Protein AF-0000000084397329 (afdb_homodimer)

Secondary structure (DSSP, 8-state):
------------------------------------HHHHHHHHHHHHHHHHHHHHHHHHH-TTSHHHHHHHHGGGT----S--THHHHHHHHHHHHHHHHHHS-GGG---PPP--BS-HHHHHHHHHHHHHHHHHHTT---TTTTTSHHHHHHHHHT-EEEEE-TTS-SS---PPPP--S---S---TTTS-S------EEEE--GGGSGGGTT-SS----EEEEEEEE-TT-SSTT-EEE-S-EE-HHHHHHHHHHTT---GGGGEEEPPGGG---SEEEEEEEEEE--S-SS-HHHHHHHHHHHHHHHHHHHHH-GGGGGS-EEEEE-S---STT-TTHHHHTTBSSS--EETTTSPPPTTEEEEEEEEPPPSSS-TTTTT-TTS------HHHHHHHHHHHHTTT---HHHHS-HHHHHHHHTT-PPP--EEEEEE--HHHHHHHHHTT---HHHHHH--TTHHHHHHHHHHHHHHHHH-GGGHHHHTTT-EEEEETTT-GGGGTTS-TTT--TTSPEEEEEEEE-GGGS-HHHHHHHHHT-SEEEEESSGGGGGGGGSPTTT-EEEEEE-GGGTT--HHHHHHHHTT-EEEEEE--SS--HHHHHHHHHHHHHHHHHH-/------------------------------------HHHHHHHHHHHHHHHHHHHHHHHHHSTTSHHHHHHHHGGGTS---TT-THHHHHHHHHHHHHHHHHHS-GGG---PPP--BS-HHHHHHHHHHHHHHHHHHTT---TTTTTSHHHHHHHHHT-EEEEE-TTS-SS---PPPP--S---S---TTTS-S------EEEE--GGGSGGGTT-SS----EEEEEEEE-TT-SSTT-EEE-S-EE-HHHHHHHHHHTT---GGGGEEEPPGGG---SEEEEEEEEEE--S-SS-HHHHHHHHHHHHHHHHHHHHH-GGGGGS-EEEEE-S---STT-TTHHHHTTBSSS--EETTTSPPPTTEEEEEEEEPPPSSS-TTTTT-TTS------HHHHHHHHHHHHTTT---HHHHS-HHHHHHHHTT-PPP--EEEEEE--HHHHHHHHHTT---HHHHHH--TTHHHHHHHHHHHHHHHHH-GGGHHHHTTT-EEEEETTT-GGGGTTS-TTT--TTSPEEEEEEEE-GGGS-HHHHHHHHHT-SEEEEESSGGGGGGGGSPTTT-EEEEEE-GGGTT--HHHHHHHHTT-EEEEEE--SS--HHHHHHHHHHHHHHHHHH-

Foldseek 3Di:
DDPPDPPDPDPDDDDDDPPDPPPPDPDPDDDDDCPDPPVCVVVVVPVVVVVVVVLCVCCVVPVPDVVVVVVVPVVPDDDPDDPVPVVVVVVVVVVVVVVVVVPVPVLVPPPDDDFADQQLLLVLVVLLVVLVLLCVLVVAFQVVQLQEDVQLVLQLVQKFWFKDAPPDDGNADEFDAFDPVPPPDPPPPPVVPDLPLPFKTKMWGWRCVGPSRVLFDATDIWMKMFFWFADPPPPFLQAIEGENIDGDPVNVVVCVRRPPFDDNSVRYDYDDPVQSAQPAEDRFEEEEFAQDDQAQLQSVLLSLLQSSSLSSSVCSSYVVNSPTGYAYEYGNQDDDPNGQCLLLQQSYTPHGHHYCNVVGDDRNYTYSMYTYTGYSPDGPLDRNHQLDDDQRAHSSLQSSLQSSLVSLVQHAPCVPAPPVQNVCVSNLQHFQWAAEEEEADCVVVQVVCVVVVNDDPVNVQQAAPPVVVLLVLVQVVQQVCQVDCVNCVLQPPLTAHEEECQVVVSVLPSDGSRRDDPNHHHYYYYYYDHVVPDRPSVLLVNLLSHQEYEYEDGSSLSSVSNHNQQRHEYEYEYEPVCPSRCSNVSSCSNSNYHYHYDYAGSHGPSVVVVVVVVVVVSVNSNSD/DDPPPPDDPDDDDDPPPPDDPPPDDPPPPPPPPPPDPVVVVVVVVVVVVVLVVCLVVCCVVVVPDPSVVVVVVVVPPPDPDDDDPVVVVVVVVVVVVVVVVVPVPVLVPPPDDDFADQQLLLVLVVLLVVLVLLCVLVVAFQVVQLQEDVQLVLQLVQKFWFKDAPPDDGNADEFDAFDPPPPPPCPPVPVVPPLPLPFKTKMWGWRCVGPSRVLFDATDIWMKMFFWFFDPPPPFLQAIEGENIDGDPVNVVVCVRRVPFDDNSVRYDYDDPVQSAQPAEDRFEEEEFAQDDQAQLQSVLLRLLQSSSLSSSVCSSYVVNSPTGYAYEYGNQDDDPNGQCLLLQQSYTPHGHHYCNVPGDDRNYTYSMYTYTGYSPDGPLDRNHQQDDDQRAHSSLQSSLQSSLVSLVQHAPCVPAPPVQNVCVSNLQHFQWAAEEEEADCVVVQVVCVVVVNHDPVNVQQAAPPVVVLLVLVQVVQQVCQVDVVNCVLQPPLTAHEEECQVVVSVLPSDGSRRDDPNHHHYYYYYYDHVVPDRPSVLLVNLLSHQEYEYEDGSSLSSVSNHNQQRHEYEYEYEPVCPSRCSNVSSCSNSNYHYHYDYAGSHGPSVVVVVVVVVVSSVNSVSD

Sequence (1248 aa):
MTSGTYEPLPTSSTSPTYPPLPGPPYRIRHHKTQITPVLILKYAAGVCGCLVLFHYVLIGAFPNSAYTRYTTSSRNRYGVGSGYDGHTGYASAAASAQDVLDRIDPSAGQPGTYFRDSFPLRTMVAIWELAEKEVKARGLDTCNGQLGRELVDAYHSSQLGYCVPPGDSLTTFVPDPIRNGSHTSHVSAENTAEGKDMGTSIFCSPVHRAEFSKWWPYPAAPCVSKNLRTIPNAQSERTFGAAGCEITEEGIKLNNEMGRERFLGTDTVGVAQENDQCKERIERTLLIIGRQDQWNPFHVAEDLITTLVSVFIAVQTAPALIESRVQLVFVEGFGMDQNHFTPLWDRMGAWAPRRLSLDPWAEGTCLTNAIHSVGAGASLLSAMGVGTSYSCASTITWAAAHYYRHLFGLLPPSLSLPANLLESYHANERPRRPINVLWLSRAKLDDYAQKHNDWSNWRDVRHILNEPELIQKFKSELSDLCRDPTNSADFGQTGCIYEDATEIPENWSFTSPETLRENDPLPIRFMSLDPTVHALENQIHYVGHSTILVSSHGGALGLSLFLPPGDGTLIELQVENVAGNYHFEHMAKECGHNYEVLHINREVDVDQVWASLRKWIGNVAKSGMTSGTYEPLPTSSTSPTYPPLPGPPYRIRHHKTQITPVLILKYAAGVCGCLVLFHYVLIGAFPNSAYTRYTTSSRNRYGVGSGYDGHTGYASAAASAQDVLDRIDPSAGQPGTYFRDSFPLRTMVAIWELAEKEVKARGLDTCNGQLGRELVDAYHSSQLGYCVPPGDSLTTFVPDPIRNGSHTSHVSAENTAEGKDMGTSIFCSPVHRAEFSKWWPYPAAPCVSKNLRTIPNAQSERTFGAAGCEITEEGIKLNNEMGRERFLGTDTVGVAQENDQCKERIERTLLIIGRQDQWNPFHVAEDLITTLVSVFIAVQTAPALIESRVQLVFVEGFGMDQNHFTPLWDRMGAWAPRRLSLDPWAEGTCLTNAIHSVGAGASLLSAMGVGTSYSCASTITWAAAHYYRHLFGLLPPSLSLPANLLESYHANERPRRPINVLWLSRAKLDDYAQKHNDWSNWRDVRHILNEPELIQKFKSELSDLCRDPTNSADFGQTGCIYEDATEIPENWSFTSPETLRENDPLPIRFMSLDPTVHALENQIHYVGHSTILVSSHGGALGLSLFLPPGDGTLIELQVENVAGNYHFE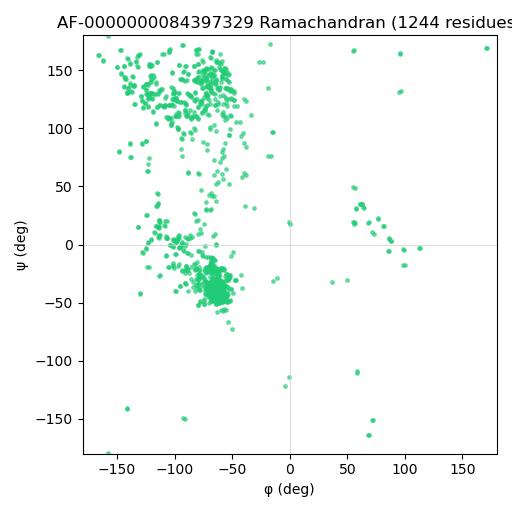HMAKECGHNYEVLHINREVDVDQVWASLRKWIGNVAKSG

Radius of gyration: 33.03 Å; Cα contacts (8 Å, |Δi|>4): 2322; chains: 2; bounding box: 106×86×83 Å

Nearest PDB structures (foldseek):
  6xi2-assembly1_B  TM=6.964E-01  e=1.893E-12  Homo sapiens
  7e9k-assembly2_E  TM=6.843E-01  e=1.229E-11  Bos taurus
  8kb7-assembly1_C  TM=6.891E-01  e=2.047E-11  Homo sapiens
  8kb7-assembly1_D  TM=6.898E-01  e=2.718E-11  Homo sapiens
  7e9l-assembly1_A  TM=6.751E-01  e=1.377E-11  Bos taurus

InterPro domains:
  IPR007657 Glycosyltransferase 61 [PTHR20961] (233-601)

Structure (mmCIF, N/CA/C/O backbone):
data_AF-0000000084397329-model_v1
#
loop_
_entity.id
_entity.type
_entity.pdbx_description
1 polymer 'Uncharacterized protein'
#
loop_
_atom_site.group_PDB
_atom_site.id
_atom_site.type_symbol
_atom_site.label_atom_id
_atom_site.label_alt_id
_atom_site.label_comp_id
_atom_site.label_asym_id
_atom_site.label_entity_id
_atom_site.label_seq_id
_atom_site.pdbx_PDB_ins_code
_atom_site.Cartn_x
_atom_site.Cartn_y
_atom_site.Cartn_z
_atom_site.occupancy
_atom_site.B_iso_or_equiv
_atom_site.auth_seq_id
_atom_site.auth_comp_id
_atom_site.auth_asym_id
_atom_site.auth_atom_id
_atom_site.pdbx_PDB_model_num
ATOM 1 N N . MET A 1 1 ? -53.938 -12.898 2.348 1 17.16 1 MET A N 1
ATOM 2 C CA . MET A 1 1 ? -53.406 -13.055 1.004 1 17.16 1 MET A CA 1
ATOM 3 C C . MET A 1 1 ? -53.406 -11.719 0.262 1 17.16 1 MET A C 1
ATOM 5 O O . MET A 1 1 ? -52.938 -11.641 -0.882 1 17.16 1 MET A O 1
ATOM 9 N N . THR A 1 2 ? -54.125 -10.648 0.725 1 19.75 2 THR A N 1
ATOM 10 C CA . THR A 1 2 ? -54.719 -9.781 -0.293 1 19.75 2 THR A CA 1
ATOM 11 C C . THR A 1 2 ? -53.625 -9.023 -1.057 1 19.75 2 THR A C 1
ATOM 13 O O . THR A 1 2 ? -52.594 -8.656 -0.483 1 19.75 2 THR A O 1
ATOM 16 N N . SER A 1 3 ? -53.75 -9.07 -2.396 1 18.2 3 SER A N 1
ATOM 17 C CA . SER A 1 3 ? -53.094 -8.828 -3.668 1 18.2 3 SER A CA 1
ATOM 18 C C . SER A 1 3 ? -52.875 -7.336 -3.908 1 18.2 3 SER A C 1
ATOM 20 O O . SER A 1 3 ? -53.812 -6.625 -4.266 1 18.2 3 SER A O 1
ATOM 22 N N . GLY A 1 4 ? -52.406 -6.59 -2.854 1 20.88 4 GLY A N 1
ATOM 23 C CA . GLY A 1 4 ? -52.5 -5.145 -3.01 1 20.88 4 GLY A CA 1
ATOM 24 C C . GLY A 1 4 ? -51.875 -4.641 -4.297 1 20.88 4 GLY A C 1
ATOM 25 O O . GLY A 1 4 ? -50.688 -4.902 -4.57 1 20.88 4 GLY A O 1
ATOM 26 N N . THR A 1 5 ? -52.719 -4.492 -5.355 1 19.38 5 THR A N 1
ATOM 27 C CA . THR A 1 5 ? -52.562 -4.324 -6.797 1 19.38 5 THR A CA 1
ATOM 28 C C . THR A 1 5 ? -51.719 -3.092 -7.109 1 19.38 5 THR A C 1
ATOM 30 O O . THR A 1 5 ? -51.906 -2.041 -6.488 1 19.38 5 THR A O 1
ATOM 33 N N . TYR A 1 6 ? -50.531 -3.297 -7.688 1 19.34 6 TYR A N 1
ATOM 34 C CA . TYR A 1 6 ? -49.375 -2.516 -8.109 1 19.34 6 TYR A CA 1
ATOM 35 C C . TYR A 1 6 ? -49.75 -1.501 -9.18 1 19.34 6 TYR A C 1
ATOM 37 O O . TYR A 1 6 ? -49.938 -1.856 -10.344 1 19.34 6 TYR A O 1
ATOM 45 N N . GLU A 1 7 ? -50.812 -0.629 -8.859 1 19.38 7 GLU A N 1
ATOM 46 C CA . GLU A 1 7 ? -51.344 0.012 -10.07 1 19.38 7 GLU A CA 1
ATOM 47 C C . GLU A 1 7 ? -50.25 0.836 -10.758 1 19.38 7 GLU A C 1
ATOM 49 O O . GLU A 1 7 ? -49.469 1.533 -10.102 1 19.38 7 GLU A O 1
ATOM 54 N N . PRO A 1 8 ? -50.031 0.601 -12.07 1 19.03 8 PRO A N 1
ATOM 55 C CA . PRO A 1 8 ? -49 0.995 -13.031 1 19.03 8 PRO A CA 1
ATOM 56 C C . PRO A 1 8 ? -48.969 2.504 -13.258 1 19.03 8 PRO A C 1
ATOM 58 O O . PRO A 1 8 ? -50 3.166 -13.258 1 19.03 8 PRO A O 1
ATOM 61 N N . LEU A 1 9 ? -48.031 3.24 -12.555 1 18.84 9 LEU A N 1
ATOM 62 C CA . LEU A 1 9 ? -47.938 4.695 -12.617 1 18.84 9 LEU A CA 1
ATOM 63 C C . LEU A 1 9 ? -48.031 5.18 -14.062 1 18.84 9 LEU A C 1
ATOM 65 O O . LEU A 1 9 ? -47.438 4.59 -14.961 1 18.84 9 LEU A O 1
ATOM 69 N N . PRO A 1 10 ? -49.062 5.988 -14.297 1 17.73 10 PRO A N 1
ATOM 70 C CA . PRO A 1 10 ? -49.531 6.434 -15.609 1 17.73 10 PRO A CA 1
ATOM 71 C C . PRO A 1 10 ? -48.438 7.09 -16.438 1 17.73 10 PRO A C 1
ATOM 73 O O . PRO A 1 10 ? -47.469 7.637 -15.883 1 17.73 10 PRO A O 1
ATOM 76 N N . THR A 1 11 ? -48.312 6.73 -17.75 1 18.47 11 THR A N 1
ATOM 77 C CA . THR A 1 11 ? -47.406 6.805 -18.891 1 18.47 11 THR A CA 1
ATOM 78 C C . THR A 1 11 ? -47.375 8.219 -19.469 1 18.47 11 THR A C 1
ATOM 80 O O . THR A 1 11 ? -46.719 8.477 -20.469 1 18.47 11 THR A O 1
ATOM 83 N N . SER A 1 12 ? -48.25 9.234 -18.828 1 17.58 12 SER A N 1
ATOM 84 C CA . SER A 1 12 ? -48.75 10.078 -19.922 1 17.58 12 SER A CA 1
ATOM 85 C C . SER A 1 12 ? -47.594 10.836 -20.594 1 17.58 12 SER A C 1
ATOM 87 O O . SER A 1 12 ? -46.625 11.234 -19.938 1 17.58 12 SER A O 1
ATOM 89 N N . SER A 1 13 ? -47.656 10.961 -21.938 1 17.73 13 SER A N 1
ATOM 90 C CA . SER A 1 13 ? -46.906 11.055 -23.188 1 17.73 13 SER A CA 1
ATOM 91 C C . SER A 1 13 ? -46.5 12.492 -23.484 1 17.73 13 SER A C 1
ATOM 93 O O . SER A 1 13 ? -45.688 12.75 -24.359 1 17.73 13 SER A O 1
ATOM 95 N N . THR A 1 14 ? -47.188 13.539 -22.844 1 18.47 14 THR A N 1
ATOM 96 C CA . THR A 1 14 ? -47.562 14.555 -23.812 1 18.47 14 THR A CA 1
ATOM 97 C C . THR A 1 14 ? -46.344 15.273 -24.344 1 18.47 14 THR A C 1
ATOM 99 O O . THR A 1 14 ? -45.375 15.531 -23.594 1 18.47 14 THR A O 1
ATOM 102 N N . SER A 1 15 ? -46.312 15.531 -25.641 1 17.44 15 SER A N 1
ATOM 103 C CA . SER A 1 15 ? -45.406 15.672 -26.766 1 17.44 15 SER A CA 1
ATOM 104 C C . SER A 1 15 ? -44.844 17.094 -26.844 1 17.44 15 SER A C 1
ATOM 106 O O . SER A 1 15 ? -43.906 17.359 -27.609 1 17.44 15 SER A O 1
ATOM 108 N N . PRO A 1 16 ? -45.375 18.109 -26.016 1 18.7 16 PRO A N 1
ATOM 109 C CA . PRO A 1 16 ? -45.594 19.25 -26.906 1 18.7 16 PRO A CA 1
ATOM 110 C C . PRO A 1 16 ? -44.312 19.859 -27.438 1 18.7 16 PRO A C 1
ATOM 112 O O . PRO A 1 16 ? -43.25 19.656 -26.844 1 18.7 16 PRO A O 1
ATOM 115 N N . THR A 1 17 ? -44.469 20.719 -28.516 1 17.59 17 THR A N 1
ATOM 116 C CA . THR A 1 17 ? -43.875 21.234 -29.75 1 17.59 17 THR A CA 1
ATOM 117 C C . THR A 1 17 ? -42.906 22.359 -29.438 1 17.59 17 THR A C 1
ATOM 119 O O . THR A 1 17 ? -43.219 23.266 -28.641 1 17.59 17 THR A O 1
ATOM 122 N N . TYR A 1 18 ? -41.625 22.203 -29.672 1 16.73 18 TYR A N 1
ATOM 123 C CA . TYR A 1 18 ? -40.312 22.766 -29.312 1 16.73 18 TYR A CA 1
ATOM 124 C C . TYR A 1 18 ? -40.125 24.141 -29.922 1 16.73 18 TYR A C 1
ATOM 126 O O . TYR A 1 18 ? -39.562 24.281 -31 1 16.73 18 TYR A O 1
ATOM 134 N N . PRO A 1 19 ? -41.281 24.984 -29.844 1 19.36 19 PRO A N 1
ATOM 135 C CA . PRO A 1 19 ? -41.031 25.859 -31 1 19.36 19 PRO A CA 1
ATOM 136 C C . PRO A 1 19 ? -39.719 26.625 -30.906 1 19.36 19 PRO A C 1
ATOM 138 O O . PRO A 1 19 ? -39.188 26.812 -29.797 1 19.36 19 PRO A O 1
ATOM 141 N N . PRO A 1 20 ? -39.156 27.094 -32.094 1 17.44 20 PRO A N 1
ATOM 142 C CA . PRO A 1 20 ? -37.812 27.438 -32.562 1 17.44 20 PRO A CA 1
ATOM 143 C C . PRO A 1 20 ? -37.312 28.766 -31.984 1 17.44 20 PRO A C 1
ATOM 145 O O . PRO A 1 20 ? -38.125 29.641 -31.672 1 17.44 20 PRO A O 1
ATOM 148 N N . LEU A 1 21 ? -36.312 28.781 -31.219 1 18.62 21 LEU A N 1
ATOM 149 C CA . LEU A 1 21 ? -35.688 29.828 -30.422 1 18.62 21 LEU A CA 1
ATOM 150 C C . LEU A 1 21 ? -35.281 31.016 -31.297 1 18.62 21 LEU A C 1
ATOM 152 O O . LEU A 1 21 ? -34.469 30.859 -32.188 1 18.62 21 LEU A O 1
ATOM 156 N N . PRO A 1 22 ? -36.312 31.781 -31.656 1 18.97 22 PRO A N 1
ATOM 157 C CA . PRO A 1 22 ? -35.875 32.656 -32.75 1 18.97 22 PRO A CA 1
ATOM 158 C C . PRO A 1 22 ? -34.656 33.469 -32.375 1 18.97 22 PRO A C 1
ATOM 160 O O . PRO A 1 22 ? -34.438 33.812 -31.219 1 18.97 22 PRO A O 1
ATOM 163 N N . GLY A 1 23 ? -33.562 33.344 -33.125 1 19.44 23 GLY A N 1
ATOM 164 C CA . GLY A 1 23 ? -32.125 33.656 -33.156 1 19.44 23 GLY A CA 1
ATOM 165 C C . GLY A 1 23 ? -31.859 35.125 -33.219 1 19.44 23 GLY A C 1
ATOM 166 O O . GLY A 1 23 ? -30.719 35.562 -33.469 1 19.44 23 GLY A O 1
ATOM 167 N N . PRO A 1 24 ? -32.344 35.906 -32.156 1 19.52 24 PRO A N 1
ATOM 168 C CA . PRO A 1 24 ? -32.438 37.25 -32.75 1 19.52 24 PRO A CA 1
ATOM 169 C C . PRO A 1 24 ? -31.094 37.781 -33.25 1 19.52 24 PRO A C 1
ATOM 171 O O . PRO A 1 24 ? -30.031 37.281 -32.875 1 19.52 24 PRO A O 1
ATOM 174 N N . PRO A 1 25 ? -31 38.906 -34.156 1 18.47 25 PRO A N 1
ATOM 175 C CA . PRO A 1 25 ? -30.156 39.438 -35.219 1 18.47 25 PRO A CA 1
ATOM 176 C C . PRO A 1 25 ? -28.922 40.156 -34.656 1 18.47 25 PRO A C 1
ATOM 178 O O . PRO A 1 25 ? -29.062 41.188 -34 1 18.47 25 PRO A O 1
ATOM 181 N N . TYR A 1 26 ? -28.047 39.5 -33.938 1 17.8 26 TYR A N 1
ATOM 182 C CA . TYR A 1 26 ? -26.969 40.219 -33.281 1 17.8 26 TYR A CA 1
ATOM 183 C C . TYR A 1 26 ? -26.156 41.031 -34.281 1 17.8 26 TYR A C 1
ATOM 185 O O . TYR A 1 26 ? -25.766 40.531 -35.312 1 17.8 26 TYR A O 1
ATOM 193 N N . ARG A 1 27 ? -26.25 42.344 -34.219 1 17.56 27 ARG A N 1
ATOM 194 C CA . ARG A 1 27 ? -25.719 43.375 -35.125 1 17.56 27 ARG A CA 1
ATOM 195 C C . ARG A 1 27 ? -24.188 43.375 -35.094 1 17.56 27 ARG A C 1
ATOM 197 O O . ARG A 1 27 ? -23.578 43.438 -34 1 17.56 27 ARG A O 1
ATOM 204 N N . ILE A 1 28 ? -23.516 42.812 -36.094 1 19.05 28 ILE A N 1
ATOM 205 C CA . ILE A 1 28 ? -22.141 42.5 -36.406 1 19.05 28 ILE A CA 1
ATOM 206 C C . ILE A 1 28 ? -21.328 43.781 -36.531 1 19.05 28 ILE A C 1
ATOM 208 O O . ILE A 1 28 ? -20.141 43.75 -36.844 1 19.05 28 ILE A O 1
ATOM 212 N N . ARG A 1 29 ? -21.328 44.719 -35.562 1 17.27 29 ARG A N 1
ATOM 213 C CA . ARG A 1 29 ? -20.672 45.938 -36.062 1 17.27 29 ARG A CA 1
ATOM 214 C C . ARG A 1 29 ? -19.234 45.625 -36.469 1 17.27 29 ARG A C 1
ATOM 216 O O . ARG A 1 29 ? -18.562 44.781 -35.875 1 17.27 29 ARG A O 1
ATOM 223 N N . HIS A 1 30 ? -18.656 46.156 -37.594 1 18.31 30 HIS A N 1
ATOM 224 C CA . HIS A 1 30 ? -17.672 46.062 -38.656 1 18.31 30 HIS A CA 1
ATOM 225 C C . HIS A 1 30 ? -16.281 46.469 -38.156 1 18.31 30 HIS A C 1
ATOM 227 O O . HIS A 1 30 ? -15.273 46.125 -38.781 1 18.31 30 HIS A O 1
ATOM 233 N N . HIS A 1 31 ? -15.992 47.219 -37.031 1 19.83 31 HIS A N 1
ATOM 234 C CA . HIS A 1 31 ? -14.938 48.156 -37.375 1 19.83 31 HIS A CA 1
ATOM 235 C C . HIS A 1 31 ? -13.602 47.438 -37.562 1 19.83 31 HIS A C 1
ATOM 237 O O . HIS A 1 31 ? -13.344 46.406 -36.906 1 19.83 31 HIS A O 1
ATOM 243 N N . LYS A 1 32 ? -12.742 47.844 -38.469 1 21.09 32 LYS A N 1
ATOM 244 C CA . LYS A 1 32 ? -11.633 47.469 -39.344 1 21.09 32 LYS A CA 1
ATOM 245 C C . LYS A 1 32 ? -10.312 47.469 -38.594 1 21.09 32 LYS A C 1
ATOM 247 O O . LYS A 1 32 ? -9.242 47.344 -39.188 1 21.09 32 LYS A O 1
ATOM 252 N N . THR A 1 33 ? -10.266 47.375 -37.219 1 22.23 33 THR A N 1
ATOM 253 C CA . THR A 1 33 ? -8.93 47.75 -36.812 1 22.23 33 THR A CA 1
ATOM 254 C C . THR A 1 33 ? -7.879 46.812 -37.375 1 22.23 33 THR A C 1
ATOM 256 O O . THR A 1 33 ? -8.078 45.594 -37.375 1 22.23 33 THR A O 1
ATOM 259 N N . GLN A 1 34 ? -6.957 47.312 -38.094 1 23.45 34 GLN A N 1
ATOM 260 C CA . GLN A 1 34 ? -5.902 46.844 -39 1 23.45 34 GLN A CA 1
ATOM 261 C C . GLN A 1 34 ? -4.93 45.938 -38.25 1 23.45 34 GLN A C 1
ATOM 263 O O . GLN A 1 34 ? -4.223 46.375 -37.344 1 23.45 34 GLN A O 1
ATOM 268 N N . ILE A 1 35 ? -5.379 44.75 -37.906 1 26.77 35 ILE A N 1
ATOM 269 C CA . ILE A 1 35 ? -4.594 43.688 -37.281 1 26.77 35 ILE A CA 1
ATOM 270 C C . ILE A 1 35 ? -3.414 43.312 -38.156 1 26.77 35 ILE A C 1
ATOM 272 O O . ILE A 1 35 ? -3.602 42.906 -39.312 1 26.77 35 ILE A O 1
ATOM 276 N N . THR A 1 36 ? -2.385 44.094 -38.031 1 27.75 36 THR A N 1
ATOM 277 C CA . THR A 1 36 ? -1.278 43.812 -38.938 1 27.75 36 THR A CA 1
ATOM 278 C C . THR A 1 36 ? -0.88 42.344 -38.875 1 27.75 36 THR A C 1
ATOM 280 O O . THR A 1 36 ? -1.076 41.688 -37.844 1 27.75 36 THR A O 1
ATOM 283 N N . PRO A 1 37 ? -0.689 41.688 -40.031 1 27.62 37 PRO A N 1
ATOM 284 C CA . PRO A 1 37 ? -0.507 40.25 -40.281 1 27.62 37 PRO A CA 1
ATOM 285 C C . PRO A 1 37 ? 0.546 39.625 -39.375 1 27.62 37 PRO A C 1
ATOM 287 O O . PRO A 1 37 ? 0.396 38.469 -38.969 1 27.62 37 PRO A O 1
ATOM 290 N N . VAL A 1 38 ? 1.616 40.375 -39.219 1 29.2 38 VAL A N 1
ATOM 291 C CA . VAL A 1 38 ? 2.832 39.719 -38.719 1 29.2 38 VAL A CA 1
ATOM 292 C C . VAL A 1 38 ? 2.654 39.312 -37.281 1 29.2 38 VAL A C 1
ATOM 294 O O . VAL A 1 38 ? 3.158 38.25 -36.844 1 29.2 38 VAL A O 1
ATOM 297 N N . LEU A 1 39 ? 1.937 40.25 -36.531 1 26.61 39 LEU A N 1
ATOM 298 C CA . LEU A 1 39 ? 1.782 40 -35.094 1 26.61 39 LEU A CA 1
ATOM 299 C C . LEU A 1 39 ? 0.873 38.812 -34.812 1 26.61 39 LEU A C 1
ATOM 301 O O . LEU A 1 39 ? 1.039 38.094 -33.812 1 26.61 39 LEU A O 1
ATOM 305 N N . ILE A 1 40 ? -0.127 38.656 -35.75 1 29.78 40 ILE A N 1
ATOM 306 C CA . ILE A 1 40 ? -1.088 37.562 -35.625 1 29.78 40 ILE A CA 1
ATOM 307 C C . ILE A 1 40 ? -0.357 36.219 -35.688 1 29.78 40 ILE A C 1
ATOM 309 O O . ILE A 1 40 ? -0.683 35.312 -34.906 1 29.78 40 ILE A O 1
ATOM 313 N N . LEU A 1 41 ? 0.632 36.188 -36.5 1 29.06 41 LEU A N 1
ATOM 314 C CA . LEU A 1 41 ? 1.266 34.875 -36.719 1 29.06 41 LEU A CA 1
ATOM 315 C C . LEU A 1 41 ? 1.949 34.375 -35.469 1 29.06 41 LEU A C 1
ATOM 317 O O . LEU A 1 41 ? 1.908 33.188 -35.156 1 29.06 41 LEU A O 1
ATOM 321 N N . LYS A 1 42 ? 2.672 35.281 -34.75 1 29.19 42 LYS A N 1
ATOM 322 C CA . LYS A 1 42 ? 3.486 34.844 -33.594 1 29.19 42 LYS A CA 1
ATOM 323 C C . LYS A 1 42 ? 2.611 34.375 -32.469 1 29.19 42 LYS A C 1
ATOM 325 O O . LYS A 1 42 ? 2.938 33.375 -31.797 1 29.19 42 LYS A O 1
ATOM 330 N N . TYR A 1 43 ? 1.547 35.125 -32.094 1 29.77 43 TYR A N 1
ATOM 331 C CA . TYR A 1 43 ? 0.741 34.781 -30.938 1 29.77 43 TYR A CA 1
ATOM 332 C C . TYR A 1 43 ? -0.142 33.562 -31.219 1 29.77 43 TYR A C 1
ATOM 334 O O . TYR A 1 43 ? -0.478 32.812 -30.312 1 29.77 43 TYR A O 1
ATOM 342 N N . ALA A 1 44 ? -0.712 33.406 -32.438 1 29.11 44 ALA A N 1
ATOM 343 C CA . ALA A 1 44 ? -1.564 32.281 -32.812 1 29.11 44 ALA A CA 1
ATOM 344 C C . ALA A 1 44 ? -0.845 30.953 -32.594 1 29.11 44 ALA A C 1
ATOM 346 O O . ALA A 1 44 ? -1.468 29.969 -32.188 1 29.11 44 ALA A O 1
ATOM 347 N N . ALA A 1 45 ? 0.463 30.922 -32.812 1 29.92 45 ALA A N 1
ATOM 348 C CA . ALA A 1 45 ? 1.194 29.656 -32.688 1 29.92 45 ALA A CA 1
ATOM 349 C C . ALA A 1 45 ? 1.271 29.203 -31.234 1 29.92 45 ALA A C 1
ATOM 351 O O . ALA A 1 45 ? 1.224 28.016 -30.953 1 29.92 45 ALA A O 1
ATOM 352 N N . GLY A 1 46 ? 1.404 30.141 -30.266 1 29.02 46 GLY A N 1
ATOM 353 C CA . GLY A 1 46 ? 1.585 29.766 -28.875 1 29.02 46 GLY A CA 1
ATOM 354 C C . GLY A 1 46 ? 0.314 29.25 -28.219 1 29.02 46 GLY A C 1
ATOM 355 O O . GLY A 1 46 ? 0.354 28.328 -27.422 1 29.02 46 GLY A O 1
ATOM 356 N N . VAL A 1 47 ? -0.866 29.938 -28.375 1 31.98 47 VAL A N 1
ATOM 357 C CA . VAL A 1 47 ? -2.141 29.547 -27.781 1 31.98 47 VAL A CA 1
ATOM 358 C C . VAL A 1 47 ? -2.559 28.172 -28.297 1 31.98 47 VAL A C 1
ATOM 360 O O . VAL A 1 47 ? -3.1 27.359 -27.547 1 31.98 47 VAL A O 1
ATOM 363 N N . CYS A 1 48 ? -2.324 27.844 -29.516 1 29.75 48 CYS A N 1
ATOM 364 C CA . CYS A 1 48 ? -2.752 26.578 -30.125 1 29.75 48 CYS A CA 1
ATOM 365 C C . CYS A 1 48 ? -2.064 25.391 -29.453 1 29.75 48 CYS A C 1
ATOM 367 O O . CYS A 1 48 ? -2.619 24.297 -29.422 1 29.75 48 CYS A O 1
ATOM 369 N N . GLY A 1 49 ? -0.85 25.625 -29 1 30.19 49 GLY A N 1
ATOM 370 C CA . GLY A 1 49 ? -0.128 24.484 -28.469 1 30.19 49 GLY A CA 1
ATOM 371 C C . GLY A 1 49 ? -0.685 23.984 -27.141 1 30.19 49 GLY A C 1
ATOM 372 O O . GLY A 1 49 ? -0.776 22.781 -26.906 1 30.19 49 GLY A O 1
ATOM 373 N N . CYS A 1 50 ? -1.067 24.906 -26.266 1 30.91 50 CYS A N 1
ATOM 374 C CA . CYS A 1 50 ? -1.556 24.484 -24.953 1 30.91 50 CYS A CA 1
ATOM 375 C C . CYS A 1 50 ? -2.961 23.891 -25.062 1 30.91 50 CYS A C 1
ATOM 377 O O . CYS A 1 50 ? -3.328 23 -24.297 1 30.91 50 CYS A O 1
ATOM 379 N N . LEU A 1 51 ? -3.918 24.422 -25.812 1 32.91 51 LEU A N 1
ATOM 380 C CA . LEU A 1 51 ? -5.258 23.891 -26.016 1 32.91 51 LEU A CA 1
ATOM 381 C C . LEU A 1 51 ? -5.191 22.484 -26.609 1 32.91 51 LEU A C 1
ATOM 383 O O . LEU A 1 51 ? -6.027 21.625 -26.297 1 32.91 51 LEU A O 1
ATOM 387 N N . VAL A 1 52 ? -4.195 22.234 -27.438 1 31.58 52 VAL A N 1
ATOM 388 C CA . VAL A 1 52 ? -4.098 20.938 -28.094 1 31.58 52 VAL A CA 1
ATOM 389 C C . VAL A 1 52 ? -3.752 19.859 -27.062 1 31.58 52 VAL A C 1
ATOM 391 O O . VAL A 1 52 ? -4.316 18.766 -27.078 1 31.58 52 VAL A O 1
ATOM 394 N N . LEU A 1 53 ? -2.99 20.234 -26.047 1 31.48 53 LEU A N 1
ATOM 395 C CA . LEU A 1 53 ? -2.605 19.156 -25.125 1 31.48 53 LEU A CA 1
ATOM 396 C C . LEU A 1 53 ? -3.787 18.734 -24.266 1 31.48 53 LEU A C 1
ATOM 398 O O . LEU A 1 53 ? -3.99 17.547 -24.031 1 31.48 53 LEU A O 1
ATOM 402 N N . PHE A 1 54 ? -4.617 19.641 -23.781 1 31.91 54 PHE A N 1
ATOM 403 C CA . PHE A 1 54 ? -5.809 19.297 -23.016 1 31.91 54 PHE A CA 1
ATOM 404 C C . PHE A 1 54 ? -6.812 18.547 -23.891 1 31.91 54 PHE A C 1
ATOM 406 O O . PHE A 1 54 ? -7.488 17.625 -23.422 1 31.91 54 PHE A O 1
ATOM 413 N N . HIS A 1 55 ? -7.07 18.922 -25.078 1 33.84 55 HIS A N 1
ATOM 414 C CA . HIS A 1 55 ? -8.016 18.312 -26 1 33.84 55 HIS A CA 1
ATOM 415 C C . HIS A 1 55 ? -7.629 16.875 -26.312 1 33.84 55 HIS A C 1
ATOM 417 O O . HIS A 1 55 ? -8.477 15.977 -26.266 1 33.84 55 HIS A O 1
ATOM 423 N N . TYR A 1 56 ? -6.387 16.625 -26.562 1 32.41 56 TYR A N 1
ATOM 424 C CA . TYR A 1 56 ? -6.035 15.273 -26.984 1 32.41 56 TYR A CA 1
ATOM 425 C C . TYR A 1 56 ? -6.035 14.312 -25.797 1 32.41 56 TYR A C 1
ATOM 427 O O . TYR A 1 56 ? -6.312 13.125 -25.953 1 32.41 56 TYR A O 1
ATOM 435 N N . VAL A 1 57 ? -5.82 14.789 -24.672 1 31.75 57 VAL A N 1
ATOM 436 C CA . VAL A 1 57 ? -5.953 13.852 -23.562 1 31.75 57 VAL A CA 1
ATOM 437 C C . VAL A 1 57 ? -7.414 13.438 -23.406 1 31.75 57 VAL A C 1
ATOM 439 O O . VAL A 1 57 ? -7.715 12.258 -23.203 1 31.75 57 VAL A O 1
ATOM 442 N N . LEU A 1 58 ? -8.312 14.398 -23.516 1 33.78 58 LEU A N 1
ATOM 443 C CA . LEU A 1 58 ? -9.719 14.023 -23.406 1 33.78 58 LEU A CA 1
ATOM 444 C C . LEU A 1 58 ? -10.148 13.188 -24.625 1 33.78 58 LEU A C 1
ATOM 446 O O . LEU A 1 58 ? -10.883 12.211 -24.469 1 33.78 58 LEU A O 1
ATOM 450 N N . ILE A 1 59 ? -9.797 13.602 -25.766 1 36.84 59 ILE A N 1
ATOM 451 C CA . ILE A 1 59 ? -10.281 12.875 -26.938 1 36.84 59 ILE A CA 1
ATOM 452 C C . ILE A 1 59 ? -9.586 11.516 -27.016 1 36.84 59 ILE A C 1
ATOM 454 O O . ILE A 1 59 ? -10.203 10.516 -27.391 1 36.84 59 ILE A O 1
ATOM 458 N N . GLY A 1 60 ? -8.312 11.461 -26.828 1 34.59 60 GLY A N 1
ATOM 459 C CA . GLY A 1 60 ? -7.617 10.188 -26.922 1 34.59 60 GLY A CA 1
ATOM 460 C C . GLY A 1 60 ? -8.07 9.18 -25.875 1 34.59 60 GLY A C 1
ATOM 461 O O . GLY A 1 60 ? -8.227 7.996 -26.188 1 34.59 60 GLY A O 1
ATOM 462 N N . ALA A 1 61 ? -8.352 9.594 -24.672 1 32.72 61 ALA A N 1
ATOM 463 C CA . ALA A 1 61 ? -8.773 8.656 -23.641 1 32.72 61 ALA A CA 1
ATOM 464 C C . ALA A 1 61 ? -10.266 8.352 -23.75 1 32.72 61 ALA A C 1
ATOM 466 O O . ALA A 1 61 ? -10.703 7.246 -23.406 1 32.72 61 ALA A O 1
ATOM 467 N N . PHE A 1 62 ? -11.273 9.344 -24.062 1 31.31 62 PHE A N 1
ATOM 468 C CA . PHE A 1 62 ? -12.703 9.141 -24.266 1 31.31 62 PHE A CA 1
ATOM 469 C C . PHE A 1 62 ? -13.133 9.641 -25.641 1 31.31 62 PHE A C 1
ATOM 471 O O . PHE A 1 62 ? -13.633 10.758 -25.766 1 31.31 62 PHE A O 1
ATOM 478 N N . PRO A 1 63 ? -12.812 8.93 -26.656 1 32.66 63 PRO A N 1
ATOM 479 C CA . PRO A 1 63 ? -13.086 9.383 -28.031 1 32.66 63 PRO A CA 1
ATOM 480 C C . PRO A 1 63 ? -14.57 9.703 -28.25 1 32.66 63 PRO A C 1
ATOM 482 O O . PRO A 1 63 ? -14.898 10.57 -29.062 1 32.66 63 PRO A O 1
ATOM 485 N N . ASN A 1 64 ? -15.461 8.828 -27.688 1 34.28 64 ASN A N 1
ATOM 486 C CA . ASN A 1 64 ? -16.891 8.945 -27.938 1 34.28 64 ASN A CA 1
ATOM 487 C C . ASN A 1 64 ? -17.562 9.914 -26.969 1 34.28 64 ASN A C 1
ATOM 489 O O . ASN A 1 64 ? -18.781 9.898 -26.797 1 34.28 64 ASN A O 1
ATOM 493 N N . SER A 1 65 ? -16.797 10.562 -26.172 1 31.48 65 SER A N 1
ATOM 494 C CA . SER A 1 65 ? -17.516 11.391 -25.219 1 31.48 65 SER A CA 1
ATOM 495 C C . SER A 1 65 ? -18.094 12.641 -25.891 1 31.48 65 SER A C 1
ATOM 497 O O . SER A 1 65 ? -17.641 13.039 -26.953 1 31.48 65 SER A O 1
ATOM 499 N N . ALA A 1 66 ? -19.266 13.094 -25.359 1 35.03 66 ALA A N 1
ATOM 500 C CA . ALA A 1 66 ? -19.969 14.273 -25.859 1 35.03 66 ALA A CA 1
ATOM 501 C C . ALA A 1 66 ? -19.016 15.445 -26.031 1 35.03 66 ALA A C 1
ATOM 503 O O . ALA A 1 66 ? -19.172 16.266 -26.953 1 35.03 66 ALA A O 1
ATOM 504 N N . TYR A 1 67 ? -18.078 15.414 -25.203 1 31.98 67 TYR A N 1
ATOM 505 C CA . TYR A 1 67 ? -17.125 16.531 -25.266 1 31.98 67 TYR A CA 1
ATOM 506 C C . TYR A 1 67 ? -16.297 16.469 -26.547 1 31.98 67 TYR A C 1
ATOM 508 O O . TYR A 1 67 ? -16.062 17.484 -27.188 1 31.98 67 TYR A O 1
ATOM 516 N N . THR A 1 68 ? -15.938 15.25 -26.984 1 32.09 68 THR A N 1
ATOM 517 C CA . THR A 1 68 ? -15.25 15.156 -28.281 1 32.09 68 THR A CA 1
ATOM 518 C C . THR A 1 68 ? -16.141 15.68 -29.406 1 32.09 68 THR A C 1
ATOM 520 O O . THR A 1 68 ? -15.664 16.359 -30.312 1 32.09 68 THR A O 1
ATOM 523 N N . ARG A 1 69 ? -17.391 15.328 -29.156 1 34.66 69 ARG A N 1
ATOM 524 C CA . ARG A 1 69 ? -18.344 15.812 -30.156 1 34.66 69 ARG A CA 1
ATOM 525 C C . ARG A 1 69 ? -18.453 17.328 -30.109 1 34.66 69 ARG A C 1
ATOM 527 O O . ARG A 1 69 ? -18.547 17.984 -31.156 1 34.66 69 ARG A O 1
ATOM 534 N N . TYR A 1 70 ? -18.609 17.875 -28.906 1 30.12 70 TYR A N 1
ATOM 535 C CA . TYR A 1 70 ? -18.844 19.312 -28.75 1 30.12 70 TYR A CA 1
ATOM 536 C C . TYR A 1 70 ? -17.625 20.109 -29.172 1 30.12 70 TYR A C 1
ATOM 538 O O . TYR A 1 70 ? -17.75 21.141 -29.844 1 30.12 70 TYR A O 1
ATOM 546 N N . THR A 1 71 ? -16.469 19.625 -28.891 1 30.47 71 THR A N 1
ATOM 547 C CA . THR A 1 71 ? -15.305 20.453 -29.172 1 30.47 71 THR A CA 1
ATOM 548 C C . THR A 1 71 ? -15.031 20.5 -30.672 1 30.47 71 THR A C 1
ATOM 550 O O . THR A 1 71 ? -14.305 21.375 -31.156 1 30.47 71 THR A O 1
ATOM 553 N N . THR A 1 72 ? -15.508 19.547 -31.422 1 29.84 72 THR A N 1
ATOM 554 C CA . THR A 1 72 ? -15.367 19.734 -32.844 1 29.84 72 THR A CA 1
ATOM 555 C C . THR A 1 72 ? -16.203 20.906 -33.344 1 29.84 72 THR A C 1
ATOM 557 O O . THR A 1 72 ? -15.812 21.641 -34.25 1 29.84 72 THR A O 1
ATOM 560 N N . SER A 1 73 ? -17.422 21.062 -32.719 1 28.45 73 SER A N 1
ATOM 561 C CA . SER A 1 73 ? -18.281 22.078 -33.312 1 28.45 73 SER A CA 1
ATOM 562 C C . SER A 1 73 ? -17.875 23.484 -32.844 1 28.45 73 SER A C 1
ATOM 564 O O . SER A 1 73 ? -18.125 24.453 -33.562 1 28.45 73 SER A O 1
ATOM 566 N N . SER A 1 74 ? -17.469 23.656 -31.562 1 25.47 74 SER A N 1
ATOM 567 C CA . SER A 1 74 ? -17.375 25.031 -31.078 1 25.47 74 SER A CA 1
ATOM 568 C C . SER A 1 74 ? -16.078 25.688 -31.547 1 25.47 74 SER A C 1
ATOM 570 O O . SER A 1 74 ? -15.688 26.734 -31.031 1 25.47 74 SER A O 1
ATOM 572 N N . ARG A 1 75 ? -15.289 25.109 -32.438 1 30.48 75 ARG A N 1
ATOM 573 C CA . ARG A 1 75 ? -14.102 25.75 -33 1 30.48 75 ARG A CA 1
ATOM 574 C C . ARG A 1 75 ? -14.445 27.125 -33.562 1 30.48 75 ARG A C 1
ATOM 576 O O . ARG A 1 75 ? -13.547 27.922 -33.875 1 30.48 75 ARG A O 1
ATOM 583 N N . ASN A 1 76 ? -15.617 27.328 -34 1 23.52 76 ASN A N 1
ATOM 584 C CA . ASN A 1 76 ? -15.727 28.5 -34.844 1 23.52 76 ASN A CA 1
ATOM 585 C C . ASN A 1 76 ? -15.789 29.781 -34.031 1 23.52 76 ASN A C 1
ATOM 587 O O . ASN A 1 76 ? -15.602 30.875 -34.594 1 23.52 76 ASN A O 1
ATOM 591 N N . ARG A 1 77 ? -16.469 29.828 -32.844 1 24.98 77 ARG A N 1
ATOM 592 C CA . ARG A 1 77 ? -17.016 31.156 -32.562 1 24.98 77 ARG A CA 1
ATOM 593 C C . ARG A 1 77 ? -16.031 32 -31.766 1 24.98 77 ARG A C 1
ATOM 595 O O . ARG A 1 77 ? -16.281 33.188 -31.484 1 24.98 77 ARG A O 1
ATOM 602 N N . TYR A 1 78 ? -15.172 31.438 -30.844 1 25.64 78 TYR A N 1
ATOM 603 C CA . TYR A 1 78 ? -14.68 32.406 -29.875 1 25.64 78 TYR A CA 1
ATOM 604 C C . TYR A 1 78 ? -13.609 33.312 -30.5 1 25.64 78 TYR A C 1
ATOM 606 O O . TYR A 1 78 ? -12.586 32.812 -30.969 1 25.64 78 TYR A O 1
ATOM 614 N N . GLY A 1 79 ? -13.984 34.344 -31.078 1 22.98 79 GLY A N 1
ATOM 615 C CA . GLY A 1 79 ? -13.266 35.531 -31.5 1 22.98 79 GLY A CA 1
ATOM 616 C C . GLY A 1 79 ? -12.383 36.125 -30.422 1 22.98 79 GLY A C 1
ATOM 617 O O . GLY A 1 79 ? -12.719 36.062 -29.234 1 22.98 79 GLY A O 1
ATOM 618 N N . VAL A 1 80 ? -11.07 36.25 -30.531 1 27.11 80 VAL A N 1
ATOM 619 C CA . VAL A 1 80 ? -9.859 36.688 -29.844 1 27.11 80 VAL A CA 1
ATOM 620 C C . VAL A 1 80 ? -10.062 38.125 -29.344 1 27.11 80 VAL A C 1
ATOM 622 O O . VAL A 1 80 ? -9.922 39.094 -30.109 1 27.11 80 VAL A O 1
ATOM 625 N N . GLY A 1 81 ? -11.117 38.562 -28.594 1 24.22 81 GLY A N 1
ATOM 626 C CA . GLY A 1 81 ? -11.062 39.969 -28.25 1 24.22 81 GLY A CA 1
ATOM 627 C C . GLY A 1 81 ? -9.875 40.312 -27.359 1 24.22 81 GLY A C 1
ATOM 628 O O . GLY A 1 81 ? -9.266 39.438 -26.766 1 24.22 81 GLY A O 1
ATOM 629 N N . SER A 1 82 ? -9.32 41.656 -27.234 1 27.41 82 SER A N 1
ATOM 630 C CA . SER A 1 82 ? -8.172 42.5 -26.922 1 27.41 82 SER A CA 1
ATOM 631 C C . SER A 1 82 ? -7.77 42.344 -25.453 1 27.41 82 SER A C 1
ATOM 633 O O . SER A 1 82 ? -6.66 42.719 -25.078 1 27.41 82 SER A O 1
ATOM 635 N N . GLY A 1 83 ? -8.664 42.281 -24.453 1 29.5 83 GLY A N 1
ATOM 636 C CA . GLY A 1 83 ? -8.328 42.656 -23.078 1 29.5 83 GLY A CA 1
ATOM 637 C C . GLY A 1 83 ? -7.516 41.594 -22.359 1 29.5 83 GLY A C 1
ATOM 638 O O . GLY A 1 83 ? -8.07 40.75 -21.641 1 29.5 83 GLY A O 1
ATOM 639 N N . TYR A 1 84 ? -6.422 41 -22.953 1 29.83 84 TYR A N 1
ATOM 640 C CA . TYR A 1 84 ? -5.746 39.75 -22.609 1 29.83 84 TYR A CA 1
ATOM 641 C C . TYR A 1 84 ? -4.805 39.969 -21.422 1 29.83 84 TYR A C 1
ATOM 643 O O . TYR A 1 84 ? -3.582 39.875 -21.578 1 29.83 84 TYR A O 1
ATOM 651 N N . ASP A 1 85 ? -4.961 40.969 -20.609 1 33.19 85 ASP A N 1
ATOM 652 C CA . ASP A 1 85 ? -4.059 41.094 -19.469 1 33.19 85 ASP A CA 1
ATOM 653 C C . ASP A 1 85 ? -4.035 39.781 -18.656 1 33.19 85 ASP A C 1
ATOM 655 O O . ASP A 1 85 ? -3.113 39.562 -17.875 1 33.19 85 ASP A O 1
ATOM 659 N N . GLY A 1 86 ? -5.027 39.062 -18.688 1 34.47 86 GLY A N 1
ATOM 660 C CA . GLY A 1 86 ? -5.168 37.812 -17.953 1 34.47 86 GLY A CA 1
ATOM 661 C C . GLY A 1 86 ? -4.195 36.75 -18.422 1 34.47 86 GLY A C 1
ATOM 662 O O . GLY A 1 86 ? -4.137 35.656 -17.844 1 34.47 86 GLY A O 1
ATOM 663 N N . HIS A 1 87 ? -3.521 36.906 -19.562 1 38.03 87 HIS A N 1
ATOM 664 C CA . HIS A 1 87 ? -2.654 35.875 -20.156 1 38.03 87 HIS A CA 1
ATOM 665 C C . HIS A 1 87 ? -1.306 35.844 -19.438 1 38.03 87 HIS A C 1
ATOM 667 O O . HIS A 1 87 ? -0.665 34.781 -19.406 1 38.03 87 HIS A O 1
ATOM 673 N N . THR A 1 88 ? -0.897 36.938 -18.891 1 43.22 88 THR A N 1
ATOM 674 C CA . THR A 1 88 ? 0.429 36.938 -18.297 1 43.22 88 THR A CA 1
ATOM 675 C C . THR A 1 88 ? 0.425 36.094 -17 1 43.22 88 THR A C 1
ATOM 677 O O . THR A 1 88 ? 1.384 35.375 -16.719 1 43.22 88 THR A O 1
ATOM 680 N N . GLY A 1 89 ? -0.583 36.281 -16.266 1 42.16 89 GLY A N 1
ATOM 681 C CA . GLY A 1 89 ? -0.681 35.531 -15.047 1 42.16 89 GLY A CA 1
ATOM 682 C C . GLY A 1 89 ? -0.732 34.031 -15.289 1 42.16 89 GLY A C 1
ATOM 683 O O . GLY A 1 89 ? -0.07 33.25 -14.594 1 42.16 89 GLY A O 1
ATOM 684 N N . TYR A 1 90 ? -1.319 33.719 -16.375 1 44.56 90 TYR A N 1
ATOM 685 C CA . TYR A 1 90 ? -1.443 32.312 -16.766 1 44.56 90 TYR A CA 1
ATOM 686 C C . TYR A 1 90 ? -0.094 31.734 -17.172 1 44.56 90 TYR A C 1
ATOM 688 O O . TYR A 1 90 ? 0.265 30.625 -16.781 1 44.56 90 TYR A O 1
ATOM 696 N N . ALA A 1 91 ? 0.491 32.438 -17.984 1 47.34 91 ALA A N 1
ATOM 697 C CA . ALA A 1 91 ? 1.768 31.969 -18.516 1 47.34 91 ALA A CA 1
ATOM 698 C C . ALA A 1 91 ? 2.777 31.766 -17.391 1 47.34 91 ALA A C 1
ATOM 700 O O . ALA A 1 91 ? 3.531 30.781 -17.391 1 47.34 91 ALA A O 1
ATOM 701 N N . SER A 1 92 ? 2.615 32.562 -16.438 1 51.44 92 SER A N 1
ATOM 702 C CA . SER A 1 92 ? 3.555 32.438 -15.32 1 51.44 92 SER A CA 1
ATOM 703 C C . SER A 1 92 ? 3.213 31.266 -14.422 1 51.44 92 SER A C 1
ATOM 705 O O . SER A 1 92 ? 4.105 30.531 -13.992 1 51.44 92 SER A O 1
ATOM 707 N N . ALA A 1 93 ? 1.961 31.078 -14.211 1 50.44 93 ALA A N 1
ATOM 708 C CA . ALA A 1 93 ? 1.536 29.938 -13.391 1 50.44 93 ALA A CA 1
ATOM 709 C C . ALA A 1 93 ? 1.836 28.625 -14.086 1 50.44 93 ALA A C 1
ATOM 711 O O . ALA A 1 93 ? 2.326 27.672 -13.461 1 50.44 93 ALA A O 1
ATOM 712 N N . ALA A 1 94 ? 1.566 28.578 -15.312 1 51.56 94 ALA A N 1
ATOM 713 C CA . ALA A 1 94 ? 1.852 27.391 -16.094 1 51.56 94 ALA A CA 1
ATOM 714 C C . ALA A 1 94 ? 3.352 27.125 -16.156 1 51.56 94 ALA A C 1
ATOM 716 O O . ALA A 1 94 ? 3.785 25.969 -16.062 1 51.56 94 ALA A O 1
ATOM 717 N N . ALA A 1 95 ? 4.09 28.172 -16.297 1 53.22 95 ALA A N 1
ATOM 718 C CA . ALA A 1 95 ? 5.543 28.016 -16.344 1 53.22 95 ALA A CA 1
ATOM 719 C C . ALA A 1 95 ? 6.086 27.547 -14.992 1 53.22 95 ALA A C 1
ATOM 721 O O . ALA A 1 95 ? 6.984 26.703 -14.945 1 53.22 95 ALA A O 1
ATOM 722 N N . SER A 1 96 ? 5.469 28.047 -13.969 1 55.22 96 SER A N 1
ATOM 723 C CA . SER A 1 96 ? 5.875 27.625 -12.633 1 55.22 96 SER A CA 1
ATOM 724 C C . SER A 1 96 ? 5.535 26.172 -12.375 1 55.22 96 SER A C 1
ATOM 726 O O . SER A 1 96 ? 6.336 25.438 -11.797 1 55.22 96 SER A O 1
ATOM 728 N N . ALA A 1 97 ? 4.43 25.844 -12.82 1 57 97 ALA A N 1
ATOM 729 C CA . ALA A 1 97 ? 4.004 24.453 -12.695 1 57 97 ALA A CA 1
ATOM 730 C C . ALA A 1 97 ? 4.914 23.531 -13.492 1 57 97 ALA A C 1
ATOM 732 O O . ALA A 1 97 ? 5.324 22.469 -13 1 57 97 ALA A O 1
ATOM 733 N N . GLN A 1 98 ? 5.18 23.969 -14.672 1 57.12 98 GLN A N 1
ATOM 734 C CA . GLN A 1 98 ? 6.043 23.156 -15.531 1 57.12 98 GLN A CA 1
ATOM 735 C C . GLN A 1 98 ? 7.445 23.031 -14.93 1 57.12 98 GLN A C 1
ATOM 737 O O . GLN A 1 98 ? 8.07 21.969 -15.023 1 57.12 98 GLN A O 1
ATOM 742 N N . ASP A 1 99 ? 7.859 24.109 -14.32 1 60.09 99 ASP A N 1
ATOM 743 C CA . ASP A 1 99 ? 9.172 24.094 -13.672 1 60.09 99 ASP A CA 1
ATOM 744 C C . ASP A 1 99 ? 9.227 23.062 -12.562 1 60.09 99 ASP A C 1
ATOM 746 O O . ASP A 1 99 ? 10.195 22.312 -12.453 1 60.09 99 ASP A O 1
ATOM 750 N N . VAL A 1 100 ? 8.188 23 -11.812 1 58.78 100 VAL A N 1
ATOM 751 C CA . VAL A 1 100 ? 8.125 22.016 -10.727 1 58.78 100 VAL A CA 1
ATOM 752 C C . VAL A 1 100 ? 8.078 20.609 -11.305 1 58.78 100 VAL A C 1
ATOM 754 O O . VAL A 1 100 ? 8.805 19.719 -10.859 1 58.78 100 VAL A O 1
ATOM 757 N N . LEU A 1 101 ? 7.305 20.484 -12.281 1 58.12 101 LEU A N 1
ATOM 758 C CA . LEU A 1 101 ? 7.125 19.172 -12.875 1 58.12 101 LEU A CA 1
ATOM 759 C C . LEU A 1 101 ? 8.422 18.672 -13.516 1 58.12 101 LEU A C 1
ATOM 761 O O . LEU A 1 101 ? 8.742 17.484 -13.445 1 58.12 101 LEU A O 1
ATOM 765 N N . ASP A 1 102 ? 9.164 19.656 -14.133 1 55.09 102 ASP A N 1
ATOM 766 C CA . ASP A 1 102 ? 10.43 19.297 -14.773 1 55.09 102 ASP A CA 1
ATOM 767 C C . ASP A 1 102 ? 11.453 18.828 -13.734 1 55.09 102 ASP A C 1
ATOM 769 O O . ASP A 1 102 ? 12.352 18.047 -14.055 1 55.09 102 ASP A O 1
ATOM 773 N N . ARG A 1 103 ? 11.188 19.312 -12.594 1 53.41 103 ARG A N 1
ATOM 774 C CA . ARG A 1 103 ? 12.156 19 -11.547 1 53.41 103 ARG A CA 1
ATOM 775 C C . ARG A 1 103 ? 11.773 17.719 -10.82 1 53.41 103 ARG A C 1
ATOM 777 O O . ARG A 1 103 ? 12.602 17.125 -10.109 1 53.41 103 ARG A O 1
ATOM 784 N N . ILE A 1 104 ? 10.5 17.453 -10.898 1 45.81 104 ILE A N 1
ATOM 785 C CA . ILE A 1 104 ? 10.086 16.156 -10.391 1 45.81 104 ILE A CA 1
ATOM 786 C C . ILE A 1 104 ? 10.609 15.055 -11.305 1 45.81 104 ILE A C 1
ATOM 788 O O . ILE A 1 104 ? 10.562 15.18 -12.523 1 45.81 104 ILE A O 1
ATOM 792 N N . ASP A 1 105 ? 11.406 14.125 -10.828 1 44.78 105 ASP A N 1
ATOM 793 C CA . ASP A 1 105 ? 12.039 13.062 -11.609 1 44.78 105 ASP A CA 1
ATOM 794 C C . ASP A 1 105 ? 11.039 12.398 -12.547 1 44.78 105 ASP A C 1
ATOM 796 O O . ASP A 1 105 ? 10.094 11.742 -12.094 1 44.78 105 ASP A O 1
ATOM 800 N N . PRO A 1 106 ? 11.219 12.773 -13.789 1 43.22 106 PRO A N 1
ATOM 801 C CA . PRO A 1 106 ? 10.328 12.156 -14.773 1 43.22 106 PRO A CA 1
ATOM 802 C C . PRO A 1 106 ? 10.359 10.625 -14.727 1 43.22 106 PRO A C 1
ATOM 804 O O . PRO A 1 106 ? 9.414 9.969 -15.164 1 43.22 106 PRO A O 1
ATOM 807 N N . SER A 1 107 ? 11.531 10.094 -14.227 1 39.94 107 SER A N 1
ATOM 808 C CA . SER A 1 107 ? 11.641 8.641 -14.219 1 39.94 107 SER A CA 1
ATOM 809 C C . SER A 1 107 ? 10.758 8.016 -13.148 1 39.94 107 SER A C 1
ATOM 811 O O . SER A 1 107 ? 10.547 6.801 -13.141 1 39.94 107 SER A O 1
ATOM 813 N N . ALA A 1 108 ? 10.453 8.984 -12.242 1 43.56 108 ALA A N 1
ATOM 814 C CA . ALA A 1 108 ? 9.68 8.414 -11.148 1 43.56 108 ALA A CA 1
ATOM 815 C C . ALA A 1 108 ? 8.305 7.957 -11.625 1 43.56 108 ALA A C 1
ATOM 817 O O . ALA A 1 108 ? 7.609 7.219 -10.922 1 43.56 108 ALA A O 1
ATOM 818 N N . GLY A 1 109 ? 8.016 7.949 -12.742 1 46.53 109 GLY A N 1
ATOM 819 C CA . GLY A 1 109 ? 6.672 7.625 -13.195 1 46.53 109 GLY A CA 1
ATOM 820 C C . GLY A 1 109 ? 5.605 8.492 -12.555 1 46.53 109 GLY A C 1
ATOM 821 O O . GLY A 1 109 ? 5.914 9.492 -11.906 1 46.53 109 GLY A O 1
ATOM 822 N N . GLN A 1 110 ? 4.422 8.508 -13.023 1 48.06 110 GLN A N 1
ATOM 823 C CA . GLN A 1 110 ? 3.295 9.18 -12.383 1 48.06 110 GLN A CA 1
ATOM 824 C C . GLN A 1 110 ? 2.781 8.383 -11.188 1 48.06 110 GLN A C 1
ATOM 826 O O . GLN A 1 110 ? 2.631 7.16 -11.273 1 48.06 110 GLN A O 1
ATOM 831 N N . PRO A 1 111 ? 3.016 9.109 -10.039 1 50.44 111 PRO A N 1
ATOM 832 C CA . PRO A 1 111 ? 2.463 8.359 -8.906 1 50.44 111 PRO A CA 1
ATOM 833 C C . PRO A 1 111 ? 1.122 7.707 -9.227 1 50.44 111 PRO A C 1
ATOM 835 O O . PRO A 1 111 ? 0.323 8.266 -9.984 1 50.44 111 PRO A O 1
ATOM 838 N N . GLY A 1 112 ? 1.123 6.379 -8.984 1 58.94 112 GLY A N 1
ATOM 839 C CA . GLY A 1 112 ? -0.11 5.641 -9.211 1 58.94 112 GLY A CA 1
ATOM 840 C C . GLY A 1 112 ? -1.309 6.246 -8.508 1 58.94 112 GLY A C 1
ATOM 841 O O . GLY A 1 112 ? -1.158 6.914 -7.48 1 58.94 112 GLY A O 1
ATOM 842 N N . THR A 1 113 ? -2.357 6.402 -9.188 1 66.12 113 THR A N 1
ATOM 843 C CA . THR A 1 113 ? -3.641 6.871 -8.672 1 66.12 113 THR A CA 1
ATOM 844 C C . THR A 1 113 ? -4.332 5.773 -7.871 1 66.12 113 THR A C 1
ATOM 846 O O . THR A 1 113 ? -3.992 4.598 -7.996 1 66.12 113 THR A O 1
ATOM 849 N N . TYR A 1 114 ? -5.062 6.289 -6.949 1 79 114 TYR A N 1
ATOM 850 C CA . TYR A 1 114 ? -5.93 5.395 -6.191 1 79 114 TYR A CA 1
ATOM 851 C C . TYR A 1 114 ? -6.727 4.488 -7.121 1 79 114 TYR A C 1
ATOM 853 O O . TYR A 1 114 ? -7.266 4.945 -8.133 1 79 114 TYR A O 1
ATOM 861 N N . PHE A 1 115 ? -6.543 3.117 -6.816 1 82.5 115 PHE A N 1
ATOM 862 C CA . PHE A 1 115 ? -7.281 2.164 -7.641 1 82.5 115 PHE A CA 1
ATOM 863 C C . PHE A 1 115 ? -7.918 1.083 -6.777 1 82.5 115 PHE A C 1
ATOM 865 O O . PHE A 1 115 ? -7.289 0.568 -5.852 1 82.5 115 PHE A O 1
ATOM 872 N N . ARG A 1 116 ? -9.203 0.771 -7.145 1 87.06 116 ARG A N 1
ATOM 873 C CA . ARG A 1 116 ? -9.93 -0.392 -6.648 1 87.06 116 ARG A CA 1
ATOM 874 C C . ARG A 1 116 ? -10.82 -0.988 -7.734 1 87.06 116 ARG A C 1
ATOM 876 O O . ARG A 1 116 ? -11.398 -0.256 -8.539 1 87.06 116 ARG A O 1
ATOM 883 N N . ASP A 1 117 ? -10.914 -2.283 -7.715 1 89.19 117 ASP A N 1
ATOM 884 C CA . ASP A 1 117 ? -11.828 -2.967 -8.617 1 89.19 117 ASP A CA 1
ATOM 885 C C . ASP A 1 117 ? -13.195 -3.174 -7.965 1 89.19 117 ASP A C 1
ATOM 887 O O . ASP A 1 117 ? -13.406 -4.164 -7.258 1 89.19 117 ASP A O 1
ATOM 891 N N . SER A 1 118 ? -14.156 -2.273 -8.211 1 90.06 118 SER A N 1
ATOM 892 C CA . SER A 1 118 ? -15.453 -2.287 -7.555 1 90.06 118 SER A CA 1
ATOM 893 C C . SER A 1 118 ? -16.281 -3.49 -7.992 1 90.06 118 SER A C 1
ATOM 895 O O . SER A 1 118 ? -17.203 -3.908 -7.285 1 90.06 118 SER A O 1
ATOM 897 N N . PHE A 1 119 ? -15.984 -4.039 -9.227 1 90.5 119 PHE A N 1
ATOM 898 C CA . PHE A 1 119 ? -16.719 -5.168 -9.797 1 90.5 119 PHE A CA 1
ATOM 899 C C . PHE A 1 119 ? -15.766 -6.312 -10.133 1 90.5 119 PHE A C 1
ATOM 901 O O . PHE A 1 119 ? -15.664 -6.73 -11.289 1 90.5 119 PHE A O 1
ATOM 908 N N . PRO A 1 120 ? -15.141 -6.852 -9.078 1 93.38 120 PRO A N 1
ATOM 909 C CA . PRO A 1 120 ? -14.102 -7.855 -9.32 1 93.38 120 PRO A CA 1
ATOM 910 C C . PRO A 1 120 ? -14.641 -9.109 -10.008 1 93.38 120 PRO A C 1
ATOM 912 O O . PRO A 1 120 ? -13.922 -9.758 -10.766 1 93.38 120 PRO A O 1
ATOM 915 N N . LEU A 1 121 ? -15.922 -9.5 -9.812 1 95.44 121 LEU A N 1
ATOM 916 C CA . LEU A 1 121 ? -16.469 -10.695 -10.445 1 95.44 121 LEU A CA 1
ATOM 917 C C . LEU A 1 121 ? -16.453 -10.555 -11.969 1 95.44 121 LEU A C 1
ATOM 919 O O . LEU A 1 121 ? -16.031 -11.469 -12.672 1 95.44 121 LEU A O 1
ATOM 923 N N . ARG A 1 122 ? -16.891 -9.414 -12.367 1 91.62 122 ARG A N 1
ATOM 924 C CA . ARG A 1 122 ? -16.906 -9.125 -13.797 1 91.62 122 ARG A CA 1
ATOM 925 C C . ARG A 1 122 ? -15.492 -9.133 -14.375 1 91.62 122 ARG A C 1
ATOM 927 O O . ARG A 1 122 ? -15.25 -9.734 -15.422 1 91.62 122 ARG A O 1
ATOM 934 N N . THR A 1 123 ? -14.562 -8.453 -13.703 1 90.19 123 THR A N 1
ATOM 935 C CA . THR A 1 123 ? -13.18 -8.352 -14.164 1 90.19 123 THR A CA 1
ATOM 936 C C . THR A 1 123 ? -12.523 -9.734 -14.195 1 90.19 123 THR A C 1
ATOM 938 O O . THR A 1 123 ? -11.836 -10.078 -15.164 1 90.19 123 THR A O 1
ATOM 941 N N . MET A 1 124 ? -12.742 -10.547 -13.195 1 93.88 124 MET A N 1
ATOM 942 C CA . MET A 1 124 ? -12.148 -11.875 -13.102 1 93.88 124 MET A CA 1
ATOM 943 C C . MET A 1 124 ? -12.641 -12.773 -14.234 1 93.88 124 MET A C 1
ATOM 945 O O . MET A 1 124 ? -11.852 -13.508 -14.836 1 93.88 124 MET A O 1
ATOM 949 N N . VAL A 1 125 ? -13.906 -12.703 -14.516 1 93.25 125 VAL A N 1
ATOM 950 C CA . VAL A 1 125 ? -14.477 -13.523 -15.578 1 93.25 125 VAL A CA 1
ATOM 951 C C . VAL A 1 125 ? -13.898 -13.102 -16.922 1 93.25 125 VAL A C 1
ATOM 953 O O . VAL A 1 125 ? -13.531 -13.953 -17.75 1 93.25 125 VAL A O 1
ATOM 956 N N . ALA A 1 126 ? -13.797 -11.766 -17.094 1 89.5 126 ALA A N 1
ATOM 957 C CA . ALA A 1 126 ? -13.219 -11.266 -18.344 1 89.5 126 ALA A CA 1
ATOM 958 C C . ALA A 1 126 ? -11.773 -11.727 -18.5 1 89.5 126 ALA A C 1
ATOM 960 O O . ALA A 1 126 ? -11.367 -12.156 -19.578 1 89.5 126 ALA A O 1
ATOM 961 N N . ILE A 1 127 ? -11.031 -11.695 -17.484 1 91.38 127 ILE A N 1
ATOM 962 C CA . ILE A 1 127 ? -9.625 -12.062 -17.516 1 91.38 127 ILE A CA 1
ATOM 963 C C . ILE A 1 127 ? -9.484 -13.578 -17.688 1 91.38 127 ILE A C 1
ATOM 965 O O . ILE A 1 127 ? -8.562 -14.055 -18.359 1 91.38 127 ILE A O 1
ATOM 969 N N . TRP A 1 128 ? -10.43 -14.312 -17.141 1 95.12 128 TRP A N 1
ATOM 970 C CA . TRP A 1 128 ? -10.422 -15.758 -17.312 1 95.12 128 TRP A CA 1
ATOM 971 C C . TRP A 1 128 ? -10.594 -16.141 -18.781 1 95.12 128 TRP A C 1
ATOM 973 O O . TRP A 1 128 ? -9.906 -17.016 -19.281 1 95.12 128 TRP A O 1
ATOM 983 N N . GLU A 1 129 ? -11.492 -15.477 -19.438 1 90.06 129 GLU A N 1
ATOM 984 C CA . GLU A 1 129 ? -11.68 -15.727 -20.859 1 90.06 129 GLU A CA 1
ATOM 985 C C . GLU A 1 129 ? -10.406 -15.438 -21.656 1 90.06 129 GLU A C 1
ATOM 987 O O . GLU A 1 129 ? -10.047 -16.188 -22.562 1 90.06 129 GLU A O 1
ATOM 992 N N . LEU A 1 130 ? -9.734 -14.367 -21.25 1 88.56 130 LEU A N 1
ATOM 993 C CA . LEU A 1 130 ? -8.453 -14.047 -21.859 1 88.56 130 LEU A CA 1
ATOM 994 C C . LEU A 1 130 ? -7.434 -15.156 -21.609 1 88.56 130 LEU A C 1
ATOM 996 O O . LEU A 1 130 ? -6.707 -15.562 -22.516 1 88.56 130 LEU A O 1
ATOM 1000 N N . ALA A 1 131 ? -7.379 -15.594 -20.406 1 92.94 131 ALA A N 1
ATOM 1001 C CA . ALA A 1 131 ? -6.441 -16.656 -20.031 1 92.94 131 ALA A CA 1
ATOM 1002 C C . ALA A 1 131 ? -6.676 -17.906 -20.859 1 92.94 131 ALA A C 1
ATOM 1004 O O . ALA A 1 131 ? -5.723 -18.547 -21.328 1 92.94 131 ALA A O 1
ATOM 1005 N N . GLU A 1 132 ? -7.941 -18.25 -21.078 1 93.44 132 GLU A N 1
ATOM 1006 C CA . GLU A 1 132 ? -8.281 -19.422 -21.891 1 93.44 132 GLU A CA 1
ATOM 1007 C C . GLU A 1 132 ? -7.773 -19.266 -23.312 1 93.44 132 GLU A C 1
ATOM 1009 O O . GLU A 1 132 ? -7.219 -20.203 -23.891 1 93.44 132 GLU A O 1
ATOM 1014 N N . LYS A 1 133 ? -7.949 -18.109 -23.828 1 87.62 133 LYS A N 1
ATOM 1015 C CA . LYS A 1 133 ? -7.477 -17.844 -25.188 1 87.62 133 LYS A CA 1
ATOM 1016 C C . LYS A 1 133 ? -5.953 -17.922 -25.266 1 87.62 133 LYS A C 1
ATOM 1018 O O . LYS A 1 133 ? -5.402 -18.484 -26.219 1 87.62 133 LYS A O 1
ATOM 1023 N N . GLU A 1 134 ? -5.305 -17.375 -24.266 1 88.06 134 GLU A N 1
ATOM 1024 C CA . GLU A 1 134 ? -3.848 -17.359 -24.266 1 88.06 134 GLU A CA 1
ATOM 1025 C C . GLU A 1 134 ? -3.275 -18.766 -24.109 1 88.06 134 GLU A C 1
ATOM 1027 O O . GLU A 1 134 ? -2.322 -19.125 -24.797 1 88.06 134 GLU A O 1
ATOM 1032 N N . VAL A 1 135 ? -3.84 -19.516 -23.266 1 92.75 135 VAL A N 1
ATOM 1033 C CA . VAL A 1 135 ? -3.389 -20.875 -23.047 1 92.75 135 VAL A CA 1
ATOM 1034 C C . VAL A 1 135 ? -3.592 -21.703 -24.312 1 92.75 135 VAL A C 1
ATOM 1036 O O . VAL A 1 135 ? -2.703 -22.453 -24.719 1 92.75 135 VAL A O 1
ATOM 1039 N N . LYS A 1 136 ? -4.723 -21.562 -24.938 1 90 136 LYS A N 1
ATOM 1040 C CA . LYS A 1 136 ? -5.023 -22.266 -26.188 1 90 136 LYS A CA 1
ATOM 1041 C C . LYS A 1 136 ? -4.062 -21.844 -27.297 1 90 136 LYS A C 1
ATOM 1043 O O . LYS A 1 136 ? -3.561 -22.688 -28.047 1 90 136 LYS A O 1
ATOM 1048 N N . ALA A 1 137 ? -3.832 -20.562 -27.359 1 83.69 137 ALA A N 1
ATOM 1049 C CA . ALA A 1 137 ? -2.965 -20.031 -28.406 1 83.69 137 ALA A CA 1
ATOM 1050 C C . ALA A 1 137 ? -1.55 -20.594 -28.297 1 83.69 137 ALA A C 1
ATOM 1052 O O . ALA A 1 137 ? -0.861 -20.781 -29.297 1 83.69 137 ALA A O 1
ATOM 1053 N N . ARG A 1 138 ? -1.162 -20.984 -27.141 1 87.25 138 ARG A N 1
ATOM 1054 C CA . ARG A 1 138 ? 0.189 -21.469 -26.906 1 87.25 138 ARG A CA 1
ATOM 1055 C C . ARG A 1 138 ? 0.232 -23 -26.969 1 87.25 138 ARG A C 1
ATOM 1057 O O . ARG A 1 138 ? 1.301 -23.594 -26.844 1 87.25 138 ARG A O 1
ATOM 1064 N N . GLY A 1 139 ? -0.876 -23.562 -27.156 1 90.19 139 GLY A N 1
ATOM 1065 C CA . GLY A 1 139 ? -0.959 -25.016 -27.281 1 90.19 139 GLY A CA 1
ATOM 1066 C C . GLY A 1 139 ? -0.52 -25.75 -26.016 1 90.19 139 GLY A C 1
ATOM 1067 O O . GLY A 1 139 ? 0.084 -26.828 -26.109 1 90.19 139 GLY A O 1
ATOM 1068 N N . LEU A 1 140 ? -0.793 -25.188 -24.906 1 94.06 140 LEU A N 1
ATOM 1069 C CA . LEU A 1 140 ? -0.367 -25.797 -23.641 1 94.06 140 LEU A CA 1
ATOM 1070 C C . LEU A 1 140 ? -1.315 -26.922 -23.234 1 94.06 140 LEU A C 1
ATOM 1072 O O . LEU A 1 140 ? -2.514 -26.859 -23.516 1 94.06 140 LEU A O 1
ATOM 1076 N N . ASP A 1 141 ? -0.792 -27.891 -22.578 1 95.19 141 ASP A N 1
ATOM 1077 C CA . ASP A 1 141 ? -1.58 -29 -22.062 1 95.19 141 ASP A CA 1
ATOM 1078 C C . ASP A 1 141 ? -2.357 -28.609 -20.812 1 95.19 141 ASP A C 1
ATOM 1080 O O . ASP A 1 141 ? -1.763 -28.266 -19.797 1 95.19 141 ASP A O 1
ATOM 1084 N N . THR A 1 142 ? -3.627 -28.719 -20.844 1 96 142 THR A N 1
ATOM 1085 C CA . THR A 1 142 ? -4.469 -28.312 -19.719 1 96 142 THR A CA 1
ATOM 1086 C C . THR A 1 142 ? -4.914 -29.531 -18.922 1 96 142 THR A C 1
ATOM 1088 O O . THR A 1 142 ? -5.738 -29.406 -18 1 96 142 THR A O 1
ATOM 1091 N N . CYS A 1 143 ? -4.395 -30.719 -19.297 1 94.81 143 CYS A N 1
ATOM 1092 C CA . CYS A 1 143 ? -4.785 -31.969 -18.656 1 94.81 143 CYS A CA 1
ATOM 1093 C C . CYS A 1 143 ? -6.297 -32.156 -18.703 1 94.81 143 CYS A C 1
ATOM 1095 O O . CYS A 1 143 ? -6.938 -32.375 -17.688 1 94.81 143 CYS A O 1
ATOM 1097 N N . ASN A 1 144 ? -6.828 -31.984 -19.906 1 94.19 144 ASN A N 1
ATOM 1098 C CA . ASN A 1 144 ? -8.25 -32.125 -20.219 1 94.19 144 ASN A CA 1
ATOM 1099 C C . ASN A 1 144 ? -9.102 -31.188 -19.375 1 94.19 144 ASN A C 1
ATOM 1101 O O . ASN A 1 144 ? -10.18 -31.562 -18.922 1 94.19 144 ASN A O 1
ATOM 1105 N N . GLY A 1 145 ? -8.547 -30.031 -19.016 1 94.19 145 GLY A N 1
ATOM 1106 C CA . GLY A 1 145 ? -9.297 -29.016 -18.328 1 94.19 145 GLY A CA 1
ATOM 1107 C C . GLY A 1 145 ? -9.414 -29.266 -16.828 1 94.19 145 GLY A C 1
ATOM 1108 O O . GLY A 1 145 ? -10.234 -28.656 -16.156 1 94.19 145 GLY A O 1
ATOM 1109 N N . GLN A 1 146 ? -8.609 -30.125 -16.266 1 94.75 146 GLN A N 1
ATOM 1110 C CA . GLN A 1 146 ? -8.688 -30.562 -14.875 1 94.75 146 GLN A CA 1
ATOM 1111 C C . GLN A 1 146 ? -8.57 -29.375 -13.922 1 94.75 146 GLN A C 1
ATOM 1113 O O . GLN A 1 146 ? -9.164 -29.375 -12.844 1 94.75 146 GLN A O 1
ATOM 1118 N N . LEU A 1 147 ? -7.793 -28.391 -14.312 1 95.62 147 LEU A N 1
ATOM 1119 C CA . LEU A 1 147 ? -7.574 -27.219 -13.477 1 95.62 147 LEU A CA 1
ATOM 1120 C C . LEU A 1 147 ? -8.117 -25.969 -14.148 1 95.62 147 LEU A C 1
ATOM 1122 O O . LEU A 1 147 ? -7.531 -24.891 -14.023 1 95.62 147 LEU A O 1
ATOM 1126 N N . GLY A 1 148 ? -9.164 -26.094 -14.875 1 96.56 148 GLY A N 1
ATOM 1127 C CA . GLY A 1 148 ? -9.727 -24.984 -15.625 1 96.56 148 GLY A CA 1
ATOM 1128 C C . GLY A 1 148 ? -11.242 -24.969 -15.625 1 96.56 148 GLY A C 1
ATOM 1129 O O . GLY A 1 148 ? -11.867 -25.172 -14.586 1 96.56 148 GLY A O 1
ATOM 1130 N N . ARG A 1 149 ? -11.789 -24.625 -16.719 1 97 149 ARG A N 1
ATOM 1131 C CA . ARG A 1 149 ? -13.227 -24.422 -16.875 1 97 149 ARG A CA 1
ATOM 1132 C C . ARG A 1 149 ? -13.992 -25.703 -16.562 1 97 149 ARG A C 1
ATOM 1134 O O . ARG A 1 149 ? -15.07 -25.656 -15.969 1 97 149 ARG A O 1
ATOM 1141 N N . GLU A 1 150 ? -13.477 -26.844 -16.969 1 97.56 150 GLU A N 1
ATOM 1142 C CA . GLU A 1 150 ? -14.164 -28.125 -16.766 1 97.56 150 GLU A CA 1
ATOM 1143 C C . GLU A 1 150 ? -14.328 -28.422 -15.281 1 97.56 150 GLU A C 1
ATOM 1145 O O . GLU A 1 150 ? -15.32 -29.031 -14.875 1 97.56 150 GLU A O 1
ATOM 1150 N N . LEU A 1 151 ? -13.375 -28.047 -14.5 1 96.88 151 LEU A N 1
ATOM 1151 C CA . LEU A 1 151 ? -13.508 -28.203 -13.062 1 96.88 151 LEU A CA 1
ATOM 1152 C C . LEU A 1 151 ? -14.664 -27.359 -12.516 1 96.88 151 LEU A C 1
ATOM 1154 O O . LEU A 1 151 ? -15.469 -27.844 -11.719 1 96.88 151 LEU A O 1
ATOM 1158 N N . VAL A 1 152 ? -14.734 -26.094 -12.914 1 97.5 152 VAL A N 1
ATOM 1159 C CA . VAL A 1 152 ? -15.797 -25.188 -12.492 1 97.5 152 VAL A CA 1
ATOM 1160 C C . VAL A 1 152 ? -17.156 -25.719 -12.961 1 97.5 152 VAL A C 1
ATOM 1162 O O . VAL A 1 152 ? -18.125 -25.688 -12.211 1 97.5 152 VAL A O 1
ATOM 1165 N N . ASP A 1 153 ? -17.172 -26.266 -14.195 1 97.75 153 ASP A N 1
ATOM 1166 C CA . ASP A 1 153 ? -18.391 -26.875 -14.719 1 97.75 153 ASP A CA 1
ATOM 1167 C C . ASP A 1 153 ? -18.812 -28.078 -13.883 1 97.75 153 ASP A C 1
ATOM 1169 O O . ASP A 1 153 ? -20 -28.297 -13.656 1 97.75 153 ASP A O 1
ATOM 1173 N N . ALA A 1 154 ? -17.828 -28.797 -13.5 1 97.94 154 ALA A N 1
ATOM 1174 C CA . ALA A 1 154 ? -18.109 -29.953 -12.648 1 97.94 154 ALA A CA 1
ATOM 1175 C C . ALA A 1 154 ? -18.734 -29.516 -11.328 1 97.94 154 ALA A C 1
ATOM 1177 O O . ALA A 1 154 ? -19.734 -30.094 -10.891 1 97.94 154 ALA A O 1
ATOM 1178 N N . TYR A 1 155 ? -18.188 -28.562 -10.664 1 96.44 155 TYR A N 1
ATOM 1179 C CA . TYR A 1 155 ? -18.781 -28 -9.461 1 96.44 155 TYR A CA 1
ATOM 1180 C C . TYR A 1 155 ? -20.219 -27.562 -9.711 1 96.44 155 TYR A C 1
ATOM 1182 O O . TYR A 1 155 ? -21.125 -27.891 -8.945 1 96.44 155 TYR A O 1
ATOM 1190 N N . HIS A 1 156 ? -20.422 -26.844 -10.766 1 96.62 156 HIS A N 1
ATOM 1191 C CA . HIS A 1 156 ? -21.719 -26.25 -11.047 1 96.62 156 HIS A CA 1
ATOM 1192 C C . HIS A 1 156 ? -22.75 -27.344 -11.344 1 96.62 156 HIS A C 1
ATOM 1194 O O . HIS A 1 156 ? -23.922 -27.203 -10.961 1 96.62 156 HIS A O 1
ATOM 1200 N N . SER A 1 157 ? -22.344 -28.375 -12.07 1 96.88 157 SER A N 1
ATOM 1201 C CA . SER A 1 157 ? -23.25 -29.453 -12.43 1 96.88 157 SER A CA 1
ATOM 1202 C C . SER A 1 157 ? -23.781 -30.156 -11.188 1 96.88 157 SER A C 1
ATOM 1204 O O . SER A 1 157 ? -24.828 -30.797 -11.234 1 96.88 157 SER A O 1
ATOM 1206 N N . SER A 1 158 ? -23.062 -30.047 -10.109 1 96.75 158 SER A N 1
ATOM 1207 C CA . SER A 1 158 ? -23.422 -30.719 -8.867 1 96.75 158 SER A CA 1
ATOM 1208 C C . SER A 1 158 ? -24.188 -29.781 -7.934 1 96.75 158 SER A C 1
ATOM 1210 O O . SER A 1 158 ? -24.406 -30.109 -6.77 1 96.75 158 SER A O 1
ATOM 1212 N N . GLN A 1 159 ? -24.531 -28.656 -8.406 1 97.31 159 GLN A N 1
ATOM 1213 C CA . GLN A 1 159 ? -25.156 -27.641 -7.578 1 97.31 159 GLN A CA 1
ATOM 1214 C C . GLN A 1 159 ? -26.453 -28.156 -6.965 1 97.31 159 GLN A C 1
ATOM 1216 O O . GLN A 1 159 ? -27.219 -28.891 -7.617 1 97.31 159 GLN A O 1
ATOM 1221 N N . LEU A 1 160 ? -26.75 -27.797 -5.766 1 97.44 160 LEU A N 1
ATOM 1222 C CA . LEU A 1 160 ? -27.984 -28.203 -5.09 1 97.44 160 LEU A CA 1
ATOM 1223 C C . LEU A 1 160 ? -28.469 -27.094 -4.164 1 97.44 160 LEU A C 1
ATOM 1225 O O . LEU A 1 160 ? -27.672 -26.328 -3.633 1 97.44 160 LEU A O 1
ATOM 1229 N N . GLY A 1 161 ? -29.766 -27.016 -4.055 1 97.62 161 GLY A N 1
ATOM 1230 C CA . GLY A 1 161 ? -30.312 -26.203 -2.986 1 97.62 161 GLY A CA 1
ATOM 1231 C C . GLY A 1 161 ? -30.125 -26.812 -1.609 1 97.62 161 GLY A C 1
ATOM 1232 O O . GLY A 1 161 ? -30.625 -27.891 -1.325 1 97.62 161 GLY A O 1
ATOM 1233 N N . TYR A 1 162 ? -29.328 -26.219 -0.788 1 97.75 162 TYR A N 1
ATOM 1234 C CA . TYR A 1 162 ? -29.031 -26.703 0.554 1 97.75 162 TYR A CA 1
ATOM 1235 C C . TYR A 1 162 ? -30.156 -26.344 1.521 1 97.75 162 TYR A C 1
ATOM 1237 O O . TYR A 1 162 ? -30.641 -27.203 2.268 1 97.75 162 TYR A O 1
ATOM 1245 N N . CYS A 1 163 ? -30.484 -25.125 1.513 1 97.06 163 CYS A N 1
ATOM 1246 C CA . CYS A 1 163 ? -31.594 -24.562 2.277 1 97.06 163 CYS A CA 1
ATOM 1247 C C . CYS A 1 163 ? -32.438 -23.609 1.423 1 97.06 163 CYS A C 1
ATOM 1249 O O . CYS A 1 163 ? -31.891 -22.625 0.897 1 97.06 163 CYS A O 1
ATOM 1251 N N . VAL A 1 164 ? -33.719 -23.875 1.249 1 95.69 164 VAL A N 1
ATOM 1252 C CA . VAL A 1 164 ? -34.531 -23.094 0.346 1 95.69 164 VAL A CA 1
ATOM 1253 C C . VAL A 1 164 ? -35.906 -22.844 0.986 1 95.69 164 VAL A C 1
ATOM 1255 O O . VAL A 1 164 ? -36.438 -23.719 1.661 1 95.69 164 VAL A O 1
ATOM 1258 N N . PRO A 1 165 ? -36.375 -21.625 0.841 1 93.44 165 PRO A N 1
ATOM 1259 C CA . PRO A 1 165 ? -37.75 -21.391 1.304 1 93.44 165 PRO A CA 1
ATOM 1260 C C . PRO A 1 165 ? -38.781 -22.297 0.614 1 93.44 165 PRO A C 1
ATOM 1262 O O . PRO A 1 165 ? -38.625 -22.625 -0.565 1 93.44 165 PRO A O 1
ATOM 1265 N N . PRO A 1 166 ? -39.844 -22.594 1.423 1 91.62 166 PRO A N 1
ATOM 1266 C CA . PRO A 1 166 ? -40.875 -23.438 0.812 1 91.62 166 PRO A CA 1
ATOM 1267 C C . PRO A 1 166 ? -41.438 -22.844 -0.465 1 91.62 166 PRO A C 1
ATOM 1269 O O . PRO A 1 166 ? -41.812 -21.672 -0.48 1 91.62 166 PRO A O 1
ATOM 1272 N N . GLY A 1 167 ? -41.438 -23.562 -1.496 1 90.31 167 GLY A N 1
ATOM 1273 C CA . GLY A 1 167 ? -42.031 -23.109 -2.754 1 90.31 167 GLY A CA 1
ATOM 1274 C C . GLY A 1 167 ? -41 -22.609 -3.742 1 90.31 167 GLY A C 1
ATOM 1275 O O . GLY A 1 167 ? -41.281 -22.5 -4.938 1 90.31 167 GLY A O 1
ATOM 1276 N N . ASP A 1 168 ? -39.844 -22.297 -3.324 1 91.31 168 ASP A N 1
ATOM 1277 C CA . ASP A 1 168 ? -38.812 -21.781 -4.211 1 91.31 168 ASP A CA 1
ATOM 1278 C C . ASP A 1 168 ? -38.125 -22.922 -4.957 1 91.31 168 ASP A C 1
ATOM 1280 O O . ASP A 1 168 ? -38.281 -24.094 -4.605 1 91.31 168 ASP A O 1
ATOM 1284 N N . SER A 1 169 ? -37.438 -22.531 -5.977 1 93.38 169 SER A N 1
ATOM 1285 C CA . SER A 1 169 ? -36.75 -23.516 -6.812 1 93.38 169 SER A CA 1
ATOM 1286 C C . SER A 1 169 ? -35.625 -24.172 -6.059 1 93.38 169 SER A C 1
ATOM 1288 O O . SER A 1 169 ? -34.875 -23.516 -5.34 1 93.38 169 SER A O 1
ATOM 1290 N N . LEU A 1 170 ? -35.469 -25.453 -6.25 1 93.94 170 LEU A N 1
ATOM 1291 C CA . LEU A 1 170 ? -34.375 -26.219 -5.641 1 93.94 170 LEU A CA 1
ATOM 1292 C C . LEU A 1 170 ? -33.188 -26.281 -6.574 1 93.94 170 LEU A C 1
ATOM 1294 O O . LEU A 1 170 ? -32.094 -26.734 -6.176 1 93.94 170 LEU A O 1
ATOM 1298 N N . THR A 1 171 ? -33.281 -25.766 -7.797 1 93.25 171 THR A N 1
ATOM 1299 C CA . THR A 1 171 ? -32.219 -25.953 -8.781 1 93.25 171 THR A CA 1
ATOM 1300 C C . THR A 1 171 ? -31.719 -24.625 -9.289 1 93.25 171 THR A C 1
ATOM 1302 O O . THR A 1 171 ? -30.641 -24.547 -9.891 1 93.25 171 THR A O 1
ATOM 1305 N N . THR A 1 172 ? -32.5 -23.641 -9.102 1 95.06 172 THR A N 1
ATOM 1306 C CA . THR A 1 172 ? -32.125 -22.344 -9.633 1 95.06 172 THR A CA 1
ATOM 1307 C C . THR A 1 172 ? -31.984 -21.312 -8.508 1 95.06 172 THR A C 1
ATOM 1309 O O . THR A 1 172 ? -32.906 -21.125 -7.73 1 95.06 172 THR A O 1
ATOM 1312 N N . PHE A 1 173 ? -30.859 -20.703 -8.453 1 96.75 173 PHE A N 1
ATOM 1313 C CA . PHE A 1 173 ? -30.609 -19.641 -7.492 1 96.75 173 PHE A CA 1
ATOM 1314 C C . PHE A 1 173 ? -30.781 -18.266 -8.156 1 96.75 173 PHE A C 1
ATOM 1316 O O . PHE A 1 173 ? -30.156 -17.984 -9.172 1 96.75 173 PHE A O 1
ATOM 1323 N N . VAL A 1 174 ? -31.547 -17.453 -7.641 1 94.38 174 VAL A N 1
ATOM 1324 C CA . VAL A 1 174 ? -31.75 -16.078 -8.117 1 94.38 174 VAL A CA 1
ATOM 1325 C C . VAL A 1 174 ? -31.344 -15.094 -7.023 1 94.38 174 VAL A C 1
ATOM 1327 O O . VAL A 1 174 ? -31.984 -15.039 -5.965 1 94.38 174 VAL A O 1
ATOM 1330 N N . PRO A 1 175 ? -30.281 -14.305 -7.27 1 95.56 175 PRO A N 1
ATOM 1331 C CA . PRO A 1 175 ? -29.891 -13.32 -6.262 1 95.56 175 PRO A CA 1
ATOM 1332 C C . PRO A 1 175 ? -30.969 -12.266 -6.02 1 95.56 175 PRO A C 1
ATOM 1334 O O . PRO A 1 175 ? -31.812 -12.031 -6.887 1 95.56 175 PRO A O 1
ATOM 1337 N N . ASP A 1 176 ? -30.891 -11.688 -4.867 1 93.25 176 ASP A N 1
ATOM 1338 C CA . ASP A 1 176 ? -31.781 -10.578 -4.559 1 93.25 176 ASP A CA 1
ATOM 1339 C C . ASP A 1 176 ? -31.25 -9.266 -5.129 1 93.25 176 ASP A C 1
ATOM 1341 O O . ASP A 1 176 ? -30.047 -9.016 -5.105 1 93.25 176 ASP A O 1
ATOM 1345 N N . PRO A 1 177 ? -32.125 -8.445 -5.641 1 90.19 177 PRO A N 1
ATOM 1346 C CA . PRO A 1 177 ? -31.688 -7.16 -6.18 1 90.19 177 PRO A CA 1
ATOM 1347 C C . PRO A 1 177 ? -31.047 -6.27 -5.121 1 90.19 177 PRO A C 1
ATOM 1349 O O . PRO A 1 177 ? -31.516 -6.219 -3.982 1 90.19 177 PRO A O 1
ATOM 1352 N N . ILE A 1 178 ? -29.906 -5.734 -5.52 1 89.06 178 ILE A N 1
ATOM 1353 C CA . ILE A 1 178 ? -29.203 -4.781 -4.668 1 89.06 178 ILE A CA 1
ATOM 1354 C C . ILE A 1 178 ? -29.75 -3.377 -4.895 1 89.06 178 ILE A C 1
ATOM 1356 O O . ILE A 1 178 ? -29.891 -2.932 -6.035 1 89.06 178 ILE A O 1
ATOM 1360 N N . ARG A 1 179 ? -30.125 -2.686 -3.969 1 74.69 179 ARG A N 1
ATOM 1361 C CA . ARG A 1 179 ? -30.672 -1.338 -4.043 1 74.69 179 ARG A CA 1
ATOM 1362 C C . ARG A 1 179 ? -29.578 -0.288 -3.861 1 74.69 179 ARG A C 1
ATOM 1364 O O . ARG A 1 179 ? -29.047 -0.117 -2.762 1 74.69 179 ARG A O 1
ATOM 1371 N N . ASN A 1 180 ? -28.641 0.016 -4.977 1 59.75 180 ASN A N 1
ATOM 1372 C CA . ASN A 1 180 ? -27.578 1.013 -4.965 1 59.75 180 ASN A CA 1
ATOM 1373 C C . ASN A 1 180 ? -28.141 2.428 -4.84 1 59.75 180 ASN A C 1
ATOM 1375 O O . ASN A 1 180 ? -29.109 2.777 -5.512 1 59.75 180 ASN A O 1
ATOM 1379 N N . GLY A 1 181 ? -27.562 3.492 -3.973 1 51.59 181 GLY A N 1
ATOM 1380 C CA . GLY A 1 181 ? -27.906 4.906 -3.953 1 51.59 181 GLY A CA 1
ATOM 1381 C C . GLY A 1 181 ? -29.375 5.168 -4.172 1 51.59 181 GLY A C 1
ATOM 1382 O O . GLY A 1 181 ? -29.781 6.301 -4.438 1 51.59 181 GLY A O 1
ATOM 1383 N N . SER A 1 182 ? -30.047 4.324 -4.973 1 37.19 182 SER A N 1
ATOM 1384 C CA . SER A 1 182 ? -31.391 4.68 -5.434 1 37.19 182 SER A CA 1
ATOM 1385 C C . SER A 1 182 ? -32.188 5.348 -4.324 1 37.19 182 SER A C 1
ATOM 1387 O O . SER A 1 182 ? -32.656 4.68 -3.402 1 37.19 182 SER A O 1
ATOM 1389 N N . HIS A 1 183 ? -31.641 6.473 -3.918 1 34.06 183 HIS A N 1
ATOM 1390 C CA . HIS A 1 183 ? -32.781 7.344 -3.619 1 34.06 183 HIS A CA 1
ATOM 1391 C C . HIS A 1 183 ? -33.75 7.379 -4.781 1 34.06 183 HIS A C 1
ATOM 1393 O O . HIS A 1 183 ? -34.469 8.367 -4.965 1 34.06 183 HIS A O 1
ATOM 1399 N N . THR A 1 184 ? -33.688 6.953 -5.969 1 28.47 184 THR A N 1
ATOM 1400 C CA . THR A 1 184 ? -34.906 7.121 -6.73 1 28.47 184 THR A CA 1
ATOM 1401 C C . THR A 1 184 ? -36.125 7.227 -5.797 1 28.47 184 THR A C 1
ATOM 1403 O O . THR A 1 184 ? -36.031 6.828 -4.633 1 28.47 184 THR A O 1
ATOM 1406 N N . SER A 1 185 ? -37.281 7.965 -6.516 1 26 185 SER A N 1
ATOM 1407 C CA . SER A 1 185 ? -38.625 8.188 -5.969 1 26 185 SER A CA 1
ATOM 1408 C C . SER A 1 185 ? -39 7.117 -4.949 1 26 185 SER A C 1
ATOM 1410 O O . SER A 1 185 ? -38.406 6.035 -4.941 1 26 185 SER A O 1
ATOM 1412 N N . HIS A 1 186 ? -39.938 7.586 -4.133 1 25.81 186 HIS A N 1
ATOM 1413 C CA . HIS A 1 186 ? -40.844 6.867 -3.23 1 25.81 186 HIS A CA 1
ATOM 1414 C C . HIS A 1 186 ? -41.188 5.496 -3.791 1 25.81 186 HIS A C 1
ATOM 1416 O O . HIS A 1 186 ? -42.094 5.375 -4.605 1 25.81 186 HIS A O 1
ATOM 1422 N N . VAL A 1 187 ? -40.469 4.875 -4.445 1 28.95 187 VAL A N 1
ATOM 1423 C CA . VAL A 1 187 ? -41.25 3.658 -4.328 1 28.95 187 VAL A CA 1
ATOM 1424 C C . VAL A 1 187 ? -41.781 3.51 -2.895 1 28.95 187 VAL A C 1
ATOM 1426 O O . VAL A 1 187 ? -40.969 3.531 -1.945 1 28.95 187 VAL A O 1
ATOM 1429 N N . SER A 1 188 ? -42.906 4.09 -2.656 1 29.31 188 SER A N 1
ATOM 1430 C CA . SER A 1 188 ? -43.688 3.916 -1.432 1 29.31 188 SER A CA 1
ATOM 1431 C C . SER A 1 188 ? -43.219 2.697 -0.648 1 29.31 188 SER A C 1
ATOM 1433 O O . SER A 1 188 ? -43.094 1.604 -1.206 1 29.31 188 SER A O 1
ATOM 1435 N N . ALA A 1 189 ? -42.438 2.84 0.259 1 31.81 189 ALA A N 1
ATOM 1436 C CA . ALA A 1 189 ? -42.438 1.853 1.335 1 31.81 189 ALA A CA 1
ATOM 1437 C C . ALA A 1 189 ? -43.688 0.986 1.293 1 31.81 189 ALA A C 1
ATOM 1439 O O . ALA A 1 189 ? -43.844 0.058 2.092 1 31.81 189 ALA A O 1
ATOM 1440 N N . GLU A 1 190 ? -44.75 1.641 0.812 1 31.34 190 GLU A N 1
ATOM 1441 C CA . GLU A 1 190 ? -46.031 0.944 0.872 1 31.34 190 GLU A CA 1
ATOM 1442 C C . GLU A 1 190 ? -45.938 -0.408 0.168 1 31.34 190 GLU A C 1
ATOM 1444 O O . GLU A 1 190 ? -46.656 -1.343 0.531 1 31.34 190 GLU A O 1
ATOM 1449 N N . ASN A 1 191 ? -45.531 -0.365 -1.138 1 30.03 191 ASN A N 1
ATOM 1450 C CA . ASN A 1 191 ? -45.75 -1.66 -1.768 1 30.03 191 ASN A CA 1
ATOM 1451 C C . ASN A 1 191 ? -44.656 -2.646 -1.45 1 30.03 191 ASN A C 1
ATOM 1453 O O . ASN A 1 191 ? -44.562 -3.723 -2.047 1 30.03 191 ASN A O 1
ATOM 1457 N N . THR A 1 192 ? -43.406 -2.146 -1.217 1 33.03 192 THR A N 1
ATOM 1458 C CA . THR A 1 192 ? -42.781 -3.324 -0.621 1 33.03 192 THR A CA 1
ATOM 1459 C C . THR A 1 192 ? -43.406 -3.639 0.734 1 33.03 192 THR A C 1
ATOM 1461 O O . THR A 1 192 ? -43.094 -3.018 1.742 1 33.03 192 THR A O 1
ATOM 1464 N N . ALA A 1 193 ? -44.75 -3.555 0.94 1 30.83 193 ALA A N 1
ATOM 1465 C CA . ALA A 1 193 ? -45.562 -3.988 2.078 1 30.83 193 ALA A CA 1
ATOM 1466 C C . ALA A 1 193 ? -44.719 -4.715 3.111 1 30.83 193 ALA A C 1
ATOM 1468 O O . ALA A 1 193 ? -44.688 -4.355 4.289 1 30.83 193 ALA A O 1
ATOM 1469 N N . GLU A 1 194 ? -45.188 -6.031 3.359 1 34.38 194 GLU A N 1
ATOM 1470 C CA . GLU A 1 194 ? -44.938 -7.055 4.375 1 34.38 194 GLU A CA 1
ATOM 1471 C C . GLU A 1 194 ? -43.469 -7.41 4.465 1 34.38 194 GLU A C 1
ATOM 1473 O O . GLU A 1 194 ? -42.812 -7.617 3.443 1 34.38 194 GLU A O 1
ATOM 1478 N N . GLY A 1 195 ? -42.625 -6.742 5.23 1 40.44 195 GLY A N 1
ATOM 1479 C CA . GLY A 1 195 ? -41.562 -7.496 5.871 1 40.44 195 GLY A CA 1
ATOM 1480 C C . GLY A 1 195 ? -41.594 -8.977 5.539 1 40.44 195 GLY A C 1
ATOM 1481 O O . GLY A 1 195 ? -41.781 -9.812 6.426 1 40.44 195 GLY A O 1
ATOM 1482 N N . LYS A 1 196 ? -42.281 -9.234 4.527 1 43.03 196 LYS A N 1
ATOM 1483 C CA . LYS A 1 196 ? -42.25 -10.68 4.305 1 43.03 196 LYS A CA 1
ATOM 1484 C C . LYS A 1 196 ? -40.844 -11.234 4.52 1 43.03 196 LYS A C 1
ATOM 1486 O O . LYS A 1 196 ? -39.844 -10.688 4.016 1 43.03 196 LYS A O 1
ATOM 1491 N N . ASP A 1 197 ? -40.531 -11.68 5.621 1 56 197 ASP A N 1
ATOM 1492 C CA . ASP A 1 197 ? -39.406 -12.461 6.117 1 56 197 ASP A CA 1
ATOM 1493 C C . ASP A 1 197 ? -38.688 -13.148 4.969 1 56 197 ASP A C 1
ATOM 1495 O O . ASP A 1 197 ? -39.188 -14.078 4.352 1 56 197 ASP A O 1
ATOM 1499 N N . MET A 1 198 ? -37.812 -12.297 4.141 1 77.75 198 MET A N 1
ATOM 1500 C CA . MET A 1 198 ? -37.125 -12.938 3.029 1 77.75 198 MET A CA 1
ATOM 1501 C C . MET A 1 198 ? -36.375 -14.18 3.504 1 77.75 198 MET A C 1
ATOM 1503 O O . MET A 1 198 ? -35.562 -14.102 4.418 1 77.75 198 MET A O 1
ATOM 1507 N N . GLY A 1 199 ? -36.906 -15.188 3.053 1 89.56 199 GLY A N 1
ATOM 1508 C CA . GLY A 1 199 ? -36.312 -16.469 3.416 1 89.56 199 GLY A CA 1
ATOM 1509 C C . GLY A 1 199 ? -34.906 -16.641 2.885 1 89.56 199 GLY A C 1
ATOM 1510 O O . GLY A 1 199 ? -34.562 -16.078 1.843 1 89.56 199 GLY A O 1
ATOM 1511 N N . THR A 1 200 ? -34.125 -17.25 3.68 1 95.31 200 THR A N 1
ATOM 1512 C CA . THR A 1 200 ? -32.781 -17.578 3.301 1 95.31 200 THR A CA 1
ATOM 1513 C C . THR A 1 200 ? -32.75 -18.656 2.221 1 95.31 200 THR A C 1
ATOM 1515 O O . THR A 1 200 ? -33.531 -19.609 2.275 1 95.31 200 THR A O 1
ATOM 1518 N N . SER A 1 201 ? -31.938 -18.422 1.225 1 96.81 201 SER A N 1
ATOM 1519 C CA . SER A 1 201 ? -31.609 -19.469 0.258 1 96.81 201 SER A CA 1
ATOM 1520 C C . SER A 1 201 ? -30.109 -19.734 0.205 1 96.81 201 SER A C 1
ATOM 1522 O O . SER A 1 201 ? -29.312 -18.797 0.145 1 96.81 201 SER A O 1
ATOM 1524 N N . ILE A 1 202 ? -29.75 -20.969 0.289 1 98 202 ILE A N 1
ATOM 1525 C CA . ILE A 1 202 ? -28.359 -21.391 0.199 1 98 202 ILE A CA 1
ATOM 1526 C C . ILE A 1 202 ? -28.219 -22.453 -0.891 1 98 202 ILE A C 1
ATOM 1528 O O . ILE A 1 202 ? -28.922 -23.453 -0.884 1 98 202 ILE A O 1
ATOM 1532 N N . PHE A 1 203 ? -27.422 -22.203 -1.834 1 98.44 203 PHE A N 1
ATOM 1533 C CA . PHE A 1 203 ? -27.047 -23.188 -2.85 1 98.44 203 PHE A CA 1
ATOM 1534 C C . PHE A 1 203 ? -25.562 -23.547 -2.746 1 98.44 203 PHE A C 1
ATOM 1536 O O . PHE A 1 203 ? -24.719 -22.656 -2.652 1 98.44 203 PHE A O 1
ATOM 1543 N N . CYS A 1 204 ? -25.25 -24.797 -2.719 1 97.81 204 CYS A N 1
ATOM 1544 C CA . CYS A 1 204 ? -23.875 -25.281 -2.615 1 97.81 204 CYS A CA 1
ATOM 1545 C C . CYS A 1 204 ? -23.5 -26.141 -3.816 1 97.81 204 CYS A C 1
ATOM 1547 O O . CYS A 1 204 ? -24.375 -26.688 -4.484 1 97.81 204 CYS A O 1
ATOM 1549 N N . SER A 1 205 ? -22.219 -26.188 -4.113 1 97.25 205 SER A N 1
ATOM 1550 C CA . SER A 1 205 ? -21.688 -26.953 -5.227 1 97.25 205 SER A CA 1
ATOM 1551 C C . SER A 1 205 ? -20.594 -27.922 -4.762 1 97.25 205 SER A C 1
ATOM 1553 O O . SER A 1 205 ? -19.406 -27.594 -4.832 1 97.25 205 SER A O 1
ATOM 1555 N N . PRO A 1 206 ? -21.016 -29.125 -4.375 1 96.31 206 PRO A N 1
ATOM 1556 C CA . PRO A 1 206 ? -20.016 -30.078 -3.887 1 96.31 206 PRO A CA 1
ATOM 1557 C C . PRO A 1 206 ? -19.141 -30.641 -5.004 1 96.31 206 PRO A C 1
ATOM 1559 O O . PRO A 1 206 ? -19.641 -30.969 -6.078 1 96.31 206 PRO A O 1
ATOM 1562 N N . VAL A 1 207 ? -17.922 -30.844 -4.742 1 94.12 207 VAL A N 1
ATOM 1563 C CA . VAL A 1 207 ? -16.938 -31.172 -5.762 1 94.12 207 VAL A CA 1
ATOM 1564 C C . VAL A 1 207 ? -17.031 -32.656 -6.113 1 94.12 207 VAL A C 1
ATOM 1566 O O . VAL A 1 207 ? -16.797 -33.031 -7.262 1 94.12 207 VAL A O 1
ATOM 1569 N N . HIS A 1 208 ? -17.484 -33.531 -5.238 1 95.06 208 HIS A N 1
ATOM 1570 C CA . HIS A 1 208 ? -17.328 -34.969 -5.406 1 95.06 208 HIS A CA 1
ATOM 1571 C C . HIS A 1 208 ? -18.562 -35.594 -6.078 1 95.06 208 HIS A C 1
ATOM 1573 O O . HIS A 1 208 ? -18.578 -36.781 -6.379 1 95.06 208 HIS A O 1
ATOM 1579 N N . ARG A 1 209 ? -19.516 -34.812 -6.375 1 96.5 209 ARG A N 1
ATOM 158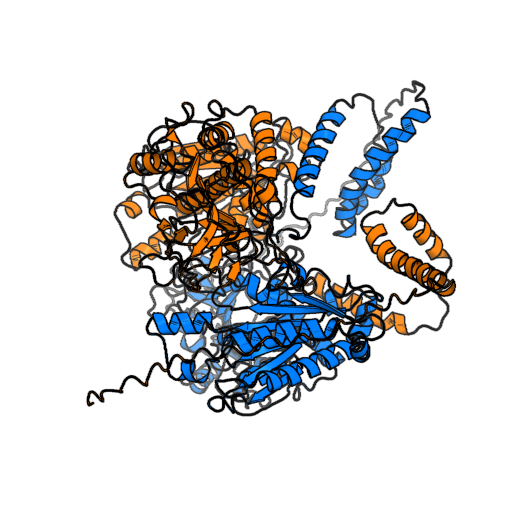0 C CA . ARG A 1 209 ? -20.734 -35.375 -6.934 1 96.5 209 ARG A CA 1
ATOM 1581 C C . ARG A 1 209 ? -20.672 -35.438 -8.453 1 96.5 209 ARG A C 1
ATOM 1583 O O . ARG A 1 209 ? -21.484 -36.125 -9.086 1 96.5 209 ARG A O 1
ATOM 1590 N N . ALA A 1 210 ? -19.828 -34.719 -8.984 1 96.5 210 ALA A N 1
ATOM 1591 C CA . ALA A 1 210 ? -19.547 -34.875 -10.406 1 96.5 210 ALA A CA 1
ATOM 1592 C C . ALA A 1 210 ? -18.453 -35.906 -10.648 1 96.5 210 ALA A C 1
ATOM 1594 O O . ALA A 1 210 ? -17.438 -35.906 -9.938 1 96.5 210 ALA A O 1
ATOM 1595 N N . GLU A 1 211 ? -18.594 -36.688 -11.68 1 96.5 211 GLU A N 1
ATOM 1596 C CA . GLU A 1 211 ? -17.594 -37.719 -12.016 1 96.5 211 GLU A CA 1
ATOM 1597 C C . GLU A 1 211 ? -16.266 -37.062 -12.391 1 96.5 211 GLU A C 1
ATOM 1599 O O . GLU A 1 211 ? -15.203 -37.562 -12.016 1 96.5 211 GLU A O 1
ATOM 1604 N N . PHE A 1 212 ? -16.281 -36.031 -13.047 1 96.88 212 PHE A N 1
ATOM 1605 C CA . PHE A 1 212 ? -15.094 -35.344 -13.562 1 96.88 212 PHE A CA 1
ATOM 1606 C C . PHE A 1 212 ? -14.195 -34.906 -12.422 1 96.88 212 PHE A C 1
ATOM 1608 O O . PHE A 1 212 ? -12.969 -34.875 -12.555 1 96.88 212 PHE A O 1
ATOM 1615 N N . SER A 1 213 ? -14.797 -34.5 -11.273 1 95.44 213 SER A N 1
ATOM 1616 C CA . SER A 1 213 ? -14.016 -33.844 -10.227 1 95.44 213 SER A CA 1
ATOM 1617 C C . SER A 1 213 ? -13.859 -34.75 -9.016 1 95.44 213 SER A C 1
ATOM 1619 O O . SER A 1 213 ? -13.43 -34.312 -7.945 1 95.44 213 SER A O 1
ATOM 1621 N N . LYS A 1 214 ? -14.094 -36 -9.117 1 94.5 214 LYS A N 1
ATOM 1622 C CA . LYS A 1 214 ? -14.031 -36.938 -8.016 1 94.5 214 LYS A CA 1
ATOM 1623 C C . LYS A 1 214 ? -12.602 -37.094 -7.496 1 94.5 214 LYS A C 1
ATOM 1625 O O . LYS A 1 214 ? -12.383 -37.531 -6.371 1 94.5 214 LYS A O 1
ATOM 1630 N N . TRP A 1 215 ? -11.688 -36.719 -8.328 1 92.12 215 TRP A N 1
ATOM 1631 C CA . TRP A 1 215 ? -10.273 -36.844 -7.969 1 92.12 215 TRP A CA 1
ATOM 1632 C C . TRP A 1 215 ? -9.898 -35.844 -6.895 1 92.12 215 TRP A C 1
ATOM 1634 O O . TRP A 1 215 ? -8.852 -35.938 -6.258 1 92.12 215 TRP A O 1
ATOM 1644 N N . TRP A 1 216 ? -10.688 -34.812 -6.727 1 93.19 216 TRP A N 1
ATOM 1645 C CA . TRP A 1 216 ? -10.359 -33.812 -5.723 1 93.19 216 TRP A CA 1
ATOM 1646 C C . TRP A 1 216 ? -10.117 -34.438 -4.363 1 93.19 216 TRP A C 1
ATOM 1648 O O . TRP A 1 216 ? -10.875 -35.312 -3.947 1 93.19 216 TRP A O 1
ATOM 1658 N N . PRO A 1 217 ? -9.133 -33.969 -3.607 1 89.19 217 PRO A N 1
ATOM 1659 C CA . PRO A 1 217 ? -8.641 -34.781 -2.482 1 89.19 217 PRO A CA 1
ATOM 1660 C C . PRO A 1 217 ? -9.555 -34.719 -1.261 1 89.19 217 PRO A C 1
ATOM 1662 O O . PRO A 1 217 ? -9.539 -35.625 -0.425 1 89.19 217 PRO A O 1
ATOM 1665 N N . TYR A 1 218 ? -10.273 -33.594 -1.078 1 88.56 218 TYR A N 1
ATOM 1666 C CA . TYR A 1 218 ? -11.148 -33.406 0.072 1 88.56 218 TYR A CA 1
ATOM 1667 C C . TYR A 1 218 ? -12.523 -32.906 -0.364 1 88.56 218 TYR A C 1
ATOM 1669 O O . TYR A 1 218 ? -12.664 -32.281 -1.412 1 88.56 218 TYR A O 1
ATOM 1677 N N . PRO A 1 219 ? -13.469 -33.281 0.512 1 92.38 219 PRO A N 1
ATOM 1678 C CA . PRO A 1 219 ? -14.773 -32.688 0.2 1 92.38 219 PRO A CA 1
ATOM 1679 C C . PRO A 1 219 ? -14.75 -31.172 0.271 1 92.38 219 PRO A C 1
ATOM 1681 O O . PRO A 1 219 ? -14.109 -30.594 1.155 1 92.38 219 PRO A O 1
ATOM 1684 N N . ALA A 1 220 ? -15.297 -30.578 -0.648 1 93.75 220 ALA A N 1
ATOM 1685 C CA . ALA A 1 220 ? -15.438 -29.125 -0.708 1 93.75 220 ALA A CA 1
ATOM 1686 C C . ALA A 1 220 ? -16.781 -28.719 -1.311 1 93.75 220 ALA A C 1
ATOM 1688 O O . ALA A 1 220 ? -17.297 -29.406 -2.199 1 93.75 220 ALA A O 1
ATOM 1689 N N . ALA A 1 221 ? -17.328 -27.672 -0.768 1 95.5 221 ALA A N 1
ATOM 1690 C CA . ALA A 1 221 ? -18.625 -27.234 -1.255 1 95.5 221 ALA A CA 1
ATOM 1691 C C . ALA A 1 221 ? -18.766 -25.703 -1.146 1 95.5 221 ALA A C 1
ATOM 1693 O O . ALA A 1 221 ? -19.391 -25.203 -0.216 1 95.5 221 ALA A O 1
ATOM 1694 N N . PRO A 1 222 ? -18.172 -24.906 -2.109 1 95.75 222 PRO A N 1
ATOM 1695 C CA . PRO A 1 222 ? -18.5 -23.484 -2.139 1 95.75 222 PRO A CA 1
ATOM 1696 C C . PRO A 1 222 ? -20 -23.219 -2.277 1 95.75 222 PRO A C 1
ATOM 1698 O O . PRO A 1 222 ? -20.719 -24 -2.908 1 95.75 222 PRO A O 1
ATOM 1701 N N . CYS A 1 223 ? -20.453 -22.141 -1.679 1 97.62 223 CYS A N 1
ATOM 1702 C CA . CYS A 1 223 ? -21.891 -21.859 -1.659 1 97.62 223 CYS A CA 1
ATOM 1703 C C . CYS A 1 223 ? -22.172 -20.406 -2.02 1 97.62 223 CYS A C 1
ATOM 1705 O O . CYS A 1 223 ? -21.266 -19.562 -1.957 1 97.62 223 CYS A O 1
ATOM 1707 N N . VAL A 1 224 ? -23.328 -20.141 -2.473 1 98.12 224 VAL A N 1
ATOM 1708 C CA . VAL A 1 224 ? -23.922 -18.812 -2.623 1 98.12 224 VAL A CA 1
ATOM 1709 C C . VAL A 1 224 ? -25.188 -18.719 -1.78 1 98.12 224 VAL A C 1
ATOM 1711 O O . VAL A 1 224 ? -25.906 -19.703 -1.602 1 98.12 224 VAL A O 1
ATOM 1714 N N . SER A 1 225 ? -25.391 -17.594 -1.208 1 97.88 225 SER A N 1
ATOM 1715 C CA . SER A 1 225 ? -26.562 -17.438 -0.35 1 97.88 225 SER A CA 1
ATOM 1716 C C . SER A 1 225 ? -27.203 -16.062 -0.529 1 97.88 225 SER A C 1
ATOM 1718 O O . SER A 1 225 ? -26.578 -15.156 -1.094 1 97.88 225 SER A O 1
ATOM 1720 N N . LYS A 1 226 ? -28.406 -15.953 -0.165 1 96.06 226 LYS A N 1
ATOM 1721 C CA . LYS A 1 226 ? -29.078 -14.664 -0.034 1 96.06 226 LYS A CA 1
ATOM 1722 C C . LYS A 1 226 ? -29.906 -14.609 1.25 1 96.06 226 LYS A C 1
ATOM 1724 O O . LYS A 1 226 ? -30.375 -15.641 1.74 1 96.06 226 LYS A O 1
ATOM 1729 N N . ASN A 1 227 ? -29.922 -13.414 1.837 1 93.94 227 ASN A N 1
ATOM 1730 C CA . ASN A 1 227 ? -30.734 -13.086 3.012 1 93.94 227 ASN A CA 1
ATOM 1731 C C . ASN A 1 227 ? -30.297 -13.906 4.227 1 93.94 227 ASN A C 1
ATOM 1733 O O . ASN A 1 227 ? -31.141 -14.336 5.02 1 93.94 227 ASN A O 1
ATOM 1737 N N . LEU A 1 228 ? -29.031 -14.219 4.285 1 94.12 228 LEU A N 1
ATOM 1738 C CA . LEU A 1 228 ? -28.469 -14.852 5.473 1 94.12 228 LEU A CA 1
ATOM 1739 C C . LEU A 1 228 ? -28.391 -13.859 6.625 1 94.12 228 LEU A C 1
ATOM 1741 O O . LEU A 1 228 ? -28.047 -12.688 6.418 1 94.12 228 LEU A O 1
ATOM 1745 N N . ARG A 1 229 ? -28.688 -14.328 7.836 1 91.81 229 ARG A N 1
ATOM 1746 C CA . ARG A 1 229 ? -28.578 -13.484 9.023 1 91.81 229 ARG A CA 1
ATOM 1747 C C . ARG A 1 229 ? -27.234 -13.672 9.711 1 91.81 229 ARG A C 1
ATOM 1749 O O . ARG A 1 229 ? -26.703 -14.781 9.75 1 91.81 229 ARG A O 1
ATOM 1756 N N . THR A 1 230 ? -26.734 -12.602 10.195 1 90.44 230 THR A N 1
ATOM 1757 C CA . THR A 1 230 ? -25.531 -12.703 11 1 90.44 230 THR A CA 1
ATOM 1758 C C . THR A 1 230 ? -25.859 -12.93 12.469 1 90.44 230 THR A C 1
ATOM 1760 O O . THR A 1 230 ? -26.938 -12.547 12.93 1 90.44 230 THR A O 1
ATOM 1763 N N . ILE A 1 231 ? -25.078 -13.633 13.172 1 86.88 231 ILE A N 1
ATOM 1764 C CA . ILE A 1 231 ? -25.203 -13.867 14.609 1 86.88 231 ILE A CA 1
ATOM 1765 C C . ILE A 1 231 ? -24 -13.281 15.344 1 86.88 231 ILE A C 1
ATOM 1767 O O . ILE A 1 231 ? -22.922 -13.883 15.352 1 86.88 231 ILE A O 1
ATOM 1771 N N . PRO A 1 232 ? -24.281 -12.148 15.977 1 80 232 PRO A N 1
ATOM 1772 C CA . PRO A 1 232 ? -23.156 -11.531 16.672 1 80 232 PRO A CA 1
ATOM 1773 C C . PRO A 1 232 ? -22.703 -12.336 17.891 1 80 232 PRO A C 1
ATOM 1775 O O . PRO A 1 232 ? -23.484 -13.094 18.469 1 80 232 PRO A O 1
ATOM 1778 N N . ASN A 1 233 ? -21.516 -12.094 18.359 1 67.31 233 ASN A N 1
ATOM 1779 C CA . ASN A 1 233 ? -20.938 -12.641 19.578 1 67.31 233 ASN A CA 1
ATOM 1780 C C . ASN A 1 233 ? -20.969 -14.164 19.578 1 67.31 233 ASN A C 1
ATOM 1782 O O . ASN A 1 233 ? -21.078 -14.781 20.641 1 67.31 233 ASN A O 1
ATOM 1786 N N . ALA A 1 234 ? -21.141 -14.648 18.391 1 62.88 234 ALA A N 1
ATOM 1787 C CA . ALA A 1 234 ? -21.047 -16.109 18.344 1 62.88 234 ALA A CA 1
ATOM 1788 C C . ALA A 1 234 ? -19.609 -16.562 18.625 1 62.88 234 ALA A C 1
ATOM 1790 O O . ALA A 1 234 ? -18.688 -15.75 18.672 1 62.88 234 ALA A O 1
ATOM 1791 N N . GLN A 1 235 ? -19.531 -17.703 19.125 1 59.75 235 GLN A N 1
ATOM 1792 C CA . GLN A 1 235 ? -18.234 -18.297 19.406 1 59.75 235 GLN A CA 1
ATOM 1793 C C . GLN A 1 235 ? -17.297 -18.141 18.203 1 59.75 235 GLN A C 1
ATOM 1795 O O . GLN A 1 235 ? -16.094 -17.984 18.375 1 59.75 235 GLN A O 1
ATOM 1800 N N . SER A 1 236 ? -18.031 -18.141 17.062 1 68.81 236 SER A N 1
ATOM 1801 C CA . SER A 1 236 ? -17.25 -18 15.836 1 68.81 236 SER A CA 1
ATOM 1802 C C . SER A 1 236 ? -17.797 -16.859 14.969 1 68.81 236 SER A C 1
ATOM 1804 O O . SER A 1 236 ? -19.016 -16.688 14.875 1 68.81 236 SER A O 1
ATOM 1806 N N . GLU A 1 237 ? -16.953 -16.094 14.461 1 76 237 GLU A N 1
ATOM 1807 C CA . GLU A 1 237 ? -17.312 -15.008 13.562 1 76 237 GLU A CA 1
ATOM 1808 C C . GLU A 1 237 ? -17.938 -15.539 12.273 1 76 237 GLU A C 1
ATOM 1810 O O . GLU A 1 237 ? -18.531 -14.781 11.508 1 76 237 GLU A O 1
ATOM 1815 N N . ARG A 1 238 ? -18.031 -16.906 12.195 1 78.38 238 ARG A N 1
ATOM 1816 C CA . ARG A 1 238 ? -18.469 -17.531 10.961 1 78.38 238 ARG A CA 1
ATOM 1817 C C . ARG A 1 238 ? -19.875 -18.094 11.102 1 78.38 238 ARG A C 1
ATOM 1819 O O . ARG A 1 238 ? -20.391 -18.75 10.195 1 78.38 238 ARG A O 1
ATOM 1826 N N . THR A 1 239 ? -20.453 -17.828 12.141 1 87.81 239 THR A N 1
ATOM 1827 C CA . THR A 1 239 ? -21.781 -18.422 12.32 1 87.81 239 THR A CA 1
ATOM 1828 C C . THR A 1 239 ? -22.859 -17.531 11.703 1 87.81 239 THR A C 1
ATOM 1830 O O . THR A 1 239 ? -22.906 -16.328 11.984 1 87.81 239 THR A O 1
ATOM 1833 N N . PHE A 1 240 ? -23.672 -18.172 10.883 1 91.94 240 PHE A N 1
ATOM 1834 C CA . PHE A 1 240 ? -24.75 -17.453 10.211 1 91.94 240 PHE A CA 1
ATOM 1835 C C . PHE A 1 240 ? -26.109 -18.078 10.555 1 91.94 240 PHE A C 1
ATOM 1837 O O . PHE A 1 240 ? -26.172 -19.234 10.969 1 91.94 240 PHE A O 1
ATOM 1844 N N . GLY A 1 241 ? -27.125 -17.281 10.453 1 91.56 241 GLY A N 1
ATOM 1845 C CA . GLY A 1 241 ? -28.469 -17.75 10.68 1 91.56 241 GLY A CA 1
ATOM 1846 C C . GLY A 1 241 ? -29.281 -17.875 9.406 1 91.56 241 GLY A C 1
ATOM 1847 O O . GLY A 1 241 ? -29.297 -16.953 8.578 1 91.56 241 GLY A O 1
ATOM 1848 N N . ALA A 1 242 ? -29.875 -19.047 9.195 1 93.62 242 ALA A N 1
ATOM 1849 C CA . ALA A 1 242 ? -30.797 -19.266 8.094 1 93.62 242 ALA A CA 1
ATOM 1850 C C . ALA A 1 242 ? -32.25 -19.078 8.547 1 93.62 242 ALA A C 1
ATOM 1852 O O . ALA A 1 242 ? -32.688 -19.734 9.492 1 93.62 242 ALA A O 1
ATOM 1853 N N . ALA A 1 243 ? -32.938 -18.203 7.914 1 92.56 243 ALA A N 1
ATOM 1854 C CA . ALA A 1 243 ? -34.312 -17.891 8.289 1 92.56 243 ALA A CA 1
ATOM 1855 C C . ALA A 1 243 ? -35.281 -18.266 7.176 1 92.56 243 ALA A C 1
ATOM 1857 O O . ALA A 1 243 ? -35 -18.062 5.992 1 92.56 243 ALA A O 1
ATOM 1858 N N . GLY A 1 244 ? -36.438 -18.828 7.59 1 90.62 244 GLY A N 1
ATOM 1859 C CA . GLY A 1 244 ? -37.531 -19.062 6.664 1 90.62 244 GLY A CA 1
ATOM 1860 C C . GLY A 1 244 ? -37.219 -20.125 5.625 1 90.62 244 GLY A C 1
ATOM 1861 O O . GLY A 1 244 ? -37.75 -20.094 4.516 1 90.62 244 GLY A O 1
ATOM 1862 N N . CYS A 1 245 ? -36.281 -20.922 5.855 1 92.69 245 CYS A N 1
ATOM 1863 C CA . CYS A 1 245 ? -35.969 -22 4.926 1 92.69 245 CYS A CA 1
ATOM 1864 C C . CYS A 1 245 ? -35.812 -23.328 5.664 1 92.69 245 CYS A C 1
ATOM 1866 O O . CYS A 1 245 ? -35.75 -23.359 6.895 1 92.69 245 CYS A O 1
ATOM 1868 N N . GLU A 1 246 ? -35.875 -24.375 4.938 1 91.31 246 GLU A N 1
ATOM 1869 C CA . GLU A 1 246 ? -35.625 -25.719 5.453 1 91.31 246 GLU A CA 1
ATOM 1870 C C . GLU A 1 246 ? -34.5 -26.391 4.711 1 91.31 246 GLU A C 1
ATOM 1872 O O . GLU A 1 246 ? -34.344 -26.25 3.492 1 91.31 246 GLU A O 1
ATOM 1877 N N . ILE A 1 247 ? -33.688 -27.094 5.48 1 95.56 247 ILE A N 1
ATOM 1878 C CA . ILE A 1 247 ? -32.625 -27.875 4.844 1 95.56 247 ILE A CA 1
ATOM 1879 C C . ILE A 1 247 ? -33.25 -28.984 3.992 1 95.56 247 ILE A C 1
ATOM 1881 O O . ILE A 1 247 ? -34.094 -29.734 4.469 1 95.56 247 ILE A O 1
ATOM 1885 N N . THR A 1 248 ? -32.844 -29.078 2.832 1 96.69 248 THR A N 1
ATOM 1886 C CA . THR A 1 248 ? -33.406 -30.047 1.901 1 96.69 248 THR A CA 1
ATOM 1887 C C . THR A 1 248 ? -32.812 -31.438 2.166 1 96.69 248 THR A C 1
ATOM 1889 O O . THR A 1 248 ? -31.875 -31.594 2.939 1 96.69 248 THR A O 1
ATOM 1892 N N . GLU A 1 249 ? -33.438 -32.406 1.538 1 96.19 249 GLU A N 1
ATOM 1893 C CA . GLU A 1 249 ? -32.906 -33.75 1.644 1 96.19 249 GLU A CA 1
ATOM 1894 C C . GLU A 1 249 ? -31.469 -33.844 1.129 1 96.19 249 GLU A C 1
ATOM 1896 O O . GLU A 1 249 ? -30.609 -34.469 1.746 1 96.19 249 GLU A O 1
ATOM 1901 N N . GLU A 1 250 ? -31.234 -33.188 0.004 1 96.56 250 GLU A N 1
ATOM 1902 C CA . GLU A 1 250 ? -29.875 -33.156 -0.555 1 96.56 250 GLU A CA 1
ATOM 1903 C C . GLU A 1 250 ? -28.922 -32.406 0.362 1 96.56 250 GLU A C 1
ATOM 1905 O O . GLU A 1 250 ? -27.734 -32.719 0.437 1 96.56 250 GLU A O 1
ATOM 1910 N N . GLY A 1 251 ? -29.453 -31.391 1.021 1 96.88 251 GLY A N 1
ATOM 1911 C CA . GLY A 1 251 ? -28.641 -30.656 1.994 1 96.88 251 GLY A CA 1
ATOM 1912 C C . GLY A 1 251 ? -28.203 -31.531 3.16 1 96.88 251 GLY A C 1
ATOM 1913 O O . GLY A 1 251 ? -27.047 -31.453 3.588 1 96.88 251 GLY A O 1
ATOM 1914 N N . ILE A 1 252 ? -29.094 -32.312 3.605 1 96.56 252 ILE A N 1
ATOM 1915 C CA . ILE A 1 252 ? -28.781 -33.25 4.703 1 96.56 252 ILE A CA 1
ATOM 1916 C C . ILE A 1 252 ? -27.719 -34.25 4.262 1 96.56 252 ILE A C 1
ATOM 1918 O O . ILE A 1 252 ? -26.781 -34.531 5.004 1 96.56 252 ILE A O 1
ATOM 1922 N N . LYS A 1 253 ? -27.891 -34.75 3.088 1 97.25 253 LYS A N 1
ATOM 1923 C CA . LYS A 1 253 ? -26.906 -35.656 2.543 1 97.25 253 LYS A CA 1
ATOM 1924 C C . LYS A 1 253 ? -25.531 -35 2.432 1 97.25 253 LYS A C 1
ATOM 1926 O O . LYS A 1 253 ? -24.516 -35.625 2.695 1 97.25 253 LYS A O 1
ATOM 1931 N N . LEU A 1 254 ? -25.578 -33.75 1.979 1 97.06 254 LEU A N 1
ATOM 1932 C CA . LEU A 1 254 ? -24.312 -33.031 1.839 1 97.06 254 LEU A CA 1
ATOM 1933 C C . LEU A 1 254 ? -23.625 -32.875 3.189 1 97.06 254 LEU A C 1
ATOM 1935 O O . LEU A 1 254 ? -22.406 -32.969 3.281 1 97.06 254 LEU A O 1
ATOM 1939 N N . ASN A 1 255 ? -24.375 -32.625 4.219 1 96.25 255 ASN A N 1
ATOM 1940 C CA . ASN A 1 255 ? -23.797 -32.531 5.555 1 96.25 255 ASN A CA 1
ATOM 1941 C C . ASN A 1 255 ? -23 -33.781 5.906 1 96.25 255 ASN A C 1
ATOM 1943 O O . ASN A 1 255 ? -21.906 -33.719 6.469 1 96.25 255 ASN A O 1
ATOM 1947 N N . ASN A 1 256 ? -23.562 -34.812 5.566 1 95.62 256 ASN A N 1
ATOM 1948 C CA . ASN A 1 256 ? -22.891 -36.094 5.828 1 95.62 256 ASN A CA 1
ATOM 1949 C C . ASN A 1 256 ? -21.656 -36.281 4.957 1 95.62 256 ASN A C 1
ATOM 1951 O O . ASN A 1 256 ? -20.625 -36.75 5.422 1 95.62 256 ASN A O 1
ATOM 1955 N N . GLU A 1 257 ? -21.812 -35.906 3.734 1 94.94 257 GLU A N 1
ATOM 1956 C CA . GLU A 1 257 ? -20.703 -36 2.779 1 94.94 257 GLU A CA 1
ATOM 1957 C C . GLU A 1 257 ? -19.516 -35.156 3.219 1 94.94 257 GLU A C 1
ATOM 1959 O O . GLU A 1 257 ? -18.359 -35.594 3.062 1 94.94 257 GLU A O 1
ATOM 1964 N N . MET A 1 258 ? -19.781 -34.031 3.771 1 94.12 258 MET A N 1
ATOM 1965 C CA . MET A 1 258 ? -18.734 -33.094 4.148 1 94.12 258 MET A CA 1
ATOM 1966 C C . MET A 1 258 ? -18 -33.562 5.398 1 94.12 258 MET A C 1
ATOM 1968 O O . MET A 1 258 ? -16.828 -33.219 5.594 1 94.12 258 MET A O 1
ATOM 1972 N N . GLY A 1 259 ? -18.656 -34.281 6.227 1 90.44 259 GLY A N 1
ATOM 1973 C CA . GLY A 1 259 ? -18.016 -34.781 7.434 1 90.44 259 GLY A CA 1
ATOM 1974 C C . GLY A 1 259 ? -17.469 -33.688 8.32 1 90.44 259 GLY A C 1
ATOM 1975 O O . GLY A 1 259 ? -18.234 -32.812 8.797 1 90.44 259 GLY A O 1
ATOM 1976 N N . ARG A 1 260 ? -16.109 -33.594 8.367 1 87.25 260 ARG A N 1
ATOM 1977 C CA . ARG A 1 260 ? -15.477 -32.625 9.258 1 87.25 260 ARG A CA 1
ATOM 1978 C C . ARG A 1 260 ? -15.047 -31.375 8.5 1 87.25 260 ARG A C 1
ATOM 1980 O O . ARG A 1 260 ? -14.609 -30.391 9.102 1 87.25 260 ARG A O 1
ATOM 1987 N N . GLU A 1 261 ? -15.172 -31.484 7.191 1 89.88 261 GLU A N 1
ATOM 1988 C CA . GLU A 1 261 ? -14.789 -30.328 6.395 1 89.88 261 GLU A CA 1
ATOM 1989 C C . GLU A 1 261 ? -15.797 -29.188 6.555 1 89.88 261 GLU A C 1
ATOM 1991 O O . GLU A 1 261 ? -17 -29.422 6.551 1 89.88 261 GLU A O 1
ATOM 1996 N N . ARG A 1 262 ? -15.258 -28.094 6.715 1 88.38 262 ARG A N 1
ATOM 1997 C CA . ARG A 1 262 ? -16.094 -26.922 6.965 1 88.38 262 ARG A CA 1
ATOM 1998 C C . ARG A 1 262 ? -16.641 -26.359 5.656 1 88.38 262 ARG A C 1
ATOM 2000 O O . ARG A 1 262 ? -15.93 -26.312 4.648 1 88.38 262 ARG A O 1
ATOM 2007 N N . PHE A 1 263 ? -17.844 -25.906 5.637 1 92.44 263 PHE A N 1
ATOM 2008 C CA . PHE A 1 263 ? -18.5 -25.156 4.574 1 92.44 263 PHE A CA 1
ATOM 2009 C C . PHE A 1 263 ? -19.672 -24.359 5.129 1 92.44 263 PHE A C 1
ATOM 2011 O O . PHE A 1 263 ? -19.875 -24.312 6.344 1 92.44 263 PHE A O 1
ATOM 2018 N N . LEU A 1 264 ? -20.375 -23.656 4.359 1 94.5 264 LEU A N 1
ATOM 2019 C CA . LEU A 1 264 ? -21.422 -22.781 4.867 1 94.5 264 LEU A CA 1
ATOM 2020 C C . LEU A 1 264 ? -22.453 -23.562 5.664 1 94.5 264 LEU A C 1
ATOM 2022 O O . LEU A 1 264 ? -22.984 -23.062 6.664 1 94.5 264 LEU A O 1
ATOM 2026 N N . GLY A 1 265 ? -22.734 -24.766 5.254 1 93 265 GLY A N 1
ATOM 2027 C CA . GLY A 1 265 ? -23.703 -25.594 5.965 1 93 265 GLY A CA 1
ATOM 2028 C C . GLY A 1 265 ? -23.344 -25.812 7.422 1 93 265 GLY A C 1
ATOM 2029 O O . GLY A 1 265 ? -24.203 -25.75 8.297 1 93 265 GLY A O 1
ATOM 2030 N N . THR A 1 266 ? -22.109 -26.047 7.68 1 90.06 266 THR A N 1
ATOM 2031 C CA . THR A 1 266 ? -21.656 -26.266 9.047 1 90.06 266 THR A CA 1
ATOM 2032 C C . THR A 1 266 ? -21.703 -24.969 9.852 1 90.06 266 THR A C 1
ATOM 2034 O O . THR A 1 266 ? -21.734 -25 11.078 1 90.06 266 THR A O 1
ATOM 2037 N N . ASP A 1 267 ? -21.672 -23.875 9.141 1 89.88 267 ASP A N 1
ATOM 2038 C CA . ASP A 1 267 ? -21.609 -22.562 9.797 1 89.88 267 ASP A CA 1
ATOM 2039 C C . ASP A 1 267 ? -23 -21.953 9.914 1 89.88 267 ASP A C 1
ATOM 2041 O O . ASP A 1 267 ? -23.141 -20.781 10.297 1 89.88 267 ASP A O 1
ATOM 2045 N N . THR A 1 268 ? -23.984 -22.656 9.555 1 92.31 268 THR A N 1
ATOM 2046 C CA . THR A 1 268 ? -25.328 -22.109 9.523 1 92.31 268 THR A CA 1
ATOM 2047 C C . THR A 1 268 ? -26.219 -22.766 10.578 1 92.31 268 THR A C 1
ATOM 2049 O O . THR A 1 268 ? -26.219 -24 10.711 1 92.31 268 THR A O 1
ATOM 2052 N N . VAL A 1 269 ? -26.906 -21.969 11.297 1 90.31 269 VAL A N 1
ATOM 2053 C CA . VAL A 1 269 ? -27.875 -22.453 12.273 1 90.31 269 VAL A CA 1
ATOM 2054 C C . VAL A 1 269 ? -29.266 -21.891 11.945 1 90.31 269 VAL A C 1
ATOM 2056 O O . VAL A 1 269 ? -29.375 -20.859 11.289 1 90.31 269 VAL A O 1
ATOM 2059 N N . GLY A 1 270 ? -30.25 -22.625 12.367 1 87.44 270 GLY A N 1
ATOM 2060 C CA . GLY A 1 270 ? -31.609 -22.141 12.195 1 87.44 270 GLY A CA 1
ATOM 2061 C C . GLY A 1 270 ? -31.938 -20.969 13.117 1 87.44 270 GLY A C 1
ATOM 2062 O O . GLY A 1 270 ? -31.484 -20.938 14.266 1 87.44 270 GLY A O 1
ATOM 2063 N N . VAL A 1 271 ? -32.594 -20.016 12.539 1 83.88 271 VAL A N 1
ATOM 2064 C CA . VAL A 1 271 ? -33.031 -18.875 13.336 1 83.88 271 VAL A CA 1
ATOM 2065 C C . VAL A 1 271 ? -34.5 -19 13.68 1 83.88 271 VAL A C 1
ATOM 2067 O O . VAL A 1 271 ? -35.312 -19.391 12.836 1 83.88 271 VAL A O 1
ATOM 2070 N N . ALA A 1 272 ? -34.781 -18.719 14.992 1 78.25 272 ALA A N 1
ATOM 2071 C CA . ALA A 1 272 ? -36.188 -18.734 15.445 1 78.25 272 ALA A CA 1
ATOM 2072 C C . ALA A 1 272 ? -36.969 -17.625 14.766 1 78.25 272 ALA A C 1
ATOM 2074 O O . ALA A 1 272 ? -36.438 -16.609 14.352 1 78.25 272 ALA A O 1
ATOM 2075 N N . GLN A 1 273 ? -38.25 -17.891 14.586 1 76.19 273 GLN A N 1
ATOM 2076 C CA . GLN A 1 273 ? -39.125 -16.969 13.891 1 76.19 273 GLN A CA 1
ATOM 2077 C C . GLN A 1 273 ? -39.094 -15.578 14.516 1 76.19 273 GLN A C 1
ATOM 2079 O O . GLN A 1 273 ? -39.188 -14.562 13.82 1 76.19 273 GLN A O 1
ATOM 2084 N N . GLU A 1 274 ? -38.875 -15.438 15.805 1 72.44 274 GLU A N 1
ATOM 2085 C CA . GLU A 1 274 ? -38.844 -14.164 16.516 1 72.44 274 GLU A CA 1
ATOM 2086 C C . GLU A 1 274 ? -37.625 -13.344 16.172 1 72.44 274 GLU A C 1
ATOM 2088 O O . GLU A 1 274 ? -37.625 -12.117 16.312 1 72.44 274 GLU A O 1
ATOM 2093 N N . ASN A 1 275 ? -36.625 -14.008 15.688 1 72.88 275 ASN A N 1
ATOM 2094 C CA . ASN A 1 275 ? -35.344 -13.336 15.43 1 72.88 275 ASN A CA 1
ATOM 2095 C C . ASN A 1 275 ? -35.031 -13.281 13.938 1 72.88 275 ASN A C 1
ATOM 2097 O O . ASN A 1 275 ? -33.906 -13.039 13.539 1 72.88 275 ASN A O 1
ATOM 2101 N N . ASP A 1 276 ? -36.062 -13.523 13.156 1 78.75 276 ASP A N 1
ATOM 2102 C CA . ASP A 1 276 ? -35.812 -13.672 11.727 1 78.75 276 ASP A CA 1
ATOM 2103 C C . ASP A 1 276 ? -35.875 -12.32 11.016 1 78.75 276 ASP A C 1
ATOM 2105 O O . ASP A 1 276 ? -35.625 -12.234 9.812 1 78.75 276 ASP A O 1
ATOM 2109 N N . GLN A 1 277 ? -36.031 -11.305 11.781 1 80.69 277 GLN A N 1
ATOM 2110 C CA . GLN A 1 277 ? -36.156 -9.992 11.156 1 80.69 277 GLN A CA 1
ATOM 2111 C C . GLN A 1 277 ? -34.812 -9.398 10.805 1 80.69 277 GLN A C 1
ATOM 2113 O O . GLN A 1 277 ? -33.844 -9.516 11.578 1 80.69 277 GLN A O 1
ATOM 2118 N N . CYS A 1 278 ? -34.719 -8.938 9.516 1 84.75 278 CYS A N 1
ATOM 2119 C CA . CYS A 1 278 ? -33.531 -8.203 9.086 1 84.75 278 CYS A CA 1
ATOM 2120 C C . CYS A 1 278 ? -33.625 -6.742 9.516 1 84.75 278 CYS A C 1
ATOM 2122 O O . CYS A 1 278 ? -34.406 -5.969 8.961 1 84.75 278 CYS A O 1
ATOM 2124 N N . LYS A 1 279 ? -32.781 -6.402 10.453 1 82.19 279 LYS A N 1
ATOM 2125 C CA . LYS A 1 279 ? -32.75 -5.016 10.898 1 82.19 279 LYS A CA 1
ATOM 2126 C C . LYS A 1 279 ? -31.969 -4.141 9.922 1 82.19 279 LYS A C 1
ATOM 2128 O O . LYS A 1 279 ? -32.25 -2.953 9.773 1 82.19 279 LYS A O 1
ATOM 2133 N N . GLU A 1 280 ? -30.969 -4.688 9.336 1 86.75 280 GLU A N 1
ATOM 2134 C CA . GLU A 1 280 ? -30.141 -4.008 8.336 1 86.75 280 GLU A CA 1
ATOM 2135 C C . GLU A 1 280 ? -29.75 -4.957 7.211 1 86.75 280 GLU A C 1
ATOM 2137 O O . GLU A 1 280 ? -29.359 -6.098 7.461 1 86.75 280 GLU A O 1
ATOM 2142 N N . ARG A 1 281 ? -29.984 -4.469 5.949 1 90.06 281 ARG A N 1
ATOM 2143 C CA . ARG A 1 281 ? -29.547 -5.215 4.777 1 90.06 281 ARG A CA 1
ATOM 2144 C C . ARG A 1 281 ? -28.25 -4.637 4.215 1 90.06 281 ARG A C 1
ATOM 2146 O O . ARG A 1 281 ? -28.125 -3.418 4.082 1 90.06 281 ARG A O 1
ATOM 2153 N N . ILE A 1 282 ? -27.344 -5.473 4 1 93.19 282 ILE A N 1
ATOM 2154 C CA . ILE A 1 282 ? -26.109 -5.027 3.346 1 93.19 282 ILE A CA 1
ATOM 2155 C C . ILE A 1 282 ? -26.312 -5.02 1.831 1 93.19 282 ILE A C 1
ATOM 2157 O O . ILE A 1 282 ? -26.391 -6.078 1.202 1 93.19 282 ILE A O 1
ATOM 2161 N N . GLU A 1 283 ? -26.359 -3.852 1.208 1 91.88 283 GLU A N 1
ATOM 2162 C CA . GLU A 1 283 ? -26.75 -3.686 -0.19 1 91.88 283 GLU A CA 1
ATOM 2163 C C . GLU A 1 283 ? -25.547 -3.818 -1.116 1 91.88 283 GLU A C 1
ATOM 2165 O O . GLU A 1 283 ? -25.234 -2.895 -1.867 1 91.88 283 GLU A O 1
ATOM 2170 N N . ARG A 1 284 ? -24.938 -4.91 -1.137 1 94.19 284 ARG A N 1
ATOM 2171 C CA . ARG A 1 284 ? -23.828 -5.297 -1.989 1 94.19 284 ARG A CA 1
ATOM 2172 C C . ARG A 1 284 ? -23.594 -6.805 -1.94 1 94.19 284 ARG A C 1
ATOM 2174 O O . ARG A 1 284 ? -24.172 -7.496 -1.093 1 94.19 284 ARG A O 1
ATOM 2181 N N . THR A 1 285 ? -22.891 -7.348 -2.846 1 96.81 285 THR A N 1
ATOM 2182 C CA . THR A 1 285 ? -22.5 -8.75 -2.797 1 96.81 285 THR A CA 1
ATOM 2183 C C . THR A 1 285 ? -21.266 -8.93 -1.897 1 96.81 285 THR A C 1
ATOM 2185 O O . THR A 1 285 ? -20.281 -8.219 -2.043 1 96.81 285 THR A O 1
ATOM 2188 N N . LEU A 1 286 ? -21.453 -9.812 -0.952 1 97.81 286 LEU A N 1
ATOM 2189 C CA . LEU A 1 286 ? -20.344 -10.094 -0.059 1 97.81 286 LEU A CA 1
ATOM 2190 C C . LEU A 1 286 ? -19.578 -11.336 -0.518 1 97.81 286 LEU A C 1
ATOM 2192 O O . LEU A 1 286 ? -20.188 -12.32 -0.938 1 97.81 286 LEU A O 1
ATOM 2196 N N . LEU A 1 287 ? -18.297 -11.242 -0.614 1 97.94 287 LEU A N 1
ATOM 2197 C CA . LEU A 1 287 ? -17.406 -12.383 -0.832 1 97.94 287 LEU A CA 1
ATOM 2198 C C . LEU A 1 287 ? -16.703 -12.781 0.462 1 97.94 287 LEU A C 1
ATOM 2200 O O . LEU A 1 287 ? -15.766 -12.109 0.894 1 97.94 287 LEU A O 1
ATOM 2204 N N . ILE A 1 288 ? -17.172 -13.82 1.055 1 96.56 288 ILE A N 1
ATOM 2205 C CA . ILE A 1 288 ? -16.719 -14.242 2.375 1 96.56 288 ILE A CA 1
ATOM 2206 C C . ILE A 1 288 ? -15.562 -15.227 2.23 1 96.56 288 ILE A C 1
ATOM 2208 O O . ILE A 1 288 ? -15.719 -16.297 1.63 1 96.56 288 ILE A O 1
ATOM 2212 N N . ILE A 1 289 ? -14.453 -14.93 2.793 1 95 289 ILE A N 1
ATOM 2213 C CA . ILE A 1 289 ? -13.219 -15.695 2.617 1 95 289 ILE A CA 1
ATOM 2214 C C . ILE A 1 289 ? -12.617 -16.031 3.98 1 95 289 ILE A C 1
ATOM 2216 O O . ILE A 1 289 ? -12.492 -15.148 4.84 1 95 289 ILE A O 1
ATOM 2220 N N . GLY A 1 290 ? -12.336 -17.266 4.207 1 93.31 290 GLY A N 1
ATOM 2221 C CA . GLY A 1 290 ? -11.477 -17.688 5.301 1 93.31 290 GLY A CA 1
ATOM 2222 C C . GLY A 1 290 ? -10.039 -17.922 4.871 1 93.31 290 GLY A C 1
ATOM 2223 O O . GLY A 1 290 ? -9.703 -19.016 4.395 1 93.31 290 GLY A O 1
ATOM 2224 N N . ARG A 1 291 ? -9.164 -16.953 5.109 1 92.38 291 ARG A N 1
ATOM 2225 C CA . ARG A 1 291 ? -7.781 -17.047 4.637 1 92.38 291 ARG A CA 1
ATOM 2226 C C . ARG A 1 291 ? -6.973 -18.016 5.48 1 92.38 291 ARG A C 1
ATOM 2228 O O . ARG A 1 291 ? -7.176 -18.125 6.691 1 92.38 291 ARG A O 1
ATOM 2235 N N . GLN A 1 292 ? -6.031 -18.594 4.805 1 91.19 292 GLN A N 1
ATOM 2236 C CA . GLN A 1 292 ? -5.168 -19.562 5.477 1 91.19 292 GLN A CA 1
ATOM 2237 C C . GLN A 1 292 ? -3.941 -18.891 6.074 1 91.19 292 GLN A C 1
ATOM 2239 O O . GLN A 1 292 ? -3.381 -19.359 7.066 1 91.19 292 GLN A O 1
ATOM 2244 N N . ASP A 1 293 ? -3.504 -17.875 5.383 1 91.81 293 ASP A N 1
ATOM 2245 C CA . ASP A 1 293 ? -2.244 -17.25 5.789 1 91.81 293 ASP A CA 1
ATOM 2246 C C . ASP A 1 293 ? -2.229 -15.766 5.453 1 91.81 293 ASP A C 1
ATOM 2248 O O . ASP A 1 293 ? -2.984 -15.305 4.594 1 91.81 293 ASP A O 1
ATOM 2252 N N . GLN A 1 294 ? -1.467 -15.062 6.227 1 89.31 294 GLN A N 1
ATOM 2253 C CA . GLN A 1 294 ? -1.349 -13.625 5.992 1 89.31 294 GLN A CA 1
ATOM 2254 C C . GLN A 1 294 ? 0.108 -13.219 5.785 1 89.31 294 GLN A C 1
ATOM 2256 O O . GLN A 1 294 ? 0.405 -12.047 5.551 1 89.31 294 GLN A O 1
ATOM 2261 N N . TRP A 1 295 ? 1.036 -14.195 5.805 1 88.12 295 TRP A N 1
ATOM 2262 C CA . TRP A 1 295 ? 2.449 -13.836 5.789 1 88.12 295 TRP A CA 1
ATOM 2263 C C . TRP A 1 295 ? 3.199 -14.617 4.719 1 88.12 295 TRP A C 1
ATOM 2265 O O . TRP A 1 295 ? 4.012 -14.055 3.98 1 88.12 295 TRP A O 1
ATOM 2275 N N . ASN A 1 296 ? 2.93 -15.922 4.562 1 92.81 296 ASN A N 1
ATOM 2276 C CA . ASN A 1 296 ? 3.629 -16.781 3.619 1 92.81 296 ASN A CA 1
ATOM 2277 C C . ASN A 1 296 ? 3.1 -16.609 2.199 1 92.81 296 ASN A C 1
ATOM 2279 O O . ASN A 1 296 ? 1.946 -16.953 1.918 1 92.81 296 ASN A O 1
ATOM 2283 N N . PRO A 1 297 ? 3.941 -16.172 1.253 1 95.56 297 PRO A N 1
ATOM 2284 C CA . PRO A 1 297 ? 3.455 -15.859 -0.093 1 95.56 297 PRO A CA 1
ATOM 2285 C C . PRO A 1 297 ? 2.846 -17.078 -0.795 1 95.56 297 PRO A C 1
ATOM 2287 O O . PRO A 1 297 ? 1.922 -16.922 -1.6 1 95.56 297 PRO A O 1
ATOM 2290 N N . PHE A 1 298 ? 3.305 -18.266 -0.516 1 95 298 PHE A N 1
ATOM 2291 C CA . PHE A 1 298 ? 2.752 -19.438 -1.17 1 95 298 PHE A CA 1
ATOM 2292 C C . PHE A 1 298 ? 1.318 -19.688 -0.716 1 95 298 PHE A C 1
ATOM 2294 O O . PHE A 1 298 ? 0.422 -19.859 -1.544 1 95 298 PHE A O 1
ATOM 2301 N N . HIS A 1 299 ? 1.108 -19.672 0.563 1 94.94 299 HIS A N 1
ATOM 2302 C CA . HIS A 1 299 ? -0.227 -19.922 1.096 1 94.94 299 HIS A CA 1
ATOM 2303 C C . HIS A 1 299 ? -1.18 -18.781 0.742 1 94.94 299 HIS A C 1
ATOM 2305 O O . HIS A 1 299 ? -2.373 -19.016 0.531 1 94.94 299 HIS A O 1
ATOM 2311 N N . VAL A 1 300 ? -0.672 -17.594 0.682 1 95.69 300 VAL A N 1
ATOM 2312 C CA . VAL A 1 300 ? -1.496 -16.484 0.222 1 95.69 300 VAL A CA 1
ATOM 2313 C C . VAL A 1 300 ? -1.884 -16.688 -1.239 1 95.69 300 VAL A C 1
ATOM 2315 O O . VAL A 1 300 ? -3.025 -16.438 -1.63 1 95.69 300 VAL A O 1
ATOM 2318 N N . ALA A 1 301 ? -0.923 -17.172 -2.049 1 96.5 301 ALA A N 1
ATOM 2319 C CA . ALA A 1 301 ? -1.248 -17.484 -3.439 1 96.5 301 ALA A CA 1
ATOM 2320 C C . ALA A 1 301 ? -2.365 -18.516 -3.525 1 96.5 301 ALA A C 1
ATOM 2322 O O . ALA A 1 301 ? -3.256 -18.406 -4.371 1 96.5 301 ALA A O 1
ATOM 2323 N N . GLU A 1 302 ? -2.287 -19.453 -2.643 1 95.62 302 GLU A N 1
ATOM 2324 C CA . GLU A 1 302 ? -3.355 -20.453 -2.6 1 95.62 302 GLU A CA 1
ATOM 2325 C C . GLU A 1 302 ? -4.703 -19.797 -2.291 1 95.62 302 GLU A C 1
ATOM 2327 O O . GLU A 1 302 ? -5.707 -20.109 -2.932 1 95.62 302 GLU A O 1
ATOM 2332 N N . ASP A 1 303 ? -4.742 -18.891 -1.33 1 95.88 303 ASP A N 1
ATOM 2333 C CA . ASP A 1 303 ? -5.957 -18.156 -0.994 1 95.88 303 ASP A CA 1
ATOM 2334 C C . ASP A 1 303 ? -6.469 -17.359 -2.191 1 95.88 303 ASP A C 1
ATOM 2336 O O . ASP A 1 303 ? -7.668 -17.328 -2.465 1 95.88 303 ASP A O 1
ATOM 2340 N N . LEU A 1 304 ? -5.547 -16.75 -2.859 1 96.94 304 LEU A N 1
ATOM 2341 C CA . LEU A 1 304 ? -5.887 -15.898 -3.99 1 96.94 304 LEU A CA 1
ATOM 2342 C C . LEU A 1 304 ? -6.48 -16.719 -5.133 1 96.94 304 LEU A C 1
ATOM 2344 O O . LEU A 1 304 ? -7.512 -16.359 -5.695 1 96.94 304 LEU A O 1
ATOM 2348 N N . ILE A 1 305 ? -5.891 -17.828 -5.457 1 97.12 305 ILE A N 1
ATOM 2349 C CA . ILE A 1 305 ? -6.355 -18.688 -6.539 1 97.12 305 ILE A CA 1
ATOM 2350 C C . ILE A 1 305 ? -7.703 -19.297 -6.168 1 97.12 305 ILE A C 1
ATOM 2352 O O . ILE A 1 305 ? -8.633 -19.312 -6.98 1 97.12 305 ILE A O 1
ATOM 2356 N N . THR A 1 306 ? -7.816 -19.719 -4.949 1 96.31 306 THR A N 1
ATOM 2357 C CA . THR A 1 306 ? -9.055 -20.312 -4.473 1 96.31 306 THR A CA 1
ATOM 2358 C C . THR A 1 306 ? -10.195 -19.297 -4.516 1 96.31 306 THR A C 1
ATOM 2360 O O . THR A 1 306 ? -11.344 -19.656 -4.805 1 96.31 306 THR A O 1
ATOM 2363 N N . THR A 1 307 ? -9.891 -18.094 -4.242 1 96.88 307 THR A N 1
ATOM 2364 C CA . THR A 1 307 ? -10.883 -17.016 -4.344 1 96.88 307 THR A CA 1
ATOM 2365 C C . THR A 1 307 ? -11.469 -16.969 -5.75 1 96.88 307 THR A C 1
ATOM 2367 O O . THR A 1 307 ? -12.695 -16.891 -5.914 1 96.88 307 THR A O 1
ATOM 2370 N N . LEU A 1 308 ? -10.672 -17.062 -6.77 1 97 308 LEU A N 1
ATOM 2371 C CA . LEU A 1 308 ? -11.18 -17.031 -8.141 1 97 308 LEU A CA 1
ATOM 2372 C C . LEU A 1 308 ? -12.016 -18.281 -8.43 1 97 308 LEU A C 1
ATOM 2374 O O . LEU A 1 308 ? -13.062 -18.188 -9.086 1 97 308 LEU A O 1
ATOM 2378 N N . VAL A 1 309 ? -11.578 -19.391 -7.949 1 96.62 309 VAL A N 1
ATOM 2379 C CA . VAL A 1 309 ? -12.359 -20.609 -8.148 1 96.62 309 VAL A CA 1
ATOM 2380 C C . VAL A 1 309 ? -13.766 -20.422 -7.59 1 96.62 309 VAL A C 1
ATOM 2382 O O . VAL A 1 309 ? -14.75 -20.703 -8.281 1 96.62 309 VAL A O 1
ATOM 2385 N N . SER A 1 310 ? -13.812 -19.906 -6.395 1 96.44 310 SER A N 1
ATOM 2386 C CA . SER A 1 310 ? -15.102 -19.688 -5.742 1 96.44 310 SER A CA 1
ATOM 2387 C C . SER A 1 310 ? -15.953 -18.688 -6.52 1 96.44 310 SER A C 1
ATOM 2389 O O . SER A 1 310 ? -17.156 -18.859 -6.656 1 96.44 310 SER A O 1
ATOM 2391 N N . VAL A 1 311 ? -15.312 -17.688 -6.98 1 97.56 311 VAL A N 1
ATOM 2392 C CA . VAL A 1 311 ? -16.016 -16.656 -7.734 1 97.56 311 VAL A CA 1
ATOM 2393 C C . VAL A 1 311 ? -16.562 -17.25 -9.031 1 97.56 311 VAL A C 1
ATOM 2395 O O . VAL A 1 311 ? -17.719 -17 -9.391 1 97.56 311 VAL A O 1
ATOM 2398 N N . PHE A 1 312 ? -15.781 -18.031 -9.758 1 98 312 PHE A N 1
ATOM 2399 C CA . PHE A 1 312 ? -16.203 -18.594 -11.031 1 98 312 PHE A CA 1
ATOM 2400 C C . PHE A 1 312 ? -17.375 -19.547 -10.836 1 98 312 PHE A C 1
ATOM 2402 O O . PHE A 1 312 ? -18.312 -19.562 -11.641 1 98 312 PHE A O 1
ATOM 2409 N N . ILE A 1 313 ? -17.328 -20.297 -9.773 1 97.69 313 ILE A N 1
ATOM 2410 C CA . ILE A 1 313 ? -18.438 -21.203 -9.469 1 97.69 313 ILE A CA 1
ATOM 2411 C C . ILE A 1 313 ? -19.688 -20.391 -9.141 1 97.69 313 ILE A C 1
ATOM 2413 O O . ILE A 1 313 ? -20.781 -20.688 -9.648 1 97.69 313 ILE A O 1
ATOM 2417 N N . ALA A 1 314 ? -19.531 -19.375 -8.344 1 98 314 ALA A N 1
ATOM 2418 C CA . ALA A 1 314 ? -20.656 -18.531 -7.922 1 98 314 ALA A CA 1
ATOM 2419 C C . ALA A 1 314 ? -21.312 -17.844 -9.117 1 98 314 ALA A C 1
ATOM 2421 O O . ALA A 1 314 ? -22.531 -17.75 -9.188 1 98 314 ALA A O 1
ATOM 2422 N N . VAL A 1 315 ? -20.469 -17.344 -10 1 97.19 315 VAL A N 1
ATOM 2423 C CA . VAL A 1 315 ? -20.984 -16.609 -11.148 1 97.19 315 VAL A CA 1
ATOM 2424 C C . VAL A 1 315 ? -21.75 -17.547 -12.078 1 97.19 315 VAL A C 1
ATOM 2426 O O . VAL A 1 315 ? -22.703 -17.141 -12.742 1 97.19 315 VAL A O 1
ATOM 2429 N N . GLN A 1 316 ? -21.359 -18.781 -12.133 1 97.25 316 GLN A N 1
ATOM 2430 C CA . GLN A 1 316 ? -22.125 -19.766 -12.898 1 97.25 316 GLN A CA 1
ATOM 2431 C C . GLN A 1 316 ? -23.469 -20.047 -12.234 1 97.25 316 GLN A C 1
ATOM 2433 O O . GLN A 1 316 ? -24.484 -20.203 -12.922 1 97.25 316 GLN A O 1
ATOM 2438 N N . THR A 1 317 ? -23.438 -20.125 -10.961 1 97.44 317 THR A N 1
ATOM 2439 C CA . THR A 1 317 ? -24.672 -20.344 -10.203 1 97.44 317 THR A CA 1
ATOM 2440 C C . THR A 1 317 ? -25.609 -19.156 -10.336 1 97.44 317 THR A C 1
ATOM 2442 O O . THR A 1 317 ? -26.812 -19.312 -10.477 1 97.44 317 THR A O 1
ATOM 2445 N N . ALA A 1 318 ? -25.062 -18 -10.266 1 97.38 318 ALA A N 1
ATOM 2446 C CA . ALA A 1 318 ? -25.828 -16.75 -10.336 1 97.38 318 ALA A CA 1
ATOM 2447 C C . ALA A 1 318 ? -25.094 -15.711 -11.195 1 97.38 318 ALA A C 1
ATOM 2449 O O . ALA A 1 318 ? -24.469 -14.789 -10.672 1 97.38 318 ALA A O 1
ATOM 2450 N N . PRO A 1 319 ? -25.312 -15.734 -12.492 1 95.75 319 PRO A N 1
ATOM 2451 C CA . PRO A 1 319 ? -24.578 -14.859 -13.406 1 95.75 319 PRO A CA 1
ATOM 2452 C C . PRO A 1 319 ? -24.859 -13.375 -13.164 1 95.75 319 PRO A C 1
ATOM 2454 O O . PRO A 1 319 ? -24.016 -12.531 -13.438 1 95.75 319 PRO A O 1
ATOM 2457 N N . ALA A 1 320 ? -25.953 -13.047 -12.57 1 94.06 320 ALA A N 1
ATOM 2458 C CA . ALA A 1 320 ? -26.344 -11.656 -12.344 1 94.06 320 ALA A CA 1
ATOM 2459 C C . ALA A 1 320 ? -25.406 -10.984 -11.336 1 94.06 320 ALA A C 1
ATOM 2461 O O . ALA A 1 320 ? -25.359 -9.75 -11.258 1 94.06 320 ALA A O 1
ATOM 2462 N N . LEU A 1 321 ? -24.672 -11.766 -10.633 1 95.75 321 LEU A N 1
ATOM 2463 C CA . LEU A 1 321 ? -23.797 -11.227 -9.586 1 95.75 321 LEU A CA 1
ATOM 2464 C C . LEU A 1 321 ? -22.688 -10.391 -10.188 1 95.75 321 LEU A C 1
ATOM 2466 O O . LEU A 1 321 ? -22.078 -9.57 -9.492 1 95.75 321 LEU A O 1
ATOM 2470 N N . ILE A 1 322 ? -22.297 -10.555 -11.477 1 91.25 322 ILE A N 1
ATOM 2471 C CA . ILE A 1 322 ? -21.156 -9.875 -12.078 1 91.25 322 ILE A CA 1
ATOM 2472 C C . ILE A 1 322 ? -21.453 -8.375 -12.172 1 91.25 322 ILE A C 1
ATOM 2474 O O . ILE A 1 322 ? -20.531 -7.57 -12.352 1 91.25 322 ILE A O 1
ATOM 2478 N N . GLU A 1 323 ? -22.734 -7.98 -12.062 1 86.75 323 GLU A N 1
ATOM 2479 C CA . GLU A 1 323 ? -23.125 -6.582 -12.195 1 86.75 323 GLU A CA 1
ATOM 2480 C C . GLU A 1 323 ? -23.188 -5.895 -10.828 1 86.75 323 GLU A C 1
ATOM 2482 O O . GLU A 1 323 ? -23.516 -4.707 -10.742 1 86.75 323 GLU A O 1
ATOM 2487 N N . SER A 1 324 ? -22.875 -6.59 -9.844 1 89.94 324 SER A N 1
ATOM 2488 C CA . SER A 1 324 ? -22.984 -6.02 -8.5 1 89.94 324 SER A CA 1
ATOM 2489 C C . SER A 1 324 ? -21.625 -5.598 -7.969 1 89.94 324 SER A C 1
ATOM 2491 O O . SER A 1 324 ? -20.594 -6.215 -8.289 1 89.94 324 SER A O 1
ATOM 2493 N N . ARG A 1 325 ? -21.641 -4.492 -7.133 1 91.69 325 ARG A N 1
ATOM 2494 C CA . ARG A 1 325 ? -20.453 -4.137 -6.352 1 91.69 325 ARG A CA 1
ATOM 2495 C C . ARG A 1 325 ? -20.172 -5.18 -5.273 1 91.69 325 ARG A C 1
ATOM 2497 O O . ARG A 1 325 ? -21.109 -5.812 -4.762 1 91.69 325 ARG A O 1
ATOM 2504 N N . VAL A 1 326 ? -18.906 -5.359 -5.008 1 95.06 326 VAL A N 1
ATOM 2505 C CA . VAL A 1 326 ? -18.531 -6.43 -4.094 1 95.06 326 VAL A CA 1
ATOM 2506 C C . VAL A 1 326 ? -17.781 -5.852 -2.9 1 95.06 326 VAL A C 1
ATOM 2508 O O . VAL A 1 326 ? -17.078 -4.84 -3.029 1 95.06 326 VAL A O 1
ATOM 2511 N N . GLN A 1 327 ? -17.953 -6.418 -1.747 1 97.19 327 GLN A N 1
ATOM 2512 C CA . GLN A 1 327 ? -17.094 -6.227 -0.585 1 97.19 327 GLN A CA 1
ATOM 2513 C C . GLN A 1 327 ? -16.578 -7.562 -0.062 1 97.19 327 GLN A C 1
ATOM 2515 O O . GLN A 1 327 ? -17.344 -8.516 0.097 1 97.19 327 GLN A O 1
ATOM 2520 N N . LEU A 1 328 ? -15.281 -7.68 0.135 1 97.94 328 LEU A N 1
ATOM 2521 C CA . LEU A 1 328 ? -14.703 -8.867 0.763 1 97.94 328 LEU A CA 1
ATOM 2522 C C . LEU A 1 328 ? -14.984 -8.875 2.262 1 97.94 328 LEU A C 1
ATOM 2524 O O . LEU A 1 328 ? -15.039 -7.816 2.895 1 97.94 328 LEU A O 1
ATOM 2528 N N . VAL A 1 329 ? -15.203 -10.016 2.832 1 96.69 329 VAL A N 1
ATOM 2529 C CA . VAL A 1 329 ? -15.328 -10.227 4.27 1 96.69 329 VAL A CA 1
ATOM 2530 C C . VAL A 1 329 ? -14.398 -11.352 4.715 1 96.69 329 VAL A C 1
ATOM 2532 O O . VAL A 1 329 ? -14.445 -12.461 4.176 1 96.69 329 VAL A O 1
ATOM 2535 N N . PHE A 1 330 ? -13.547 -11.062 5.656 1 94.88 330 PHE A N 1
ATOM 2536 C CA . PHE A 1 330 ? -12.633 -12.055 6.188 1 94.88 330 PHE A CA 1
ATOM 2537 C C . PHE A 1 330 ? -13.133 -12.602 7.523 1 94.88 330 PHE A C 1
ATOM 2539 O O . PHE A 1 330 ? -13.453 -11.828 8.43 1 94.88 330 PHE A O 1
ATOM 2546 N N . VAL A 1 331 ? -13.125 -13.953 7.656 1 91.94 331 VAL A N 1
ATOM 2547 C CA . VAL A 1 331 ? -13.812 -14.555 8.789 1 91.94 331 VAL A CA 1
ATOM 2548 C C . VAL A 1 331 ? -12.828 -15.359 9.633 1 91.94 331 VAL A C 1
ATOM 2550 O O . VAL A 1 331 ? -13.219 -16.047 10.57 1 91.94 331 VAL A O 1
ATOM 2553 N N . GLU A 1 332 ? -11.539 -15.32 9.281 1 88.81 332 GLU A N 1
ATOM 2554 C CA . GLU A 1 332 ? -10.578 -16.188 9.953 1 88.81 332 GLU A CA 1
ATOM 2555 C C . GLU A 1 332 ? -10 -15.531 11.203 1 88.81 332 GLU A C 1
ATOM 2557 O O . GLU A 1 332 ? -9.375 -16.188 12.031 1 88.81 332 GLU A O 1
ATOM 2562 N N . GLY A 1 333 ? -10.078 -14.188 11.25 1 89.5 333 GLY A N 1
ATOM 2563 C CA . GLY A 1 333 ? -9.648 -13.523 12.469 1 89.5 333 GLY A CA 1
ATOM 2564 C C . GLY A 1 333 ? -8.398 -12.688 12.281 1 89.5 333 GLY A C 1
ATOM 2565 O O . GLY A 1 333 ? -7.969 -11.984 13.195 1 89.5 333 GLY A O 1
ATOM 2566 N N . PHE A 1 334 ? -7.773 -12.672 11.07 1 90.19 334 PHE A N 1
ATOM 2567 C CA . PHE A 1 334 ? -6.605 -11.836 10.836 1 90.19 334 PHE A CA 1
ATOM 2568 C C . PHE A 1 334 ? -6.992 -10.359 10.82 1 90.19 334 PHE A C 1
ATOM 2570 O O . PHE A 1 334 ? -8.016 -9.984 10.242 1 90.19 334 PHE A O 1
ATOM 2577 N N . GLY A 1 335 ? -6.215 -9.508 11.477 1 87.62 335 GLY A N 1
ATOM 2578 C CA . GLY A 1 335 ? -6.387 -8.07 11.445 1 87.62 335 GLY A CA 1
ATOM 2579 C C . GLY A 1 335 ? -5.562 -7.391 10.367 1 87.62 335 GLY A C 1
ATOM 2580 O O . GLY A 1 335 ? -5.414 -7.926 9.266 1 87.62 335 GLY A O 1
ATOM 2581 N N . MET A 1 336 ? -5.184 -6.156 10.672 1 85.62 336 MET A N 1
ATOM 2582 C CA . MET A 1 336 ? -4.367 -5.402 9.727 1 85.62 336 MET A CA 1
ATOM 2583 C C . MET A 1 336 ? -2.883 -5.566 10.031 1 85.62 336 MET A C 1
ATOM 2585 O O . MET A 1 336 ? -2.047 -5.488 9.133 1 85.62 336 MET A O 1
ATOM 2589 N N . ASP A 1 337 ? -2.629 -5.887 11.195 1 82.75 337 ASP A N 1
ATOM 2590 C CA . ASP A 1 337 ? -1.238 -5.988 11.633 1 82.75 337 ASP A CA 1
ATOM 2591 C C . ASP A 1 337 ? -0.601 -7.285 11.133 1 82.75 337 ASP A C 1
ATOM 2593 O O . ASP A 1 337 ? -1.26 -8.32 11.078 1 82.75 337 ASP A O 1
ATOM 2597 N N . GLN A 1 338 ? 0.594 -7.246 10.703 1 77.62 338 GLN A N 1
ATOM 2598 C CA . GLN A 1 338 ? 1.388 -8.391 10.281 1 77.62 338 GLN A CA 1
ATOM 2599 C C . GLN A 1 338 ? 0.877 -8.953 8.953 1 77.62 338 GLN A C 1
ATOM 2601 O O . GLN A 1 338 ? 1.15 -10.109 8.617 1 77.62 338 GLN A O 1
ATOM 2606 N N . ASN A 1 339 ? 0.031 -8.203 8.375 1 78.44 339 ASN A N 1
ATOM 2607 C CA . ASN A 1 339 ? -0.496 -8.641 7.086 1 78.44 339 ASN A CA 1
ATOM 2608 C C . ASN A 1 339 ? 0.202 -7.941 5.926 1 78.44 339 ASN A C 1
ATOM 2610 O O . ASN A 1 339 ? -0.123 -6.801 5.598 1 78.44 339 ASN A O 1
ATOM 2614 N N . HIS A 1 340 ? 0.958 -8.711 5.23 1 86.69 340 HIS A N 1
ATOM 2615 C CA . HIS A 1 340 ? 1.798 -8.125 4.191 1 86.69 340 HIS A CA 1
ATOM 2616 C C . HIS A 1 340 ? 1.051 -8.039 2.865 1 86.69 340 HIS A C 1
ATOM 2618 O O . HIS A 1 340 ? 1.522 -7.391 1.926 1 86.69 340 HIS A O 1
ATOM 2624 N N . PHE A 1 341 ? -0.135 -8.617 2.83 1 92.69 341 PHE A N 1
ATOM 2625 C CA . PHE A 1 341 ? -0.853 -8.625 1.561 1 92.69 341 PHE A CA 1
ATOM 2626 C C . PHE A 1 341 ? -2.115 -7.773 1.646 1 92.69 341 PHE A C 1
ATOM 2628 O O . PHE A 1 341 ? -2.969 -7.824 0.759 1 92.69 341 PHE A O 1
ATOM 2635 N N . THR A 1 342 ? -2.229 -6.934 2.688 1 91.5 342 THR A N 1
ATOM 2636 C CA . THR A 1 342 ? -3.359 -6.031 2.877 1 91.5 342 THR A CA 1
ATOM 2637 C C . THR A 1 342 ? -3.52 -5.105 1.673 1 91.5 342 THR A C 1
ATOM 2639 O O . THR A 1 342 ? -4.629 -4.922 1.169 1 91.5 342 THR A O 1
ATOM 2642 N N . PRO A 1 343 ? -2.428 -4.594 1.141 1 89 343 PRO A N 1
ATOM 2643 C CA . PRO A 1 343 ? -2.602 -3.695 -0.004 1 89 343 PRO A CA 1
ATOM 2644 C C . PRO A 1 343 ? -3.23 -4.391 -1.209 1 89 343 PRO A C 1
ATOM 2646 O O . PRO A 1 343 ? -3.908 -3.748 -2.014 1 89 343 PRO A O 1
ATOM 2649 N N . LEU A 1 344 ? -2.996 -5.629 -1.313 1 92.94 344 LEU A N 1
ATOM 2650 C CA . LEU A 1 344 ? -3.562 -6.387 -2.426 1 92.94 344 LEU A CA 1
ATOM 2651 C C . LEU A 1 344 ? -5.055 -6.629 -2.211 1 92.94 344 LEU A C 1
ATOM 2653 O O . LEU A 1 344 ? -5.875 -6.27 -3.061 1 92.94 344 LEU A O 1
ATOM 2657 N N . TRP A 1 345 ? -5.414 -7.137 -1.078 1 94.88 345 TRP A N 1
ATOM 2658 C CA . TRP A 1 345 ? -6.805 -7.449 -0.759 1 94.88 345 TRP A CA 1
ATOM 2659 C C . TRP A 1 345 ? -7.668 -6.191 -0.777 1 94.88 345 TRP A C 1
ATOM 2661 O O . TRP A 1 345 ? -8.836 -6.238 -1.174 1 94.88 345 TRP A O 1
ATOM 2671 N N . ASP A 1 346 ? -7.102 -5.062 -0.418 1 91.81 346 ASP A N 1
ATOM 2672 C CA . ASP A 1 346 ? -7.848 -3.816 -0.271 1 91.81 346 ASP A CA 1
ATOM 2673 C C . ASP A 1 346 ? -8.109 -3.17 -1.629 1 91.81 346 ASP A C 1
ATOM 2675 O O . ASP A 1 346 ? -8.891 -2.219 -1.729 1 91.81 346 ASP A O 1
ATOM 2679 N N . ARG A 1 347 ? -7.566 -3.715 -2.658 1 91.06 347 ARG A N 1
ATOM 2680 C CA . ARG A 1 347 ? -7.816 -3.201 -4 1 91.06 347 ARG A CA 1
ATOM 2681 C C . ARG A 1 347 ? -8.938 -3.975 -4.684 1 91.06 347 ARG A C 1
ATOM 2683 O O . ARG A 1 347 ? -9.383 -3.604 -5.77 1 91.06 347 ARG A O 1
ATOM 2690 N N . MET A 1 348 ? -9.43 -4.984 -3.957 1 92.94 348 MET A N 1
ATOM 2691 C CA . MET A 1 348 ? -10.539 -5.789 -4.469 1 92.94 348 MET A CA 1
ATOM 2692 C C . MET A 1 348 ? -11.859 -5.375 -3.822 1 92.94 348 MET A C 1
ATOM 2694 O O . MET A 1 348 ? -11.961 -5.324 -2.596 1 92.94 348 MET A O 1
ATOM 2698 N N . GLY A 1 349 ? -12.875 -5.035 -4.719 1 93.19 349 GLY A N 1
ATOM 2699 C CA . GLY A 1 349 ? -14.172 -4.625 -4.211 1 93.19 349 GLY A CA 1
ATOM 2700 C C . GLY A 1 349 ? -14.328 -3.121 -4.102 1 93.19 349 GLY A C 1
ATOM 2701 O O . GLY A 1 349 ? -13.336 -2.389 -4.121 1 93.19 349 GLY A O 1
ATOM 2702 N N . ALA A 1 350 ? -15.531 -2.727 -3.963 1 91.31 350 ALA A N 1
ATOM 2703 C CA . ALA A 1 350 ? -15.828 -1.298 -3.9 1 91.31 350 ALA A CA 1
ATOM 2704 C C . ALA A 1 350 ? -15.508 -0.729 -2.521 1 91.31 350 ALA A C 1
ATOM 2706 O O . ALA A 1 350 ? -15.188 0.455 -2.391 1 91.31 350 ALA A O 1
ATOM 2707 N N . TRP A 1 351 ? -15.555 -1.58 -1.48 1 94.44 351 TRP A N 1
ATOM 2708 C CA . TRP A 1 351 ? -15.266 -1.182 -0.107 1 94.44 351 TRP A CA 1
ATOM 2709 C C . TRP A 1 351 ? -14.023 -1.897 0.416 1 94.44 351 TRP A C 1
ATOM 2711 O O . TRP A 1 351 ? -13.633 -2.943 -0.111 1 94.44 351 TRP A O 1
ATOM 2721 N N . ALA A 1 352 ? -13.406 -1.304 1.412 1 94 352 ALA A N 1
ATOM 2722 C CA . ALA A 1 352 ? -12.383 -2.057 2.127 1 94 352 ALA A CA 1
ATOM 2723 C C . ALA A 1 352 ? -12.938 -3.377 2.652 1 94 352 ALA A C 1
ATOM 2725 O O . ALA A 1 352 ? -14.094 -3.447 3.076 1 94 352 ALA A O 1
ATOM 2726 N N . PRO A 1 353 ? -12.07 -4.41 2.584 1 96.5 353 PRO A N 1
ATOM 2727 C CA . PRO A 1 353 ? -12.547 -5.668 3.162 1 96.5 353 PRO A CA 1
ATOM 2728 C C . PRO A 1 353 ? -12.984 -5.523 4.617 1 96.5 353 PRO A C 1
ATOM 2730 O O . PRO A 1 353 ? -12.336 -4.809 5.391 1 96.5 353 PRO A O 1
ATOM 2733 N N . ARG A 1 354 ? -14.102 -6.098 4.906 1 95.81 354 ARG A N 1
ATOM 2734 C CA . ARG A 1 354 ? -14.539 -6.141 6.297 1 95.81 354 ARG A CA 1
ATOM 2735 C C . ARG A 1 354 ? -13.812 -7.25 7.059 1 95.81 354 ARG A C 1
ATOM 2737 O O . ARG A 1 354 ? -14.039 -8.438 6.805 1 95.81 354 ARG A O 1
ATOM 2744 N N . ARG A 1 355 ? -12.953 -6.918 7.898 1 94.56 355 ARG A N 1
ATOM 2745 C CA . ARG A 1 355 ? -12.305 -7.855 8.812 1 94.56 355 ARG A CA 1
ATOM 2746 C C . ARG A 1 355 ? -13.094 -7.992 10.109 1 94.56 355 ARG A C 1
ATOM 2748 O O . ARG A 1 355 ? -13.117 -7.07 10.93 1 94.56 355 ARG A O 1
ATOM 2755 N N . LEU A 1 356 ? -13.688 -9.109 10.32 1 92.44 356 LEU A N 1
ATOM 2756 C CA . LEU A 1 356 ? -14.656 -9.258 11.406 1 92.44 356 LEU A CA 1
ATOM 2757 C C . LEU A 1 356 ? -13.961 -9.164 12.766 1 92.44 356 LEU A C 1
ATOM 2759 O O . LEU A 1 356 ? -14.602 -8.844 13.766 1 92.44 356 LEU A O 1
ATOM 2763 N N . SER A 1 357 ? -12.648 -9.367 12.828 1 88.38 357 SER A N 1
ATOM 2764 C CA . SER A 1 357 ? -11.891 -9.172 14.055 1 88.38 357 SER A CA 1
ATOM 2765 C C . SER A 1 357 ? -11.867 -7.699 14.461 1 88.38 357 SER A C 1
ATOM 2767 O O . SER A 1 357 ? -11.688 -7.375 15.633 1 88.38 357 SER A O 1
ATOM 2769 N N . LEU A 1 358 ? -12.094 -6.816 13.508 1 90 358 LEU A N 1
ATOM 2770 C CA . LEU A 1 358 ? -12.023 -5.379 13.742 1 90 358 LEU A CA 1
ATOM 2771 C C . LEU A 1 358 ? -13.406 -4.738 13.594 1 90 358 LEU A C 1
ATOM 2773 O O . LEU A 1 358 ? -13.672 -3.689 14.18 1 90 358 LEU A O 1
ATOM 2777 N N . ASP A 1 359 ? -14.227 -5.332 12.828 1 91.06 359 ASP A N 1
ATOM 2778 C CA . ASP A 1 359 ? -15.562 -4.836 12.516 1 91.06 359 ASP A CA 1
ATOM 2779 C C . ASP A 1 359 ? -16.578 -5.969 12.523 1 91.06 359 ASP A C 1
ATOM 2781 O O . ASP A 1 359 ? -17.078 -6.371 11.469 1 91.06 359 ASP A O 1
ATOM 2785 N N . PRO A 1 360 ? -16.938 -6.41 13.68 1 90.25 360 PRO A N 1
ATOM 2786 C CA . PRO A 1 360 ? -17.875 -7.527 13.781 1 90.25 360 PRO A CA 1
ATOM 2787 C C . PRO A 1 360 ? -19.281 -7.176 13.289 1 90.25 360 PRO A C 1
ATOM 2789 O O . PRO A 1 360 ? -19.609 -5.996 13.148 1 90.25 360 PRO A O 1
ATOM 2792 N N . TRP A 1 361 ? -20.062 -8.219 13.109 1 89.44 361 TRP A N 1
ATOM 2793 C CA . TRP A 1 361 ? -21.438 -8.031 12.68 1 89.44 361 TRP A CA 1
ATOM 2794 C C . TRP A 1 361 ? -22.281 -7.414 13.797 1 89.44 361 TRP A C 1
ATOM 2796 O O . TRP A 1 361 ? -22 -7.629 14.984 1 89.44 361 TRP A O 1
ATOM 2806 N N . ALA A 1 362 ? -23.234 -6.617 13.367 1 82.94 362 ALA A N 1
ATOM 2807 C CA . ALA A 1 362 ? -24.266 -6.18 14.289 1 82.94 362 ALA A CA 1
ATOM 2808 C C . ALA A 1 362 ? -25.453 -7.145 14.289 1 82.94 362 ALA A C 1
ATOM 2810 O O . ALA A 1 362 ? -25.688 -7.84 13.297 1 82.94 362 ALA A O 1
ATOM 2811 N N . GLU A 1 363 ? -26.125 -7.18 15.352 1 79.19 363 GLU A N 1
ATOM 2812 C CA . GLU A 1 363 ? -27.312 -8.039 15.43 1 79.19 363 GLU A CA 1
ATOM 2813 C C . GLU A 1 363 ? -28.359 -7.621 14.406 1 79.19 363 GLU A C 1
ATOM 2815 O O . GLU A 1 363 ? -28.625 -6.434 14.234 1 79.19 363 GLU A O 1
ATOM 2820 N N . GLY A 1 364 ? -28.875 -8.625 13.758 1 79.88 364 GLY A N 1
ATOM 2821 C CA . GLY A 1 364 ? -29.969 -8.367 12.828 1 79.88 364 GLY A CA 1
ATOM 2822 C C . GLY A 1 364 ? -29.484 -8.016 11.438 1 79.88 364 GLY A C 1
ATOM 2823 O O . GLY A 1 364 ? -30.281 -7.73 10.547 1 79.88 364 GLY A O 1
ATOM 2824 N N . THR A 1 365 ? -28.188 -8.047 11.219 1 89.81 365 THR A N 1
ATOM 2825 C CA . THR A 1 365 ? -27.656 -7.777 9.891 1 89.81 365 THR A CA 1
ATOM 2826 C C . THR A 1 365 ? -27.938 -8.945 8.953 1 89.81 365 THR A C 1
ATOM 2828 O O . THR A 1 365 ? -27.75 -10.109 9.32 1 89.81 365 THR A O 1
ATOM 2831 N N . CYS A 1 366 ? -28.469 -8.633 7.793 1 92.5 366 CYS A N 1
ATOM 2832 C CA . CYS A 1 366 ? -28.766 -9.641 6.773 1 92.5 366 CYS A CA 1
ATOM 2833 C C . CYS A 1 366 ? -27.844 -9.469 5.566 1 92.5 366 CYS A C 1
ATOM 2835 O O . CYS A 1 366 ? -27.672 -8.359 5.066 1 92.5 366 CYS A O 1
ATOM 2837 N N . LEU A 1 367 ? -27.312 -10.539 5.117 1 95.12 367 LEU A N 1
ATOM 2838 C CA . LEU A 1 367 ? -26.516 -10.547 3.896 1 95.12 367 LEU A CA 1
ATOM 2839 C C . LEU A 1 367 ? -27.406 -10.703 2.666 1 95.12 367 LEU A C 1
ATOM 2841 O O . LEU A 1 367 ? -27.953 -11.781 2.424 1 95.12 367 LEU A O 1
ATOM 2845 N N . THR A 1 368 ? -27.547 -9.641 1.878 1 95.06 368 THR A N 1
ATOM 2846 C CA . THR A 1 368 ? -28.406 -9.672 0.707 1 95.06 368 THR A CA 1
ATOM 2847 C C . THR A 1 368 ? -27.984 -10.773 -0.26 1 95.06 368 THR A C 1
ATOM 2849 O O . THR A 1 368 ? -28.781 -11.633 -0.627 1 95.06 368 THR A O 1
ATOM 2852 N N . ASN A 1 369 ? -26.797 -10.75 -0.7 1 97.38 369 ASN A N 1
ATOM 2853 C CA . ASN A 1 369 ? -26.141 -11.789 -1.488 1 97.38 369 ASN A CA 1
ATOM 2854 C C . ASN A 1 369 ? -24.734 -12.062 -0.99 1 97.38 369 ASN A C 1
ATOM 2856 O O . ASN A 1 369 ? -24.016 -11.133 -0.611 1 97.38 369 ASN A O 1
ATOM 2860 N N . ALA A 1 370 ? -24.391 -13.328 -0.916 1 98 370 ALA A N 1
ATOM 2861 C CA . ALA A 1 370 ? -23.047 -13.648 -0.442 1 98 370 ALA A CA 1
ATOM 2862 C C . ALA A 1 370 ? -22.484 -14.859 -1.178 1 98 370 ALA A C 1
ATOM 2864 O O . ALA A 1 370 ? -23.203 -15.805 -1.476 1 98 370 ALA A O 1
ATOM 2865 N N . ILE A 1 371 ? -21.266 -14.75 -1.563 1 98.19 371 ILE A N 1
ATOM 2866 C CA . ILE A 1 371 ? -20.453 -15.859 -2.051 1 98.19 371 ILE A CA 1
ATOM 2867 C C . ILE A 1 371 ? -19.578 -16.391 -0.922 1 98.19 371 ILE A C 1
ATOM 2869 O O . ILE A 1 371 ? -18.844 -15.633 -0.278 1 98.19 371 ILE A O 1
ATOM 2873 N N . HIS A 1 372 ? -19.688 -17.625 -0.649 1 96.44 372 HIS A N 1
ATOM 2874 C CA . HIS A 1 372 ? -18.922 -18.234 0.433 1 96.44 372 HIS A CA 1
ATOM 2875 C C . HIS A 1 372 ? -17.797 -19.125 -0.111 1 96.44 372 HIS A C 1
ATOM 2877 O O . HIS A 1 372 ? -18.047 -20.203 -0.625 1 96.44 372 HIS A O 1
ATOM 2883 N N . SER A 1 373 ? -16.562 -18.625 0.078 1 91.56 373 SER A N 1
ATOM 2884 C CA . SER A 1 373 ? -15.398 -19.344 -0.41 1 91.56 373 SER A CA 1
ATOM 2885 C C . SER A 1 373 ? -15.078 -20.547 0.483 1 91.56 373 SER A C 1
ATOM 2887 O O . SER A 1 373 ? -15.578 -20.641 1.605 1 91.56 373 SER A O 1
ATOM 2889 N N . VAL A 1 374 ? -14.398 -21.469 -0.086 1 83.5 374 VAL A N 1
ATOM 2890 C CA . VAL A 1 374 ? -13.953 -22.625 0.691 1 83.5 374 VAL A CA 1
ATOM 2891 C C . VAL A 1 374 ? -12.555 -22.375 1.244 1 83.5 374 VAL A C 1
ATOM 2893 O O . VAL A 1 374 ? -11.82 -21.516 0.736 1 83.5 374 VAL A O 1
ATOM 2896 N N . GLY A 1 375 ? -12.32 -22.797 2.426 1 69.25 375 GLY A N 1
ATOM 2897 C CA . GLY A 1 375 ? -10.977 -22.641 2.973 1 69.25 375 GLY A CA 1
ATOM 2898 C C . GLY A 1 375 ? -9.898 -23.203 2.074 1 69.25 375 GLY A C 1
ATOM 2899 O O . GLY A 1 375 ? -10.172 -24.062 1.233 1 69.25 375 GLY A O 1
ATOM 2900 N N . ALA A 1 376 ? -8.742 -22.609 2.059 1 58.25 376 ALA A N 1
ATOM 2901 C CA . ALA A 1 376 ? -7.621 -23 1.213 1 58.25 376 ALA A CA 1
ATOM 2902 C C . ALA A 1 376 ? -7.055 -24.359 1.646 1 58.25 376 ALA A C 1
ATOM 2904 O O . ALA A 1 376 ? -5.844 -24.578 1.578 1 58.25 376 ALA A O 1
ATOM 2905 N N . GLY A 1 377 ? -7.863 -25.297 2.207 1 61.88 377 GLY A N 1
ATOM 2906 C CA . GLY A 1 377 ? -7.215 -26.578 2.439 1 61.88 377 GLY A CA 1
ATOM 2907 C C . GLY A 1 377 ? -6.551 -27.141 1.198 1 61.88 377 GLY A C 1
ATOM 2908 O O . GLY A 1 377 ? -5.328 -27.078 1.062 1 61.88 377 GLY A O 1
ATOM 2909 N N . ALA A 1 378 ? -7.371 -27.5 0.215 1 75.88 378 ALA A N 1
ATOM 2910 C CA . ALA A 1 378 ? -6.816 -27.891 -1.076 1 75.88 378 ALA A CA 1
ATOM 2911 C C . ALA A 1 378 ? -6.98 -26.781 -2.111 1 75.88 378 ALA A C 1
ATOM 2913 O O . ALA A 1 378 ? -8.055 -26.188 -2.221 1 75.88 378 ALA A O 1
ATOM 2914 N N . SER A 1 379 ? -5.871 -26.328 -2.609 1 88.38 379 SER A N 1
ATOM 2915 C CA . SER A 1 379 ? -5.844 -25.359 -3.703 1 88.38 379 SER A CA 1
ATOM 2916 C C . SER A 1 379 ? -5.445 -26.031 -5.02 1 88.38 379 SER A C 1
ATOM 2918 O O . SER A 1 379 ? -5.094 -27.203 -5.039 1 88.38 379 SER A O 1
ATOM 2920 N N . LEU A 1 380 ? -5.645 -25.312 -6.07 1 92.06 380 LEU A N 1
ATOM 2921 C CA . LEU A 1 380 ? -5.234 -25.828 -7.371 1 92.06 380 LEU A CA 1
ATOM 2922 C C . LEU A 1 380 ? -3.746 -26.172 -7.375 1 92.06 380 LEU A C 1
ATOM 2924 O O . LEU A 1 380 ? -3.297 -27 -8.164 1 92.06 380 LEU A O 1
ATOM 2928 N N . LEU A 1 381 ? -3.045 -25.547 -6.438 1 91.19 381 LEU A N 1
ATOM 2929 C CA . LEU A 1 381 ? -1.602 -25.75 -6.398 1 91.19 381 LEU A CA 1
ATOM 2930 C C . LEU A 1 381 ? -1.257 -27.047 -5.656 1 91.19 381 LEU A C 1
ATOM 2932 O O . LEU A 1 381 ? -0.161 -27.578 -5.82 1 91.19 381 LEU A O 1
ATOM 2936 N N . SER A 1 382 ? -2.244 -27.578 -4.879 1 88.38 382 SER A N 1
ATOM 2937 C CA . SER A 1 382 ? -1.912 -28.719 -4.027 1 88.38 382 SER A CA 1
ATOM 2938 C C . SER A 1 382 ? -2.889 -29.859 -4.242 1 88.38 382 SER A C 1
ATOM 2940 O O . SER A 1 382 ? -2.658 -30.984 -3.76 1 88.38 382 SER A O 1
ATOM 2942 N N . ALA A 1 383 ? -3.895 -29.656 -4.984 1 87.31 383 ALA A N 1
ATOM 2943 C CA . ALA A 1 383 ? -4.996 -30.609 -5.078 1 87.31 383 ALA A CA 1
ATOM 2944 C C . ALA A 1 383 ? -4.551 -31.891 -5.77 1 87.31 383 ALA A C 1
ATOM 2946 O O . ALA A 1 383 ? -5.023 -32.969 -5.43 1 87.31 383 ALA A O 1
ATOM 2947 N N . MET A 1 384 ? -3.693 -31.781 -6.727 1 81.62 384 MET A N 1
ATOM 2948 C CA . MET A 1 384 ? -3.264 -32.969 -7.484 1 81.62 384 MET A CA 1
ATOM 2949 C C . MET A 1 384 ? -2.107 -33.656 -6.789 1 81.62 384 MET A C 1
ATOM 2951 O O . MET A 1 384 ? -1.548 -34.625 -7.32 1 81.62 384 MET A O 1
ATOM 2955 N N . GLY A 1 385 ? -1.786 -33.219 -5.59 1 80.06 385 GLY A N 1
ATOM 2956 C CA . GLY A 1 385 ? -0.687 -33.812 -4.84 1 80.06 385 GLY A CA 1
ATOM 2957 C C . GLY A 1 385 ? 0.623 -33.062 -5.02 1 80.06 385 GLY A C 1
ATOM 2958 O O . GLY A 1 385 ? 1.033 -32.781 -6.145 1 80.06 385 GLY A O 1
ATOM 2959 N N . VAL A 1 386 ? 1.246 -32.781 -3.98 1 76.94 386 VAL A N 1
ATOM 2960 C CA . VAL A 1 386 ? 2.475 -32 -4.035 1 76.94 386 VAL A CA 1
ATOM 2961 C C . VAL A 1 386 ? 3.678 -32.938 -4.18 1 76.94 386 VAL A C 1
ATOM 2963 O O . VAL A 1 386 ? 4.809 -32.469 -4.34 1 76.94 386 VAL A O 1
ATOM 2966 N N . GLY A 1 387 ? 3.4 -34.25 -4.234 1 82.12 387 GLY A N 1
ATOM 2967 C CA . GLY A 1 387 ? 4.477 -35.219 -4.34 1 82.12 387 GLY A CA 1
ATOM 2968 C C . GLY A 1 387 ? 4.625 -35.812 -5.734 1 82.12 387 GLY A C 1
ATOM 2969 O O . GLY A 1 387 ? 5.5 -36.625 -5.98 1 82.12 387 GLY A O 1
ATOM 2970 N N . THR A 1 388 ? 3.781 -35.375 -6.57 1 86.25 388 THR A N 1
ATOM 2971 C CA . THR A 1 388 ? 3.842 -35.844 -7.945 1 86.25 388 THR A CA 1
ATOM 2972 C C . THR A 1 388 ? 3.955 -34.688 -8.93 1 86.25 388 THR A C 1
ATOM 2974 O O . THR A 1 388 ? 3.234 -33.688 -8.805 1 86.25 388 THR A O 1
ATOM 2977 N N . SER A 1 389 ? 4.859 -34.906 -9.797 1 90.62 389 SER A N 1
ATOM 2978 C CA . SER A 1 389 ? 5.082 -33.875 -10.812 1 90.62 389 SER A CA 1
ATOM 2979 C C . SER A 1 389 ? 3.994 -33.938 -11.883 1 90.62 389 SER A C 1
ATOM 2981 O O . SER A 1 389 ? 3.482 -35 -12.219 1 90.62 389 SER A O 1
ATOM 2983 N N . TYR A 1 390 ? 3.572 -32.719 -12.352 1 89.69 390 TYR A N 1
ATOM 2984 C CA . TYR A 1 390 ? 2.73 -32.625 -13.539 1 89.69 390 TYR A CA 1
ATOM 2985 C C . TYR A 1 390 ? 3.037 -31.359 -14.312 1 89.69 390 TYR A C 1
ATOM 2987 O O . TYR A 1 390 ? 3.77 -30.484 -13.836 1 89.69 390 TYR A O 1
ATOM 2995 N N . SER A 1 391 ? 2.535 -31.266 -15.555 1 91 391 SER A N 1
ATOM 2996 C CA . SER A 1 391 ? 2.838 -30.125 -16.422 1 91 391 SER A CA 1
ATOM 2997 C C . SER A 1 391 ? 1.562 -29.438 -16.906 1 91 391 SER A C 1
ATOM 2999 O O . SER A 1 391 ? 1.555 -28.812 -17.969 1 91 391 SER A O 1
ATOM 3001 N N . CYS A 1 392 ? 0.506 -29.562 -16.172 1 94.62 392 CYS A N 1
ATOM 3002 C CA . CYS A 1 392 ? -0.784 -29.031 -16.609 1 94.62 392 CYS A CA 1
ATOM 3003 C C . CYS A 1 392 ? -0.807 -27.516 -16.516 1 94.62 392 CYS A C 1
ATOM 3005 O O . CYS A 1 392 ? -0.418 -26.938 -15.5 1 94.62 392 CYS A O 1
ATOM 3007 N N . ALA A 1 393 ? -1.2 -26.875 -17.609 1 97.06 393 ALA A N 1
ATOM 3008 C CA . ALA A 1 393 ? -1.55 -25.469 -17.516 1 97.06 393 ALA A CA 1
ATOM 3009 C C . ALA A 1 393 ? -2.936 -25.281 -16.906 1 97.06 393 ALA A C 1
ATOM 3011 O O . ALA A 1 393 ? -3.846 -26.062 -17.172 1 97.06 393 ALA A O 1
ATOM 3012 N N . SER A 1 394 ? -3.08 -24.312 -16.094 1 98.25 394 SER A N 1
ATOM 3013 C CA . SER A 1 394 ? -4.363 -24 -15.484 1 98.25 394 SER A CA 1
ATOM 3014 C C . SER A 1 394 ? -4.875 -22.641 -15.938 1 98.25 394 SER A C 1
ATOM 3016 O O . SER A 1 394 ? -4.277 -21.609 -15.617 1 98.25 394 SER A O 1
ATOM 3018 N N . THR A 1 395 ? -6.047 -22.578 -16.609 1 97.75 395 THR A N 1
ATOM 3019 C CA . THR A 1 395 ? -6.602 -21.297 -17.047 1 97.75 395 THR A CA 1
ATOM 3020 C C . THR A 1 395 ? -7.031 -20.453 -15.852 1 97.75 395 THR A C 1
ATOM 3022 O O . THR A 1 395 ? -7.086 -19.234 -15.938 1 97.75 395 THR A O 1
ATOM 3025 N N . ILE A 1 396 ? -7.297 -21.094 -14.703 1 98.25 396 ILE A N 1
ATOM 3026 C CA . ILE A 1 396 ? -7.715 -20.359 -13.516 1 98.25 396 ILE A CA 1
ATOM 3027 C C . ILE A 1 396 ? -6.5 -19.703 -12.852 1 98.25 396 ILE A C 1
ATOM 3029 O O . ILE A 1 396 ? -6.527 -18.516 -12.516 1 98.25 396 ILE A O 1
ATOM 3033 N N . THR A 1 397 ? -5.422 -20.5 -12.648 1 98.19 397 THR A N 1
ATOM 3034 C CA . THR A 1 397 ? -4.207 -19.938 -12.07 1 98.19 397 THR A CA 1
ATOM 3035 C C . THR A 1 397 ? -3.629 -18.844 -12.969 1 98.19 397 THR A C 1
ATOM 3037 O O . THR A 1 397 ? -3.146 -17.828 -12.477 1 98.19 397 THR A O 1
ATOM 3040 N N . TRP A 1 398 ? -3.732 -19.094 -14.305 1 97.69 398 TRP A N 1
ATOM 3041 C CA . TRP A 1 398 ? -3.346 -18.109 -15.305 1 97.69 398 TRP A CA 1
ATOM 3042 C C . TRP A 1 398 ? -4.145 -16.812 -15.133 1 97.69 398 TRP A C 1
ATOM 3044 O O . TRP A 1 398 ? -3.572 -15.727 -15.109 1 97.69 398 TRP A O 1
ATOM 3054 N N . ALA A 1 399 ? -5.414 -16.906 -14.977 1 96.56 399 ALA A N 1
ATOM 3055 C CA . ALA A 1 399 ? -6.301 -15.766 -14.766 1 96.56 399 ALA A CA 1
ATOM 3056 C C . ALA A 1 399 ? -6 -15.062 -13.445 1 96.56 399 ALA A C 1
ATOM 3058 O O . ALA A 1 399 ? -6.023 -13.836 -13.367 1 96.56 399 ALA A O 1
ATOM 3059 N N . ALA A 1 400 ? -5.742 -15.875 -12.438 1 98.12 400 ALA A N 1
ATOM 3060 C CA . ALA A 1 400 ? -5.387 -15.297 -11.141 1 98.12 400 ALA A CA 1
ATOM 3061 C C . ALA A 1 400 ? -4.145 -14.422 -11.25 1 98.12 400 ALA A C 1
ATOM 3063 O O . ALA A 1 400 ? -4.121 -13.297 -10.742 1 98.12 400 ALA A O 1
ATOM 3064 N N . ALA A 1 401 ? -3.152 -14.93 -11.891 1 97.88 401 ALA A N 1
ATOM 3065 C CA . ALA A 1 401 ? -1.936 -14.148 -12.086 1 97.88 401 ALA A CA 1
ATOM 3066 C C . ALA A 1 401 ? -2.242 -12.82 -12.773 1 97.88 401 ALA A C 1
ATOM 3068 O O . ALA A 1 401 ? -1.871 -11.758 -12.266 1 97.88 401 ALA A O 1
ATOM 3069 N N . HIS A 1 402 ? -3.018 -12.875 -13.867 1 93.75 402 HIS A N 1
ATOM 3070 C CA . HIS A 1 402 ? -3.375 -11.672 -14.609 1 93.75 402 HIS A CA 1
ATOM 3071 C C . HIS A 1 402 ? -4.152 -10.695 -13.727 1 93.75 402 HIS A C 1
ATOM 3073 O O . HIS A 1 402 ? -3.871 -9.492 -13.727 1 93.75 402 HIS A O 1
ATOM 3079 N N . TYR A 1 403 ? -5.125 -11.188 -13.062 1 93.88 403 TYR A N 1
ATOM 3080 C CA . TYR A 1 403 ? -6.008 -10.32 -12.289 1 93.88 403 TYR A CA 1
ATOM 3081 C C . TYR A 1 403 ? -5.234 -9.578 -11.203 1 93.88 403 TYR A C 1
ATOM 3083 O O . TYR A 1 403 ? -5.352 -8.359 -11.078 1 93.88 403 TYR A O 1
ATOM 3091 N N . TYR A 1 404 ? -4.445 -10.344 -10.422 1 95.56 404 TYR A N 1
ATOM 3092 C CA . TYR A 1 404 ? -3.771 -9.719 -9.289 1 95.56 404 TYR A CA 1
ATOM 3093 C C . TYR A 1 404 ? -2.633 -8.82 -9.758 1 95.56 404 TYR A C 1
ATOM 3095 O O . TYR A 1 404 ? -2.338 -7.805 -9.125 1 95.56 404 TYR A O 1
ATOM 3103 N N . ARG A 1 405 ? -1.965 -9.148 -10.867 1 93.69 405 ARG A N 1
ATOM 3104 C CA . ARG A 1 405 ? -1.021 -8.234 -11.5 1 93.69 405 ARG A CA 1
ATOM 3105 C C . ARG A 1 405 ? -1.707 -6.938 -11.914 1 93.69 405 ARG A C 1
ATOM 3107 O O . ARG A 1 405 ? -1.188 -5.848 -11.656 1 93.69 405 ARG A O 1
ATOM 3114 N N . HIS A 1 406 ? -2.898 -7.051 -12.461 1 88.56 406 HIS A N 1
ATOM 3115 C CA . HIS A 1 406 ? -3.648 -5.906 -12.961 1 88.56 406 HIS A CA 1
ATOM 3116 C C . HIS A 1 406 ? -3.977 -4.93 -11.836 1 88.56 406 HIS A C 1
ATOM 3118 O O . HIS A 1 406 ? -3.992 -3.713 -12.055 1 88.56 406 HIS A O 1
ATOM 3124 N N . LEU A 1 407 ? -4.168 -5.402 -10.633 1 89.5 407 LEU A N 1
ATOM 3125 C CA . LEU A 1 407 ? -4.48 -4.559 -9.492 1 89.5 407 LEU A CA 1
ATOM 3126 C C . LEU A 1 407 ? -3.326 -3.605 -9.188 1 89.5 407 LEU A C 1
ATOM 3128 O O . LEU A 1 407 ? -3.508 -2.605 -8.492 1 89.5 407 LEU A O 1
ATOM 3132 N N . PHE A 1 408 ? -2.113 -3.932 -9.656 1 88.25 408 PHE A N 1
ATOM 3133 C CA . PHE A 1 408 ? -0.933 -3.113 -9.406 1 88.25 408 PHE A CA 1
ATOM 3134 C C . PHE A 1 408 ? -0.415 -2.494 -10.695 1 88.25 408 PHE A C 1
ATOM 3136 O O . PHE A 1 408 ? 0.761 -2.137 -10.789 1 88.25 408 PHE A O 1
ATOM 3143 N N . GLY A 1 409 ? -1.268 -2.445 -11.695 1 82.44 409 GLY A N 1
ATOM 3144 C CA . GLY A 1 409 ? -0.96 -1.739 -12.93 1 82.44 409 GLY A CA 1
ATOM 3145 C C . GLY A 1 409 ? -0.203 -2.59 -13.93 1 82.44 409 GLY A C 1
ATOM 3146 O O . GLY A 1 409 ? 0.24 -2.09 -14.969 1 82.44 409 GLY A O 1
ATOM 3147 N N . LEU A 1 410 ? 0.016 -3.855 -13.711 1 87.62 410 LEU A N 1
ATOM 3148 C CA . LEU A 1 410 ? 0.678 -4.777 -14.625 1 87.62 410 LEU A CA 1
ATOM 3149 C C . LEU A 1 410 ? -0.343 -5.516 -15.484 1 87.62 410 LEU A C 1
ATOM 3151 O O . LEU A 1 410 ? -0.821 -6.586 -15.109 1 87.62 410 LEU A O 1
ATOM 3155 N N . LEU A 1 411 ? -0.64 -4.988 -16.594 1 82.25 411 LEU A N 1
ATOM 3156 C CA . LEU A 1 411 ? -1.64 -5.559 -17.484 1 82.25 411 LEU A CA 1
ATOM 3157 C C . LEU A 1 411 ? -1.109 -6.82 -18.156 1 82.25 411 LEU A C 1
ATOM 3159 O O . LEU A 1 411 ? 0.102 -6.973 -18.328 1 82.25 411 LEU A O 1
ATOM 3163 N N . PRO A 1 412 ? -2.037 -7.68 -18.484 1 83.12 412 PRO A N 1
ATOM 3164 C CA . PRO A 1 412 ? -1.587 -8.805 -19.312 1 83.12 412 PRO A CA 1
ATOM 3165 C C . PRO A 1 412 ? -0.807 -8.359 -20.547 1 83.12 412 PRO A C 1
ATOM 3167 O O . PRO A 1 412 ? -1.196 -7.402 -21.203 1 83.12 412 PRO A O 1
ATOM 3170 N N . PRO A 1 413 ? 0.277 -8.977 -20.766 1 76 413 PRO A N 1
ATOM 3171 C CA . PRO A 1 413 ? 1.106 -8.57 -21.906 1 76 413 PRO A CA 1
ATOM 3172 C C . PRO A 1 413 ? 0.328 -8.539 -23.219 1 76 413 PRO A C 1
ATOM 3174 O O . PRO A 1 413 ? 0.605 -7.703 -24.094 1 76 413 PRO A O 1
ATOM 3177 N N . SER A 1 414 ? -0.642 -9.352 -23.391 1 74.56 414 SER A N 1
ATOM 3178 C CA . SER A 1 414 ? -1.434 -9.398 -24.625 1 74.56 414 SER A CA 1
ATOM 3179 C C . SER A 1 414 ? -2.297 -8.148 -24.766 1 74.56 414 SER A C 1
ATOM 3181 O O . SER A 1 414 ? -2.82 -7.875 -25.844 1 74.56 414 SER A O 1
ATOM 3183 N N . LEU A 1 415 ? -2.465 -7.441 -23.656 1 72 415 LEU A N 1
ATOM 3184 C CA . LEU A 1 415 ? -3.295 -6.242 -23.688 1 72 415 LEU A CA 1
ATOM 3185 C C . LEU A 1 415 ? -2.432 -4.984 -23.75 1 72 415 LEU A C 1
ATOM 3187 O O . LEU A 1 415 ? -2.93 -3.9 -24.062 1 72 415 LEU A O 1
ATOM 3191 N N . SER A 1 416 ? -1.24 -5.133 -23.422 1 65.88 416 SER A N 1
ATOM 3192 C CA . SER A 1 416 ? -0.413 -3.939 -23.25 1 65.88 416 SER A CA 1
ATOM 3193 C C . SER A 1 416 ? 0.538 -3.764 -24.438 1 65.88 416 SER A C 1
ATOM 3195 O O . SER A 1 416 ? 1.024 -2.66 -24.688 1 65.88 416 SER A O 1
ATOM 3197 N N . LEU A 1 417 ? 0.784 -4.816 -25.188 1 64.25 417 LEU A N 1
ATOM 3198 C CA . LEU A 1 417 ? 1.73 -4.754 -26.297 1 64.25 417 LEU A CA 1
ATOM 3199 C C . LEU A 1 417 ? 1.086 -4.121 -27.516 1 64.25 417 LEU A C 1
ATOM 3201 O O . LEU A 1 417 ? -0.112 -4.297 -27.75 1 64.25 417 LEU A O 1
ATOM 3205 N N . PRO A 1 418 ? 1.896 -3.328 -28.125 1 55.44 418 PRO A N 1
ATOM 3206 C CA . PRO A 1 418 ? 1.395 -2.764 -29.375 1 55.44 418 PRO A CA 1
ATOM 3207 C C . PRO A 1 418 ? 0.992 -3.838 -30.391 1 55.44 418 PRO A C 1
ATOM 3209 O O . PRO A 1 418 ? 1.474 -4.973 -30.312 1 55.44 418 PRO A O 1
ATOM 3212 N N . ALA A 1 419 ? 0.056 -3.477 -31.219 1 52.47 419 ALA A N 1
ATOM 3213 C CA . ALA A 1 419 ? -0.583 -4.383 -32.156 1 52.47 419 ALA A CA 1
ATOM 3214 C C . ALA A 1 419 ? 0.458 -5.156 -32.969 1 52.47 419 ALA A C 1
ATOM 3216 O O . ALA A 1 419 ? 0.287 -6.348 -33.219 1 52.47 419 ALA A O 1
ATOM 3217 N N . ASN A 1 420 ? 1.505 -4.457 -33.312 1 52.94 420 ASN A N 1
ATOM 3218 C CA . ASN A 1 420 ? 2.516 -5.086 -34.156 1 52.94 420 ASN A CA 1
ATOM 3219 C C . ASN A 1 420 ? 3.252 -6.199 -33.406 1 52.94 420 ASN A C 1
ATOM 3221 O O . ASN A 1 420 ? 3.828 -7.09 -34.031 1 52.94 420 ASN A O 1
ATOM 3225 N N . LEU A 1 421 ? 3.141 -6.125 -32.156 1 55.38 421 LEU A N 1
ATOM 3226 C CA . LEU A 1 421 ? 3.85 -7.121 -31.375 1 55.38 421 LEU A CA 1
ATOM 3227 C C . LEU A 1 421 ? 2.9 -8.219 -30.891 1 55.38 421 LEU A C 1
ATOM 3229 O O . LEU A 1 421 ? 3.338 -9.305 -30.516 1 55.38 421 LEU A O 1
ATOM 3233 N N . LEU A 1 422 ? 1.672 -7.902 -30.922 1 56.56 422 LEU A N 1
ATOM 3234 C CA . LEU A 1 422 ? 0.677 -8.844 -30.422 1 56.56 422 LEU A CA 1
ATOM 3235 C C . LEU A 1 422 ? 0.636 -10.102 -31.281 1 56.56 422 LEU A C 1
ATOM 3237 O O . LEU A 1 422 ? 0.469 -11.211 -30.75 1 56.56 422 LEU A O 1
ATOM 3241 N N . GLU A 1 423 ? 0.77 -9.883 -32.562 1 53.19 423 GLU A N 1
ATOM 3242 C CA . GLU A 1 423 ? 0.755 -11.039 -33.438 1 53.19 423 GLU A CA 1
ATOM 3243 C C . GLU A 1 423 ? 1.904 -11.992 -33.125 1 53.19 423 GLU A C 1
ATOM 3245 O O . GLU A 1 423 ? 1.706 -13.203 -33.062 1 53.19 423 GLU A O 1
ATOM 3250 N N . SER A 1 424 ? 3.023 -11.344 -33 1 55.19 424 SER A N 1
ATOM 3251 C CA . SER A 1 424 ? 4.191 -12.164 -32.688 1 55.19 424 SER A CA 1
ATOM 3252 C C . SER A 1 424 ? 4.047 -12.828 -31.328 1 55.19 424 SER A C 1
ATOM 3254 O O . SER A 1 424 ? 4.418 -13.992 -31.156 1 55.19 424 SER A O 1
ATOM 3256 N N . TYR A 1 425 ? 3.438 -12.086 -30.516 1 57.44 425 TYR A N 1
ATOM 3257 C CA . TYR A 1 425 ? 3.27 -12.594 -29.156 1 57.44 425 TYR A CA 1
ATOM 3258 C C . TYR A 1 425 ? 2.369 -13.82 -29.156 1 57.44 425 TYR A C 1
ATOM 3260 O O . TYR A 1 425 ? 2.662 -14.812 -28.469 1 57.44 425 TYR A O 1
ATOM 3268 N N . HIS A 1 426 ? 1.396 -13.773 -30 1 53.72 426 HIS A N 1
ATOM 3269 C CA . HIS A 1 426 ? 0.437 -14.867 -30.031 1 53.72 426 HIS A CA 1
ATOM 3270 C C . HIS A 1 426 ? 0.985 -16.062 -30.812 1 53.72 426 HIS A C 1
ATOM 3272 O O . HIS A 1 426 ? 0.568 -17.203 -30.594 1 53.72 426 HIS A O 1
ATOM 3278 N N . ALA A 1 427 ? 1.828 -15.68 -31.797 1 52.88 427 ALA A N 1
ATOM 3279 C CA . ALA A 1 427 ? 2.408 -16.766 -32.594 1 52.88 427 ALA A CA 1
ATOM 3280 C C . ALA A 1 427 ? 3.607 -17.375 -31.891 1 52.88 427 ALA A C 1
ATOM 3282 O O . ALA A 1 427 ? 4.453 -18.016 -32.531 1 52.88 427 ALA A O 1
ATOM 3283 N N . ASN A 1 428 ? 3.578 -17.266 -30.688 1 56.94 428 ASN A N 1
ATOM 3284 C CA . ASN A 1 428 ? 4.641 -17.797 -29.828 1 56.94 428 ASN A CA 1
ATOM 3285 C C . ASN A 1 428 ? 6 -17.234 -30.219 1 56.94 428 ASN A C 1
ATOM 3287 O O . ASN A 1 428 ? 7.027 -17.891 -30.047 1 56.94 428 ASN A O 1
ATOM 3291 N N . GLU A 1 429 ? 5.875 -16.094 -30.969 1 62.28 429 GLU A N 1
ATOM 3292 C CA . GLU A 1 429 ? 7.109 -15.344 -31.188 1 62.28 429 GLU A CA 1
ATOM 3293 C C . GLU A 1 429 ? 7.234 -14.188 -30.203 1 62.28 429 GLU A C 1
ATOM 3295 O O . GLU A 1 429 ? 6.359 -13.32 -30.141 1 62.28 429 GLU A O 1
ATOM 3300 N N . ARG A 1 430 ? 8.023 -14.398 -29.219 1 71.38 430 ARG A N 1
ATOM 3301 C CA . ARG A 1 430 ? 8.18 -13.359 -28.203 1 71.38 430 ARG A CA 1
ATOM 3302 C C . ARG A 1 430 ? 8.984 -12.18 -28.734 1 71.38 430 ARG A C 1
ATOM 3304 O O . ARG A 1 430 ? 10 -12.367 -29.406 1 71.38 430 ARG A O 1
ATOM 3311 N N . PRO A 1 431 ? 8.383 -11.086 -28.516 1 74.44 431 PRO A N 1
ATOM 3312 C CA . PRO A 1 431 ? 9.164 -9.914 -28.922 1 74.44 431 PRO A CA 1
ATOM 3313 C C . PRO A 1 431 ? 10.484 -9.797 -28.156 1 74.44 431 PRO A C 1
ATOM 3315 O O . PRO A 1 431 ? 10.625 -10.367 -27.062 1 74.44 431 PRO A O 1
ATOM 3318 N N . ARG A 1 432 ? 11.359 -9.148 -28.906 1 82 432 ARG A N 1
ATOM 3319 C CA . ARG A 1 432 ? 12.609 -8.789 -28.234 1 82 432 ARG A CA 1
ATOM 3320 C C . ARG A 1 432 ? 12.344 -7.98 -26.969 1 82 432 ARG A C 1
ATOM 3322 O O . ARG A 1 432 ? 11.539 -7.047 -26.984 1 82 432 ARG A O 1
ATOM 3329 N N . ARG A 1 433 ? 12.859 -8.422 -25.844 1 87.44 433 ARG A N 1
ATOM 3330 C CA . ARG A 1 433 ? 12.594 -7.773 -24.562 1 87.44 433 ARG A CA 1
ATOM 3331 C C . ARG A 1 433 ? 13.828 -7.824 -23.672 1 87.44 433 ARG A C 1
ATOM 3333 O O . ARG A 1 433 ? 14.664 -8.719 -23.797 1 87.44 433 ARG A O 1
ATOM 3340 N N . PRO A 1 434 ? 13.914 -6.859 -22.766 1 92.56 434 PRO A N 1
ATOM 3341 C CA . PRO A 1 434 ? 14.977 -6.949 -21.766 1 92.56 434 PRO A CA 1
ATOM 3342 C C . PRO A 1 434 ? 14.922 -8.242 -20.953 1 92.56 434 PRO A C 1
ATOM 3344 O O . PRO A 1 434 ? 13.844 -8.812 -20.781 1 92.56 434 PRO A O 1
ATOM 3347 N N . ILE A 1 435 ? 16.047 -8.695 -20.562 1 95.94 435 ILE A N 1
ATOM 3348 C CA . ILE A 1 435 ? 16.125 -9.883 -19.719 1 95.94 435 ILE A CA 1
ATOM 3349 C C . ILE A 1 435 ? 16.406 -9.469 -18.281 1 95.94 435 ILE A C 1
ATOM 3351 O O . ILE A 1 435 ? 17.516 -9.039 -17.953 1 95.94 435 ILE A O 1
ATOM 3355 N N . ASN A 1 436 ? 15.406 -9.523 -17.422 1 97.69 436 ASN A N 1
ATOM 3356 C CA . ASN A 1 436 ? 15.5 -9.195 -16 1 97.69 436 ASN A CA 1
ATOM 3357 C C . ASN A 1 436 ? 15.703 -10.438 -15.148 1 97.69 436 ASN A C 1
ATOM 3359 O O . ASN A 1 436 ? 14.797 -11.273 -15.031 1 97.69 436 ASN A O 1
ATOM 3363 N N . VAL A 1 437 ? 16.875 -10.594 -14.555 1 98.62 437 VAL A N 1
ATOM 3364 C CA . VAL A 1 437 ? 17.203 -11.703 -13.664 1 98.62 437 VAL A CA 1
ATOM 3365 C C . VAL A 1 437 ? 17 -11.266 -12.211 1 98.62 437 VAL A C 1
ATOM 3367 O O . VAL A 1 437 ? 17.672 -10.359 -11.734 1 98.62 437 VAL A O 1
ATOM 3370 N N . LEU A 1 438 ? 16.062 -11.836 -11.562 1 98.69 438 LEU A N 1
ATOM 3371 C CA . LEU A 1 438 ? 15.781 -11.523 -10.164 1 98.69 438 LEU A CA 1
ATOM 3372 C C . LEU A 1 438 ? 16.203 -12.664 -9.25 1 98.69 438 LEU A C 1
ATOM 3374 O O . LEU A 1 438 ? 15.766 -13.805 -9.438 1 98.69 438 LEU A O 1
ATOM 3378 N N . TRP A 1 439 ? 17.078 -12.422 -8.344 1 98.62 439 TRP A N 1
ATOM 3379 C CA . TRP A 1 439 ? 17.391 -13.32 -7.242 1 98.62 439 TRP A CA 1
ATOM 3380 C C . TRP A 1 439 ? 16.531 -13.008 -6.023 1 98.62 439 TRP A C 1
ATOM 3382 O O . TRP A 1 439 ? 16.594 -11.898 -5.484 1 98.62 439 TRP A O 1
ATOM 3392 N N . LEU A 1 440 ? 15.68 -13.93 -5.617 1 97.88 440 LEU A N 1
ATOM 3393 C CA . LEU A 1 440 ? 14.898 -13.781 -4.398 1 97.88 440 LEU A CA 1
ATOM 3394 C C . LEU A 1 440 ? 15.641 -14.352 -3.197 1 97.88 440 LEU A C 1
ATOM 3396 O O . LEU A 1 440 ? 15.781 -15.57 -3.068 1 97.88 440 LEU A O 1
ATOM 3400 N N . SER A 1 441 ? 16.062 -13.477 -2.342 1 97 441 SER A N 1
ATOM 3401 C CA . SER A 1 441 ? 16.891 -13.836 -1.201 1 97 441 SER A CA 1
ATOM 3402 C C . SER A 1 441 ? 16.047 -14.133 0.033 1 97 441 SER A C 1
ATOM 3404 O O . SER A 1 441 ? 14.961 -13.578 0.193 1 97 441 SER A O 1
ATOM 3406 N N . ARG A 1 442 ? 16.516 -15.016 0.878 1 94.81 442 ARG A N 1
ATOM 3407 C CA . ARG A 1 442 ? 15.93 -15.234 2.193 1 94.81 442 ARG A CA 1
ATOM 3408 C C . ARG A 1 442 ? 16.922 -14.914 3.305 1 94.81 442 ARG A C 1
ATOM 3410 O O . ARG A 1 442 ? 16.688 -15.25 4.469 1 94.81 442 ARG A O 1
ATOM 3417 N N . ALA A 1 443 ? 18.031 -14.297 2.969 1 94 443 ALA A N 1
ATOM 3418 C CA . ALA A 1 443 ? 19.141 -14.094 3.893 1 94 443 ALA A CA 1
ATOM 3419 C C . ALA A 1 443 ? 18.719 -13.242 5.086 1 94 443 ALA A C 1
ATOM 3421 O O . ALA A 1 443 ? 19.016 -13.578 6.234 1 94 443 ALA A O 1
ATOM 3422 N N . LYS A 1 444 ? 18.047 -12.18 4.816 1 92.94 444 LYS A N 1
ATOM 3423 C CA . LYS A 1 444 ? 17.672 -11.281 5.898 1 92.94 444 LYS A CA 1
ATOM 3424 C C . LYS A 1 444 ? 16.594 -11.898 6.781 1 92.94 444 LYS A C 1
ATOM 3426 O O . LYS A 1 444 ? 16.562 -11.664 7.992 1 92.94 444 LYS A O 1
ATOM 3431 N N . LEU A 1 445 ? 15.688 -12.625 6.195 1 92.12 445 LEU A N 1
ATOM 3432 C CA . LEU A 1 445 ? 14.703 -13.375 6.973 1 92.12 445 LEU A CA 1
ATOM 3433 C C . LEU A 1 445 ? 15.391 -14.375 7.898 1 92.12 445 LEU A C 1
ATOM 3435 O O . LEU A 1 445 ? 15.016 -14.5 9.07 1 92.12 445 LEU A O 1
ATOM 3439 N N . ASP A 1 446 ? 16.328 -15.078 7.34 1 94 446 ASP A N 1
ATOM 3440 C CA . ASP A 1 446 ? 17.047 -16.078 8.117 1 94 446 ASP A CA 1
ATOM 3441 C C . ASP A 1 446 ? 17.828 -15.43 9.25 1 94 446 ASP A C 1
ATOM 3443 O O . ASP A 1 446 ? 17.844 -15.938 10.375 1 94 446 ASP A O 1
ATOM 3447 N N . ASP A 1 447 ? 18.453 -14.32 8.969 1 91.31 447 ASP A N 1
ATOM 3448 C CA . ASP A 1 447 ? 19.172 -13.586 10.008 1 91.31 447 ASP A CA 1
ATOM 3449 C C . ASP A 1 447 ? 18.234 -13.156 11.125 1 91.31 447 ASP A C 1
ATOM 3451 O O . ASP A 1 447 ? 18.547 -13.305 12.312 1 91.31 447 ASP A O 1
ATOM 3455 N N . TYR A 1 448 ? 17.125 -12.625 10.727 1 89.81 448 TYR A N 1
ATOM 3456 C CA . TYR A 1 448 ? 16.125 -12.203 11.703 1 89.81 448 TYR A CA 1
ATOM 3457 C C . TYR A 1 448 ? 15.648 -13.375 12.547 1 89.81 448 TYR A C 1
ATOM 3459 O O . TYR A 1 448 ? 15.539 -13.266 13.773 1 89.81 448 TYR A O 1
ATOM 3467 N N . ALA A 1 449 ? 15.359 -14.477 11.898 1 92.25 449 ALA A N 1
ATOM 3468 C CA . ALA A 1 449 ? 14.875 -15.664 12.594 1 92.25 449 ALA A CA 1
ATOM 3469 C C . ALA A 1 449 ? 15.914 -16.172 13.602 1 92.25 449 ALA A C 1
ATOM 3471 O O . ALA A 1 449 ? 15.562 -16.578 14.711 1 92.25 449 ALA A O 1
ATOM 3472 N N . GLN A 1 450 ? 17.141 -16.156 13.227 1 91.12 450 GLN A N 1
ATOM 3473 C CA . GLN A 1 450 ? 18.219 -16.609 14.102 1 91.12 450 GLN A CA 1
ATOM 3474 C C . GLN A 1 450 ? 18.344 -15.719 15.328 1 91.12 450 GLN A C 1
ATOM 3476 O O . GLN A 1 450 ? 18.531 -16.203 16.438 1 91.12 450 GLN A O 1
ATOM 3481 N N . LYS A 1 451 ? 18.156 -14.445 15.156 1 87 451 LYS A N 1
ATOM 3482 C CA . LYS A 1 451 ? 18.328 -13.469 16.234 1 87 451 LYS A CA 1
ATOM 3483 C C . LYS A 1 451 ? 17.125 -13.445 17.156 1 87 451 LYS A C 1
ATOM 3485 O O . LYS A 1 451 ? 17.203 -12.977 18.297 1 87 451 LYS A O 1
ATOM 3490 N N . HIS A 1 452 ? 16 -13.891 16.703 1 86.88 452 HIS A N 1
ATOM 3491 C CA . HIS A 1 452 ? 14.781 -13.781 17.5 1 86.88 452 HIS A CA 1
ATOM 3492 C C . HIS A 1 452 ? 14.273 -15.148 17.922 1 86.88 452 HIS A C 1
ATOM 3494 O O . HIS A 1 452 ? 13.078 -15.32 18.188 1 86.88 452 HIS A O 1
ATOM 3500 N N . ASN A 1 453 ? 15.023 -16.094 17.938 1 89.44 453 ASN A N 1
ATOM 3501 C CA . ASN A 1 453 ? 14.773 -17.453 18.422 1 89.44 453 ASN A CA 1
ATOM 3502 C C . ASN A 1 453 ? 13.641 -18.125 17.641 1 89.44 453 ASN A C 1
ATOM 3504 O O . ASN A 1 453 ? 12.789 -18.781 18.234 1 89.44 453 ASN A O 1
ATOM 3508 N N . ASP A 1 454 ? 13.516 -17.859 16.406 1 90.19 454 ASP A N 1
ATOM 3509 C CA . ASP A 1 454 ? 12.562 -18.469 15.492 1 90.19 454 ASP A CA 1
ATOM 3510 C C . ASP A 1 454 ? 13.289 -19.297 14.422 1 90.19 454 ASP A C 1
ATOM 3512 O O . ASP A 1 454 ? 12.898 -19.281 13.25 1 90.19 454 ASP A O 1
ATOM 3516 N N . TRP A 1 455 ? 14.406 -19.938 14.844 1 92.12 455 TRP A N 1
ATOM 3517 C CA . TRP A 1 455 ? 15.227 -20.719 13.922 1 92.12 455 TRP A CA 1
ATOM 3518 C C . TRP A 1 455 ? 14.906 -22.203 14.023 1 92.12 455 TRP A C 1
ATOM 3520 O O . TRP A 1 455 ? 15.102 -22.812 15.078 1 92.12 455 TRP A O 1
ATOM 3530 N N . SER A 1 456 ? 14.289 -22.781 13.016 1 91.25 456 SER A N 1
ATOM 3531 C CA . SER A 1 456 ? 13.906 -24.188 12.984 1 91.25 456 SER A CA 1
ATOM 3532 C C . SER A 1 456 ? 14.836 -25 12.078 1 91.25 456 SER A C 1
ATOM 3534 O O . SER A 1 456 ? 15.625 -24.422 11.328 1 91.25 456 SER A O 1
ATOM 3536 N N . ASN A 1 457 ? 14.719 -26.312 12.242 1 89.88 457 ASN A N 1
ATOM 3537 C CA . ASN A 1 457 ? 15.469 -27.203 11.352 1 89.88 457 ASN A CA 1
ATOM 3538 C C . ASN A 1 457 ? 15.07 -26.984 9.891 1 89.88 457 ASN A C 1
ATOM 3540 O O . ASN A 1 457 ? 15.922 -27.047 9 1 89.88 457 ASN A O 1
ATOM 3544 N N . TRP A 1 458 ? 13.836 -26.75 9.703 1 88.31 458 TRP A N 1
ATOM 3545 C CA . TRP A 1 458 ? 13.32 -26.531 8.359 1 88.31 458 TRP A CA 1
ATOM 3546 C C . TRP A 1 458 ? 13.938 -25.281 7.73 1 88.31 458 TRP A C 1
ATOM 3548 O O . TRP A 1 458 ? 14.273 -25.281 6.543 1 88.31 458 TRP A O 1
ATOM 3558 N N . ARG A 1 459 ? 14.141 -24.234 8.484 1 90.88 459 ARG A N 1
ATOM 3559 C CA . ARG A 1 459 ? 14.797 -23.031 8 1 90.88 459 ARG A CA 1
ATOM 3560 C C . ARG A 1 459 ? 16.281 -23.281 7.754 1 90.88 459 ARG A C 1
ATOM 3562 O O . ARG A 1 459 ? 16.828 -22.812 6.754 1 90.88 459 ARG A O 1
ATOM 3569 N N . ASP A 1 460 ? 16.859 -24.016 8.641 1 91.88 460 ASP A N 1
ATOM 3570 C CA . ASP A 1 460 ? 18.297 -24.234 8.602 1 91.88 460 ASP A CA 1
ATOM 3571 C C . ASP A 1 460 ? 18.703 -24.984 7.332 1 91.88 460 ASP A C 1
ATOM 3573 O O . ASP A 1 460 ? 19.656 -24.578 6.656 1 91.88 460 ASP A O 1
ATOM 3577 N N . VAL A 1 461 ? 18 -26 6.941 1 90.94 461 VAL A N 1
ATOM 3578 C CA . VAL A 1 461 ? 18.391 -26.844 5.824 1 90.94 461 VAL A CA 1
ATOM 3579 C C . VAL A 1 461 ? 18.25 -26.078 4.512 1 90.94 461 VAL A C 1
ATOM 3581 O O . VAL A 1 461 ? 18.891 -26.422 3.514 1 90.94 461 VAL A O 1
ATOM 3584 N N . ARG A 1 462 ? 17.469 -25.016 4.5 1 91.69 462 ARG A N 1
ATOM 3585 C CA . ARG A 1 462 ? 17.219 -24.281 3.262 1 91.69 462 ARG A CA 1
ATOM 3586 C C . ARG A 1 462 ? 18.047 -23.016 3.199 1 91.69 462 ARG A C 1
ATOM 3588 O O . ARG A 1 462 ? 18 -22.281 2.203 1 91.69 462 ARG A O 1
ATOM 3595 N N . HIS A 1 463 ? 18.828 -22.734 4.223 1 93.62 463 HIS A N 1
ATOM 3596 C CA . HIS A 1 463 ? 19.672 -21.547 4.266 1 93.62 463 HIS A CA 1
ATOM 3597 C C . HIS A 1 463 ? 20.922 -21.719 3.398 1 93.62 463 HIS A C 1
ATOM 3599 O O . HIS A 1 463 ? 21.672 -22.688 3.568 1 93.62 463 HIS A O 1
ATOM 3605 N N . ILE A 1 464 ? 21.109 -20.812 2.471 1 95.25 464 ILE A N 1
ATOM 3606 C CA . ILE A 1 464 ? 22.312 -20.828 1.646 1 95.25 464 ILE A CA 1
ATOM 3607 C C . ILE A 1 464 ? 23.453 -20.141 2.389 1 95.25 464 ILE A C 1
ATOM 3609 O O . ILE A 1 464 ? 23.359 -18.953 2.705 1 95.25 464 ILE A O 1
ATOM 3613 N N . LEU A 1 465 ? 24.578 -20.797 2.584 1 95.75 465 LEU A N 1
ATOM 3614 C CA . LEU A 1 465 ? 25.656 -20.344 3.436 1 95.75 465 LEU A CA 1
ATOM 3615 C C . LEU A 1 465 ? 26.531 -19.312 2.703 1 95.75 465 LEU A C 1
ATOM 3617 O O . LEU A 1 465 ? 27.125 -18.438 3.33 1 95.75 465 LEU A O 1
ATOM 3621 N N . ASN A 1 466 ? 26.703 -19.484 1.409 1 97.25 466 ASN A N 1
ATOM 3622 C CA . ASN A 1 466 ? 27.594 -18.609 0.655 1 97.25 466 ASN A CA 1
ATOM 3623 C C . ASN A 1 466 ? 26.812 -17.766 -0.363 1 97.25 466 ASN A C 1
ATOM 3625 O O . ASN A 1 466 ? 27.234 -17.641 -1.515 1 97.25 466 ASN A O 1
ATOM 3629 N N . GLU A 1 467 ? 25.609 -17.172 0.046 1 96.56 467 GLU A N 1
ATOM 3630 C CA . GLU A 1 467 ? 24.766 -16.359 -0.835 1 96.56 467 GLU A CA 1
ATOM 3631 C C . GLU A 1 467 ? 25.531 -15.164 -1.395 1 96.56 467 GLU A C 1
ATOM 3633 O O . GLU A 1 467 ? 25.422 -14.844 -2.578 1 96.56 467 GLU A O 1
ATOM 3638 N N . PRO A 1 468 ? 26.359 -14.453 -0.581 1 94.94 468 PRO A N 1
ATOM 3639 C CA . PRO A 1 468 ? 27.109 -13.328 -1.146 1 94.94 468 PRO A CA 1
ATOM 3640 C C . PRO A 1 468 ? 28 -13.734 -2.326 1 94.94 468 PRO A C 1
ATOM 3642 O O . PRO A 1 468 ? 28.125 -12.984 -3.295 1 94.94 468 PRO A O 1
ATOM 3645 N N . GLU A 1 469 ? 28.578 -14.93 -2.256 1 97.38 469 GLU A N 1
ATOM 3646 C CA . GLU A 1 469 ? 29.391 -15.438 -3.357 1 97.38 469 GLU A CA 1
ATOM 3647 C C . GLU A 1 469 ? 28.531 -15.68 -4.602 1 97.38 469 GLU A C 1
ATOM 3649 O O . GLU A 1 469 ? 28.969 -15.398 -5.719 1 97.38 469 GLU A O 1
ATOM 3654 N N . LEU A 1 470 ? 27.391 -16.234 -4.398 1 97.94 470 LEU A N 1
ATOM 3655 C CA . LEU A 1 470 ? 26.484 -16.516 -5.5 1 97.94 470 LEU A CA 1
ATOM 3656 C C . LEU A 1 470 ? 26.062 -15.211 -6.188 1 97.94 470 LEU A C 1
ATOM 3658 O O . LEU A 1 470 ? 26.094 -15.117 -7.418 1 97.94 470 LEU A O 1
ATOM 3662 N N . ILE A 1 471 ? 25.719 -14.195 -5.387 1 97.38 471 ILE A N 1
ATOM 3663 C CA . ILE A 1 471 ? 25.281 -12.898 -5.918 1 97.38 471 ILE A CA 1
ATOM 3664 C C . ILE A 1 471 ? 26.438 -12.25 -6.684 1 97.38 471 ILE A C 1
ATOM 3666 O O . ILE A 1 471 ? 26.234 -11.734 -7.785 1 97.38 471 ILE A O 1
ATOM 3670 N N . GLN A 1 472 ? 27.594 -12.289 -6.105 1 96.38 472 GLN A N 1
ATOM 3671 C CA . GLN A 1 472 ? 28.766 -11.734 -6.777 1 96.38 472 GLN A CA 1
ATOM 3672 C C . GLN A 1 472 ? 29.031 -12.453 -8.094 1 96.38 472 GLN A C 1
ATOM 3674 O O . GLN A 1 472 ? 29.422 -11.82 -9.086 1 96.38 472 GLN A O 1
ATOM 3679 N N . LYS A 1 473 ? 28.859 -13.797 -8.07 1 97.69 473 LYS A N 1
ATOM 3680 C CA . LYS A 1 473 ? 29.031 -14.586 -9.289 1 97.69 473 LYS A CA 1
ATOM 3681 C C . LYS A 1 473 ? 28.062 -14.125 -10.375 1 97.69 473 LYS A C 1
ATOM 3683 O O . LYS A 1 473 ? 28.453 -13.938 -11.531 1 97.69 473 LYS A O 1
ATOM 3688 N N . PHE A 1 474 ? 26.766 -13.922 -10.039 1 97.88 474 PHE A N 1
ATOM 3689 C CA . PHE A 1 474 ? 25.781 -13.43 -11 1 97.88 474 PHE A CA 1
ATOM 3690 C C . PHE A 1 474 ? 26.203 -12.078 -11.57 1 97.88 474 PHE A C 1
ATOM 3692 O O . PHE A 1 474 ? 26.234 -11.898 -12.789 1 97.88 474 PHE A O 1
ATOM 3699 N N . LYS A 1 475 ? 26.578 -11.156 -10.711 1 96 475 LYS A N 1
ATOM 3700 C CA . LYS A 1 475 ? 26.906 -9.797 -11.125 1 96 475 LYS A CA 1
ATOM 3701 C C . LYS A 1 475 ? 28.109 -9.773 -12.047 1 96 475 LYS A C 1
ATOM 3703 O O . LYS A 1 475 ? 28.078 -9.156 -13.117 1 96 475 LYS A O 1
ATOM 3708 N N . SER A 1 476 ? 29.188 -10.492 -11.688 1 95.5 476 SER A N 1
ATOM 3709 C CA . SER A 1 476 ? 30.422 -10.477 -12.469 1 95.5 476 SER A CA 1
ATOM 3710 C C . SER A 1 476 ? 30.234 -11.172 -13.812 1 95.5 476 SER A C 1
ATOM 3712 O O . SER A 1 476 ? 30.688 -10.664 -14.844 1 95.5 476 SER A O 1
ATOM 3714 N N . GLU A 1 477 ? 29.562 -12.352 -13.789 1 95.69 477 GLU A N 1
ATOM 3715 C CA . GLU A 1 477 ? 29.391 -13.125 -15.016 1 95.69 477 GLU A CA 1
ATOM 3716 C C . GLU A 1 477 ? 28.438 -12.422 -15.984 1 95.69 477 GLU A C 1
ATOM 3718 O O . GLU A 1 477 ? 28.625 -12.484 -17.203 1 95.69 477 GLU A O 1
ATOM 3723 N N . LEU A 1 478 ? 27.422 -11.766 -15.484 1 95.31 478 LEU A N 1
ATOM 3724 C CA . LEU A 1 478 ? 26.5 -11.023 -16.344 1 95.31 478 LEU A CA 1
ATOM 3725 C C . LEU A 1 478 ? 27.203 -9.828 -16.984 1 95.31 478 LEU A C 1
ATOM 3727 O O . LEU A 1 478 ? 26.984 -9.523 -18.156 1 95.31 478 LEU A O 1
ATOM 3731 N N . SER A 1 479 ? 27.984 -9.133 -16.172 1 93 479 SER A N 1
ATOM 3732 C CA . SER A 1 479 ? 28.766 -8.031 -16.703 1 93 479 SER A CA 1
ATOM 3733 C C . SER A 1 479 ? 29.719 -8.5 -17.797 1 93 479 SER A C 1
ATOM 3735 O O . SER A 1 479 ? 29.828 -7.867 -18.859 1 93 479 SER A O 1
ATOM 3737 N N . ASP A 1 480 ? 30.359 -9.633 -17.578 1 91.75 480 ASP A N 1
ATOM 3738 C CA . ASP A 1 480 ? 31.312 -10.188 -18.531 1 91.75 480 ASP A CA 1
ATOM 3739 C C . ASP A 1 480 ? 30.609 -10.664 -19.797 1 91.75 480 ASP A C 1
ATOM 3741 O O . ASP A 1 480 ? 31.156 -10.57 -20.891 1 91.75 480 ASP A O 1
ATOM 3745 N N . LEU A 1 481 ? 29.453 -11.234 -19.594 1 90.75 481 LEU A N 1
ATOM 3746 C CA . LEU A 1 481 ? 28.656 -11.734 -20.719 1 90.75 481 LEU A CA 1
ATOM 3747 C C . LEU A 1 481 ? 28.422 -10.633 -21.75 1 90.75 481 LEU A C 1
ATOM 3749 O O . LEU A 1 481 ? 28.438 -10.891 -22.953 1 90.75 481 LEU A O 1
ATOM 3753 N N . CYS A 1 482 ? 28.234 -9.383 -21.375 1 89.75 482 CYS A N 1
ATOM 3754 C CA . CYS A 1 482 ? 27.891 -8.297 -22.281 1 89.75 482 CYS A CA 1
ATOM 3755 C C . CYS A 1 482 ? 29.125 -7.512 -22.688 1 89.75 482 CYS A C 1
ATOM 3757 O O . CYS A 1 482 ? 29.078 -6.688 -23.594 1 89.75 482 CYS A O 1
ATOM 3759 N N . ARG A 1 483 ? 30.203 -7.582 -22.016 1 82.94 483 ARG A N 1
ATOM 3760 C CA . ARG A 1 483 ? 31.438 -6.891 -22.391 1 82.94 483 ARG A CA 1
ATOM 3761 C C . ARG A 1 483 ? 32.094 -7.559 -23.594 1 82.94 483 ARG A C 1
ATOM 3763 O O . ARG A 1 483 ? 32.719 -6.887 -24.422 1 82.94 483 ARG A O 1
ATOM 3770 N N . ASP A 1 484 ? 32 -8.891 -23.656 1 67.81 484 ASP A N 1
ATOM 3771 C CA . ASP A 1 484 ? 32.75 -9.664 -24.641 1 67.81 484 ASP A CA 1
ATOM 3772 C C . ASP A 1 484 ? 31.969 -9.742 -25.953 1 67.81 484 ASP A C 1
ATOM 3774 O O . ASP A 1 484 ? 30.859 -10.273 -26 1 67.81 484 ASP A O 1
ATOM 3778 N N . PRO A 1 485 ? 32.406 -9.023 -27.062 1 58 485 PRO A N 1
ATOM 3779 C CA . PRO A 1 485 ? 31.75 -9.039 -28.375 1 58 485 PRO A CA 1
ATOM 3780 C C . PRO A 1 485 ? 31.516 -10.453 -28.906 1 58 485 PRO A C 1
ATOM 3782 O O . PRO A 1 485 ? 30.688 -10.656 -29.797 1 58 485 PRO A O 1
ATOM 3785 N N . THR A 1 486 ? 32.344 -11.43 -28.516 1 55.12 486 THR A N 1
ATOM 3786 C CA . THR A 1 486 ? 32.219 -12.797 -29.016 1 55.12 486 THR A CA 1
ATOM 3787 C C . THR A 1 486 ? 30.906 -13.414 -28.562 1 55.12 486 THR A C 1
ATOM 3789 O O . THR A 1 486 ? 30.406 -14.352 -29.188 1 55.12 486 THR A O 1
ATOM 3792 N N . ASN A 1 487 ? 30.438 -12.945 -27.391 1 56.34 487 ASN A N 1
ATOM 3793 C CA . ASN A 1 487 ? 29.219 -13.516 -26.812 1 56.34 487 ASN A CA 1
ATOM 3794 C C . ASN A 1 487 ? 27.969 -12.984 -27.5 1 56.34 487 ASN A C 1
ATOM 3796 O O . ASN A 1 487 ? 26.859 -13.133 -26.984 1 56.34 487 ASN A O 1
ATOM 3800 N N . SER A 1 488 ? 28.344 -12.422 -28.531 1 58.81 488 SER A N 1
ATOM 3801 C CA . SER A 1 488 ? 27.344 -11.734 -29.344 1 58.81 488 SER A CA 1
ATOM 3802 C C . SER A 1 488 ? 26.422 -12.727 -30.047 1 58.81 488 SER A C 1
ATOM 3804 O O . SER A 1 488 ? 25.375 -12.344 -30.578 1 58.81 488 SER A O 1
ATOM 3806 N N . ALA A 1 489 ? 26.859 -14.039 -29.969 1 68 489 ALA A N 1
ATOM 3807 C CA . ALA A 1 489 ? 26.031 -14.922 -30.797 1 68 489 ALA A CA 1
ATOM 3808 C C . ALA A 1 489 ? 24.641 -15.07 -30.219 1 68 489 ALA A C 1
ATOM 3810 O O . ALA A 1 489 ? 23.656 -15.141 -30.969 1 68 489 ALA A O 1
ATOM 3811 N N . ASP A 1 490 ? 24.609 -15.047 -28.875 1 77.94 490 ASP A N 1
ATOM 3812 C CA . ASP A 1 490 ? 23.312 -15.242 -28.234 1 77.94 490 ASP A CA 1
ATOM 3813 C C . ASP A 1 490 ? 22.438 -13.992 -28.375 1 77.94 490 ASP A C 1
ATOM 3815 O O . ASP A 1 490 ? 21.203 -14.086 -28.344 1 77.94 490 ASP A O 1
ATOM 3819 N N . PHE A 1 491 ? 23.094 -12.891 -28.578 1 83.94 491 PHE A N 1
ATOM 3820 C CA . PHE A 1 491 ? 22.344 -11.648 -28.516 1 83.94 491 PHE A CA 1
ATOM 3821 C C . PHE A 1 491 ? 22.297 -10.984 -29.891 1 83.94 491 PHE A C 1
ATOM 3823 O O . PHE A 1 491 ? 21.828 -9.852 -30.016 1 83.94 491 PHE A O 1
ATOM 3830 N N . GLY A 1 492 ? 22.766 -11.711 -30.875 1 78.31 492 GLY A N 1
ATOM 3831 C CA . GLY A 1 492 ? 22.734 -11.195 -32.25 1 78.31 492 GLY A CA 1
ATOM 3832 C C . GLY A 1 492 ? 23.719 -10.086 -32.5 1 78.31 492 GLY A C 1
ATOM 3833 O O . GLY A 1 492 ? 24.75 -9.992 -31.812 1 78.31 492 GLY A O 1
ATOM 3834 N N . GLN A 1 493 ? 23.359 -9.211 -33.438 1 76.25 493 GLN A N 1
ATOM 3835 C CA . GLN A 1 493 ? 24.281 -8.18 -33.875 1 76.25 493 GLN A CA 1
ATOM 3836 C C . GLN A 1 493 ? 24.281 -6.984 -32.938 1 76.25 493 GLN A C 1
ATOM 3838 O O . GLN A 1 493 ? 25.266 -6.238 -32.875 1 76.25 493 GLN A O 1
ATOM 3843 N N . THR A 1 494 ? 23.203 -6.859 -32.188 1 83.56 494 THR A N 1
ATOM 3844 C CA . THR A 1 494 ? 23.062 -5.668 -31.344 1 83.56 494 THR A CA 1
ATOM 3845 C C . THR A 1 494 ? 23.859 -5.824 -30.047 1 83.56 494 THR A C 1
ATOM 3847 O O . THR A 1 494 ? 24.188 -4.836 -29.391 1 83.56 494 THR A O 1
ATOM 3850 N N . GLY A 1 495 ? 24.156 -7.105 -29.719 1 88.44 495 GLY A N 1
ATOM 3851 C CA . GLY A 1 495 ? 24.812 -7.352 -28.453 1 88.44 495 GLY A CA 1
ATOM 3852 C C . GLY A 1 495 ? 23.922 -7.066 -27.25 1 88.44 495 GLY A C 1
ATOM 3853 O O . GLY A 1 495 ? 22.703 -7.094 -27.359 1 88.44 495 GLY A O 1
ATOM 3854 N N . CYS A 1 496 ? 24.656 -6.949 -26 1 91.94 496 CYS A N 1
ATOM 3855 C CA . CYS A 1 496 ? 23.891 -6.703 -24.797 1 91.94 496 CYS A CA 1
ATOM 3856 C C . CYS A 1 496 ? 24.594 -5.688 -23.906 1 91.94 496 CYS A C 1
ATOM 3858 O O . CYS A 1 496 ? 25.766 -5.379 -24.109 1 91.94 496 CYS A O 1
ATOM 3860 N N . ILE A 1 497 ? 23.812 -5.031 -23.078 1 91.69 497 ILE A N 1
ATOM 3861 C CA . ILE A 1 497 ? 24.312 -4.137 -22.047 1 91.69 497 ILE A CA 1
ATOM 3862 C C . ILE A 1 497 ? 23.859 -4.629 -20.672 1 91.69 497 ILE A C 1
ATOM 3864 O O . ILE A 1 497 ? 22.703 -5.051 -20.516 1 91.69 497 ILE A O 1
ATOM 3868 N N . TYR A 1 498 ? 24.828 -4.711 -19.797 1 94.06 498 TYR A N 1
ATOM 3869 C CA . TYR A 1 498 ? 24.516 -5.148 -18.438 1 94.06 498 TYR A CA 1
ATOM 3870 C C . TYR A 1 498 ? 24.125 -3.963 -17.562 1 94.06 498 TYR A C 1
ATOM 3872 O O . TYR A 1 498 ? 24.828 -2.945 -17.547 1 94.06 498 TYR A O 1
ATOM 3880 N N . GLU A 1 499 ? 22.984 -4.023 -16.828 1 93.81 499 GLU A N 1
ATOM 3881 C CA . GLU A 1 499 ? 22.516 -3.029 -15.859 1 93.81 499 GLU A CA 1
ATOM 3882 C C . GLU A 1 499 ? 22.297 -3.654 -14.484 1 93.81 499 GLU A C 1
ATOM 3884 O O . GLU A 1 499 ? 21.5 -4.582 -14.344 1 93.81 499 GLU A O 1
ATOM 3889 N N . ASP A 1 500 ? 23 -3.215 -13.492 1 94.5 500 ASP A N 1
ATOM 3890 C CA . ASP A 1 500 ? 22.812 -3.668 -12.117 1 94.5 500 ASP A CA 1
ATOM 3891 C C . ASP A 1 500 ? 21.703 -2.865 -11.422 1 94.5 500 ASP A C 1
ATOM 3893 O O . ASP A 1 500 ? 21.984 -1.812 -10.844 1 94.5 500 ASP A O 1
ATOM 3897 N N . ALA A 1 501 ? 20.531 -3.379 -11.414 1 93.81 501 ALA A N 1
ATOM 3898 C CA . ALA A 1 501 ? 19.375 -2.67 -10.867 1 93.81 501 ALA A CA 1
ATOM 3899 C C . ALA A 1 501 ? 19.406 -2.68 -9.336 1 93.81 501 ALA A C 1
ATOM 3901 O O . ALA A 1 501 ? 18.641 -1.953 -8.695 1 93.81 501 ALA A O 1
ATOM 3902 N N . THR A 1 502 ? 20.312 -3.473 -8.75 1 93.25 502 THR A N 1
ATOM 3903 C CA . THR A 1 502 ? 20.5 -3.393 -7.305 1 93.25 502 THR A CA 1
ATOM 3904 C C . THR A 1 502 ? 21.109 -2.051 -6.914 1 93.25 502 THR A C 1
ATOM 3906 O O . THR A 1 502 ? 20.844 -1.535 -5.824 1 93.25 502 THR A O 1
ATOM 3909 N N . GLU A 1 503 ? 21.875 -1.509 -7.852 1 90.25 503 GLU A N 1
ATOM 3910 C CA . GLU A 1 503 ? 22.578 -0.249 -7.609 1 90.25 503 GLU A CA 1
ATOM 3911 C C . GLU A 1 503 ? 21.766 0.937 -8.141 1 90.25 503 GLU A C 1
ATOM 3913 O O . GLU A 1 503 ? 21.828 2.029 -7.57 1 90.25 503 GLU A O 1
ATOM 3918 N N . ILE A 1 504 ? 21.109 0.683 -9.242 1 90.12 504 ILE A N 1
ATOM 3919 C CA . ILE A 1 504 ? 20.25 1.694 -9.844 1 90.12 504 ILE A CA 1
ATOM 3920 C C . ILE A 1 504 ? 18.859 1.105 -10.102 1 90.12 504 ILE A C 1
ATOM 3922 O O . ILE A 1 504 ? 18.547 0.682 -11.219 1 90.12 504 ILE A O 1
ATOM 3926 N N . PRO A 1 505 ? 18.016 1.152 -9.117 1 90.56 505 PRO A N 1
ATOM 3927 C CA . PRO A 1 505 ? 16.75 0.403 -9.164 1 90.56 505 PRO A CA 1
ATOM 3928 C C . PRO A 1 505 ? 15.844 0.851 -10.312 1 90.56 505 PRO A C 1
ATOM 3930 O O . PRO A 1 505 ? 15.086 0.044 -10.844 1 90.56 505 PRO A O 1
ATOM 3933 N N . GLU A 1 506 ? 15.93 2.111 -10.781 1 83.81 506 GLU A N 1
ATOM 3934 C CA . GLU A 1 506 ? 15.062 2.641 -11.828 1 83.81 506 GLU A CA 1
ATOM 3935 C C . GLU A 1 506 ? 15.281 1.908 -13.148 1 83.81 506 GLU A C 1
ATOM 3937 O O . GLU A 1 506 ? 14.391 1.864 -14 1 83.81 506 GLU A O 1
ATOM 3942 N N . ASN A 1 507 ? 16.406 1.278 -13.266 1 87.94 507 ASN A N 1
ATOM 3943 C CA . ASN A 1 507 ? 16.75 0.587 -14.508 1 87.94 507 ASN A CA 1
ATOM 3944 C C . ASN A 1 507 ? 15.875 -0.648 -14.719 1 87.94 507 ASN A C 1
ATOM 3946 O O . ASN A 1 507 ? 15.742 -1.143 -15.836 1 87.94 507 ASN A O 1
ATOM 3950 N N . TRP A 1 508 ? 15.305 -1.133 -13.656 1 92.75 508 TRP A N 1
ATOM 3951 C CA . TRP A 1 508 ? 14.594 -2.408 -13.695 1 92.75 508 TRP A CA 1
ATOM 3952 C C . TRP A 1 508 ? 13.453 -2.365 -14.703 1 92.75 508 TRP A C 1
ATOM 3954 O O . TRP A 1 508 ? 13.141 -3.373 -15.344 1 92.75 508 TRP A O 1
ATOM 3964 N N . SER A 1 509 ? 12.852 -1.18 -14.852 1 86.44 509 SER A N 1
ATOM 3965 C CA . SER A 1 509 ? 11.695 -1.089 -15.742 1 86.44 509 SER A CA 1
ATOM 3966 C C . SER A 1 509 ? 11.828 0.096 -16.688 1 86.44 509 SER A C 1
ATOM 3968 O O . SER A 1 509 ? 10.844 0.503 -17.312 1 86.44 509 SER A O 1
ATOM 3970 N N . PHE A 1 510 ? 13.023 0.585 -16.75 1 78.25 510 PHE A N 1
ATOM 3971 C CA . PHE A 1 510 ? 13.234 1.778 -17.562 1 78.25 510 PHE A CA 1
ATOM 3972 C C . PHE A 1 510 ? 12.953 1.493 -19.031 1 78.25 510 PHE A C 1
ATOM 3974 O O . PHE A 1 510 ? 12.211 2.234 -19.688 1 78.25 510 PHE A O 1
ATOM 3981 N N . THR A 1 511 ? 13.57 0.441 -19.547 1 75.25 511 THR A N 1
ATOM 3982 C CA . THR A 1 511 ? 13.305 0.002 -20.922 1 75.25 511 THR A CA 1
ATOM 3983 C C . THR A 1 511 ? 12.336 -1.174 -20.938 1 75.25 511 THR A C 1
ATOM 3985 O O . THR A 1 511 ? 12.516 -2.143 -20.188 1 75.25 511 THR A O 1
ATOM 3988 N N . SER A 1 512 ? 11.258 -0.996 -21.672 1 80.19 512 SER A N 1
ATOM 3989 C CA . SER A 1 512 ? 10.242 -2.033 -21.812 1 80.19 512 SER A CA 1
ATOM 3990 C C . SER A 1 512 ? 10.266 -2.633 -23.219 1 80.19 512 SER A C 1
ATOM 3992 O O . SER A 1 512 ? 10.945 -2.125 -24.109 1 80.19 512 SER A O 1
ATOM 3994 N N . PRO A 1 513 ? 9.625 -3.797 -23.344 1 76.5 513 PRO A N 1
ATOM 3995 C CA . PRO A 1 513 ? 9.547 -4.352 -24.703 1 76.5 513 PRO A CA 1
ATOM 3996 C C . PRO A 1 513 ? 9 -3.352 -25.719 1 76.5 513 PRO A C 1
ATOM 3998 O O . PRO A 1 513 ? 9.398 -3.377 -26.891 1 76.5 513 PRO A O 1
ATOM 4001 N N . GLU A 1 514 ? 8.234 -2.461 -25.234 1 71.31 514 GLU A N 1
ATOM 4002 C CA . GLU A 1 514 ? 7.598 -1.486 -26.125 1 71.31 514 GLU A CA 1
ATOM 4003 C C . GLU A 1 514 ? 8.578 -0.385 -26.516 1 71.31 514 GLU A C 1
ATOM 4005 O O . GLU A 1 514 ? 8.469 0.183 -27.609 1 71.31 514 GLU A O 1
ATOM 4010 N N . THR A 1 515 ? 9.555 -0.175 -25.672 1 78.44 515 THR A N 1
ATOM 4011 C CA . THR A 1 515 ? 10.43 0.97 -25.891 1 78.44 515 THR A CA 1
ATOM 4012 C C . THR A 1 515 ? 11.797 0.515 -26.391 1 78.44 515 THR A C 1
ATOM 4014 O O . THR A 1 515 ? 12.602 1.332 -26.844 1 78.44 515 THR A O 1
ATOM 4017 N N . LEU A 1 516 ? 12.023 -0.806 -26.359 1 85.19 516 LEU A N 1
ATOM 4018 C CA . LEU A 1 516 ? 13.289 -1.349 -26.844 1 85.19 516 LEU A CA 1
ATOM 4019 C C . LEU A 1 516 ? 13.352 -1.311 -28.359 1 85.19 516 LEU A C 1
ATOM 4021 O O . LEU A 1 516 ? 12.578 -1.997 -29.047 1 85.19 516 LEU A O 1
ATOM 4025 N N . ARG A 1 517 ? 14.297 -0.531 -28.969 1 81.94 517 ARG A N 1
ATOM 4026 C CA . ARG A 1 517 ? 14.461 -0.396 -30.422 1 81.94 517 ARG A CA 1
ATOM 4027 C C . ARG A 1 517 ? 15.219 -1.585 -31 1 81.94 517 ARG A C 1
ATOM 4029 O O . ARG A 1 517 ? 16 -2.234 -30.297 1 81.94 517 ARG A O 1
ATOM 4036 N N . GLU A 1 518 ? 15.062 -1.865 -32.125 1 79.62 518 GLU A N 1
ATOM 4037 C CA . GLU A 1 518 ? 15.625 -3.031 -32.812 1 79.62 518 GLU A CA 1
ATOM 4038 C C . GLU A 1 518 ? 17.156 -2.998 -32.781 1 79.62 518 GLU A C 1
ATOM 4040 O O . GLU A 1 518 ? 17.797 -4.035 -32.656 1 79.62 518 GLU A O 1
ATOM 4045 N N . ASN A 1 519 ? 17.703 -1.829 -32.844 1 84.62 519 ASN A N 1
ATOM 4046 C CA . ASN A 1 519 ? 19.141 -1.729 -32.938 1 84.62 519 ASN A CA 1
ATOM 4047 C C . ASN A 1 519 ? 19.797 -1.435 -31.609 1 84.62 519 ASN A C 1
ATOM 4049 O O . ASN A 1 519 ? 21.016 -1.313 -31.516 1 84.62 519 ASN A O 1
ATOM 4053 N N . ASP A 1 520 ? 19.047 -1.403 -30.594 1 87.5 520 ASP A N 1
ATOM 4054 C CA . ASP A 1 520 ? 19.594 -1.18 -29.266 1 87.5 520 ASP A CA 1
ATOM 4055 C C . ASP A 1 520 ? 20.156 -2.471 -28.672 1 87.5 520 ASP A C 1
ATOM 4057 O O . ASP A 1 520 ? 19.641 -3.559 -28.953 1 87.5 520 ASP A O 1
ATOM 4061 N N . PRO A 1 521 ? 21.25 -2.312 -27.969 1 89.75 521 PRO A N 1
ATOM 4062 C CA . PRO A 1 521 ? 21.688 -3.508 -27.25 1 89.75 521 PRO A CA 1
ATOM 4063 C C . PRO A 1 521 ? 20.641 -4.035 -26.281 1 89.75 521 PRO A C 1
ATOM 4065 O O . PRO A 1 521 ? 19.891 -3.252 -25.688 1 89.75 521 PRO A O 1
ATOM 4068 N N . LEU A 1 522 ? 20.625 -5.297 -26.188 1 91.62 522 LEU A N 1
ATOM 4069 C CA . LEU A 1 522 ? 19.656 -5.93 -25.297 1 91.62 522 LEU A CA 1
ATOM 4070 C C . LEU A 1 522 ? 20.031 -5.699 -23.844 1 91.62 522 LEU A C 1
ATOM 4072 O O . LEU A 1 522 ? 21.094 -6.121 -23.391 1 91.62 522 LEU A O 1
ATOM 4076 N N . PRO A 1 523 ? 19.203 -5.074 -23.078 1 93.56 523 PRO A N 1
ATOM 4077 C CA . PRO A 1 523 ? 19.516 -4.93 -21.656 1 93.56 523 PRO A CA 1
ATOM 4078 C C . PRO A 1 523 ? 19.391 -6.242 -20.891 1 93.56 523 PRO A C 1
ATOM 4080 O O . PRO A 1 523 ? 18.375 -6.934 -21 1 93.56 523 PRO A O 1
ATOM 4083 N N . ILE A 1 524 ? 20.391 -6.621 -20.219 1 95.81 524 ILE A N 1
ATOM 4084 C CA . ILE A 1 524 ? 20.375 -7.688 -19.219 1 95.81 524 ILE A CA 1
ATOM 4085 C C . ILE A 1 524 ? 20.531 -7.094 -17.828 1 95.81 524 ILE A C 1
ATOM 4087 O O . ILE A 1 524 ? 21.547 -6.457 -17.531 1 95.81 524 ILE A O 1
ATOM 4091 N N . ARG A 1 525 ? 19.547 -7.293 -17.016 1 97 525 ARG A N 1
ATOM 4092 C CA . ARG A 1 525 ? 19.484 -6.621 -15.719 1 97 525 ARG A CA 1
ATOM 4093 C C . ARG A 1 525 ? 19.5 -7.633 -14.57 1 97 525 ARG A C 1
ATOM 4095 O O . ARG A 1 525 ? 19 -8.75 -14.719 1 97 525 ARG A O 1
ATOM 4102 N N . PHE A 1 526 ? 20.156 -7.227 -13.5 1 97.81 526 PHE A N 1
ATOM 4103 C CA . PHE A 1 526 ? 20.188 -8.062 -12.305 1 97.81 526 PHE A CA 1
ATOM 4104 C C . PHE A 1 526 ? 19.656 -7.312 -11.094 1 97.81 526 PHE A C 1
ATOM 4106 O O . PHE A 1 526 ? 19.922 -6.121 -10.93 1 97.81 526 PHE A O 1
ATOM 4113 N N . MET A 1 527 ? 18.828 -7.984 -10.266 1 97.56 527 MET A N 1
ATOM 4114 C CA . MET A 1 527 ? 18.328 -7.477 -8.992 1 97.56 527 MET A CA 1
ATOM 4115 C C . MET A 1 527 ? 18.312 -8.578 -7.938 1 97.56 527 MET A C 1
ATOM 4117 O O . MET A 1 527 ? 17.938 -9.711 -8.234 1 97.56 527 MET A O 1
ATOM 4121 N N . SER A 1 528 ? 18.844 -8.281 -6.785 1 97.06 528 SER A N 1
ATOM 4122 C CA . SER A 1 528 ? 18.656 -9.133 -5.617 1 97.06 528 SER A CA 1
ATOM 4123 C C . SER A 1 528 ? 17.609 -8.547 -4.672 1 97.06 528 SER A C 1
ATOM 4125 O O . SER A 1 528 ? 17.781 -7.438 -4.156 1 97.06 528 SER A O 1
ATOM 4127 N N . LEU A 1 529 ? 16.562 -9.281 -4.426 1 96.75 529 LEU A N 1
ATOM 4128 C CA . LEU A 1 529 ? 15.453 -8.805 -3.605 1 96.75 529 LEU A CA 1
ATOM 4129 C C . LEU A 1 529 ? 15.203 -9.742 -2.432 1 96.75 529 LEU A C 1
ATOM 4131 O O . LEU A 1 529 ? 15.109 -10.961 -2.611 1 96.75 529 LEU A O 1
ATOM 4135 N N . ASP A 1 530 ? 15.219 -9.195 -1.249 1 96.19 530 ASP A N 1
ATOM 4136 C CA . ASP A 1 530 ? 14.719 -9.906 -0.077 1 96.19 530 ASP A CA 1
ATOM 4137 C C . ASP A 1 530 ? 13.336 -9.398 0.333 1 96.19 530 ASP A C 1
ATOM 4139 O O . ASP A 1 530 ? 13.219 -8.289 0.871 1 96.19 530 ASP A O 1
ATOM 4143 N N . PRO A 1 531 ? 12.289 -10.203 0.13 1 94.62 531 PRO A N 1
ATOM 4144 C CA . PRO A 1 531 ? 10.922 -9.719 0.359 1 94.62 531 PRO A CA 1
ATOM 4145 C C . PRO A 1 531 ? 10.688 -9.266 1.799 1 94.62 531 PRO A C 1
ATOM 4147 O O . PRO A 1 531 ? 9.805 -8.445 2.057 1 94.62 531 PRO A O 1
ATOM 4150 N N . THR A 1 532 ? 11.469 -9.672 2.727 1 91.62 532 THR A N 1
ATOM 4151 C CA . THR A 1 532 ? 11.297 -9.391 4.145 1 91.62 532 THR A CA 1
ATOM 4152 C C . THR A 1 532 ? 11.383 -7.887 4.41 1 91.62 532 THR A C 1
ATOM 4154 O O . THR A 1 532 ? 10.773 -7.379 5.355 1 91.62 532 THR A O 1
ATOM 4157 N N . VAL A 1 533 ? 12.102 -7.184 3.543 1 92.88 533 VAL A N 1
ATOM 4158 C CA . VAL A 1 533 ? 12.375 -5.785 3.863 1 92.88 533 VAL A CA 1
ATOM 4159 C C . VAL A 1 533 ? 11.727 -4.879 2.824 1 92.88 533 VAL A C 1
ATOM 4161 O O . VAL A 1 533 ? 1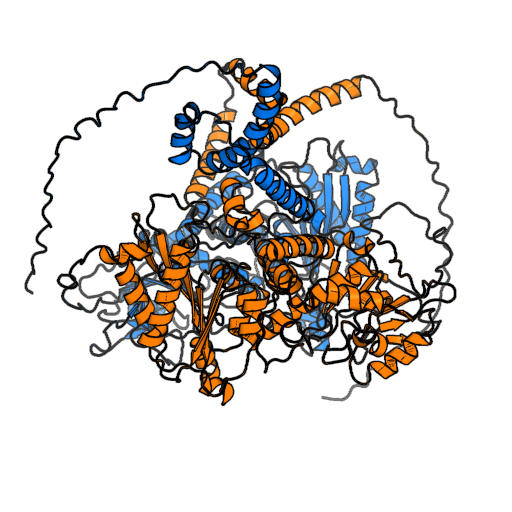2.109 -3.717 2.676 1 92.88 533 VAL A O 1
ATOM 4164 N N . HIS A 1 534 ? 10.812 -5.398 2.059 1 92.44 534 HIS A N 1
ATOM 4165 C CA . HIS A 1 534 ? 10.141 -4.625 1.019 1 92.44 534 HIS A CA 1
ATOM 4166 C C . HIS A 1 534 ? 8.625 -4.66 1.193 1 92.44 534 HIS A C 1
ATOM 4168 O O . HIS A 1 534 ? 8.062 -5.703 1.541 1 92.44 534 HIS A O 1
ATOM 4174 N N . ALA A 1 535 ? 8 -3.49 0.989 1 91.06 535 ALA A N 1
ATOM 4175 C CA . ALA A 1 535 ? 6.547 -3.475 0.894 1 91.06 535 ALA A CA 1
ATOM 4176 C C . ALA A 1 535 ? 6.062 -4.316 -0.285 1 91.06 535 ALA A C 1
ATOM 4178 O O . ALA A 1 535 ? 6.828 -4.594 -1.21 1 91.06 535 ALA A O 1
ATOM 4179 N N . LEU A 1 536 ? 4.859 -4.766 -0.231 1 92.38 536 LEU A N 1
ATOM 4180 C CA . LEU A 1 536 ? 4.32 -5.676 -1.233 1 92.38 536 LEU A CA 1
ATOM 4181 C C . LEU A 1 536 ? 4.387 -5.055 -2.625 1 92.38 536 LEU A C 1
ATOM 4183 O O . LEU A 1 536 ? 4.68 -5.742 -3.604 1 92.38 536 LEU A O 1
ATOM 4187 N N . GLU A 1 537 ? 4.121 -3.768 -2.721 1 90.44 537 GLU A N 1
ATOM 4188 C CA . GLU A 1 537 ? 4.141 -3.096 -4.016 1 90.44 537 GLU A CA 1
ATOM 4189 C C . GLU A 1 537 ? 5.5 -3.236 -4.691 1 90.44 537 GLU A C 1
ATOM 4191 O O . GLU A 1 537 ? 5.578 -3.443 -5.906 1 90.44 537 GLU A O 1
ATOM 4196 N N . ASN A 1 538 ? 6.574 -3.156 -3.904 1 92.12 538 ASN A N 1
ATOM 4197 C CA . ASN A 1 538 ? 7.922 -3.35 -4.422 1 92.12 538 ASN A CA 1
ATOM 4198 C C . ASN A 1 538 ? 8.141 -4.785 -4.898 1 92.12 538 ASN A C 1
ATOM 4200 O O . ASN A 1 538 ? 8.695 -5.008 -5.973 1 92.12 538 ASN A O 1
ATOM 4204 N N . GLN A 1 539 ? 7.691 -5.656 -4.141 1 95.5 539 GLN A N 1
ATOM 4205 C CA . GLN A 1 539 ? 7.855 -7.062 -4.48 1 95.5 539 GLN A CA 1
ATOM 4206 C C . GLN A 1 539 ? 7.172 -7.395 -5.805 1 95.5 539 GLN A C 1
ATOM 4208 O O . GLN A 1 539 ? 7.773 -8.016 -6.684 1 95.5 539 GLN A O 1
ATOM 4213 N N . ILE A 1 540 ? 5.93 -6.906 -5.902 1 95.06 540 ILE A N 1
ATOM 4214 C CA . ILE A 1 540 ? 5.148 -7.184 -7.102 1 95.06 540 ILE A CA 1
ATOM 4215 C C . ILE A 1 540 ? 5.777 -6.484 -8.305 1 95.06 540 ILE A C 1
ATOM 4217 O O . ILE A 1 540 ? 5.805 -7.035 -9.406 1 95.06 540 ILE A O 1
ATOM 4221 N N . HIS A 1 541 ? 6.293 -5.266 -8.117 1 92.94 541 HIS A N 1
ATOM 4222 C CA . HIS A 1 541 ? 6.965 -4.539 -9.188 1 92.94 541 HIS A CA 1
ATOM 4223 C C . HIS A 1 541 ? 8.164 -5.32 -9.711 1 92.94 541 HIS A C 1
ATOM 4225 O O . HIS A 1 541 ? 8.289 -5.539 -10.922 1 92.94 541 HIS A O 1
ATOM 4231 N N . TYR A 1 542 ? 9.016 -5.793 -8.844 1 96.19 542 TYR A N 1
ATOM 4232 C CA . TYR A 1 542 ? 10.242 -6.461 -9.266 1 96.19 542 TYR A CA 1
ATOM 4233 C C . TYR A 1 542 ? 9.945 -7.84 -9.836 1 96.19 542 TYR A C 1
ATOM 4235 O O . TYR A 1 542 ? 10.43 -8.195 -10.914 1 96.19 542 TYR A O 1
ATOM 4243 N N . VAL A 1 543 ? 9.086 -8.562 -9.211 1 97.62 543 VAL A N 1
ATOM 4244 C CA . VAL A 1 543 ? 8.75 -9.891 -9.711 1 97.62 543 VAL A CA 1
ATOM 4245 C C . VAL A 1 543 ? 7.945 -9.773 -11 1 97.62 543 VAL A C 1
ATOM 4247 O O . VAL A 1 543 ? 8.188 -10.508 -11.961 1 97.62 543 VAL A O 1
ATOM 4250 N N . GLY A 1 544 ? 7.074 -8.844 -11.016 1 95.62 544 GLY A N 1
ATOM 4251 C CA . GLY A 1 544 ? 6.18 -8.68 -12.148 1 95.62 544 GLY A CA 1
ATOM 4252 C C . GLY A 1 544 ? 6.898 -8.32 -13.438 1 95.62 544 GLY A C 1
ATOM 4253 O O . GLY A 1 544 ? 6.371 -8.523 -14.531 1 95.62 544 GLY A O 1
ATOM 4254 N N . HIS A 1 545 ? 8.078 -7.809 -13.336 1 93.88 545 HIS A N 1
ATOM 4255 C CA . HIS A 1 545 ? 8.859 -7.422 -14.508 1 93.88 545 HIS A CA 1
ATOM 4256 C C . HIS A 1 545 ? 10.008 -8.398 -14.758 1 93.88 545 HIS A C 1
ATOM 4258 O O . HIS A 1 545 ? 10.828 -8.18 -15.648 1 93.88 545 HIS A O 1
ATOM 4264 N N . SER A 1 546 ? 10.039 -9.438 -13.992 1 96.69 546 SER A N 1
ATOM 4265 C CA . SER A 1 546 ? 11.133 -10.391 -14.102 1 96.69 546 SER A CA 1
ATOM 4266 C C . SER A 1 546 ? 10.922 -11.336 -15.289 1 96.69 546 SER A C 1
ATOM 4268 O O . SER A 1 546 ? 9.789 -11.703 -15.594 1 96.69 546 SER A O 1
ATOM 4270 N N . THR A 1 547 ? 12.07 -11.695 -15.945 1 96.25 547 THR A N 1
ATOM 4271 C CA . THR A 1 547 ? 12.086 -12.727 -16.984 1 96.25 547 THR A CA 1
ATOM 4272 C C . THR A 1 547 ? 12.562 -14.055 -16.422 1 96.25 547 THR A C 1
ATOM 4274 O O . THR A 1 547 ? 12.062 -15.117 -16.812 1 96.25 547 THR A O 1
ATOM 4277 N N . ILE A 1 548 ? 13.523 -13.992 -15.602 1 98.44 548 ILE A N 1
ATOM 4278 C CA . ILE A 1 548 ? 14.086 -15.172 -14.945 1 98.44 548 ILE A CA 1
ATOM 4279 C C . ILE A 1 548 ? 14.117 -14.953 -13.438 1 98.44 548 ILE A C 1
ATOM 4281 O O . ILE A 1 548 ? 14.711 -13.992 -12.953 1 98.44 548 ILE A O 1
ATOM 4285 N N . LEU A 1 549 ? 13.414 -15.758 -12.734 1 98.75 549 LEU A N 1
ATOM 4286 C CA . LEU A 1 549 ? 13.352 -15.742 -11.273 1 98.75 549 LEU A CA 1
ATOM 4287 C C . LEU A 1 549 ? 14.156 -16.906 -10.688 1 98.75 549 LEU A C 1
ATOM 4289 O O . LEU A 1 549 ? 13.906 -18.062 -11.016 1 98.75 549 LEU A O 1
ATOM 4293 N N . VAL A 1 550 ? 15.164 -16.656 -9.875 1 98.69 550 VAL A N 1
ATOM 4294 C CA . VAL A 1 550 ? 16.016 -17.656 -9.234 1 98.69 550 VAL A CA 1
ATOM 4295 C C . VAL A 1 550 ? 15.867 -17.547 -7.715 1 98.69 550 VAL A C 1
ATOM 4297 O O . VAL A 1 550 ? 15.93 -16.453 -7.152 1 98.69 550 VAL A O 1
ATOM 4300 N N . SER A 1 551 ? 15.625 -18.578 -7.066 1 97.88 551 SER A N 1
ATOM 4301 C CA . SER A 1 551 ? 15.508 -18.562 -5.613 1 97.88 551 SER A CA 1
ATOM 4302 C C . SER A 1 551 ? 15.648 -19.969 -5.027 1 97.88 551 SER A C 1
ATOM 4304 O O . SER A 1 551 ? 15.508 -20.953 -5.742 1 97.88 551 SER A O 1
ATOM 4306 N N . SER A 1 552 ? 16 -20.062 -3.746 1 95.69 552 SER A N 1
ATOM 4307 C CA . SER A 1 552 ? 15.906 -21.312 -3.01 1 95.69 552 SER A CA 1
ATOM 4308 C C . SER A 1 552 ? 14.445 -21.672 -2.734 1 95.69 552 SER A C 1
ATOM 4310 O O . SER A 1 552 ? 13.586 -20.797 -2.662 1 95.69 552 SER A O 1
ATOM 4312 N N . HIS A 1 553 ? 14.203 -22.984 -2.646 1 95.12 553 HIS A N 1
ATOM 4313 C CA . HIS A 1 553 ? 12.867 -23.438 -2.268 1 95.12 553 HIS A CA 1
ATOM 4314 C C . HIS A 1 553 ? 12.391 -22.75 -0.993 1 95.12 553 HIS A C 1
ATOM 4316 O O . HIS A 1 553 ? 13.062 -22.812 0.04 1 95.12 553 HIS A O 1
ATOM 4322 N N . GLY A 1 554 ? 11.234 -22.125 -1.046 1 93.94 554 GLY A N 1
ATOM 4323 C CA . GLY A 1 554 ? 10.648 -21.438 0.097 1 93.94 554 GLY A CA 1
ATOM 4324 C C . GLY A 1 554 ? 9.422 -20.625 -0.263 1 93.94 554 GLY A C 1
ATOM 4325 O O . GLY A 1 554 ? 9.141 -20.406 -1.443 1 93.94 554 GLY A O 1
ATOM 4326 N N . GLY A 1 555 ? 8.758 -20.188 0.743 1 93.81 555 GLY A N 1
ATOM 4327 C CA . GLY A 1 555 ? 7.488 -19.5 0.589 1 93.81 555 GLY A CA 1
ATOM 4328 C C . GLY A 1 555 ? 7.574 -18.281 -0.328 1 93.81 555 GLY A C 1
ATOM 4329 O O . GLY A 1 555 ? 6.609 -17.953 -1.016 1 93.81 555 GLY A O 1
ATOM 4330 N N . ALA A 1 556 ? 8.742 -17.656 -0.438 1 95.62 556 ALA A N 1
ATOM 4331 C CA . ALA A 1 556 ? 8.914 -16.453 -1.261 1 95.62 556 ALA A CA 1
ATOM 4332 C C . ALA A 1 556 ? 8.633 -16.766 -2.73 1 95.62 556 ALA A C 1
ATOM 4334 O O . ALA A 1 556 ? 8.227 -15.875 -3.486 1 95.62 556 ALA A O 1
ATOM 4335 N N . LEU A 1 557 ? 8.812 -17.984 -3.119 1 97.31 557 LEU A N 1
ATOM 4336 C CA . LEU A 1 557 ? 8.562 -18.375 -4.504 1 97.31 557 LEU A CA 1
ATOM 4337 C C . LEU A 1 557 ? 7.078 -18.297 -4.832 1 97.31 557 LEU A C 1
ATOM 4339 O O . LEU A 1 557 ? 6.691 -18.328 -6 1 97.31 557 LEU A O 1
ATOM 4343 N N . GLY A 1 558 ? 6.242 -18.141 -3.762 1 97.19 558 GLY A N 1
ATOM 4344 C CA . GLY A 1 558 ? 4.84 -17.859 -4.012 1 97.19 558 GLY A CA 1
ATOM 4345 C C . GLY A 1 558 ? 4.621 -16.562 -4.785 1 97.19 558 GLY A C 1
ATOM 4346 O O . GLY A 1 558 ? 3.607 -16.422 -5.469 1 97.19 558 GLY A O 1
ATOM 4347 N N . LEU A 1 559 ? 5.586 -15.688 -4.742 1 98 559 LEU A N 1
ATOM 4348 C CA . LEU A 1 559 ? 5.52 -14.422 -5.461 1 98 559 LEU A CA 1
ATOM 4349 C C . LEU A 1 559 ? 5.578 -14.648 -6.969 1 98 559 LEU A C 1
ATOM 4351 O O . LEU A 1 559 ? 5.262 -13.75 -7.75 1 98 559 LEU A O 1
ATOM 4355 N N . SER A 1 560 ? 5.895 -15.898 -7.402 1 98.19 560 SER A N 1
ATOM 4356 C CA . SER A 1 560 ? 5.953 -16.188 -8.836 1 98.19 560 SER A CA 1
ATOM 4357 C C . SER A 1 560 ? 4.57 -16.094 -9.477 1 98.19 560 SER A C 1
ATOM 4359 O O . SER A 1 560 ? 4.453 -16.047 -10.703 1 98.19 560 SER A O 1
ATOM 4361 N N . LEU A 1 561 ? 3.551 -16.016 -8.609 1 98.06 561 LEU A N 1
ATOM 4362 C CA . LEU A 1 561 ? 2.215 -15.766 -9.141 1 98.06 561 LEU A CA 1
ATOM 4363 C C . LEU A 1 561 ? 2.174 -14.438 -9.891 1 98.06 561 LEU A C 1
ATOM 4365 O O . LEU A 1 561 ? 1.312 -14.234 -10.758 1 98.06 561 LEU A O 1
ATOM 4369 N N . PHE A 1 562 ? 3.121 -13.547 -9.641 1 97.62 562 PHE A N 1
ATOM 4370 C CA . PHE A 1 562 ? 3.09 -12.203 -10.219 1 97.62 562 PHE A CA 1
ATOM 4371 C C . PHE A 1 562 ? 3.996 -12.125 -11.445 1 97.62 562 PHE A C 1
ATOM 4373 O O . PHE A 1 562 ? 4.16 -11.047 -12.031 1 97.62 562 PHE A O 1
ATOM 4380 N N . LEU A 1 563 ? 4.629 -13.227 -11.836 1 97.5 563 LEU A N 1
ATOM 4381 C CA . LEU A 1 563 ? 5.285 -13.281 -13.141 1 97.5 563 LEU A CA 1
ATOM 4382 C C . LEU A 1 563 ? 4.262 -13.188 -14.266 1 97.5 563 LEU A C 1
ATOM 4384 O O . LEU A 1 563 ? 3.129 -13.656 -14.125 1 97.5 563 LEU A O 1
ATOM 4388 N N . PRO A 1 564 ? 4.645 -12.578 -15.312 1 92.62 564 PRO A N 1
ATOM 4389 C CA . PRO A 1 564 ? 3.707 -12.602 -16.438 1 92.62 564 PRO A CA 1
ATOM 4390 C C . PRO A 1 564 ? 3.488 -14 -17 1 92.62 564 PRO A C 1
ATOM 4392 O O . PRO A 1 564 ? 4.438 -14.641 -17.453 1 92.62 564 PRO A O 1
ATOM 4395 N N . PRO A 1 565 ? 2.258 -14.414 -16.953 1 94.69 565 PRO A N 1
ATOM 4396 C CA . PRO A 1 565 ? 2.004 -15.789 -17.391 1 94.69 565 PRO A CA 1
ATOM 4397 C C . PRO A 1 565 ? 2.533 -16.062 -18.797 1 94.69 565 PRO A C 1
ATOM 4399 O O . PRO A 1 565 ? 2.387 -15.234 -19.688 1 94.69 565 PRO A O 1
ATOM 4402 N N . GLY A 1 566 ? 3.188 -17.203 -18.891 1 91.31 566 GLY A N 1
ATOM 4403 C CA . GLY A 1 566 ? 3.697 -17.672 -20.172 1 91.31 566 GLY A CA 1
ATOM 4404 C C . GLY A 1 566 ? 5.059 -17.109 -20.516 1 91.31 566 GLY A C 1
ATOM 4405 O O . GLY A 1 566 ? 5.699 -17.547 -21.469 1 91.31 566 GLY A O 1
ATOM 4406 N N . ASP A 1 567 ? 5.566 -16.219 -19.719 1 88.94 567 ASP A N 1
ATOM 4407 C CA . ASP A 1 567 ? 6.766 -15.5 -20.125 1 88.94 567 ASP A CA 1
ATOM 4408 C C . ASP A 1 567 ? 7.871 -15.625 -19.094 1 88.94 567 ASP A C 1
ATOM 4410 O O . ASP A 1 567 ? 8.984 -15.148 -19.297 1 88.94 567 ASP A O 1
ATOM 4414 N N . GLY A 1 568 ? 7.598 -16.219 -18.078 1 94.38 568 GLY A N 1
ATOM 4415 C CA . GLY A 1 568 ? 8.57 -16.312 -17 1 94.38 568 GLY A CA 1
ATOM 4416 C C . GLY A 1 568 ? 9.375 -17.594 -17.031 1 94.38 568 GLY A C 1
ATOM 4417 O O . GLY A 1 568 ? 8.984 -18.562 -17.672 1 94.38 568 GLY A O 1
ATOM 4418 N N . THR A 1 569 ? 10.562 -17.562 -16.469 1 97.75 569 THR A N 1
ATOM 4419 C CA . THR A 1 569 ? 11.406 -18.719 -16.188 1 97.75 569 THR A CA 1
ATOM 4420 C C . THR A 1 569 ? 11.742 -18.797 -14.711 1 97.75 569 THR A C 1
ATOM 4422 O O . THR A 1 569 ? 12.203 -17.828 -14.117 1 97.75 569 THR A O 1
ATOM 4425 N N . LEU A 1 570 ? 11.469 -19.953 -14.133 1 98.31 570 LEU A N 1
ATOM 4426 C CA . LEU A 1 570 ? 11.758 -20.156 -12.711 1 98.31 570 LEU A CA 1
ATOM 4427 C C . LEU A 1 570 ? 12.867 -21.172 -12.523 1 98.31 570 LEU A C 1
ATOM 4429 O O . LEU A 1 570 ? 12.766 -22.312 -13.008 1 98.31 570 LEU A O 1
ATOM 4433 N N . ILE A 1 571 ? 13.953 -20.797 -11.914 1 98.62 571 ILE A N 1
ATOM 4434 C CA . ILE A 1 571 ? 15.016 -21.703 -11.484 1 98.62 571 ILE A CA 1
ATOM 4435 C C . ILE A 1 571 ? 14.953 -21.875 -9.969 1 98.62 571 ILE A C 1
ATOM 4437 O O . ILE A 1 571 ? 15.258 -20.953 -9.211 1 98.62 571 ILE A O 1
ATOM 4441 N N . GLU A 1 572 ? 14.539 -23.016 -9.555 1 97.88 572 GLU A N 1
ATOM 4442 C CA . GLU A 1 572 ? 14.406 -23.312 -8.133 1 97.88 572 GLU A CA 1
ATOM 4443 C C . GLU A 1 572 ? 15.609 -24.109 -7.625 1 97.88 572 GLU A C 1
ATOM 4445 O O . GLU A 1 572 ? 15.945 -25.156 -8.172 1 97.88 572 GLU A O 1
ATOM 4450 N N . LEU A 1 573 ? 16.266 -23.609 -6.598 1 97.31 573 LEU A N 1
ATOM 4451 C CA . LEU A 1 573 ? 17.344 -24.312 -5.926 1 97.31 573 LEU A CA 1
ATOM 4452 C C . LEU A 1 573 ? 16.812 -25.172 -4.789 1 97.31 573 LEU A C 1
ATOM 4454 O O . LEU A 1 573 ? 16.203 -24.656 -3.842 1 97.31 573 LEU A O 1
ATOM 4458 N N . GLN A 1 574 ? 17.047 -26.484 -4.871 1 95.38 574 GLN A N 1
ATOM 4459 C CA . GLN A 1 574 ? 16.516 -27.391 -3.865 1 95.38 574 GLN A CA 1
ATOM 4460 C C . GLN A 1 574 ? 17.641 -28.172 -3.176 1 95.38 574 GLN A C 1
ATOM 4462 O O . GLN A 1 574 ? 18.484 -28.766 -3.842 1 95.38 574 GLN A O 1
ATOM 4467 N N . VAL A 1 575 ? 17.578 -28.125 -1.908 1 93.38 575 VAL A N 1
ATOM 4468 C CA . VAL A 1 575 ? 18.438 -29.031 -1.134 1 93.38 575 VAL A CA 1
ATOM 4469 C C . VAL A 1 575 ? 17.781 -30.406 -1.058 1 93.38 575 VAL A C 1
ATOM 4471 O O . VAL A 1 575 ? 16.594 -30.562 -1.355 1 93.38 575 VAL A O 1
ATOM 4474 N N . GLU A 1 576 ? 18.5 -31.344 -0.645 1 89.25 576 GLU A N 1
ATOM 4475 C CA . GLU A 1 576 ? 18.031 -32.719 -0.633 1 89.25 576 GLU A CA 1
ATOM 4476 C C . GLU A 1 576 ? 16.812 -32.906 0.271 1 89.25 576 GLU A C 1
ATOM 4478 O O . GLU A 1 576 ? 15.898 -33.656 -0.038 1 89.25 576 GLU A O 1
ATOM 4483 N N . ASN A 1 577 ? 16.734 -32.188 1.3 1 86.12 577 ASN A N 1
ATOM 4484 C CA . ASN A 1 577 ? 15.688 -32.312 2.305 1 86.12 577 ASN A CA 1
ATOM 4485 C C . ASN A 1 577 ? 14.336 -31.875 1.76 1 86.12 577 ASN A C 1
ATOM 4487 O O . ASN A 1 577 ? 13.297 -32.188 2.35 1 86.12 577 ASN A O 1
ATOM 4491 N N . VAL A 1 578 ? 14.367 -31.203 0.659 1 84.75 578 VAL A N 1
ATOM 4492 C CA . VAL A 1 578 ? 13.109 -30.703 0.124 1 84.75 578 VAL A CA 1
ATOM 4493 C C . VAL A 1 578 ? 12.797 -31.391 -1.199 1 84.75 578 VAL A C 1
ATOM 4495 O O . VAL A 1 578 ? 11.781 -31.109 -1.833 1 84.75 578 VAL A O 1
ATOM 4498 N N . ALA A 1 579 ? 13.562 -32.281 -1.482 1 81.25 579 ALA A N 1
ATOM 4499 C CA . ALA A 1 579 ? 13.359 -33 -2.74 1 81.25 579 ALA A CA 1
ATOM 4500 C C . ALA A 1 579 ? 12 -33.688 -2.77 1 81.25 579 ALA A C 1
ATOM 4502 O O . ALA A 1 579 ? 11.555 -34.25 -1.76 1 81.25 579 ALA A O 1
ATOM 4503 N N . GLY A 1 580 ? 11.32 -33.594 -3.824 1 79.38 580 GLY A N 1
ATOM 4504 C CA . GLY A 1 580 ? 10.016 -34.219 -3.971 1 79.38 580 GLY A CA 1
ATOM 4505 C C . GLY A 1 580 ? 8.867 -33.25 -3.729 1 79.38 580 GLY A C 1
ATOM 4506 O O . GLY A 1 580 ? 7.699 -33.625 -3.889 1 79.38 580 GLY A O 1
ATOM 4507 N N . ASN A 1 581 ? 9.164 -32.094 -3.377 1 86.25 581 ASN A N 1
ATOM 4508 C CA . ASN A 1 581 ? 8.156 -31.062 -3.238 1 86.25 581 ASN A CA 1
ATOM 4509 C C . ASN A 1 581 ? 7.965 -30.281 -4.543 1 86.25 581 ASN A C 1
ATOM 4511 O O . ASN A 1 581 ? 8.844 -29.531 -4.953 1 86.25 581 ASN A O 1
ATOM 4515 N N . TYR A 1 582 ? 6.836 -30.422 -5.141 1 91.31 582 TYR A N 1
ATOM 4516 C CA . TYR A 1 582 ? 6.652 -29.906 -6.492 1 91.31 582 TYR A CA 1
ATOM 4517 C C . TYR A 1 582 ? 5.773 -28.656 -6.492 1 91.31 582 TYR A C 1
ATOM 4519 O O . TYR A 1 582 ? 5.188 -28.297 -7.516 1 91.31 582 TYR A O 1
ATOM 4527 N N . HIS A 1 583 ? 5.645 -28 -5.391 1 91.19 583 HIS A N 1
ATOM 4528 C CA . HIS A 1 583 ? 4.797 -26.828 -5.242 1 91.19 583 HIS A CA 1
ATOM 4529 C C . HIS A 1 583 ? 5.098 -25.781 -6.32 1 91.19 583 HIS A C 1
ATOM 4531 O O . HIS A 1 583 ? 4.191 -25.328 -7.016 1 91.19 583 HIS A O 1
ATOM 4537 N N . PHE A 1 584 ? 6.324 -25.516 -6.488 1 95.44 584 PHE A N 1
ATOM 4538 C CA . PHE A 1 584 ? 6.676 -24.375 -7.328 1 95.44 584 PHE A CA 1
ATOM 4539 C C . PHE A 1 584 ? 6.836 -24.812 -8.781 1 95.44 584 PHE A C 1
ATOM 4541 O O . PHE A 1 584 ? 6.707 -23.984 -9.695 1 95.44 584 PHE A O 1
ATOM 4548 N N . GLU A 1 585 ? 7.086 -26.125 -9.023 1 95.31 585 GLU A N 1
ATOM 4549 C CA . GLU A 1 585 ? 6.926 -26.641 -10.375 1 95.31 585 GLU A CA 1
ATOM 4550 C C . GLU A 1 585 ? 5.48 -26.5 -10.852 1 95.31 585 GLU A C 1
ATOM 4552 O O . GLU A 1 585 ? 5.227 -26.047 -11.969 1 95.31 585 GLU A O 1
ATOM 4557 N N . HIS A 1 586 ? 4.582 -26.906 -9.961 1 95.06 586 HIS A N 1
ATOM 4558 C CA . HIS A 1 586 ? 3.164 -26.812 -10.297 1 95.06 586 HIS A CA 1
ATOM 4559 C C . HIS A 1 586 ? 2.766 -25.375 -10.617 1 95.06 586 HIS A C 1
ATOM 4561 O O . HIS A 1 586 ? 2.109 -25.125 -11.633 1 95.06 586 HIS A O 1
ATOM 4567 N N . MET A 1 587 ? 3.17 -24.484 -9.781 1 96.12 587 MET A N 1
ATOM 4568 C CA . MET A 1 587 ? 2.826 -23.094 -9.984 1 96.12 587 MET A CA 1
ATOM 4569 C C . MET A 1 587 ? 3.381 -22.578 -11.305 1 96.12 587 MET A C 1
ATOM 4571 O O . MET A 1 587 ? 2.684 -21.875 -12.047 1 96.12 587 MET A O 1
ATOM 4575 N N . ALA A 1 588 ? 4.629 -22.906 -11.609 1 97.5 588 ALA A N 1
ATOM 4576 C CA . ALA A 1 588 ? 5.2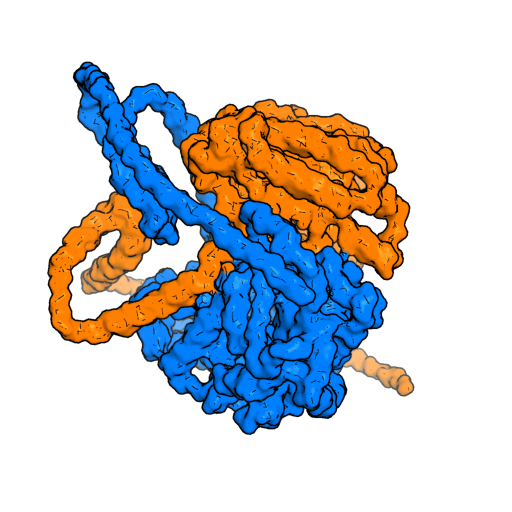62 -22.484 -12.859 1 97.5 588 ALA A CA 1
ATOM 4577 C C . ALA A 1 588 ? 4.531 -23.062 -14.062 1 97.5 588 ALA A C 1
ATOM 4579 O O . ALA A 1 588 ? 4.18 -22.328 -14.992 1 97.5 588 ALA A O 1
ATOM 4580 N N . LYS A 1 589 ? 4.25 -24.328 -14.031 1 96.62 589 LYS A N 1
ATOM 4581 C CA . LYS A 1 589 ? 3.621 -25 -15.164 1 96.62 589 LYS A CA 1
ATOM 4582 C C . LYS A 1 589 ? 2.18 -24.531 -15.352 1 96.62 589 LYS A C 1
ATOM 4584 O O . LYS A 1 589 ? 1.722 -24.344 -16.484 1 96.62 589 LYS A O 1
ATOM 4589 N N . GLU A 1 590 ? 1.502 -24.344 -14.258 1 97.69 590 GLU A N 1
ATOM 4590 C CA . GLU A 1 590 ? 0.127 -23.859 -14.336 1 97.69 590 GLU A CA 1
ATOM 4591 C C . GLU A 1 590 ? 0.06 -22.5 -15.008 1 97.69 590 GLU A C 1
ATOM 4593 O O . GLU A 1 590 ? -0.931 -22.172 -15.664 1 97.69 590 GLU A O 1
ATOM 4598 N N . CYS A 1 591 ? 1.089 -21.719 -14.844 1 97.5 591 CYS A N 1
ATOM 4599 C CA . CYS A 1 591 ? 1.12 -20.391 -15.43 1 97.5 591 CYS A CA 1
ATOM 4600 C C . CYS A 1 591 ? 1.901 -20.375 -16.734 1 97.5 591 CYS A C 1
ATOM 4602 O O . CYS A 1 591 ? 2.166 -19.312 -17.297 1 97.5 591 CYS A O 1
ATOM 4604 N N . GLY A 1 592 ? 2.359 -21.562 -17.172 1 96.06 592 GLY A N 1
ATOM 4605 C CA . GLY A 1 592 ? 3.025 -21.688 -18.469 1 96.06 592 GLY A CA 1
ATOM 4606 C C . GLY A 1 592 ? 4.453 -21.188 -18.453 1 96.06 592 GLY A C 1
ATOM 4607 O O . GLY A 1 592 ? 4.984 -20.781 -19.484 1 96.06 592 GLY A O 1
ATOM 4608 N N . HIS A 1 593 ? 5.078 -21.125 -17.312 1 96.69 593 HIS A N 1
ATOM 4609 C CA . HIS A 1 593 ? 6.461 -20.688 -17.219 1 96.69 593 HIS A CA 1
ATOM 4610 C C . HIS A 1 593 ? 7.434 -21.812 -17.516 1 96.69 593 HIS A C 1
ATOM 4612 O O . HIS A 1 593 ? 7.078 -23 -17.391 1 96.69 593 HIS A O 1
ATOM 4618 N N . ASN A 1 594 ? 8.609 -21.438 -17.984 1 96.31 594 ASN A N 1
ATOM 4619 C CA . ASN A 1 594 ? 9.711 -22.391 -17.938 1 96.31 594 ASN A CA 1
ATOM 4620 C C . ASN A 1 594 ? 10.141 -22.672 -16.5 1 96.31 594 ASN A C 1
ATOM 4622 O O . ASN A 1 594 ? 10.078 -21.797 -15.633 1 96.31 594 ASN A O 1
ATOM 4626 N N . TYR A 1 595 ? 10.539 -23.953 -16.266 1 97.25 595 TYR A N 1
ATOM 4627 C CA . TYR A 1 595 ? 10.898 -24.328 -14.898 1 97.25 595 TYR A CA 1
ATOM 4628 C C . TYR A 1 595 ? 12.117 -25.25 -14.898 1 97.25 595 TYR A C 1
ATOM 4630 O O . TYR A 1 595 ? 12.227 -26.141 -15.734 1 97.25 595 TYR A O 1
ATOM 4638 N N . GLU A 1 596 ? 13.047 -25.016 -14.055 1 97.62 596 GLU A N 1
ATOM 4639 C CA . GLU A 1 596 ? 14.188 -25.891 -13.812 1 97.62 596 GLU A CA 1
ATOM 4640 C C . GLU A 1 596 ? 14.484 -26.016 -12.32 1 97.62 596 GLU A C 1
ATOM 4642 O O . GLU A 1 596 ? 14.492 -25.016 -11.594 1 97.62 596 GLU A O 1
ATOM 4647 N N . VAL A 1 597 ? 14.656 -27.219 -11.859 1 96.25 597 VAL A N 1
ATOM 4648 C CA . VAL A 1 597 ? 15.094 -27.453 -10.492 1 96.25 597 VAL A CA 1
ATOM 4649 C C . VAL A 1 597 ? 16.594 -27.781 -10.477 1 96.25 597 VAL A C 1
ATOM 4651 O O . VAL A 1 597 ? 17.062 -28.562 -11.305 1 96.25 597 VAL A O 1
ATOM 4654 N N . LEU A 1 598 ? 17.344 -27.141 -9.664 1 96.69 598 LEU A N 1
ATOM 4655 C CA . LEU A 1 598 ? 18.75 -27.438 -9.422 1 96.69 598 LEU A CA 1
ATOM 4656 C C . LEU A 1 598 ? 18.953 -28.016 -8.023 1 96.69 598 LEU A C 1
ATOM 4658 O O . LEU A 1 598 ? 18.609 -27.359 -7.031 1 96.69 598 LEU A O 1
ATOM 4662 N N . HIS A 1 599 ? 19.469 -29.234 -8.016 1 95.69 599 HIS A N 1
ATOM 4663 C CA . HIS A 1 599 ? 19.812 -29.812 -6.727 1 95.69 599 HIS A CA 1
ATOM 4664 C C . HIS A 1 599 ? 21.125 -29.234 -6.203 1 95.69 599 HIS A C 1
ATOM 4666 O O . HIS A 1 599 ? 22.156 -29.312 -6.883 1 95.69 599 HIS A O 1
ATOM 4672 N N . ILE A 1 600 ? 21 -28.672 -5.012 1 95.62 600 ILE A N 1
ATOM 4673 C CA . ILE A 1 600 ? 22.172 -27.984 -4.477 1 95.62 600 ILE A CA 1
ATOM 4674 C C . ILE A 1 600 ? 22.438 -28.453 -3.047 1 95.62 600 ILE A C 1
ATOM 4676 O O . ILE A 1 600 ? 21.578 -29.094 -2.432 1 95.62 600 ILE A O 1
ATOM 4680 N N . ASN A 1 601 ? 23.688 -28.156 -2.551 1 94.44 601 ASN A N 1
ATOM 4681 C CA . ASN A 1 601 ? 23.984 -28.156 -1.125 1 94.44 601 ASN A CA 1
ATOM 4682 C C . ASN A 1 601 ? 23.828 -26.766 -0.514 1 94.44 601 ASN A C 1
ATOM 4684 O O . ASN A 1 601 ? 23.594 -25.797 -1.232 1 94.44 601 ASN A O 1
ATOM 4688 N N . ARG A 1 602 ? 23.922 -26.766 0.79 1 93.44 602 ARG A N 1
ATOM 4689 C CA . ARG A 1 602 ? 23.797 -25.469 1.472 1 93.44 602 ARG A CA 1
ATOM 4690 C C . ARG A 1 602 ? 24.891 -24.516 1.037 1 93.44 602 ARG A C 1
ATOM 4692 O O . ARG A 1 602 ? 24.656 -23.312 0.921 1 93.44 602 ARG A O 1
ATOM 4699 N N . GLU A 1 603 ? 26.047 -25.062 0.941 1 96.38 603 GLU A N 1
ATOM 4700 C CA . GLU A 1 603 ? 27.094 -24.344 0.226 1 96.38 603 GLU A CA 1
ATOM 4701 C C . GLU A 1 603 ? 26.984 -24.547 -1.281 1 96.38 603 GLU A C 1
ATOM 4703 O O . GLU A 1 603 ? 27.438 -25.562 -1.812 1 96.38 603 GLU A O 1
ATOM 4708 N N . VAL A 1 604 ? 26.406 -23.609 -1.967 1 96.62 604 VAL A N 1
ATOM 4709 C CA . VAL A 1 604 ? 25.969 -23.781 -3.352 1 96.62 604 VAL A CA 1
ATOM 4710 C C . VAL A 1 604 ? 27.188 -23.734 -4.277 1 96.62 604 VAL A C 1
ATOM 4712 O O . VAL A 1 604 ? 28.109 -22.953 -4.055 1 96.62 604 VAL A O 1
ATOM 4715 N N . ASP A 1 605 ? 27.234 -24.656 -5.188 1 97.94 605 ASP A N 1
ATOM 4716 C CA . ASP A 1 605 ? 28.172 -24.531 -6.305 1 97.94 605 ASP A CA 1
ATOM 4717 C C . ASP A 1 605 ? 27.75 -23.391 -7.242 1 97.94 605 ASP A C 1
ATOM 4719 O O . ASP A 1 605 ? 26.891 -23.578 -8.109 1 97.94 605 ASP A O 1
ATOM 4723 N N . VAL A 1 606 ? 28.391 -22.281 -7.121 1 98.19 606 VAL A N 1
ATOM 4724 C CA . VAL A 1 606 ? 27.969 -21.062 -7.805 1 98.19 606 VAL A CA 1
ATOM 4725 C C . VAL A 1 606 ? 28.141 -21.234 -9.312 1 98.19 606 VAL A C 1
ATOM 4727 O O . VAL A 1 606 ? 27.391 -20.625 -10.094 1 98.19 606 VAL A O 1
ATOM 4730 N N . ASP A 1 607 ? 29.094 -22.047 -9.742 1 98 607 ASP A N 1
ATOM 4731 C CA . ASP A 1 607 ? 29.297 -22.281 -11.164 1 98 607 ASP A CA 1
ATOM 4732 C C . ASP A 1 607 ? 28.141 -23.094 -11.758 1 98 607 ASP A C 1
ATOM 4734 O O . ASP A 1 607 ? 27.75 -22.859 -12.898 1 98 607 ASP A O 1
ATOM 4738 N N . GLN A 1 608 ? 27.703 -23.984 -10.977 1 97.94 608 GLN A N 1
ATOM 4739 C CA . GLN A 1 608 ? 26.562 -24.766 -11.414 1 97.94 608 GLN A CA 1
ATOM 4740 C C . GLN A 1 608 ? 25.328 -23.891 -11.641 1 97.94 608 GLN A C 1
ATOM 4742 O O . GLN A 1 608 ? 24.641 -24.016 -12.648 1 97.94 608 GLN A O 1
ATOM 4747 N N . VAL A 1 609 ? 25.062 -23.078 -10.68 1 98.38 609 VAL A N 1
ATOM 4748 C CA . VAL A 1 609 ? 23.891 -22.203 -10.766 1 98.38 609 VAL A CA 1
ATOM 4749 C C . VAL A 1 609 ? 24.062 -21.219 -11.922 1 98.38 609 VAL A C 1
ATOM 4751 O O . VAL A 1 609 ? 23.109 -20.969 -12.672 1 98.38 609 VAL A O 1
ATOM 4754 N N . TRP A 1 610 ? 25.234 -20.688 -12.07 1 98.12 610 TRP A N 1
ATOM 4755 C CA . TRP A 1 610 ? 25.516 -19.766 -13.172 1 98.12 610 TRP A CA 1
ATOM 4756 C C . TRP A 1 610 ? 25.312 -20.438 -14.516 1 98.12 610 TRP A C 1
ATOM 4758 O O . TRP A 1 610 ? 24.734 -19.859 -15.438 1 98.12 610 TRP A O 1
ATOM 4768 N N . ALA A 1 611 ? 25.812 -21.625 -14.664 1 98 611 ALA A N 1
ATOM 4769 C CA . ALA A 1 611 ? 25.672 -22.359 -15.922 1 98 611 ALA A CA 1
ATOM 4770 C C . ALA A 1 611 ? 24.203 -22.469 -16.328 1 98 611 ALA A C 1
ATOM 4772 O O . ALA A 1 611 ? 23.859 -22.312 -17.5 1 98 611 ALA A O 1
ATOM 4773 N N . SER A 1 612 ? 23.422 -22.781 -15.375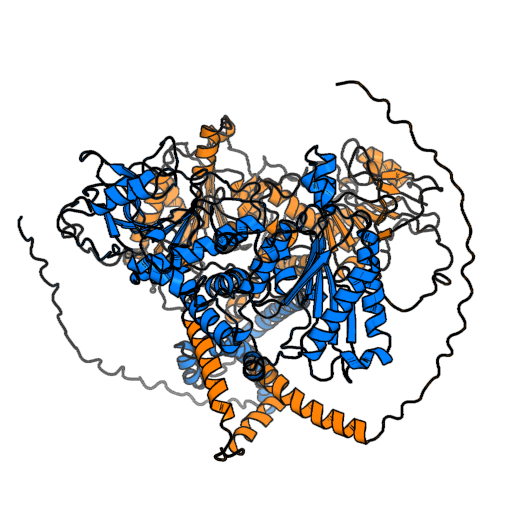 1 98.19 612 SER A N 1
ATOM 4774 C CA . SER A 1 612 ? 21.984 -22.875 -15.641 1 98.19 612 SER A CA 1
ATOM 4775 C C . SER A 1 612 ? 21.406 -21.516 -16.031 1 98.19 612 SER A C 1
ATOM 4777 O O . SER A 1 612 ? 20.672 -21.406 -17.016 1 98.19 612 SER A O 1
ATOM 4779 N N . LEU A 1 613 ? 21.703 -20.469 -15.227 1 98.31 613 LEU A N 1
ATOM 4780 C CA . LEU A 1 613 ? 21.219 -19.125 -15.516 1 98.31 613 LEU A CA 1
ATOM 4781 C C . LEU A 1 613 ? 21.656 -18.672 -16.906 1 98.31 613 LEU A C 1
ATOM 4783 O O . LEU A 1 613 ? 20.859 -18.125 -17.672 1 98.31 613 LEU A O 1
ATOM 4787 N N . ARG A 1 614 ? 22.906 -18.938 -17.234 1 96.62 614 ARG A N 1
ATOM 4788 C CA . ARG A 1 614 ? 23.438 -18.547 -18.531 1 96.62 614 ARG A CA 1
ATOM 4789 C C . ARG A 1 614 ? 22.672 -19.234 -19.672 1 96.62 614 ARG A C 1
ATOM 4791 O O . ARG A 1 614 ? 22.375 -18.594 -20.688 1 96.62 614 ARG A O 1
ATOM 4798 N N . LYS A 1 615 ? 22.453 -20.484 -19.484 1 96.5 615 LYS A N 1
ATOM 4799 C CA . LYS A 1 615 ? 21.688 -21.234 -20.453 1 96.5 615 LYS A CA 1
ATOM 4800 C C . LYS A 1 615 ? 20.312 -20.594 -20.688 1 96.5 615 LYS A C 1
ATOM 4802 O O . LYS A 1 615 ? 19.891 -20.406 -21.828 1 96.5 615 LYS A O 1
ATOM 4807 N N . TRP A 1 616 ? 19.641 -20.234 -19.656 1 96.94 616 TRP A N 1
ATOM 4808 C CA . TRP A 1 616 ? 18.297 -19.672 -19.781 1 96.94 616 TRP A CA 1
ATOM 4809 C C . TRP A 1 616 ? 18.344 -18.266 -20.359 1 96.94 616 TRP A C 1
ATOM 4811 O O . TRP A 1 616 ? 17.438 -17.859 -21.078 1 96.94 616 TRP A O 1
ATOM 4821 N N . ILE A 1 617 ? 19.328 -17.484 -19.969 1 96.25 617 ILE A N 1
ATOM 4822 C CA . ILE A 1 617 ? 19.484 -16.172 -20.594 1 96.25 617 ILE A CA 1
ATOM 4823 C C . ILE A 1 617 ? 19.594 -16.312 -22.109 1 96.25 617 ILE A C 1
ATOM 4825 O O . ILE A 1 617 ? 18.938 -15.586 -22.859 1 96.25 617 ILE A O 1
ATOM 4829 N N . GLY A 1 618 ? 20.391 -17.281 -22.547 1 92.75 618 GLY A N 1
ATOM 4830 C CA . GLY A 1 618 ? 20.516 -17.562 -23.969 1 92.75 618 GLY A CA 1
ATOM 4831 C C . GLY A 1 618 ? 19.203 -17.969 -24.609 1 92.75 618 GLY A C 1
ATOM 4832 O O . GLY A 1 618 ? 18.859 -17.484 -25.688 1 92.75 618 GLY A O 1
ATOM 4833 N N . ASN A 1 619 ? 18.5 -18.828 -23.922 1 92.81 619 ASN A N 1
ATOM 4834 C CA . ASN A 1 619 ? 17.219 -19.297 -24.438 1 92.81 619 ASN A CA 1
ATOM 4835 C C . ASN A 1 619 ? 16.219 -18.141 -24.578 1 92.81 619 ASN A C 1
ATOM 4837 O O . ASN A 1 619 ? 15.492 -18.062 -25.562 1 92.81 619 ASN A O 1
ATOM 4841 N N . VAL A 1 620 ? 16.188 -17.281 -23.547 1 91.75 620 VAL A N 1
ATOM 4842 C CA . VAL A 1 620 ? 15.258 -16.156 -23.578 1 91.75 620 VAL A CA 1
ATOM 4843 C C . VAL A 1 620 ? 15.656 -15.172 -24.672 1 91.75 620 VAL A C 1
ATOM 4845 O O . VAL A 1 620 ? 14.797 -14.648 -25.391 1 91.75 620 VAL A O 1
ATOM 4848 N N . ALA A 1 621 ? 16.922 -14.93 -24.812 1 89.44 621 ALA A N 1
ATOM 4849 C CA . ALA A 1 621 ? 17.406 -14.008 -25.828 1 89.44 621 ALA A CA 1
ATOM 4850 C C . ALA A 1 621 ? 17.062 -14.508 -27.234 1 89.44 621 ALA A C 1
ATOM 4852 O O . ALA A 1 621 ? 16.703 -13.711 -28.109 1 89.44 621 ALA A O 1
ATOM 4853 N N . LYS A 1 622 ? 17.109 -15.75 -27.453 1 83.81 622 LYS A N 1
ATOM 4854 C CA . LYS A 1 622 ? 16.859 -16.344 -28.75 1 83.81 622 LYS A CA 1
ATOM 4855 C C . LYS A 1 622 ? 15.359 -16.344 -29.078 1 83.81 622 LYS A C 1
ATOM 4857 O O . LYS A 1 622 ? 14.977 -16.266 -30.25 1 83.81 622 LYS A O 1
ATOM 4862 N N . SER A 1 623 ? 14.594 -16.469 -28.078 1 76.25 623 SER A N 1
ATOM 4863 C CA . SER A 1 623 ? 13.148 -16.516 -28.281 1 76.25 623 SER A CA 1
ATOM 4864 C C . SER A 1 623 ? 12.594 -15.148 -28.672 1 76.25 623 SER A C 1
ATOM 4866 O O . SER A 1 623 ? 11.492 -15.047 -29.219 1 76.25 623 SER A O 1
ATOM 4868 N N . GLY A 1 624 ? 13.273 -14.133 -28.359 1 68.12 624 GLY A N 1
ATOM 4869 C CA . GLY A 1 624 ? 12.852 -12.797 -28.75 1 68.12 624 GLY A CA 1
ATOM 4870 C C . GLY A 1 624 ? 13.469 -12.328 -30.062 1 68.12 624 GLY A C 1
ATOM 4871 O O . GLY A 1 624 ? 14.422 -12.938 -30.547 1 68.12 624 GLY A O 1
ATOM 4872 N N . MET B 1 1 ? 18.5 -34.344 29.312 1 18.47 1 MET B N 1
ATOM 4873 C CA . MET B 1 1 ? 19.609 -34.625 28.406 1 18.47 1 MET B CA 1
ATOM 4874 C C . MET B 1 1 ? 20.828 -33.781 28.719 1 18.47 1 MET B C 1
ATOM 4876 O O . MET B 1 1 ? 20.688 -32.625 29.156 1 18.47 1 MET B O 1
ATOM 4880 N N . THR B 1 2 ? 22.016 -34.344 28.75 1 19.61 2 THR B N 1
ATOM 4881 C CA . THR B 1 2 ? 23.406 -34.156 29.156 1 19.61 2 THR B CA 1
ATOM 4882 C C . THR B 1 2 ? 24.062 -33.062 28.312 1 19.61 2 THR B C 1
ATOM 4884 O O . THR B 1 2 ? 23.688 -32.844 27.172 1 19.61 2 THR B O 1
ATOM 4887 N N . SER B 1 3 ? 24.938 -32.125 28.875 1 19.17 3 SER B N 1
ATOM 4888 C CA . SER B 1 3 ? 25.594 -30.844 28.703 1 19.17 3 SER B CA 1
ATOM 4889 C C . SER B 1 3 ? 26.703 -30.922 27.656 1 19.17 3 SER B C 1
ATOM 4891 O O . SER B 1 3 ? 27.734 -30.25 27.781 1 19.17 3 SER B O 1
ATOM 4893 N N . GLY B 1 4 ? 26.547 -31.875 26.547 1 20.81 4 GLY B N 1
ATOM 4894 C CA . GLY B 1 4 ? 27.844 -32.156 25.938 1 20.81 4 GLY B CA 1
ATOM 4895 C C . GLY B 1 4 ? 28.547 -30.938 25.422 1 20.81 4 GLY B C 1
ATOM 4896 O O . GLY B 1 4 ? 27.922 -30.031 24.859 1 20.81 4 GLY B O 1
ATOM 4897 N N . THR B 1 5 ? 29.828 -30.547 25.875 1 20.08 5 THR B N 1
ATOM 4898 C CA . THR B 1 5 ? 30.766 -29.438 26.016 1 20.08 5 THR B CA 1
ATOM 4899 C C . THR B 1 5 ? 31.453 -29.156 24.688 1 20.08 5 THR B C 1
ATOM 4901 O O . THR B 1 5 ? 32.281 -29.938 24.234 1 20.08 5 THR B O 1
ATOM 4904 N N . TYR B 1 6 ? 30.703 -28.781 23.531 1 20.56 6 TYR B N 1
ATOM 4905 C CA . TYR B 1 6 ? 31.281 -28.75 22.188 1 20.56 6 TYR B CA 1
ATOM 4906 C C . TYR B 1 6 ? 32.469 -27.828 22.141 1 20.56 6 TYR B C 1
ATOM 4908 O O . TYR B 1 6 ? 32.438 -26.688 22.609 1 20.56 6 TYR B O 1
ATOM 4916 N N . GLU B 1 7 ? 33.781 -28.375 21.969 1 20.44 7 GLU B N 1
ATOM 4917 C CA . GLU B 1 7 ? 35.094 -27.797 22.078 1 20.44 7 GLU B CA 1
ATOM 4918 C C . GLU B 1 7 ? 35.375 -26.859 20.922 1 20.44 7 GLU B C 1
ATOM 4920 O O . GLU B 1 7 ? 35 -27.141 19.781 1 20.44 7 GLU B O 1
ATOM 4925 N N . PRO B 1 8 ? 35.969 -25.578 21.078 1 19.81 8 PRO B N 1
ATOM 4926 C CA . PRO B 1 8 ? 36.188 -24.328 20.344 1 19.81 8 PRO B CA 1
ATOM 4927 C C . PRO B 1 8 ? 37.219 -24.469 19.234 1 19.81 8 PRO B C 1
ATOM 4929 O O . PRO B 1 8 ? 38.344 -24.891 19.484 1 19.81 8 PRO B O 1
ATOM 4932 N N . LEU B 1 9 ? 36.875 -25 18 1 20.22 9 LEU B N 1
ATOM 4933 C CA . LEU B 1 9 ? 37.906 -25.344 17.016 1 20.22 9 LEU B CA 1
ATOM 4934 C C . LEU B 1 9 ? 38.812 -24.156 16.766 1 20.22 9 LEU B C 1
ATOM 4936 O O . LEU B 1 9 ? 38.406 -23 16.812 1 20.22 9 LEU B O 1
ATOM 4940 N N . PRO B 1 10 ? 40.125 -24.375 16.5 1 19.39 10 PRO B N 1
ATOM 4941 C CA . PRO B 1 10 ? 41.312 -23.531 16.562 1 19.39 10 PRO B CA 1
ATOM 4942 C C . PRO B 1 10 ? 41.375 -22.5 15.438 1 19.39 10 PRO B C 1
ATOM 4944 O O . PRO B 1 10 ? 40.781 -22.703 14.375 1 19.39 10 PRO B O 1
ATOM 4947 N N . THR B 1 11 ? 41.75 -21.156 15.625 1 19.17 11 THR B N 1
ATOM 4948 C CA . THR B 1 11 ? 41.812 -19.797 15.125 1 19.17 11 THR B CA 1
ATOM 4949 C C . THR B 1 11 ? 42.875 -19.641 14.047 1 19.17 11 THR B C 1
ATOM 4951 O O . THR B 1 11 ? 43.188 -18.531 13.609 1 19.17 11 THR B O 1
ATOM 4954 N N . SER B 1 12 ? 43.406 -20.781 13.383 1 18.64 12 SER B N 1
ATOM 4955 C CA . SER B 1 12 ? 44.719 -20.406 12.883 1 18.64 12 SER B CA 1
ATOM 4956 C C . SER B 1 12 ? 44.625 -19.375 11.766 1 18.64 12 SER B C 1
ATOM 4958 O O . SER B 1 12 ? 43.719 -19.438 10.945 1 18.64 12 SER B O 1
ATOM 4960 N N . SER B 1 13 ? 45.406 -18.219 11.734 1 18.66 13 SER B N 1
ATOM 4961 C CA . SER B 1 13 ? 45.625 -16.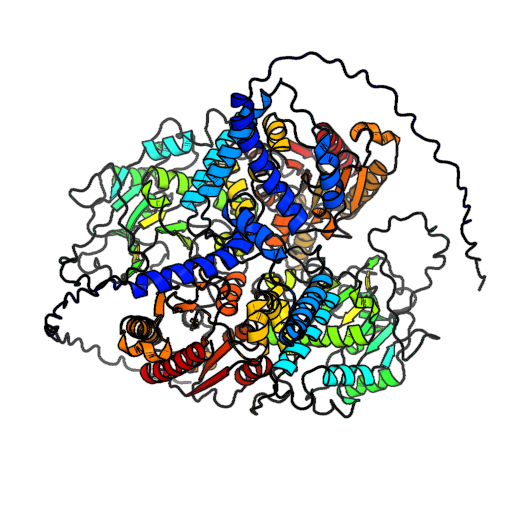828 11.305 1 18.66 13 SER B CA 1
ATOM 4962 C C . SER B 1 13 ? 46.125 -16.766 9.867 1 18.66 13 SER B C 1
ATOM 4964 O O . SER B 1 13 ? 46.25 -15.68 9.297 1 18.66 13 SER B O 1
ATOM 4966 N N . THR B 1 14 ? 46.625 -17.859 9.18 1 19.23 14 THR B N 1
ATOM 4967 C CA . THR B 1 14 ? 47.812 -17.469 8.398 1 19.23 14 THR B CA 1
ATOM 4968 C C . THR B 1 14 ? 47.406 -16.672 7.164 1 19.23 14 THR B C 1
ATOM 4970 O O . THR B 1 14 ? 46.406 -17 6.516 1 19.23 14 THR B O 1
ATOM 4973 N N . SER B 1 15 ? 47.938 -15.477 6.891 1 18.94 15 SER B N 1
ATOM 4974 C CA . SER B 1 15 ? 47.844 -14.25 6.109 1 18.94 15 SER B CA 1
ATOM 4975 C C . SER B 1 15 ? 48.219 -14.492 4.648 1 18.94 15 SER B C 1
ATOM 4977 O O . SER B 1 15 ? 48.344 -13.539 3.869 1 18.94 15 SER B O 1
ATOM 4979 N N . PRO B 1 16 ? 48.031 -15.711 3.955 1 19.11 16 PRO B N 1
ATOM 4980 C CA . PRO B 1 16 ? 48.969 -15.805 2.84 1 19.11 16 PRO B CA 1
ATOM 4981 C C . PRO B 1 16 ? 48.719 -14.734 1.774 1 19.11 16 PRO B C 1
ATOM 4983 O O . PRO B 1 16 ? 47.594 -14.328 1.545 1 19.11 16 PRO B O 1
ATOM 4986 N N . THR B 1 17 ? 49.719 -13.922 1.395 1 18.88 17 THR B N 1
ATOM 4987 C CA . THR B 1 17 ? 50.062 -12.719 0.645 1 18.88 17 THR B CA 1
ATOM 4988 C C . THR B 1 17 ? 49.969 -12.969 -0.856 1 18.88 17 THR B C 1
ATOM 4990 O O . THR B 1 17 ? 50.375 -12.125 -1.661 1 18.88 17 THR B O 1
ATOM 4993 N N . TYR B 1 18 ? 49 -13.789 -1.401 1 17.7 18 TYR B N 1
ATOM 4994 C CA . TYR B 1 18 ? 49.312 -14.18 -2.777 1 17.7 18 TYR B CA 1
ATOM 4995 C C . TYR B 1 18 ? 49.344 -12.961 -3.691 1 17.7 18 TYR B C 1
ATOM 4997 O O . TYR B 1 18 ? 48.469 -12.094 -3.621 1 17.7 18 TYR B O 1
ATOM 5005 N N . PRO B 1 19 ? 50.5 -12.656 -4.262 1 20.69 19 PRO B N 1
ATOM 5006 C CA . PRO B 1 19 ? 50.906 -11.5 -5.055 1 20.69 19 PRO B CA 1
ATOM 5007 C C . PRO B 1 19 ? 50.125 -11.352 -6.352 1 20.69 19 PRO B C 1
ATOM 5009 O O . PRO B 1 19 ? 49.719 -12.352 -6.941 1 20.69 19 PRO B O 1
ATOM 5012 N N . PRO B 1 20 ? 49.438 -10.266 -6.594 1 19.7 20 PRO B N 1
ATOM 5013 C CA . PRO B 1 20 ? 48.531 -9.906 -7.688 1 19.7 20 PRO B CA 1
ATOM 5014 C C . PRO B 1 20 ? 49.219 -9.961 -9.055 1 19.7 20 PRO B C 1
ATOM 5016 O O . PRO B 1 20 ? 50.25 -9.32 -9.266 1 19.7 20 PRO B O 1
ATOM 5019 N N . LEU B 1 21 ? 49.375 -11.172 -9.625 1 19.5 21 LEU B N 1
ATOM 5020 C CA . LEU B 1 21 ? 50.125 -11.273 -10.859 1 19.5 21 LEU B CA 1
ATOM 5021 C C . LEU B 1 21 ? 49.656 -10.234 -11.875 1 19.5 21 LEU B C 1
ATOM 5023 O O . LEU B 1 21 ? 48.469 -9.914 -11.938 1 19.5 21 LEU B O 1
ATOM 5027 N N . PRO B 1 22 ? 50.594 -9.539 -12.477 1 21.73 22 PRO B N 1
ATOM 5028 C CA . PRO B 1 22 ? 50.594 -8.344 -13.328 1 21.73 22 PRO B CA 1
ATOM 5029 C C . PRO B 1 22 ? 49.844 -8.562 -14.648 1 21.73 22 PRO B C 1
ATOM 5031 O O . PRO B 1 22 ? 50.219 -9.453 -15.422 1 21.73 22 PRO B O 1
ATOM 5034 N N . GLY B 1 23 ? 48.594 -8.82 -14.672 1 20.45 23 GLY B N 1
ATOM 5035 C CA . GLY B 1 23 ? 48 -9.242 -15.93 1 20.45 23 GLY B CA 1
ATOM 5036 C C . GLY B 1 23 ? 48.344 -8.328 -17.094 1 20.45 23 GLY B C 1
ATOM 5037 O O . GLY B 1 23 ? 48.75 -7.172 -16.875 1 20.45 23 GLY B O 1
ATOM 5038 N N . PRO B 1 24 ? 48.75 -8.922 -18.203 1 21.53 24 PRO B N 1
ATOM 5039 C CA . PRO B 1 24 ? 49.438 -8.305 -19.344 1 21.53 24 PRO B CA 1
ATOM 5040 C C . PRO B 1 24 ? 48.656 -7.129 -19.922 1 21.53 24 PRO B C 1
ATOM 5042 O O . PRO B 1 24 ? 47.438 -7.027 -19.719 1 21.53 24 PRO B O 1
ATOM 5045 N N . PRO B 1 25 ? 49.344 -6.117 -20.531 1 21 25 PRO B N 1
ATOM 5046 C CA . PRO B 1 25 ? 49 -4.777 -21.016 1 21 25 PRO B CA 1
ATOM 5047 C C . PRO B 1 25 ? 48.031 -4.809 -22.188 1 21 25 PRO B C 1
ATOM 5049 O O . PRO B 1 25 ? 48.281 -5.441 -23.219 1 21 25 PRO B O 1
ATOM 5052 N N . TYR B 1 26 ? 46.75 -5.125 -21.984 1 20.77 26 TYR B N 1
ATOM 5053 C CA . TYR B 1 26 ? 45.875 -5.281 -23.125 1 20.77 26 TYR B CA 1
ATOM 5054 C C . TYR B 1 26 ? 45.938 -4.07 -24.047 1 20.77 26 TYR B C 1
ATOM 5056 O O . TYR B 1 26 ? 45.781 -2.932 -23.609 1 20.77 26 TYR B O 1
ATOM 5064 N N . ARG B 1 27 ? 46.719 -4.168 -25.141 1 19.83 27 ARG B N 1
ATOM 5065 C CA . ARG B 1 27 ? 46.938 -3.186 -26.203 1 19.83 27 ARG B CA 1
ATOM 5066 C C . ARG B 1 27 ? 45.594 -2.775 -26.844 1 19.83 27 ARG B C 1
ATOM 5068 O O . ARG B 1 27 ? 44.812 -3.629 -27.266 1 19.83 27 ARG B O 1
ATOM 5075 N N . ILE B 1 28 ? 45.156 -1.636 -26.578 1 22.44 28 ILE B N 1
ATOM 5076 C CA . ILE B 1 28 ? 43.969 -0.921 -27.062 1 22.44 28 ILE B CA 1
ATOM 5077 C C . ILE B 1 28 ? 44.031 -0.779 -28.578 1 22.44 28 ILE B C 1
ATOM 5079 O O . ILE B 1 28 ? 44.875 -0.036 -29.109 1 22.44 28 ILE B O 1
ATOM 5083 N N . ARG B 1 29 ? 44.062 -1.945 -29.328 1 20.39 29 ARG B N 1
ATOM 5084 C CA . ARG B 1 29 ? 44.156 -1.65 -30.75 1 20.39 29 ARG B CA 1
ATOM 5085 C C . ARG B 1 29 ? 43.031 -0.718 -31.188 1 20.39 29 ARG B C 1
ATOM 5087 O O . ARG B 1 29 ? 41.875 -0.897 -30.797 1 20.39 29 ARG B O 1
ATOM 5094 N N . HIS B 1 30 ? 43.312 0.419 -31.672 1 22.23 30 HIS B N 1
ATOM 5095 C CA . HIS B 1 30 ? 42.625 1.594 -32.188 1 22.23 30 HIS B CA 1
ATOM 5096 C C . HIS B 1 30 ? 41.844 1.252 -33.438 1 22.23 30 HIS B C 1
ATOM 5098 O O . HIS B 1 30 ? 41.344 2.146 -34.125 1 22.23 30 HIS B O 1
ATOM 5104 N N . HIS B 1 31 ? 41.188 0.045 -33.594 1 21.88 31 HIS B N 1
ATOM 5105 C CA . HIS B 1 31 ? 40.719 -0.141 -34.969 1 21.88 31 HIS B CA 1
ATOM 5106 C C . HIS B 1 31 ? 39.781 0.969 -35.375 1 21.88 31 HIS B C 1
ATOM 5108 O O . HIS B 1 31 ? 38.844 1.308 -34.625 1 21.88 31 HIS B O 1
ATOM 5114 N N . LYS B 1 32 ? 40.188 1.821 -36.312 1 26.31 32 LYS B N 1
ATOM 5115 C CA . LYS B 1 32 ? 39.562 2.91 -37.062 1 26.31 32 LYS B CA 1
ATOM 5116 C C . LYS B 1 32 ? 38.344 2.428 -37.844 1 26.31 32 LYS B C 1
ATOM 5118 O O . LYS B 1 32 ? 38.469 1.757 -38.875 1 26.31 32 LYS B O 1
ATOM 5123 N N . THR B 1 33 ? 37.344 1.816 -37.188 1 25.95 33 THR B N 1
ATOM 5124 C CA . THR B 1 33 ? 36.219 1.365 -37.969 1 25.95 33 THR B CA 1
ATOM 5125 C C . THR B 1 33 ? 35.656 2.504 -38.812 1 25.95 33 THR B C 1
ATOM 5127 O O . THR B 1 33 ? 35.312 3.568 -38.312 1 25.95 33 THR B O 1
ATOM 5130 N N . GLN B 1 34 ? 36.156 2.539 -40.062 1 27.66 34 GLN B N 1
ATOM 5131 C CA . GLN B 1 34 ? 35.781 3.416 -41.156 1 27.66 34 GLN B CA 1
ATOM 5132 C C . GLN B 1 34 ? 34.281 3.404 -41.344 1 27.66 34 GLN B C 1
ATOM 5134 O O . GLN B 1 34 ? 33.656 2.338 -41.438 1 27.66 34 GLN B O 1
ATOM 5139 N N . ILE B 1 35 ? 33.656 4.504 -41.031 1 30.33 35 ILE B N 1
ATOM 5140 C CA . ILE B 1 35 ? 32.25 4.895 -41.188 1 30.33 35 ILE B CA 1
ATOM 5141 C C . ILE B 1 35 ? 31.828 4.754 -42.656 1 30.33 35 ILE B C 1
ATOM 5143 O O . ILE B 1 35 ? 32.344 5.465 -43.531 1 30.33 35 ILE B O 1
ATOM 5147 N N . THR B 1 36 ? 31.828 3.432 -43.188 1 32.12 36 THR B N 1
ATOM 5148 C CA . THR B 1 36 ? 31.516 3.33 -44.594 1 32.12 36 THR B CA 1
ATOM 5149 C C . THR B 1 36 ? 30.125 3.895 -44.906 1 32.12 36 THR B C 1
ATOM 5151 O O . THR B 1 36 ? 29.266 3.939 -44.031 1 32.12 36 THR B O 1
ATOM 5154 N N . PRO B 1 37 ? 29.984 4.301 -46.156 1 33.31 37 PRO B N 1
ATOM 5155 C CA . PRO B 1 37 ? 28.797 4.992 -46.656 1 33.31 37 PRO B CA 1
ATOM 5156 C C . PRO B 1 37 ? 27.516 4.195 -46.469 1 33.31 37 PRO B C 1
ATOM 5158 O O . PRO B 1 37 ? 26.453 4.777 -46.25 1 33.31 37 PRO B O 1
ATOM 5161 N N . VAL B 1 38 ? 27.672 2.854 -46.625 1 32.94 38 VAL B N 1
ATOM 5162 C CA . VAL B 1 38 ? 26.5 2.002 -46.562 1 32.94 38 VAL B CA 1
ATOM 5163 C C . VAL B 1 38 ? 25.891 2.055 -45.156 1 32.94 38 VAL B C 1
ATOM 5165 O O . VAL B 1 38 ? 24.719 1.744 -44.969 1 32.94 38 VAL B O 1
ATOM 5168 N N . LEU B 1 39 ? 26.797 2.273 -44.125 1 31.25 39 LEU B N 1
ATOM 5169 C CA . LEU B 1 39 ? 26.344 2.41 -42.75 1 31.25 39 LEU B CA 1
ATOM 5170 C C . LEU B 1 39 ? 25.453 3.639 -42.594 1 31.25 39 LEU B C 1
ATOM 5172 O O . LEU B 1 39 ? 24.469 3.605 -41.844 1 31.25 39 LEU B O 1
ATOM 5176 N N . ILE B 1 40 ? 25.859 4.605 -43.375 1 33.19 40 ILE B N 1
ATOM 5177 C CA . ILE B 1 40 ? 25.031 5.812 -43.344 1 33.19 40 ILE B CA 1
ATOM 5178 C C . ILE B 1 40 ? 23.641 5.492 -43.875 1 33.19 40 ILE B C 1
ATOM 5180 O O . ILE B 1 40 ? 22.641 5.938 -43.281 1 33.19 40 ILE B O 1
ATOM 5184 N N . LEU B 1 41 ? 23.609 4.695 -44.969 1 33 41 LEU B N 1
ATOM 5185 C CA . LEU B 1 41 ? 22.328 4.496 -45.625 1 33 41 LEU B CA 1
ATOM 5186 C C . LEU B 1 41 ? 21.391 3.67 -44.75 1 33 41 LEU B C 1
ATOM 5188 O O . LEU B 1 41 ? 20.188 3.914 -44.719 1 33 41 LEU B O 1
ATOM 5192 N N . LYS B 1 42 ? 21.938 2.615 -44.062 1 31.59 42 LYS B N 1
ATOM 5193 C CA . LYS B 1 42 ? 21.125 1.779 -43.188 1 31.59 42 LYS B CA 1
ATOM 5194 C C . LYS B 1 42 ? 20.594 2.58 -42 1 31.59 42 LYS B C 1
ATOM 5196 O O . LYS B 1 42 ? 19.516 2.305 -41.469 1 31.59 42 LYS B O 1
ATOM 5201 N N . TYR B 1 43 ? 21.469 3.525 -41.5 1 33.41 43 TYR B N 1
ATOM 5202 C CA . TYR B 1 43 ? 20.984 4.383 -40.406 1 33.41 43 TYR B CA 1
ATOM 5203 C C . TYR B 1 43 ? 19.875 5.305 -40.906 1 33.41 43 TYR B C 1
ATOM 5205 O O . TYR B 1 43 ? 18.969 5.648 -40.156 1 33.41 43 TYR B O 1
ATOM 5213 N N . ALA B 1 44 ? 20.031 5.672 -42.188 1 32.03 44 ALA B N 1
ATOM 5214 C CA . ALA B 1 44 ? 19.016 6.578 -42.719 1 32.03 44 ALA B CA 1
ATOM 5215 C C . ALA B 1 44 ? 17.656 5.898 -42.781 1 32.03 44 ALA B C 1
ATOM 5217 O O . ALA B 1 44 ? 16.625 6.527 -42.469 1 32.03 44 ALA B O 1
ATOM 5218 N N . ALA B 1 45 ? 17.641 4.652 -43.312 1 31.78 45 ALA B N 1
ATOM 5219 C CA . ALA B 1 45 ? 16.344 3.969 -43.438 1 31.78 45 ALA B CA 1
ATOM 5220 C C . ALA B 1 45 ? 15.758 3.625 -42.094 1 31.78 45 ALA B C 1
ATOM 5222 O O . ALA B 1 45 ? 14.539 3.535 -41.938 1 31.78 45 ALA B O 1
ATOM 5223 N N . GLY B 1 46 ? 16.656 3.268 -41.125 1 29.94 46 GLY B N 1
ATOM 5224 C CA . GLY B 1 46 ? 16.219 2.982 -39.75 1 29.94 46 GLY B CA 1
ATOM 5225 C C . GLY B 1 46 ? 15.594 4.18 -39.062 1 29.94 46 GLY B C 1
ATOM 5226 O O . GLY B 1 46 ? 14.758 4.02 -38.156 1 29.94 46 GLY B O 1
ATOM 5227 N N . VAL B 1 47 ? 16.141 5.375 -39.344 1 32.94 47 VAL B N 1
ATOM 5228 C CA . VAL B 1 47 ? 15.547 6.609 -38.812 1 32.94 47 VAL B CA 1
ATOM 5229 C C . VAL B 1 47 ? 14.117 6.734 -39.344 1 32.94 47 VAL B C 1
ATOM 5231 O O . VAL B 1 47 ? 13.227 7.184 -38.594 1 32.94 47 VAL B O 1
ATOM 5234 N N . CYS B 1 48 ? 13.922 6.238 -40.562 1 30.25 48 CYS B N 1
ATOM 5235 C CA . CYS B 1 48 ? 12.594 6.43 -41.156 1 30.25 48 CYS B CA 1
ATOM 5236 C C . CYS B 1 48 ? 11.555 5.594 -40.406 1 30.25 48 CYS B C 1
ATOM 5238 O O . CYS B 1 48 ? 10.43 6.035 -40.219 1 30.25 48 CYS B O 1
ATOM 5240 N N . GLY B 1 49 ? 12 4.316 -40.188 1 30.22 49 GLY B N 1
ATOM 5241 C CA . GLY B 1 49 ? 11.047 3.451 -39.5 1 30.22 49 GLY B CA 1
ATOM 5242 C C . GLY B 1 49 ? 10.758 3.873 -38.062 1 30.22 49 GLY B C 1
ATOM 5243 O O . GLY B 1 49 ? 9.648 3.689 -37.594 1 30.22 49 GLY B O 1
ATOM 5244 N N . CYS B 1 50 ? 11.867 4.297 -37.406 1 31.05 50 CYS B N 1
ATOM 5245 C CA . CYS B 1 50 ? 11.688 4.844 -36.062 1 31.05 50 CYS B CA 1
ATOM 5246 C C . CYS B 1 50 ? 10.781 6.066 -36.094 1 31.05 50 CYS B C 1
ATOM 5248 O O . CYS B 1 50 ? 10.25 6.473 -35.062 1 31.05 50 CYS B O 1
ATOM 5250 N N . LEU B 1 51 ? 10.828 6.762 -37.188 1 31.69 51 LEU B N 1
ATOM 5251 C CA . LEU B 1 51 ? 9.961 7.922 -37.312 1 31.69 51 LEU B CA 1
ATOM 5252 C C . LEU B 1 51 ? 8.492 7.5 -37.312 1 31.69 51 LEU B C 1
ATOM 5254 O O . LEU B 1 51 ? 7.633 8.227 -36.812 1 31.69 51 LEU B O 1
ATOM 5258 N N . VAL B 1 52 ? 8.289 6.301 -37.969 1 32.25 52 VAL B N 1
ATOM 5259 C CA . VAL B 1 52 ? 6.883 5.922 -38.031 1 32.25 52 VAL B CA 1
ATOM 5260 C C . VAL B 1 52 ? 6.367 5.602 -36.625 1 32.25 52 VAL B C 1
ATOM 5262 O O . VAL B 1 52 ? 5.273 6.035 -36.25 1 32.25 52 VAL B O 1
ATOM 5265 N N . LEU B 1 53 ? 7.191 4.77 -35.875 1 31.69 53 LEU B N 1
ATOM 5266 C CA . LEU B 1 53 ? 6.719 4.453 -34.531 1 31.69 53 LEU B CA 1
ATOM 5267 C C . LEU B 1 53 ? 6.766 5.688 -33.625 1 31.69 53 LEU B C 1
ATOM 5269 O O . LEU B 1 53 ? 5.863 5.906 -32.844 1 31.69 53 LEU B O 1
ATOM 5273 N N . PHE B 1 54 ? 7.863 6.508 -33.719 1 33.09 54 PHE B N 1
ATOM 5274 C CA . PHE B 1 54 ? 7.922 7.84 -33.125 1 33.09 54 PHE B CA 1
ATOM 5275 C C . PHE B 1 54 ? 6.793 8.719 -33.656 1 33.09 54 PHE B C 1
ATOM 5277 O O . PHE B 1 54 ? 6.422 9.711 -33.031 1 33.09 54 PHE B O 1
ATOM 5284 N N . HIS B 1 55 ? 6.418 8.477 -34.906 1 34.28 55 HIS B N 1
ATOM 5285 C CA . HIS B 1 55 ? 5.309 9.164 -35.562 1 34.28 55 HIS B CA 1
ATOM 5286 C C . HIS B 1 55 ? 4.016 8.992 -34.781 1 34.28 55 HIS B C 1
ATOM 5288 O O . HIS B 1 55 ? 3.332 9.977 -34.469 1 34.28 55 HIS B O 1
ATOM 5294 N N . TYR B 1 56 ? 3.662 7.699 -34.531 1 34.16 56 TYR B N 1
ATOM 5295 C CA . TYR B 1 56 ? 2.383 7.512 -33.875 1 34.16 56 TYR B CA 1
ATOM 5296 C C . TYR B 1 56 ? 2.477 7.91 -32.406 1 34.16 56 TYR B C 1
ATOM 5298 O O . TYR B 1 56 ? 1.516 8.438 -31.828 1 34.16 56 TYR B O 1
ATOM 5306 N N . VAL B 1 57 ? 3.686 7.738 -31.828 1 32.66 57 VAL B N 1
ATOM 5307 C CA . VAL B 1 57 ? 3.854 8.242 -30.469 1 32.66 57 VAL B CA 1
ATOM 5308 C C . VAL B 1 57 ? 3.971 9.766 -30.484 1 32.66 57 VAL B C 1
ATOM 5310 O O . VAL B 1 57 ? 3.371 10.453 -29.656 1 32.66 57 VAL B O 1
ATOM 5313 N N . LEU B 1 58 ? 4.855 10.258 -31.375 1 34.22 58 LEU B N 1
ATOM 5314 C CA . LEU B 1 58 ? 5 11.703 -31.516 1 34.22 58 LEU B CA 1
ATOM 5315 C C . LEU B 1 58 ? 3.717 12.32 -32.062 1 34.22 58 LEU B C 1
ATOM 5317 O O . LEU B 1 58 ? 3.35 13.438 -31.672 1 34.22 58 LEU B O 1
ATOM 5321 N N . ILE B 1 59 ? 3.119 11.633 -33.031 1 38.44 59 ILE B N 1
ATOM 5322 C CA . ILE B 1 59 ? 1.853 12.156 -33.531 1 38.44 59 ILE B CA 1
ATOM 5323 C C . ILE B 1 59 ? 0.832 12.211 -32.406 1 38.44 59 ILE B C 1
ATOM 5325 O O . ILE B 1 59 ? 0.06 13.164 -32.281 1 38.44 59 ILE B O 1
ATOM 5329 N N . GLY B 1 60 ? 0.823 11.203 -31.625 1 34.5 60 GLY B N 1
ATOM 5330 C CA . GLY B 1 60 ? -0.092 11.195 -30.5 1 34.5 60 GLY B CA 1
ATOM 5331 C C . GLY B 1 60 ? 0.319 12.148 -29.391 1 34.5 60 GLY B C 1
ATOM 5332 O O . GLY B 1 60 ? -0.522 12.844 -28.812 1 34.5 60 GLY B O 1
ATOM 5333 N N . ALA B 1 61 ? 1.683 12.258 -29.109 1 35.09 61 ALA B N 1
ATOM 5334 C CA . ALA B 1 61 ? 2.186 13.109 -28.031 1 35.09 61 ALA B CA 1
ATOM 5335 C C . ALA B 1 61 ? 2.436 14.531 -28.531 1 35.09 61 ALA B C 1
ATOM 5337 O O . ALA B 1 61 ? 2.314 15.492 -27.766 1 35.09 61 ALA B O 1
ATOM 5338 N N . PHE B 1 62 ? 3.035 14.789 -29.891 1 33.94 62 PHE B N 1
ATOM 5339 C CA . PHE B 1 62 ? 3.328 16.078 -30.516 1 33.94 62 PHE B CA 1
ATOM 5340 C C . PHE B 1 62 ? 2.611 16.203 -31.844 1 33.94 62 PHE B C 1
ATOM 5342 O O . PHE B 1 62 ? 3.227 16.031 -32.906 1 33.94 62 PHE B O 1
ATOM 5349 N N . PRO B 1 63 ? 1.379 16.312 -31.891 1 33.25 63 PRO B N 1
ATOM 5350 C CA . PRO B 1 63 ? 0.563 16.188 -33.094 1 33.25 63 PRO B CA 1
ATOM 5351 C C . PRO B 1 63 ? 0.896 17.25 -34.156 1 33.25 63 PRO B C 1
ATOM 5353 O O . PRO B 1 63 ? 0.665 17.031 -35.344 1 33.25 63 PRO B O 1
ATOM 5356 N N . ASN B 1 64 ? 1.416 18.453 -33.719 1 35.81 64 ASN B N 1
ATOM 5357 C CA . ASN B 1 64 ? 1.694 19.531 -34.656 1 35.81 64 ASN B CA 1
ATOM 5358 C C . ASN B 1 64 ? 3.127 19.469 -35.188 1 35.81 64 ASN B C 1
ATOM 5360 O O . ASN B 1 64 ? 3.643 20.453 -35.719 1 35.81 64 ASN B O 1
ATOM 5364 N N . SER B 1 65 ? 3.85 18.5 -34.906 1 33.34 65 SER B N 1
ATOM 5365 C CA . SER B 1 65 ? 5.195 18.531 -35.469 1 33.34 65 SER B CA 1
ATOM 5366 C C . SER B 1 65 ? 5.168 18.234 -36.969 1 33.34 65 SER B C 1
ATOM 5368 O O . SER B 1 65 ? 4.203 17.672 -37.5 1 33.34 65 SER B O 1
ATOM 5370 N N . ALA B 1 66 ? 6.082 18.828 -37.75 1 33.56 66 ALA B N 1
ATOM 5371 C CA . ALA B 1 66 ? 6.277 18.656 -39.188 1 33.56 66 ALA B CA 1
ATOM 5372 C C . ALA B 1 66 ? 6.137 17.188 -39.594 1 33.56 66 ALA B C 1
ATOM 5374 O O . ALA B 1 66 ? 5.633 16.891 -40.688 1 33.56 66 ALA B O 1
ATOM 5375 N N . TYR B 1 67 ? 6.59 16.406 -38.781 1 32.94 67 TYR B N 1
ATOM 5376 C CA . TYR B 1 67 ? 6.629 15 -39.125 1 32.94 67 TYR B CA 1
ATOM 5377 C C . TYR B 1 67 ? 5.23 14.391 -39.094 1 32.94 67 TYR B C 1
ATOM 5379 O O . TYR B 1 67 ? 4.875 13.609 -40 1 32.94 67 TYR B O 1
ATOM 5387 N N . THR B 1 68 ? 4.293 14.719 -38.188 1 33.16 68 THR B N 1
ATOM 5388 C CA . THR B 1 68 ? 2.939 14.18 -38.156 1 33.16 68 THR B CA 1
ATOM 5389 C C . THR B 1 68 ? 2.137 14.617 -39.375 1 33.16 68 THR B C 1
ATOM 5391 O O . THR B 1 68 ? 1.324 13.844 -39.875 1 33.16 68 THR B O 1
ATOM 5394 N N . ARG B 1 69 ? 2.389 15.734 -39.75 1 34.06 69 ARG B N 1
ATOM 5395 C CA . ARG B 1 69 ? 1.791 16.219 -41 1 34.06 69 ARG B CA 1
ATOM 5396 C C . ARG B 1 69 ? 2.189 15.352 -42.156 1 34.06 69 ARG B C 1
ATOM 5398 O O . ARG B 1 69 ? 1.376 15.086 -43.06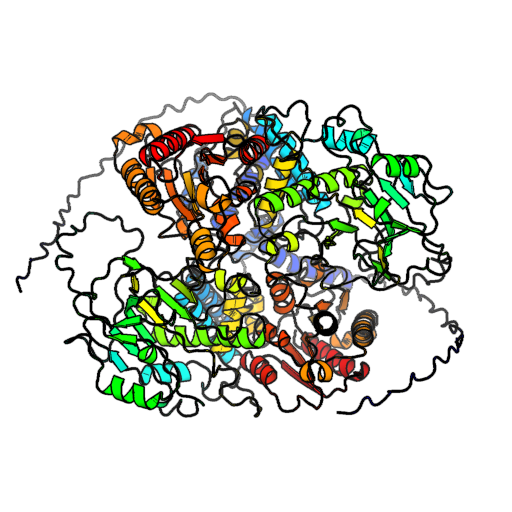2 1 34.06 69 ARG B O 1
ATOM 5405 N N . TYR B 1 70 ? 3.422 14.984 -42.25 1 30.08 70 TYR B N 1
ATOM 5406 C CA . TYR B 1 70 ? 3.879 14.203 -43.375 1 30.08 70 TYR B CA 1
ATOM 5407 C C . TYR B 1 70 ? 3.211 12.836 -43.406 1 30.08 70 TYR B C 1
ATOM 5409 O O . TYR B 1 70 ? 2.805 12.352 -44.469 1 30.08 70 TYR B O 1
ATOM 5417 N N . THR B 1 71 ? 2.947 12.258 -42.25 1 31.19 71 THR B N 1
ATOM 5418 C CA . THR B 1 71 ? 2.516 10.867 -42.312 1 31.19 71 THR B CA 1
ATOM 5419 C C . THR B 1 71 ? 1.007 10.781 -42.531 1 31.19 71 THR B C 1
ATOM 5421 O O . THR B 1 71 ? 0.502 9.758 -43 1 31.19 71 THR B O 1
ATOM 5424 N N . THR B 1 72 ? 0.114 11.672 -42.125 1 32.38 72 THR B N 1
ATOM 5425 C CA . THR B 1 72 ? -1.306 11.648 -42.469 1 32.38 72 THR B CA 1
ATOM 5426 C C . THR B 1 72 ? -1.505 11.727 -43.969 1 32.38 72 THR B C 1
ATOM 5428 O O . THR B 1 72 ? -2.48 11.195 -44.5 1 32.38 72 THR B O 1
ATOM 5431 N N . SER B 1 73 ? -0.713 12.445 -44.594 1 29.88 73 SER B N 1
ATOM 5432 C CA . SER B 1 73 ? -0.897 12.547 -46.031 1 29.88 73 SER B CA 1
ATOM 5433 C C . SER B 1 73 ? -0.577 11.227 -46.719 1 29.88 73 SER B C 1
ATOM 5435 O O . SER B 1 73 ? -1.059 10.969 -47.812 1 29.88 73 SER B O 1
ATOM 5437 N N . SER B 1 74 ? 0.414 10.523 -46.156 1 28.31 74 SER B N 1
ATOM 5438 C CA . SER B 1 74 ? 0.785 9.344 -46.938 1 28.31 74 SER B CA 1
ATOM 5439 C C . SER B 1 74 ? -0.23 8.227 -46.781 1 28.31 74 SER B C 1
ATOM 5441 O O . SER B 1 74 ? -0.046 7.125 -47.281 1 28.31 74 SER B O 1
ATOM 5443 N N . ARG B 1 75 ? -1.241 8.367 -45.875 1 32.84 75 ARG B N 1
ATOM 5444 C CA . ARG B 1 75 ? -2.281 7.348 -45.781 1 32.84 75 ARG B CA 1
ATOM 5445 C C . ARG B 1 75 ? -3.029 7.207 -47.094 1 32.84 75 ARG B C 1
ATOM 5447 O O . ARG B 1 75 ? -3.781 6.25 -47.312 1 32.84 75 ARG B O 1
ATOM 5454 N N . ASN B 1 76 ? -3.182 8.211 -47.75 1 27.25 76 ASN B N 1
ATOM 5455 C CA . ASN B 1 76 ? -4.07 8.055 -48.906 1 27.25 76 ASN B CA 1
ATOM 5456 C C . ASN B 1 76 ? -3.514 7.047 -49.906 1 27.25 76 ASN B C 1
ATOM 5458 O O . ASN B 1 76 ? -4.207 6.66 -50.844 1 27.25 76 ASN B O 1
ATOM 5462 N N . ARG B 1 77 ? -2.213 7.02 -50.031 1 27.44 77 ARG B N 1
ATOM 5463 C CA . ARG B 1 77 ? -1.835 6.352 -51.281 1 27.44 77 ARG B CA 1
ATOM 5464 C C . ARG B 1 77 ? -1.796 4.84 -51.094 1 27.44 77 ARG B C 1
ATOM 5466 O O . ARG B 1 77 ? -1.562 4.098 -52.062 1 27.44 77 ARG B O 1
ATOM 5473 N N . TYR B 1 78 ? -1.34 4.316 -49.875 1 28.09 78 TYR B N 1
ATOM 5474 C CA . TYR B 1 78 ? -1.125 2.891 -50.094 1 28.09 78 TYR B CA 1
ATOM 5475 C C . TYR B 1 78 ? -2.453 2.152 -50.219 1 28.09 78 TYR B C 1
ATOM 5477 O O . TYR B 1 78 ? -3.281 2.195 -49.312 1 28.09 78 TYR B O 1
ATOM 5485 N N . GLY B 1 79 ? -3.053 2.045 -51.281 1 24.67 79 GLY B N 1
ATOM 5486 C CA . GLY B 1 79 ? -4.066 1.196 -51.875 1 24.67 79 GLY B CA 1
ATOM 5487 C C . GLY B 1 79 ? -4 -0.244 -51.406 1 24.67 79 GLY B C 1
ATOM 5488 O O . GLY B 1 79 ? -2.914 -0.795 -51.219 1 24.67 79 GLY B O 1
ATOM 5489 N N . VAL B 1 80 ? -5.016 -0.712 -50.625 1 27.91 80 VAL B N 1
ATOM 5490 C CA . VAL B 1 80 ? -5.414 -2.025 -50.125 1 27.91 80 VAL B CA 1
ATOM 5491 C C . VAL B 1 80 ? -5.168 -3.082 -51.188 1 27.91 80 VAL B C 1
ATOM 5493 O O . VAL B 1 80 ? -5.93 -3.184 -52.156 1 27.91 80 VAL B O 1
ATOM 5496 N N . GLY B 1 81 ? -3.996 -3.299 -51.656 1 25 81 GLY B N 1
ATOM 5497 C CA . GLY B 1 81 ? -4.016 -4.496 -52.469 1 25 81 GLY B CA 1
ATOM 5498 C C . GLY B 1 81 ? -4.441 -5.738 -51.719 1 25 81 GLY B C 1
ATOM 5499 O O . GLY B 1 81 ? -4.398 -5.762 -50.5 1 25 81 GLY B O 1
ATOM 5500 N N . SER B 1 82 ? -5.133 -6.883 -52.312 1 28.53 82 SER B N 1
ATOM 5501 C CA . SER B 1 82 ? -5.973 -8.062 -52.094 1 28.53 82 SER B CA 1
ATOM 5502 C C . SER B 1 82 ? -5.363 -9.008 -51.062 1 28.53 82 SER B C 1
ATOM 5504 O O . SER B 1 82 ? -6.07 -9.82 -50.469 1 28.53 82 SER B O 1
ATOM 5506 N N . GLY B 1 83 ? -4.027 -9.312 -50.969 1 28.31 83 GLY B N 1
ATOM 5507 C CA . GLY B 1 83 ? -3.578 -10.609 -50.5 1 28.31 83 GLY B CA 1
ATOM 5508 C C . GLY B 1 83 ? -3.432 -10.68 -49 1 28.31 83 GLY B C 1
ATOM 5509 O O . GLY B 1 83 ? -2.957 -11.688 -48.469 1 28.31 83 GLY B O 1
ATOM 5510 N N . TYR B 1 84 ? -3.221 -9.578 -48.188 1 29.09 84 TYR B N 1
ATOM 5511 C CA . TYR B 1 84 ? -2.494 -9.883 -46.969 1 29.09 84 TYR B CA 1
ATOM 5512 C C . TYR B 1 84 ? -3.439 -10.375 -45.875 1 29.09 84 TYR B C 1
ATOM 5514 O O . TYR B 1 84 ? -4.258 -9.609 -45.344 1 29.09 84 TYR B O 1
ATOM 5522 N N . ASP B 1 85 ? -3.779 -11.633 -45.625 1 33.78 85 ASP B N 1
ATOM 5523 C CA . ASP B 1 85 ? -4.43 -12.477 -44.625 1 33.78 85 ASP B CA 1
ATOM 5524 C C . ASP B 1 85 ? -3.984 -12.094 -43.219 1 33.78 85 ASP B C 1
ATOM 5526 O O . ASP B 1 85 ? -4.598 -12.516 -42.219 1 33.78 85 ASP B O 1
ATOM 5530 N N . GLY B 1 86 ? -2.859 -11.547 -43 1 36.12 86 GLY B N 1
ATOM 5531 C CA . GLY B 1 86 ? -2.316 -11.211 -41.688 1 36.12 86 GLY B CA 1
ATOM 5532 C C . GLY B 1 86 ? -3.154 -10.195 -40.938 1 36.12 86 GLY B C 1
ATOM 5533 O O . GLY B 1 86 ? -2.924 -9.953 -39.75 1 36.12 86 GLY B O 1
ATOM 5534 N N . HIS B 1 87 ? -3.967 -9.383 -41.5 1 38.59 87 HIS B N 1
ATOM 5535 C CA . HIS B 1 87 ? -4.75 -8.32 -40.906 1 38.59 87 HIS B CA 1
ATOM 5536 C C . HIS B 1 87 ? -5.895 -8.891 -40.062 1 38.59 87 HIS B C 1
ATOM 5538 O O . HIS B 1 87 ? -6.375 -8.234 -39.125 1 38.59 87 HIS B O 1
ATOM 5544 N N . THR B 1 88 ? -6.312 -10.086 -40.344 1 43.12 88 THR B N 1
ATOM 5545 C CA . THR B 1 88 ? -7.461 -10.609 -39.625 1 43.12 88 THR B CA 1
ATOM 5546 C C . THR B 1 88 ? -7.066 -11.008 -38.188 1 43.12 88 THR B C 1
ATOM 5548 O O . THR B 1 88 ? -7.84 -10.812 -37.25 1 43.12 88 THR B O 1
ATOM 5551 N N . GLY B 1 89 ? -5.887 -11.516 -38.094 1 42.84 89 GLY B N 1
ATOM 5552 C CA . GLY B 1 89 ? -5.441 -11.922 -36.75 1 42.84 89 GLY B CA 1
ATOM 5553 C C . GLY B 1 89 ? -5.27 -10.766 -35.812 1 42.84 89 GLY B C 1
ATOM 5554 O O . GLY B 1 89 ? -5.691 -10.844 -34.656 1 42.84 89 GLY B O 1
ATOM 5555 N N . TYR B 1 90 ? -4.809 -9.672 -36.312 1 44.5 90 TYR B N 1
ATOM 5556 C CA . TYR B 1 90 ? -4.609 -8.469 -35.531 1 44.5 90 TYR B CA 1
ATOM 5557 C C . TYR B 1 90 ? -5.945 -7.879 -35.094 1 44.5 90 TYR B C 1
ATOM 5559 O O . TYR B 1 90 ? -6.102 -7.484 -33.906 1 44.5 90 TYR B O 1
ATOM 5567 N N . ALA B 1 91 ? -6.742 -7.77 -35.969 1 47.56 91 ALA B N 1
ATOM 5568 C CA . ALA B 1 91 ? -8.039 -7.168 -35.688 1 47.56 91 ALA B CA 1
ATOM 5569 C C . ALA B 1 91 ? -8.773 -7.965 -34.594 1 47.56 91 ALA B C 1
ATOM 5571 O O . ALA B 1 91 ? -9.406 -7.387 -33.719 1 47.56 91 ALA B O 1
ATOM 5572 N N . SER B 1 92 ? -8.484 -9.195 -34.625 1 51.41 92 SER B N 1
ATOM 5573 C CA . SER B 1 92 ? -9.164 -10.047 -33.656 1 51.41 92 SER B CA 1
ATOM 5574 C C . SER B 1 92 ? -8.523 -9.93 -32.281 1 51.41 92 SER B C 1
ATOM 5576 O O . SER B 1 92 ? -9.234 -9.859 -31.266 1 51.41 92 SER B O 1
ATOM 5578 N N . ALA B 1 93 ? -7.215 -9.844 -32.25 1 51.28 93 ALA B N 1
ATOM 5579 C CA . ALA B 1 93 ? -6.523 -9.688 -30.984 1 51.28 93 ALA B CA 1
ATOM 5580 C C . ALA B 1 93 ? -6.828 -8.336 -30.359 1 51.28 93 ALA B C 1
ATOM 5582 O O . ALA B 1 93 ? -7.078 -8.242 -29.141 1 51.28 93 ALA B O 1
ATOM 5583 N N . ALA B 1 94 ? -6.801 -7.352 -31.109 1 52.5 94 ALA B N 1
ATOM 5584 C CA . ALA B 1 94 ? -7.121 -6.008 -30.641 1 52.5 94 ALA B CA 1
ATOM 5585 C C . ALA B 1 94 ? -8.57 -5.93 -30.156 1 52.5 94 ALA B C 1
ATOM 5587 O O . ALA B 1 94 ? -8.852 -5.301 -29.125 1 52.5 94 ALA B O 1
ATOM 5588 N N . ALA B 1 95 ? -9.43 -6.57 -30.891 1 53.19 95 ALA B N 1
ATOM 5589 C CA . ALA B 1 95 ? -10.836 -6.582 -30.5 1 53.19 95 ALA B CA 1
ATOM 5590 C C . ALA B 1 95 ? -11.039 -7.348 -29.188 1 53.19 95 ALA B C 1
ATOM 5592 O O . ALA B 1 95 ? -11.812 -6.926 -28.328 1 53.19 95 ALA B O 1
ATOM 5593 N N . SER B 1 96 ? -10.258 -8.383 -29.078 1 55.56 96 SER B N 1
ATOM 5594 C CA . SER B 1 96 ? -10.344 -9.172 -27.859 1 55.56 96 SER B CA 1
ATOM 5595 C C . SER B 1 96 ? -9.812 -8.391 -26.656 1 55.56 96 SER B C 1
ATOM 5597 O O . SER B 1 96 ? -10.398 -8.43 -25.578 1 55.56 96 SER B O 1
ATOM 5599 N N . ALA B 1 97 ? -8.789 -7.727 -26.922 1 58.22 97 ALA B N 1
ATOM 5600 C CA . ALA B 1 97 ? -8.211 -6.883 -25.875 1 58.22 97 ALA B CA 1
ATOM 5601 C C . ALA B 1 97 ? -9.172 -5.77 -25.469 1 58.22 97 ALA B C 1
ATOM 5603 O O . ALA B 1 97 ? -9.367 -5.508 -24.281 1 58.22 97 ALA B O 1
ATOM 5604 N N . GLN B 1 98 ? -9.742 -5.18 -26.469 1 57.47 98 GLN B N 1
ATOM 5605 C CA . GLN B 1 98 ? -10.68 -4.102 -26.188 1 57.47 98 GLN B CA 1
ATOM 5606 C C . GLN B 1 98 ? -11.906 -4.613 -25.438 1 57.47 98 GLN B C 1
ATOM 5608 O O . GLN B 1 98 ? -12.422 -3.932 -24.547 1 57.47 98 GLN B O 1
ATOM 5613 N N . ASP B 1 99 ? -12.297 -5.805 -25.797 1 60.03 99 ASP B N 1
ATOM 5614 C CA . ASP B 1 99 ? -13.43 -6.422 -25.125 1 60.03 99 ASP B CA 1
ATOM 5615 C C . ASP B 1 99 ? -13.148 -6.609 -23.625 1 60.03 99 ASP B C 1
ATOM 5617 O O . ASP B 1 99 ? -14 -6.301 -22.781 1 60.03 99 ASP B O 1
ATOM 5621 N N . VAL B 1 100 ? -11.984 -7.035 -23.344 1 59.28 100 VAL B N 1
ATOM 5622 C CA . VAL B 1 100 ? -11.594 -7.234 -21.953 1 59.28 100 VAL B CA 1
ATOM 5623 C C . VAL B 1 100 ? -11.523 -5.887 -21.234 1 59.28 100 VAL B C 1
ATOM 5625 O O . VAL B 1 100 ? -12.055 -5.738 -20.125 1 59.28 100 VAL B O 1
ATOM 5628 N N . LEU B 1 101 ? -10.953 -4.973 -21.891 1 58.38 101 LEU B N 1
ATOM 5629 C CA . LEU B 1 101 ? -10.773 -3.658 -21.297 1 58.38 101 LEU B CA 1
ATOM 5630 C C . LEU B 1 101 ? -12.117 -2.984 -21.031 1 58.38 101 LEU B C 1
ATOM 5632 O O . LEU B 1 101 ? -12.289 -2.305 -20.016 1 58.38 101 LEU B O 1
ATOM 5636 N N . ASP B 1 102 ? -13.078 -3.223 -21.984 1 55.56 102 ASP B N 1
ATOM 5637 C CA . ASP B 1 102 ? -14.406 -2.637 -21.828 1 55.56 102 ASP B CA 1
ATOM 5638 C C . ASP B 1 102 ? -15.133 -3.234 -20.625 1 55.56 102 ASP B C 1
ATOM 5640 O O . ASP B 1 102 ? -16 -2.59 -20.031 1 55.56 102 ASP B O 1
ATOM 5644 N N . ARG B 1 103 ? -14.711 -4.387 -20.344 1 56.06 103 ARG B N 1
ATOM 5645 C CA . ARG B 1 103 ? -15.398 -5.086 -19.266 1 56.06 103 ARG B CA 1
ATOM 5646 C C . ARG B 1 103 ? -14.75 -4.789 -17.922 1 56.06 103 ARG B C 1
ATOM 5648 O O . ARG B 1 103 ? -15.336 -5.039 -16.875 1 56.06 103 ARG B O 1
ATOM 5655 N N . ILE B 1 104 ? -13.5 -4.352 -18.062 1 46.84 104 ILE B N 1
ATOM 5656 C CA . ILE B 1 104 ? -12.852 -3.871 -16.859 1 46.84 104 ILE B CA 1
ATOM 5657 C C . ILE B 1 104 ? -13.422 -2.506 -16.469 1 46.84 104 ILE B C 1
ATOM 5659 O O . ILE B 1 104 ? -13.594 -1.637 -17.328 1 46.84 104 ILE B O 1
ATOM 5663 N N . ASP B 1 105 ? -14.055 -2.344 -15.328 1 44.41 105 ASP B N 1
ATOM 5664 C CA . ASP B 1 105 ? -14.727 -1.129 -14.875 1 44.41 105 ASP B CA 1
ATOM 5665 C C . ASP B 1 105 ? -13.875 0.107 -15.164 1 44.41 105 ASP B C 1
ATOM 5667 O O . ASP B 1 105 ? -12.797 0.277 -14.586 1 44.41 105 ASP B O 1
ATOM 5671 N N . PRO B 1 106 ? -14.32 0.811 -16.172 1 43.25 106 PRO B N 1
ATOM 5672 C CA . PRO B 1 106 ? -13.586 2.031 -16.5 1 43.25 106 PRO B CA 1
ATOM 5673 C C . PRO B 1 106 ? -13.453 2.982 -15.32 1 43.25 106 PRO B C 1
ATOM 5675 O O . PRO B 1 106 ? -12.547 3.818 -15.289 1 43.25 106 PRO B O 1
ATOM 5678 N N . SER B 1 107 ? -14.445 2.836 -14.367 1 39.16 107 SER B N 1
ATOM 5679 C CA . SER B 1 107 ? -14.414 3.773 -13.25 1 39.16 107 SER B CA 1
ATOM 5680 C C . SER B 1 107 ? -13.281 3.438 -12.281 1 39.16 107 SER B C 1
ATOM 5682 O O . SER B 1 107 ? -12.961 4.234 -11.398 1 39.16 107 SER B O 1
ATOM 5684 N N . ALA B 1 108 ? -12.922 2.121 -12.477 1 42.59 108 ALA B N 1
ATOM 5685 C CA . ALA B 1 108 ? -11.891 1.732 -11.516 1 42.59 108 ALA B CA 1
ATOM 5686 C C . ALA B 1 108 ? -10.594 2.506 -11.75 1 42.59 108 ALA B C 1
ATOM 5688 O O . ALA B 1 108 ? -9.695 2.494 -10.906 1 42.59 108 ALA B O 1
ATOM 5689 N N . GLY B 1 109 ? -10.516 3.391 -12.484 1 46.47 109 GLY B N 1
ATOM 5690 C CA . GLY B 1 109 ? -9.258 4.066 -12.789 1 46.47 109 GLY B CA 1
ATOM 5691 C C . GLY B 1 109 ? -8.18 3.129 -13.289 1 46.47 109 GLY B C 1
ATOM 5692 O O . GLY B 1 109 ? -8.461 1.978 -13.633 1 46.47 109 GLY B O 1
ATOM 5693 N N . GLN B 1 110 ? -7.117 3.602 -13.812 1 48.97 110 GLN B N 1
ATOM 5694 C CA . GLN B 1 110 ? -5.957 2.795 -14.18 1 48.97 110 GLN B CA 1
ATOM 5695 C C . GLN B 1 110 ? -5.148 2.396 -12.953 1 48.97 110 GLN B C 1
ATOM 5697 O O . GLN B 1 110 ? -4.895 3.225 -12.07 1 48.97 110 GLN B O 1
ATOM 5702 N N . PRO B 1 111 ? -5.254 1.02 -12.797 1 49.81 111 PRO B N 1
ATOM 5703 C CA . PRO B 1 111 ? -4.43 0.641 -11.648 1 49.81 111 PRO B CA 1
ATOM 5704 C C . PRO B 1 111 ? -3.127 1.43 -11.57 1 49.81 111 PRO B C 1
ATOM 5706 O O . PRO B 1 111 ? -2.541 1.769 -12.602 1 49.81 111 PRO B O 1
ATOM 5709 N N . GLY B 1 112 ? -2.951 2.098 -10.398 1 59.72 112 GLY B N 1
ATOM 5710 C CA . GLY B 1 112 ? -1.745 2.875 -10.156 1 59.72 112 GLY B CA 1
ATOM 5711 C C . GLY B 1 112 ? -0.472 2.117 -10.477 1 59.72 112 GLY B C 1
ATOM 5712 O O . GLY B 1 112 ? -0.456 0.884 -10.461 1 59.72 112 GLY B O 1
ATOM 5713 N N . THR B 1 113 ? 0.39 2.693 -11.203 1 65.88 113 THR B N 1
ATOM 5714 C CA . THR B 1 113 ? 1.713 2.176 -11.531 1 65.88 113 THR B CA 1
ATOM 5715 C C . THR B 1 113 ? 2.664 2.324 -10.352 1 65.88 113 THR B C 1
ATOM 5717 O O . THR B 1 113 ? 2.426 3.137 -9.453 1 65.88 113 THR B O 1
ATOM 5720 N N . TYR B 1 114 ? 3.504 1.337 -10.336 1 78.62 114 TYR B N 1
ATOM 5721 C CA . TYR B 1 114 ? 4.59 1.416 -9.367 1 78.62 114 TYR B CA 1
ATOM 5722 C C . TYR B 1 114 ? 5.27 2.779 -9.422 1 78.62 114 TYR B C 1
ATOM 5724 O O . TYR B 1 114 ? 5.566 3.291 -10.5 1 78.62 114 TYR B O 1
ATOM 5732 N N . PHE B 1 115 ? 5.289 3.422 -8.164 1 82.44 115 PHE B N 1
ATOM 5733 C CA . PHE B 1 115 ? 5.93 4.73 -8.102 1 82.44 115 PHE B CA 1
ATOM 5734 C C . PHE B 1 115 ? 6.828 4.832 -6.875 1 82.44 115 PHE B C 1
ATOM 5736 O O . PHE B 1 115 ? 6.449 4.402 -5.781 1 82.44 115 PHE B O 1
ATOM 5743 N N . ARG B 1 116 ? 8.039 5.422 -7.133 1 87.06 116 ARG B N 1
ATOM 5744 C CA . ARG B 1 116 ? 8.961 5.871 -6.09 1 87.06 116 ARG B CA 1
ATOM 5745 C C . ARG B 1 116 ? 9.656 7.164 -6.492 1 87.06 116 ARG B C 1
ATOM 5747 O O . ARG B 1 116 ? 9.984 7.359 -7.664 1 87.06 116 ARG B O 1
ATOM 5754 N N . ASP B 1 117 ? 9.883 7.992 -5.52 1 88.94 117 ASP B N 1
ATOM 5755 C CA . ASP B 1 117 ? 10.656 9.203 -5.75 1 88.94 117 ASP B CA 1
ATOM 5756 C C . ASP B 1 117 ? 12.141 8.969 -5.461 1 88.94 117 ASP B C 1
ATOM 5758 O O . ASP B 1 117 ? 12.586 9.094 -4.32 1 88.94 117 ASP B O 1
ATOM 5762 N N . SER B 1 118 ? 12.938 8.664 -6.492 1 89.94 118 SER B N 1
ATOM 5763 C CA . SER B 1 118 ? 14.344 8.297 -6.34 1 89.94 118 SER B CA 1
ATOM 5764 C C . SER B 1 118 ? 15.172 9.484 -5.871 1 89.94 118 SER B C 1
ATOM 5766 O O . SER B 1 118 ? 16.25 9.312 -5.305 1 89.94 118 SER B O 1
ATOM 5768 N N . PHE B 1 119 ? 14.688 10.75 -6.16 1 90.38 119 PHE B N 1
ATOM 5769 C CA . PHE B 1 119 ? 15.383 11.984 -5.809 1 90.38 119 PHE B CA 1
ATOM 5770 C C . PHE B 1 119 ? 14.5 12.883 -4.949 1 90.38 119 PHE B C 1
ATOM 5772 O O . PHE B 1 119 ? 14.203 14.016 -5.332 1 90.38 119 PHE B O 1
ATOM 5779 N N . PRO B 1 120 ? 14.156 12.375 -3.764 1 93.38 120 PRO B N 1
ATOM 5780 C CA . PRO B 1 120 ? 13.195 13.109 -2.939 1 93.38 120 PRO B CA 1
ATOM 5781 C C . PRO B 1 120 ? 13.695 14.492 -2.525 1 93.38 120 PRO B C 1
ATOM 5783 O O . PRO B 1 120 ? 12.906 15.422 -2.361 1 93.38 120 PRO B O 1
ATOM 5786 N N . LEU B 1 121 ? 15.031 14.719 -2.367 1 95.5 121 LEU B N 1
ATOM 5787 C CA . LEU B 1 121 ? 15.547 16.016 -1.973 1 95.5 121 LEU B CA 1
ATOM 5788 C C . LEU B 1 121 ? 15.211 17.078 -3.018 1 95.5 121 LEU B C 1
ATOM 5790 O O . LEU B 1 121 ? 14.742 18.172 -2.674 1 95.5 121 LEU B O 1
ATOM 5794 N N . ARG B 1 122 ? 15.438 16.688 -4.215 1 91.38 122 ARG B N 1
ATOM 5795 C CA . ARG B 1 122 ? 15.133 17.594 -5.324 1 91.38 122 ARG B CA 1
ATOM 5796 C C . ARG B 1 122 ? 13.641 17.891 -5.391 1 91.38 122 ARG B C 1
ATOM 5798 O O . ARG B 1 122 ? 13.25 19.047 -5.531 1 91.38 122 ARG B O 1
ATOM 5805 N N . THR B 1 123 ? 12.805 16.859 -5.301 1 89.94 123 THR B N 1
ATOM 5806 C CA . THR B 1 123 ? 11.359 17.016 -5.379 1 89.94 123 THR B CA 1
ATOM 5807 C C . THR B 1 123 ? 10.844 17.859 -4.223 1 89.94 123 THR B C 1
ATOM 5809 O O . THR B 1 123 ? 10.008 18.75 -4.422 1 89.94 123 THR B O 1
ATOM 5812 N N . MET B 1 124 ? 11.336 17.641 -3.025 1 93.81 124 MET B N 1
ATOM 5813 C CA . MET B 1 124 ? 10.898 18.375 -1.842 1 93.81 124 MET B CA 1
ATOM 5814 C C . MET B 1 124 ? 11.234 19.859 -1.965 1 93.81 124 MET B C 1
ATOM 5816 O O . MET B 1 124 ? 10.414 20.719 -1.625 1 93.81 124 MET B O 1
ATOM 5820 N N . VAL B 1 125 ? 12.406 20.156 -2.455 1 93.19 125 VAL B N 1
ATOM 5821 C CA . VAL B 1 125 ? 12.82 21.531 -2.607 1 93.19 125 VAL B CA 1
ATOM 5822 C C . VAL B 1 125 ? 11.945 22.234 -3.645 1 93.19 125 VAL B C 1
ATOM 5824 O O . VAL B 1 125 ? 11.5 23.359 -3.434 1 93.19 125 VAL B O 1
ATOM 5827 N N . ALA B 1 126 ? 11.68 21.484 -4.742 1 89.06 126 ALA B N 1
ATOM 5828 C CA . ALA B 1 126 ? 10.82 22.047 -5.777 1 89.06 126 ALA B CA 1
ATOM 5829 C C . ALA B 1 126 ? 9.422 22.328 -5.238 1 89.06 126 ALA B C 1
ATOM 5831 O O . ALA B 1 126 ? 8.844 23.391 -5.496 1 89.06 126 ALA B O 1
ATOM 5832 N N . ILE B 1 127 ? 8.898 21.484 -4.48 1 91 127 ILE B N 1
ATOM 5833 C CA . ILE B 1 127 ? 7.551 21.609 -3.932 1 91 127 ILE B CA 1
ATOM 5834 C C . ILE B 1 127 ? 7.527 22.703 -2.869 1 91 127 ILE B C 1
ATOM 5836 O O . ILE B 1 127 ? 6.539 23.438 -2.738 1 91 127 ILE B O 1
ATOM 5840 N N . TRP B 1 128 ? 8.625 22.844 -2.158 1 94.88 128 TRP B N 1
ATOM 5841 C CA . TRP B 1 128 ? 8.719 23.906 -1.164 1 94.88 128 TRP B CA 1
ATOM 5842 C C . TRP B 1 128 ? 8.625 25.281 -1.825 1 94.88 128 TRP B C 1
ATOM 5844 O O . TRP B 1 128 ? 7.938 26.172 -1.325 1 94.88 128 TRP B O 1
ATOM 5854 N N . GLU B 1 129 ? 9.305 25.453 -2.918 1 89.5 129 GLU B N 1
ATOM 5855 C CA . GLU B 1 129 ? 9.227 26.703 -3.656 1 89.5 129 GLU B CA 1
ATOM 5856 C C . GLU B 1 129 ? 7.793 27 -4.102 1 89.5 129 GLU B C 1
ATOM 5858 O O . GLU B 1 129 ? 7.332 28.141 -4.027 1 89.5 129 GLU B O 1
ATOM 5863 N N . LEU B 1 130 ? 7.121 25.938 -4.523 1 88.19 130 LEU B N 1
ATOM 5864 C CA . LEU B 1 130 ? 5.715 26.078 -4.887 1 88.19 130 LEU B CA 1
ATOM 5865 C C . LEU B 1 130 ? 4.879 26.484 -3.686 1 88.19 130 LEU B C 1
ATOM 5867 O O . LEU B 1 130 ? 4.031 27.375 -3.793 1 88.19 130 LEU B O 1
ATOM 5871 N N . ALA B 1 131 ? 5.113 25.844 -2.59 1 92.62 131 ALA B N 1
ATOM 5872 C CA . ALA B 1 131 ? 4.375 26.156 -1.368 1 92.62 131 ALA B CA 1
ATOM 5873 C C . ALA B 1 131 ? 4.555 27.625 -0.978 1 92.62 131 ALA B C 1
ATOM 5875 O O . ALA B 1 131 ? 3.592 28.297 -0.586 1 92.62 131 ALA B O 1
ATOM 5876 N N . GLU B 1 132 ? 5.77 28.141 -1.109 1 93.06 132 GLU B N 1
ATOM 5877 C CA . GLU B 1 132 ? 6.047 29.531 -0.792 1 93.06 132 GLU B CA 1
ATOM 5878 C C . GLU B 1 132 ? 5.25 30.469 -1.693 1 93.06 132 GLU B C 1
ATOM 5880 O O . GLU B 1 132 ? 4.68 31.469 -1.223 1 93.06 132 GLU B O 1
ATOM 5885 N N . LYS B 1 133 ? 5.203 30.125 -2.93 1 87 133 LYS B N 1
ATOM 5886 C CA . LYS B 1 133 ? 4.445 30.938 -3.879 1 87 133 LYS B CA 1
ATOM 5887 C C . LYS B 1 133 ? 2.953 30.906 -3.562 1 87 133 LYS B C 1
ATOM 5889 O O . LYS B 1 133 ? 2.277 31.938 -3.619 1 87 133 LYS B O 1
ATOM 5894 N N . GLU B 1 134 ? 2.475 29.734 -3.225 1 87.62 134 GLU B N 1
ATOM 5895 C CA . GLU B 1 134 ? 1.052 29.578 -2.939 1 87.62 134 GLU B CA 1
ATOM 5896 C C . GLU B 1 134 ? 0.659 30.312 -1.664 1 87.62 134 GLU B C 1
ATOM 5898 O O . GLU B 1 134 ? -0.377 30.984 -1.622 1 87.62 134 GLU B O 1
ATOM 5903 N N . VAL B 1 135 ? 1.455 30.203 -0.685 1 92.5 135 VAL B N 1
ATOM 5904 C CA . VAL B 1 135 ? 1.191 30.891 0.582 1 92.5 135 VAL B CA 1
ATOM 5905 C C . VAL B 1 135 ? 1.21 32.406 0.374 1 92.5 135 VAL B C 1
ATOM 5907 O O . VAL B 1 135 ? 0.334 33.125 0.872 1 92.5 135 VAL B O 1
ATOM 5910 N N . LYS B 1 136 ? 2.174 32.906 -0.349 1 89.62 136 LYS B N 1
ATOM 5911 C CA . LYS B 1 136 ? 2.279 34.312 -0.648 1 89.62 136 LYS B CA 1
ATOM 5912 C C . LYS B 1 136 ? 1.081 34.812 -1.459 1 89.62 136 LYS B C 1
ATOM 5914 O O . LYS B 1 136 ? 0.52 35.875 -1.177 1 89.62 136 LYS B O 1
ATOM 5919 N N . ALA B 1 137 ? 0.714 34 -2.428 1 83.44 137 ALA B N 1
ATOM 5920 C CA . ALA B 1 137 ? -0.395 34.375 -3.305 1 83.44 137 ALA B CA 1
ATOM 5921 C C . ALA B 1 137 ? -1.696 34.5 -2.52 1 83.44 137 ALA B C 1
ATOM 5923 O O . ALA B 1 137 ? -2.555 35.312 -2.861 1 83.44 137 ALA B O 1
ATOM 5924 N N . ARG B 1 138 ? -1.804 33.844 -1.447 1 86.94 138 ARG B N 1
ATOM 5925 C CA . ARG B 1 138 ? -3.025 33.844 -0.648 1 86.94 138 ARG B CA 1
ATOM 5926 C C . ARG B 1 138 ? -2.936 34.875 0.477 1 86.94 138 ARG B C 1
ATOM 5928 O O . ARG B 1 138 ? -3.898 35.094 1.22 1 86.94 138 ARG B O 1
ATOM 5935 N N . GLY B 1 139 ? -1.842 35.5 0.581 1 89.88 139 GLY B N 1
ATOM 5936 C CA . GLY B 1 139 ? -1.649 36.531 1.584 1 89.88 139 GLY B CA 1
ATOM 5937 C C . GLY B 1 139 ? -1.756 36.031 3.006 1 89.88 139 GLY B C 1
ATOM 5938 O O . GLY B 1 139 ? -2.26 36.719 3.889 1 89.88 139 GLY B O 1
ATOM 5939 N N . LEU B 1 140 ? -1.324 34.844 3.215 1 94 140 LEU B N 1
ATOM 5940 C CA . LEU B 1 140 ? -1.428 34.219 4.539 1 94 140 LEU B CA 1
ATOM 5941 C C . LEU B 1 140 ? -0.315 34.75 5.453 1 94 140 LEU B C 1
ATOM 5943 O O . LEU B 1 140 ? 0.79 35.031 4.988 1 94 140 LEU B O 1
ATOM 5947 N N . ASP B 1 141 ? -0.595 34.812 6.715 1 95.06 141 ASP B N 1
ATOM 5948 C CA . ASP B 1 141 ? 0.382 35.219 7.715 1 95.06 141 ASP B CA 1
ATOM 5949 C C . ASP B 1 141 ? 1.355 34.094 8.039 1 95.06 141 ASP B C 1
ATOM 5951 O O . ASP B 1 141 ? 0.949 33.031 8.523 1 95.06 141 ASP B O 1
ATOM 5955 N N . THR B 1 142 ? 2.604 34.312 7.84 1 95.94 142 THR B N 1
ATOM 5956 C CA . THR B 1 142 ? 3.613 33.281 8.062 1 95.94 142 THR B CA 1
ATOM 5957 C C . THR B 1 142 ? 4.328 33.5 9.391 1 95.94 142 THR B C 1
ATOM 5959 O O . THR B 1 142 ? 5.301 32.812 9.703 1 95.94 142 THR B O 1
ATOM 5962 N N . CYS B 1 143 ? 3.855 34.531 10.156 1 94.75 143 CYS B N 1
ATOM 5963 C CA . CYS B 1 143 ? 4.484 34.875 11.414 1 94.75 143 CYS B CA 1
ATOM 5964 C C . CYS B 1 143 ? 5.965 35.188 11.219 1 94.75 143 CYS B C 1
ATOM 5966 O O . CYS B 1 143 ? 6.82 34.625 11.898 1 94.75 143 CYS B O 1
ATOM 5968 N N . ASN B 1 144 ? 6.219 36.031 10.242 1 94.12 144 ASN B N 1
ATOM 5969 C CA . ASN B 1 144 ? 7.551 36.5 9.867 1 94.12 144 ASN B CA 1
ATOM 5970 C C . ASN B 1 144 ? 8.469 35.344 9.508 1 94.12 144 ASN B C 1
ATOM 5972 O O . ASN B 1 144 ? 9.648 35.344 9.859 1 94.12 144 ASN B O 1
ATOM 5976 N N . GLY B 1 145 ? 7.883 34.25 8.961 1 94.06 145 GLY B N 1
ATOM 5977 C CA . GLY B 1 145 ? 8.664 33.125 8.469 1 94.06 145 GLY B CA 1
ATOM 5978 C C . GLY B 1 145 ? 9.102 32.188 9.562 1 94.06 145 GLY B C 1
ATOM 5979 O O . GLY B 1 145 ? 9.984 31.359 9.352 1 94.06 145 GLY B O 1
ATOM 5980 N N . GLN B 1 146 ? 8.523 32.25 10.727 1 94.81 146 GLN B N 1
ATOM 5981 C CA . GLN B 1 146 ? 8.914 31.469 11.898 1 94.81 146 GLN B CA 1
ATOM 5982 C C . GLN B 1 146 ? 8.891 29.969 11.617 1 94.81 146 GLN B C 1
ATOM 5984 O O . GLN B 1 146 ? 9.688 29.219 12.164 1 94.81 146 GLN B O 1
ATOM 5989 N N . LEU B 1 147 ? 7.957 29.562 10.797 1 95.69 147 LEU B N 1
ATOM 5990 C CA . LEU B 1 147 ? 7.801 28.156 10.477 1 95.69 147 LEU B CA 1
ATOM 5991 C C . LEU B 1 147 ? 8.078 27.906 9 1 95.69 147 LEU B C 1
ATOM 5993 O O . LEU B 1 147 ? 7.434 27.047 8.375 1 95.69 147 LEU B O 1
ATOM 5997 N N . GLY B 1 148 ? 8.969 28.641 8.438 1 96.62 148 GLY B N 1
ATOM 5998 C CA . GLY B 1 148 ? 9.258 28.531 7.012 1 96.62 148 GLY B CA 1
ATOM 5999 C C . GLY B 1 148 ? 10.734 28.672 6.691 1 96.62 148 GLY B C 1
ATOM 6000 O O . GLY B 1 148 ? 11.578 28.078 7.371 1 96.62 148 GLY B O 1
ATOM 6001 N N . ARG B 1 149 ? 11.016 29.328 5.641 1 96.94 149 ARG B N 1
ATOM 6002 C CA . ARG B 1 149 ? 12.359 29.453 5.098 1 96.94 149 ARG B CA 1
ATOM 6003 C C . ARG B 1 149 ? 13.297 30.125 6.102 1 96.94 149 ARG B C 1
ATOM 6005 O O . ARG B 1 149 ? 14.461 29.734 6.219 1 96.94 149 ARG B O 1
ATOM 6012 N N . GLU B 1 150 ? 12.805 31.125 6.824 1 97.56 150 GLU B N 1
ATOM 6013 C CA . GLU B 1 150 ? 13.641 31.844 7.773 1 97.56 150 GLU B CA 1
ATOM 6014 C C . GLU B 1 150 ? 14.133 30.938 8.891 1 97.56 150 GLU B C 1
ATOM 6016 O O . GLU B 1 150 ? 15.242 31.109 9.398 1 97.56 150 GLU B O 1
ATOM 6021 N N . LEU B 1 151 ? 13.328 30.016 9.281 1 96.94 151 LEU B N 1
ATOM 6022 C CA . LEU B 1 151 ? 13.766 29.031 10.273 1 96.94 151 LEU B CA 1
ATOM 6023 C C . LEU B 1 151 ? 14.914 28.188 9.734 1 96.94 151 LEU B C 1
ATOM 6025 O O . LEU B 1 151 ? 15.914 27.969 10.43 1 96.94 151 LEU B O 1
ATOM 6029 N N . VAL B 1 152 ? 14.781 27.688 8.508 1 97.5 152 VAL B N 1
ATOM 6030 C CA . VAL B 1 152 ? 15.82 26.875 7.871 1 97.5 152 VAL B CA 1
ATOM 6031 C C . VAL B 1 152 ? 17.094 27.703 7.715 1 97.5 152 VAL B C 1
ATOM 6033 O O . VAL B 1 152 ? 18.188 27.203 7.953 1 97.5 152 VAL B O 1
ATOM 6036 N N . ASP B 1 153 ? 16.922 28.984 7.344 1 97.69 153 ASP B N 1
ATOM 6037 C CA . ASP B 1 153 ? 18.062 29.891 7.238 1 97.69 153 ASP B CA 1
ATOM 6038 C C . ASP B 1 153 ? 18.75 30.078 8.586 1 97.69 153 ASP B C 1
ATOM 6040 O O . ASP B 1 153 ? 19.984 30.156 8.656 1 97.69 153 ASP B O 1
ATOM 6044 N N . ALA B 1 154 ? 17.938 30.172 9.562 1 97.94 154 ALA B N 1
ATOM 6045 C CA . ALA B 1 154 ? 18.5 30.297 10.906 1 97.94 154 ALA B CA 1
ATOM 6046 C C . ALA B 1 154 ? 19.328 29.078 11.281 1 97.94 154 ALA B C 1
ATOM 6048 O O . ALA B 1 154 ? 20.453 29.203 11.781 1 97.94 154 ALA B O 1
ATOM 6049 N N . TYR B 1 155 ? 18.844 27.891 11.07 1 96.56 155 TYR B N 1
ATOM 6050 C CA . TYR B 1 155 ? 19.609 26.672 11.273 1 96.56 155 TYR B CA 1
ATOM 6051 C C . TYR B 1 155 ? 20.922 26.719 10.492 1 96.56 155 TYR B C 1
ATOM 6053 O O . TYR B 1 155 ? 21.984 26.438 11.047 1 96.56 155 TYR B O 1
ATOM 6061 N N . HIS B 1 156 ? 20.812 27.062 9.258 1 96.56 156 HIS B N 1
ATOM 6062 C CA . HIS B 1 156 ? 21.984 27.031 8.383 1 96.56 156 HIS B CA 1
ATOM 6063 C C . HIS B 1 156 ? 23.031 28.047 8.812 1 96.56 156 HIS B C 1
ATOM 6065 O O . HIS B 1 156 ? 24.234 27.781 8.711 1 96.56 156 HIS B O 1
ATOM 6071 N N . SER B 1 157 ? 22.578 29.234 9.211 1 96.88 157 SER B N 1
ATOM 6072 C CA . SER B 1 157 ? 23.5 30.281 9.625 1 96.88 157 SER B CA 1
ATOM 6073 C C . SER B 1 157 ? 24.328 29.859 10.828 1 96.88 157 SER B C 1
ATOM 6075 O O . SER B 1 157 ? 25.406 30.406 11.078 1 96.88 157 SER B O 1
ATOM 6077 N N . SER B 1 158 ? 23.844 28.891 11.547 1 96.75 158 SER B N 1
ATOM 6078 C CA . SER B 1 158 ? 24.5 28.406 12.758 1 96.75 158 SER B CA 1
ATOM 6079 C C . SER B 1 158 ? 25.344 27.172 12.469 1 96.75 158 SER B C 1
ATOM 6081 O O . SER B 1 158 ? 25.828 26.516 13.398 1 96.75 158 SER B O 1
ATOM 6083 N N . GLN B 1 159 ? 25.484 26.844 11.266 1 97.31 159 GLN B N 1
ATOM 6084 C CA . GLN B 1 159 ? 26.188 25.609 10.883 1 97.31 159 GLN B CA 1
ATOM 6085 C C . GLN B 1 159 ? 27.625 25.609 11.398 1 97.31 159 GLN B C 1
ATOM 6087 O O . GLN B 1 159 ? 28.297 26.641 11.383 1 97.31 159 GLN B O 1
ATOM 6092 N N . LEU B 1 160 ? 28.125 24.5 11.805 1 97.44 160 LEU B N 1
ATOM 6093 C CA . LEU B 1 160 ? 29.5 24.375 12.281 1 97.44 160 LEU B CA 1
ATOM 6094 C C . LEU B 1 160 ? 30.062 23 11.922 1 97.44 160 LEU B C 1
ATOM 6096 O O . LEU B 1 160 ? 29.328 22.031 11.828 1 97.44 160 LEU B O 1
ATOM 6100 N N . GLY B 1 161 ? 31.328 23 11.68 1 97.62 161 GLY B N 1
ATOM 6101 C CA . GLY B 1 161 ? 32.031 21.719 11.609 1 97.62 161 GLY B CA 1
ATOM 6102 C C . GLY B 1 161 ? 32.156 21.047 12.961 1 97.62 161 GLY B C 1
ATOM 6103 O O . GLY B 1 161 ? 32.812 21.578 13.852 1 97.62 161 GLY B O 1
ATOM 6104 N N . TYR B 1 162 ? 31.5 19.969 13.172 1 97.81 162 TYR B N 1
ATOM 6105 C CA . TYR B 1 162 ? 31.547 19.234 14.43 1 97.81 162 TYR B CA 1
ATOM 6106 C C . TYR B 1 162 ? 32.812 18.375 14.531 1 97.81 162 TYR B C 1
ATOM 6108 O O . TYR B 1 162 ? 33.5 18.406 15.539 1 97.81 162 TYR B O 1
ATOM 6116 N N . CYS B 1 163 ? 33 17.625 13.539 1 97.06 163 CYS B N 1
ATOM 6117 C CA . CYS B 1 163 ? 34.188 16.797 13.359 1 97.06 163 CYS B CA 1
ATOM 6118 C C . CYS B 1 163 ? 34.719 16.891 11.938 1 97.06 163 CYS B C 1
ATOM 6120 O O . CYS B 1 163 ? 34 16.609 10.977 1 97.06 163 CYS B O 1
ATOM 6122 N N . VAL B 1 164 ? 35.969 17.328 11.773 1 95.75 164 VAL B N 1
ATOM 6123 C CA . VAL B 1 164 ? 36.5 17.578 10.445 1 95.75 164 VAL B CA 1
ATOM 6124 C C . VAL B 1 164 ? 37.938 17.062 10.375 1 95.75 164 VAL B C 1
ATOM 6126 O O . VAL B 1 164 ? 38.688 17.172 11.344 1 95.75 164 VAL B O 1
ATOM 6129 N N . PRO B 1 165 ? 38.25 16.438 9.25 1 93.56 165 PRO B N 1
ATOM 6130 C CA . PRO B 1 165 ? 39.656 16.062 9.086 1 93.56 165 PRO B CA 1
ATOM 6131 C C . PRO B 1 165 ? 40.594 17.266 9.141 1 93.56 165 PRO B C 1
ATOM 6133 O O . PRO B 1 165 ? 40.25 18.359 8.695 1 93.56 165 PRO B O 1
ATOM 6136 N N . PRO B 1 166 ? 41.844 16.953 9.656 1 91.75 166 PRO B N 1
ATOM 6137 C CA . PRO B 1 166 ? 42.781 18.062 9.719 1 91.75 166 PRO B CA 1
ATOM 6138 C C . PRO B 1 166 ? 43.031 18.703 8.352 1 91.75 166 PRO B C 1
ATOM 6140 O O . PRO B 1 166 ? 43.281 18 7.375 1 91.75 166 PRO B O 1
ATOM 6143 N N . GLY B 1 167 ? 42.906 19.938 8.266 1 90.44 167 GLY B N 1
ATOM 6144 C CA . GLY B 1 167 ? 43.156 20.656 7.035 1 90.44 167 GLY B CA 1
ATOM 6145 C C . GLY B 1 167 ? 41.906 20.984 6.246 1 90.44 167 GLY B C 1
ATOM 6146 O O . GLY B 1 167 ? 41.938 21.844 5.367 1 90.44 167 GLY B O 1
ATOM 6147 N N . ASP B 1 168 ? 40.875 20.359 6.5 1 91.44 168 ASP B N 1
ATOM 6148 C CA . ASP B 1 168 ? 39.625 20.594 5.777 1 91.44 168 ASP B CA 1
ATOM 6149 C C . ASP B 1 168 ? 38.906 21.844 6.316 1 91.44 168 ASP B C 1
ATOM 6151 O O . ASP B 1 168 ? 39.25 22.344 7.387 1 91.44 168 ASP B O 1
ATOM 6155 N N . SER B 1 169 ? 38 22.281 5.527 1 93.44 169 SER B N 1
ATOM 6156 C CA . SER B 1 169 ? 37.281 23.484 5.887 1 93.44 169 SER B CA 1
ATOM 6157 C C . SER B 1 169 ? 36.375 23.234 7.094 1 93.44 169 SER B C 1
ATOM 6159 O O . SER B 1 169 ? 35.719 22.188 7.191 1 93.44 169 SER B O 1
ATOM 6161 N N . LEU B 1 170 ? 36.312 24.203 7.969 1 94 170 LEU B N 1
ATOM 6162 C CA . LEU B 1 170 ? 35.438 24.141 9.141 1 94 170 LEU B CA 1
ATOM 6163 C C . LEU B 1 170 ? 34.094 24.766 8.859 1 94 170 LEU B C 1
ATOM 6165 O O . LEU B 1 170 ? 33.156 24.656 9.664 1 94 170 LEU B O 1
ATOM 6169 N N . THR B 1 171 ? 33.906 25.375 7.688 1 93.25 171 THR B N 1
ATOM 6170 C CA . THR B 1 171 ? 32.688 26.141 7.441 1 93.25 171 THR B CA 1
ATOM 6171 C C . THR B 1 171 ? 31.953 25.609 6.215 1 93.25 171 THR B C 1
ATOM 6173 O O . THR B 1 171 ? 30.781 25.906 6.012 1 93.25 171 THR B O 1
ATOM 6176 N N . THR B 1 172 ? 32.688 24.906 5.434 1 95.06 172 THR B N 1
ATOM 6177 C CA . THR B 1 172 ? 32.062 24.438 4.203 1 95.06 172 THR B CA 1
ATOM 6178 C C . THR B 1 172 ? 32.062 22.906 4.148 1 95.06 172 THR B C 1
ATOM 6180 O O . THR B 1 172 ? 33.125 22.281 4.285 1 95.06 172 THR B O 1
ATOM 6183 N N . PHE B 1 173 ? 30.938 22.359 3.951 1 96.81 173 PHE B N 1
ATOM 6184 C CA . PHE B 1 173 ? 30.781 20.906 3.781 1 96.81 173 PHE B CA 1
ATOM 6185 C C . PHE B 1 173 ? 30.688 20.547 2.305 1 96.81 173 PHE B C 1
ATOM 6187 O O . PHE B 1 173 ? 29.844 21.078 1.581 1 96.81 173 PHE B O 1
ATOM 6194 N N . VAL B 1 174 ? 31.469 19.688 1.858 1 94.62 174 VAL B N 1
ATOM 6195 C CA . VAL B 1 174 ? 31.438 19.188 0.49 1 94.62 174 VAL B CA 1
ATOM 6196 C C . VAL B 1 174 ? 31.172 17.688 0.502 1 94.62 174 VAL B C 1
ATOM 6198 O O . VAL B 1 174 ? 32 16.906 0.991 1 94.62 174 VAL B O 1
ATOM 6201 N N . PRO B 1 175 ? 30.016 17.266 -0.048 1 95.75 175 PRO B N 1
ATOM 6202 C CA . PRO B 1 175 ? 29.75 15.82 -0.095 1 95.75 175 PRO B CA 1
ATOM 6203 C C . PRO B 1 175 ? 30.734 15.055 -0.961 1 95.75 175 PRO B C 1
ATOM 6205 O O . PRO B 1 175 ? 31.375 15.648 -1.838 1 95.75 175 PRO B O 1
ATOM 6208 N N . ASP B 1 176 ? 30.828 13.805 -0.667 1 93.5 176 ASP B N 1
ATOM 6209 C CA . ASP B 1 176 ? 31.672 12.938 -1.498 1 93.5 176 ASP B CA 1
ATOM 6210 C C . ASP B 1 176 ? 30.906 12.477 -2.74 1 93.5 176 ASP B C 1
ATOM 6212 O O . ASP B 1 176 ? 29.719 12.18 -2.67 1 93.5 176 ASP B O 1
ATOM 6216 N N . PRO B 1 177 ? 31.578 12.406 -3.854 1 90.44 177 PRO B N 1
ATOM 6217 C CA . PRO B 1 177 ? 30.906 11.945 -5.07 1 90.44 177 PRO B CA 1
ATOM 6218 C C . PRO B 1 177 ? 30.406 10.508 -4.965 1 90.44 177 PRO B C 1
ATOM 6220 O O . PRO B 1 177 ? 31.094 9.648 -4.402 1 90.44 177 PRO B O 1
ATOM 6223 N N . ILE B 1 178 ? 29.172 10.367 -5.402 1 89.38 178 ILE B N 1
ATOM 6224 C CA . ILE B 1 178 ? 28.547 9.047 -5.457 1 89.38 178 ILE B CA 1
ATOM 6225 C C . ILE B 1 178 ? 28.906 8.359 -6.773 1 89.38 178 ILE B C 1
ATOM 6227 O O . ILE B 1 178 ? 28.766 8.961 -7.848 1 89.38 178 ILE B O 1
ATOM 6231 N N . ARG B 1 179 ? 29.391 7.227 -6.793 1 75.62 179 ARG B N 1
ATOM 6232 C CA . ARG B 1 179 ? 29.766 6.461 -7.973 1 75.62 179 ARG B CA 1
ATOM 6233 C C . ARG B 1 179 ? 28.641 5.539 -8.414 1 75.62 179 ARG B C 1
ATOM 6235 O O . ARG B 1 179 ? 28.344 4.539 -7.758 1 75.62 179 ARG B O 1
ATOM 6242 N N . ASN B 1 180 ? 27.547 6.113 -9.242 1 60.91 180 ASN B N 1
ATOM 6243 C CA . ASN B 1 180 ? 26.406 5.359 -9.758 1 60.91 180 ASN B CA 1
ATOM 6244 C C . ASN B 1 180 ? 26.844 4.289 -10.75 1 60.91 180 ASN B C 1
ATOM 6246 O O . ASN B 1 180 ? 27.641 4.555 -11.641 1 60.91 180 ASN B O 1
ATOM 6250 N N . GLY B 1 181 ? 26.312 2.924 -10.797 1 52.78 181 GLY B N 1
ATOM 6251 C CA . GLY B 1 181 ? 26.516 1.925 -11.828 1 52.78 181 GLY B CA 1
ATOM 6252 C C . GLY B 1 181 ? 27.984 1.743 -12.203 1 52.78 181 GLY B C 1
ATOM 6253 O O . GLY B 1 181 ? 28.297 1.095 -13.203 1 52.78 181 GLY B O 1
ATOM 6254 N N . SER B 1 182 ? 28.75 2.787 -12.094 1 38.78 182 SER B N 1
ATOM 6255 C CA . SER B 1 182 ? 30.094 2.783 -12.672 1 38.78 182 SER B CA 1
ATOM 6256 C C . SER B 1 182 ? 30.797 1.452 -12.43 1 38.78 182 SER B C 1
ATOM 6258 O O . SER B 1 182 ? 31.234 1.173 -11.312 1 38.78 182 SER B O 1
ATOM 6260 N N . HIS B 1 183 ? 30.125 0.412 -12.938 1 34.78 183 HIS B N 1
ATOM 6261 C CA . HIS B 1 183 ? 31.188 -0.478 -13.391 1 34.78 183 HIS B CA 1
ATOM 6262 C C . HIS B 1 183 ? 32.219 0.271 -14.242 1 34.78 183 HIS B C 1
ATOM 6264 O O . HIS B 1 183 ? 32.344 0.019 -15.445 1 34.78 183 HIS B O 1
ATOM 6270 N N . THR B 1 184 ? 32.188 1.44 -14.648 1 29.14 184 THR B N 1
ATOM 6271 C CA . THR B 1 184 ? 33.406 1.818 -15.352 1 29.14 184 THR B CA 1
ATOM 6272 C C . THR B 1 184 ? 34.562 0.866 -15.008 1 29.14 184 THR B C 1
ATOM 6274 O O . THR B 1 184 ? 34.562 0.233 -13.953 1 29.14 184 THR B O 1
ATOM 6277 N N . SER B 1 185 ? 35.344 0.438 -16.281 1 26.8 185 SER B N 1
ATOM 6278 C CA . SER B 1 185 ? 36.625 -0.246 -16.25 1 26.8 185 SER B CA 1
ATOM 6279 C C . SER B 1 185 ? 37.281 -0.106 -14.891 1 26.8 185 SER B C 1
ATOM 6281 O O . SER B 1 185 ? 36.938 0.777 -14.109 1 26.8 185 SER B O 1
ATOM 6283 N N . HIS B 1 186 ? 38.406 -0.913 -14.867 1 26.08 186 HIS B N 1
ATOM 6284 C CA . HIS B 1 186 ? 39.469 -0.89 -13.898 1 26.08 186 HIS B CA 1
ATOM 6285 C C . HIS B 1 186 ? 39.812 0.538 -13.484 1 26.08 186 HIS B C 1
ATOM 6287 O O . HIS B 1 186 ? 40.562 1.233 -14.172 1 26.08 186 HIS B O 1
ATOM 6293 N N . VAL B 1 187 ? 39.062 1.371 -13.422 1 29.73 187 VAL B N 1
ATOM 6294 C CA . VAL B 1 187 ? 39.969 2.248 -12.688 1 29.73 187 VAL B CA 1
ATOM 6295 C C . VAL B 1 187 ? 40.781 1.426 -11.703 1 29.73 187 VAL B C 1
ATOM 6297 O O . VAL B 1 187 ? 40.25 0.723 -10.852 1 29.73 187 VAL B O 1
ATOM 6300 N N . SER B 1 188 ? 41.844 0.87 -12.258 1 29.89 188 SER B N 1
ATOM 6301 C CA . SER B 1 188 ? 42.875 0.285 -11.43 1 29.89 188 SER B CA 1
ATOM 6302 C C . SER B 1 188 ? 42.75 0.716 -9.977 1 29.89 188 SER B C 1
ATOM 6304 O O . SER B 1 188 ? 42.625 1.907 -9.68 1 29.89 188 SER B O 1
ATOM 6306 N N . ALA B 1 189 ? 42.188 0.002 -9.188 1 32.5 189 ALA B N 1
ATOM 6307 C CA . ALA B 1 189 ? 42.562 0.126 -7.785 1 32.5 189 ALA B CA 1
ATOM 6308 C C . ALA B 1 189 ? 43.812 0.986 -7.625 1 32.5 189 ALA B C 1
ATOM 6310 O O . ALA B 1 189 ? 44.219 1.286 -6.504 1 32.5 189 ALA B O 1
ATOM 6311 N N . GLU B 1 190 ? 44.562 0.903 -8.688 1 31.17 190 GLU B N 1
ATOM 6312 C CA . GLU B 1 190 ? 45.875 1.558 -8.586 1 31.17 190 GLU B CA 1
ATOM 6313 C C . GLU B 1 190 ? 45.719 3.062 -8.383 1 31.17 190 GLU B C 1
ATOM 6315 O O . GLU B 1 190 ? 46.531 3.689 -7.719 1 31.17 190 GLU B O 1
ATOM 6320 N N . ASN B 1 191 ? 45 3.736 -9.367 1 30.34 191 ASN B N 1
ATOM 6321 C CA . ASN B 1 191 ? 45.188 5.172 -9.188 1 30.34 191 ASN B CA 1
ATOM 6322 C C . ASN B 1 191 ? 44.219 5.742 -8.156 1 30.34 191 ASN B C 1
ATOM 6324 O O . ASN B 1 191 ? 44.094 6.961 -8.023 1 30.34 191 ASN B O 1
ATOM 6328 N N . THR B 1 192 ? 43.031 5.18 -8.07 1 33.38 192 THR B N 1
ATOM 6329 C CA . THR B 1 192 ? 42.688 5.695 -6.746 1 33.38 192 THR B CA 1
ATOM 6330 C C . THR B 1 192 ? 43.594 5.113 -5.68 1 33.38 192 THR B C 1
ATOM 6332 O O . THR B 1 192 ? 43.438 3.963 -5.266 1 33.38 192 THR B O 1
ATOM 6335 N N . ALA B 1 193 ? 44.938 4.984 -5.918 1 31.19 193 ALA B N 1
ATOM 6336 C CA . ALA B 1 193 ? 46.031 4.641 -5.004 1 31.19 193 ALA B CA 1
ATOM 6337 C C . ALA B 1 193 ? 45.5 4.414 -3.588 1 31.19 193 ALA B C 1
ATOM 6339 O O . ALA B 1 193 ? 45.781 3.373 -2.982 1 31.19 193 ALA B O 1
ATOM 6340 N N . GLU B 1 194 ? 45.969 5.383 -2.68 1 33.94 194 GLU B N 1
ATOM 6341 C CA . GLU B 1 194 ? 46.062 5.52 -1.228 1 33.94 194 GLU B CA 1
ATOM 6342 C C . GLU B 1 194 ? 44.656 5.422 -0.602 1 33.94 194 GLU B C 1
ATOM 6344 O O . GLU B 1 194 ? 43.719 6.117 -1.021 1 33.94 194 GLU B O 1
ATOM 6349 N N . GLY B 1 195 ? 43.969 4.301 -0.477 1 40.81 195 GLY B N 1
ATOM 6350 C CA . GLY B 1 195 ? 43.125 4.223 0.712 1 40.81 195 GLY B CA 1
ATOM 6351 C C . GLY B 1 195 ? 43.219 5.465 1.578 1 40.81 195 GLY B C 1
ATOM 6352 O O . GLY B 1 195 ? 43.719 5.418 2.699 1 40.81 195 GLY B O 1
ATOM 6353 N N . LYS B 1 196 ? 43.656 6.367 0.898 1 42.97 196 LYS B N 1
ATOM 6354 C CA . LYS B 1 196 ? 43.656 7.492 1.829 1 42.97 196 LYS B CA 1
ATOM 6355 C C . LYS B 1 196 ? 42.406 7.504 2.691 1 42.97 196 LYS B C 1
ATOM 6357 O O . LYS B 1 196 ? 41.281 7.32 2.184 1 42.97 196 LYS B O 1
ATOM 6362 N N . ASP B 1 197 ? 42.406 6.996 3.828 1 54.16 197 ASP B N 1
ATOM 6363 C CA . ASP B 1 197 ? 41.531 7.086 4.992 1 54.16 197 ASP B CA 1
ATOM 6364 C C . ASP B 1 197 ? 40.594 8.297 4.887 1 54.16 197 ASP B C 1
ATOM 6366 O O . ASP B 1 197 ? 41.062 9.438 5.027 1 54.16 197 ASP B O 1
ATOM 6370 N N . MET B 1 198 ? 39.5 8.102 3.965 1 77.25 198 MET B N 1
ATOM 6371 C CA . MET B 1 198 ? 38.625 9.273 3.889 1 77.25 198 MET B CA 1
ATOM 6372 C C . MET B 1 198 ? 38.125 9.672 5.27 1 77.25 198 MET B C 1
ATOM 6374 O O . MET B 1 198 ? 37.5 8.867 5.953 1 77.25 198 MET B O 1
ATOM 6378 N N . GLY B 1 199 ? 38.625 10.688 5.668 1 89.56 199 GLY B N 1
ATOM 6379 C CA . GLY B 1 199 ? 38.25 11.18 6.98 1 89.56 199 GLY B CA 1
ATOM 6380 C C . GLY B 1 199 ? 36.781 11.562 7.07 1 89.56 199 GLY B C 1
ATOM 6381 O O . GLY B 1 199 ? 36.156 11.961 6.074 1 89.56 199 GLY B O 1
ATOM 6382 N N . THR B 1 200 ? 36.25 11.258 8.172 1 95.31 200 THR B N 1
ATOM 6383 C CA . THR B 1 200 ? 34.875 11.625 8.461 1 95.31 200 THR B CA 1
ATOM 6384 C C . THR B 1 200 ? 34.719 13.141 8.609 1 95.31 200 THR B C 1
ATOM 6386 O O . THR B 1 200 ? 35.594 13.789 9.211 1 95.31 200 THR B O 1
ATOM 6389 N N . SER B 1 201 ? 33.719 13.672 7.988 1 96.88 201 SER B N 1
ATOM 6390 C CA . SER B 1 201 ? 33.312 15.047 8.25 1 96.88 201 SER B CA 1
ATOM 6391 C C . SER B 1 201 ? 31.859 15.117 8.719 1 96.88 201 SER B C 1
ATOM 6393 O O . SER B 1 201 ? 30.984 14.477 8.141 1 96.88 201 SER B O 1
ATOM 6395 N N . ILE B 1 202 ? 31.641 15.805 9.773 1 98 202 ILE B N 1
ATOM 6396 C CA . ILE B 1 202 ? 30.312 16.016 10.32 1 98 202 ILE B CA 1
ATOM 6397 C C . ILE B 1 202 ? 30.047 17.516 10.477 1 98 202 ILE B C 1
ATOM 6399 O O . ILE B 1 202 ? 30.828 18.219 11.109 1 98 202 ILE B O 1
ATOM 6403 N N . PHE B 1 203 ? 29.047 18 9.875 1 98.44 203 PHE B N 1
ATOM 6404 C CA . PHE B 1 203 ? 28.562 19.359 10.062 1 98.44 203 PHE B CA 1
ATOM 6405 C C . PHE B 1 203 ? 27.188 19.375 10.695 1 98.44 203 PHE B C 1
ATOM 6407 O O . PHE B 1 203 ? 26.281 18.656 10.258 1 98.44 203 PHE B O 1
ATOM 6414 N N . CYS B 1 204 ? 27 20.125 11.734 1 97.81 204 CYS B N 1
ATOM 6415 C CA . CYS B 1 204 ? 25.719 20.219 12.438 1 97.81 204 CYS B CA 1
ATOM 6416 C C . CYS B 1 204 ? 25.203 21.641 12.422 1 97.81 204 CYS B C 1
ATOM 6418 O O . CYS B 1 204 ? 25.969 22.594 12.242 1 97.81 204 CYS B O 1
ATOM 6420 N N . SER B 1 205 ? 23.891 21.781 12.531 1 97.25 205 SER B N 1
ATOM 6421 C CA . SER B 1 205 ? 23.203 23.078 12.539 1 97.25 205 SER B CA 1
ATOM 6422 C C . SER B 1 205 ? 22.328 23.234 13.773 1 97.25 205 SER B C 1
ATOM 6424 O O . SER B 1 205 ? 21.125 22.969 13.727 1 97.25 205 SER B O 1
ATOM 6426 N N . PRO B 1 206 ? 22.938 23.766 14.836 1 96.44 206 PRO B N 1
ATOM 6427 C CA . PRO B 1 206 ? 22.156 23.922 16.062 1 96.44 206 PRO B CA 1
ATOM 6428 C C . PRO B 1 206 ? 21.125 25.047 15.977 1 96.44 206 PRO B C 1
ATOM 6430 O O . PRO B 1 206 ? 21.438 26.141 15.484 1 96.44 206 PRO B O 1
ATOM 6433 N N . VAL B 1 207 ? 20.016 24.859 16.531 1 94.19 207 VAL B N 1
ATOM 6434 C CA . VAL B 1 207 ? 18.875 25.75 16.359 1 94.19 207 VAL B CA 1
ATOM 6435 C C . VAL B 1 207 ? 19.031 26.984 17.234 1 94.19 207 VAL B C 1
ATOM 6437 O O . VAL B 1 207 ? 18.609 28.078 16.875 1 94.19 207 VAL B O 1
ATOM 6440 N N . HIS B 1 208 ? 19.719 26.938 18.359 1 95.06 208 HIS B N 1
ATOM 6441 C CA . HIS B 1 208 ? 19.672 27.969 19.375 1 95.06 208 HIS B CA 1
ATOM 6442 C C . HIS B 1 208 ? 20.797 28.984 19.172 1 95.06 208 HIS B C 1
ATOM 6444 O O . HIS B 1 208 ? 20.875 30 19.891 1 95.06 208 HIS B O 1
ATOM 6450 N N . ARG B 1 209 ? 21.594 28.812 18.203 1 96.5 209 ARG B N 1
ATOM 6451 C CA . ARG B 1 209 ? 22.734 29.703 18.031 1 96.5 209 ARG B CA 1
ATOM 6452 C C . ARG B 1 209 ? 22.359 30.891 17.156 1 96.5 209 ARG B C 1
ATOM 6454 O O . ARG B 1 209 ? 23.094 31.891 17.094 1 96.5 209 ARG B O 1
ATOM 6461 N N . ALA B 1 210 ? 21.344 30.75 16.469 1 96.44 210 ALA B N 1
ATOM 6462 C CA . ALA B 1 210 ? 20.812 31.906 15.742 1 96.44 210 ALA B CA 1
ATOM 6463 C C . ALA B 1 210 ? 19.781 32.656 16.594 1 96.44 210 ALA B C 1
ATOM 6465 O O . ALA B 1 210 ? 18.953 32.031 17.25 1 96.44 210 ALA B O 1
ATOM 6466 N N . GLU B 1 211 ? 19.812 33.969 16.531 1 96.5 211 GLU B N 1
ATOM 6467 C CA . GLU B 1 211 ? 18.875 34.781 17.297 1 96.5 211 GLU B CA 1
ATOM 6468 C C . GLU B 1 211 ? 17.438 34.531 16.844 1 96.5 211 GLU B C 1
ATOM 6470 O O . GLU B 1 211 ? 16.516 34.469 17.656 1 96.5 211 GLU B O 1
ATOM 6475 N N . PHE B 1 212 ? 17.219 34.344 15.648 1 96.88 212 PHE B N 1
ATOM 6476 C CA . PHE B 1 212 ? 15.891 34.188 15.055 1 96.88 212 PHE B CA 1
ATOM 6477 C C . PHE B 1 212 ? 15.203 32.938 15.602 1 96.88 212 PHE B C 1
ATOM 6479 O O . PHE B 1 212 ? 13.977 32.938 15.75 1 96.88 212 PHE B O 1
ATOM 6486 N N . SER B 1 213 ? 15.977 31.875 15.875 1 95.5 213 SER B N 1
ATOM 6487 C CA . SER B 1 213 ? 15.367 30.578 16.203 1 95.5 213 SER B CA 1
ATOM 6488 C C . SER B 1 213 ? 15.539 30.234 17.672 1 95.5 213 SER B C 1
ATOM 6490 O O . SER B 1 213 ? 15.297 29.109 18.078 1 95.5 213 SER B O 1
ATOM 6492 N N . LYS B 1 214 ? 15.875 31.141 18.5 1 94.56 214 LYS B N 1
ATOM 6493 C CA . LYS B 1 214 ? 16.125 30.906 19.922 1 94.56 214 LYS B CA 1
ATOM 6494 C C . LYS B 1 214 ? 14.844 30.469 20.641 1 94.56 214 LYS B C 1
ATOM 6496 O O . LYS B 1 214 ? 14.906 29.891 21.719 1 94.56 214 LYS B O 1
ATOM 6501 N N . TRP B 1 215 ? 13.742 30.781 20.016 1 92.12 215 TRP B N 1
ATOM 6502 C CA . TRP B 1 215 ? 12.453 30.453 20.609 1 92.12 215 TRP B CA 1
ATOM 6503 C C . TRP B 1 215 ? 12.211 28.938 20.594 1 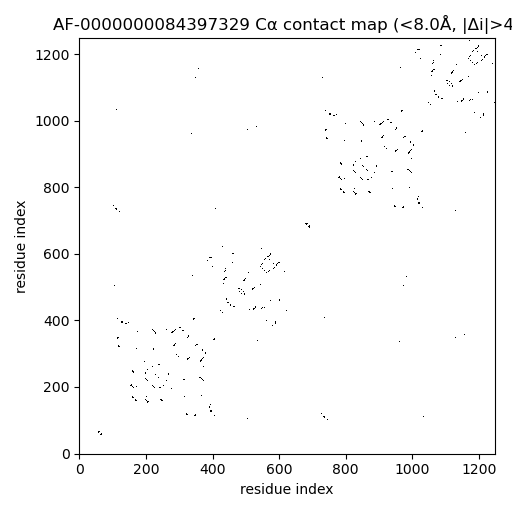92.12 215 TRP B C 1
ATOM 6505 O O . TRP B 1 215 ? 11.328 28.438 21.281 1 92.12 215 TRP B O 1
ATOM 6515 N N . TRP B 1 216 ? 12.93 28.234 19.766 1 93.19 216 TRP B N 1
ATOM 6516 C CA . TRP B 1 216 ? 12.719 26.797 19.688 1 93.19 216 TRP B CA 1
ATOM 6517 C C . TRP B 1 216 ? 12.82 26.156 21.078 1 93.19 216 TRP B C 1
ATOM 6519 O O . TRP B 1 216 ? 13.711 26.484 21.859 1 93.19 216 TRP B O 1
ATOM 6529 N N . PRO B 1 217 ? 11.969 25.188 21.391 1 89.19 217 PRO B N 1
ATOM 6530 C CA . PRO B 1 217 ? 11.781 24.812 22.797 1 89.19 217 PRO B CA 1
ATOM 6531 C C . PRO B 1 217 ? 12.906 23.922 23.312 1 89.19 217 PRO B C 1
ATOM 6533 O O . PRO B 1 217 ? 13.141 23.859 24.531 1 89.19 217 PRO B O 1
ATOM 6536 N N . TYR B 1 218 ? 13.555 23.141 22.453 1 88 218 TYR B N 1
ATOM 6537 C CA . TYR B 1 218 ? 14.625 22.234 22.859 1 88 218 TYR B CA 1
ATOM 6538 C C . TYR B 1 218 ? 15.828 22.359 21.938 1 88 218 TYR B C 1
ATOM 6540 O O . TYR B 1 218 ? 15.688 22.75 20.766 1 88 218 TYR B O 1
ATOM 6548 N N . PRO B 1 219 ? 16.969 22.016 22.562 1 92.38 219 PRO B N 1
ATOM 6549 C CA . PRO B 1 219 ? 18.125 22 21.656 1 92.38 219 PRO B CA 1
ATOM 6550 C C . PRO B 1 219 ? 17.969 20.953 20.547 1 92.38 219 PRO B C 1
ATOM 6552 O O . PRO B 1 219 ? 17.484 19.859 20.781 1 92.38 219 PRO B O 1
ATOM 6555 N N . ALA B 1 220 ? 18.25 21.328 19.406 1 93.69 220 ALA B N 1
ATOM 6556 C CA . ALA B 1 220 ? 18.234 20.453 18.234 1 93.69 220 ALA B CA 1
ATOM 6557 C C . ALA B 1 220 ? 19.391 20.781 17.281 1 93.69 220 ALA B C 1
ATOM 6559 O O . ALA B 1 220 ? 19.766 21.938 17.141 1 93.69 220 ALA B O 1
ATOM 6560 N N . ALA B 1 221 ? 19.938 19.734 16.719 1 95.56 221 ALA B N 1
ATOM 6561 C CA . ALA B 1 221 ? 21.062 19.953 15.82 1 95.56 221 ALA B CA 1
ATOM 6562 C C . ALA B 1 221 ? 21.078 18.891 14.711 1 95.56 221 ALA B C 1
ATOM 6564 O O . ALA B 1 221 ? 21.828 17.922 14.773 1 95.56 221 ALA B O 1
ATOM 6565 N N . PRO B 1 222 ? 20.234 19.047 13.633 1 95.81 222 PRO B N 1
ATOM 6566 C CA . PRO B 1 222 ? 20.422 18.188 12.469 1 95.81 222 PRO B CA 1
ATOM 6567 C C . PRO B 1 222 ? 21.828 18.266 11.883 1 95.81 222 PRO B C 1
ATOM 6569 O O . PRO B 1 222 ? 22.453 19.328 11.938 1 95.81 222 PRO B O 1
ATOM 6572 N N . CYS B 1 223 ? 22.297 17.156 11.344 1 97.69 223 CYS B N 1
ATOM 6573 C CA . CYS B 1 223 ? 23.656 17.109 10.852 1 97.69 223 CYS B CA 1
ATOM 6574 C C . CYS B 1 223 ? 23.719 16.469 9.469 1 97.69 223 CYS B C 1
ATOM 6576 O O . CYS B 1 223 ? 22.781 15.789 9.047 1 97.69 223 CYS B O 1
ATOM 6578 N N . VAL B 1 224 ? 24.75 16.75 8.758 1 98.19 224 VAL B N 1
ATOM 6579 C CA . VAL B 1 224 ? 25.156 16.062 7.535 1 98.19 224 VAL B CA 1
ATOM 6580 C C . VAL B 1 224 ? 26.562 15.477 7.719 1 98.19 224 VAL B C 1
ATOM 6582 O O . VAL B 1 224 ? 27.391 16.047 8.43 1 98.19 224 VAL B O 1
ATOM 6585 N N . SER B 1 225 ? 26.766 14.352 7.18 1 97.88 225 SER B N 1
ATOM 6586 C CA . SER B 1 225 ? 28.078 13.711 7.355 1 97.88 225 SER B CA 1
ATOM 6587 C C . SER B 1 225 ? 28.516 13.016 6.074 1 97.88 225 SER B C 1
ATOM 6589 O O . SER B 1 225 ? 27.719 12.797 5.164 1 97.88 225 SER B O 1
ATOM 6591 N N . LYS B 1 226 ? 29.75 12.781 5.984 1 96.12 226 LYS B N 1
ATOM 6592 C CA . LYS B 1 226 ? 30.312 11.914 4.953 1 96.12 226 LYS B CA 1
ATOM 6593 C C . LYS B 1 226 ? 31.375 10.984 5.539 1 96.12 226 LYS B C 1
ATOM 6595 O O . LYS B 1 226 ? 32.031 11.32 6.531 1 96.12 226 LYS B O 1
ATOM 6600 N N . ASN B 1 227 ? 31.406 9.773 4.988 1 94 227 ASN B N 1
ATOM 6601 C CA . ASN B 1 227 ? 32.406 8.75 5.305 1 94 227 ASN B CA 1
ATOM 6602 C C . ASN B 1 227 ? 32.312 8.312 6.762 1 94 227 ASN B C 1
ATOM 6604 O O . ASN B 1 227 ? 33.312 8.078 7.414 1 94 227 ASN B O 1
ATOM 6608 N N . LEU B 1 228 ? 31.094 8.336 7.285 1 94.19 228 LEU B N 1
ATOM 6609 C CA . LEU B 1 228 ? 30.859 7.789 8.617 1 94.19 228 LEU B CA 1
ATOM 6610 C C . LEU B 1 228 ? 30.906 6.266 8.594 1 94.19 228 LEU B C 1
ATOM 6612 O O . LEU B 1 228 ? 30.422 5.637 7.648 1 94.19 228 LEU B O 1
ATOM 6616 N N . ARG B 1 229 ? 31.5 5.691 9.648 1 91.88 229 ARG B N 1
ATOM 6617 C CA . ARG B 1 229 ? 31.547 4.234 9.766 1 91.88 229 ARG B CA 1
ATOM 6618 C C . ARG B 1 229 ? 30.391 3.709 10.609 1 91.88 229 ARG B C 1
ATOM 6620 O O . ARG B 1 229 ? 30 4.34 11.586 1 91.88 229 ARG B O 1
ATOM 6627 N N . THR B 1 230 ? 29.906 2.605 10.195 1 90.5 230 THR B N 1
ATOM 6628 C CA . THR B 1 230 ? 28.906 1.951 11.016 1 90.5 230 THR B CA 1
ATOM 6629 C C . THR B 1 230 ? 29.547 1.019 12.031 1 90.5 230 THR B C 1
ATOM 6631 O O . THR B 1 230 ? 30.656 0.521 11.805 1 90.5 230 THR B O 1
ATOM 6634 N N . ILE B 1 231 ? 29 0.871 13.164 1 86.94 231 ILE B N 1
ATOM 6635 C CA . ILE B 1 231 ? 29.438 -0.047 14.203 1 86.94 231 ILE B CA 1
ATOM 6636 C C . ILE B 1 231 ? 28.359 -1.096 14.469 1 86.94 231 ILE B C 1
ATOM 6638 O O . ILE B 1 231 ? 27.375 -0.819 15.148 1 86.94 231 ILE B O 1
ATOM 6642 N N . PRO B 1 232 ? 28.641 -2.291 13.938 1 80.31 232 PRO B N 1
ATOM 6643 C CA . PRO B 1 232 ? 27.641 -3.332 14.133 1 80.31 232 PRO B CA 1
ATOM 6644 C C . PRO B 1 232 ? 27.516 -3.773 15.586 1 80.31 232 PRO B C 1
ATOM 6646 O O . PRO B 1 232 ? 28.469 -3.635 16.359 1 80.31 232 PRO B O 1
ATOM 6649 N N . ASN B 1 233 ? 26.438 -4.383 15.93 1 67.5 233 ASN B N 1
ATOM 6650 C CA . ASN B 1 233 ? 26.156 -5.012 17.219 1 67.5 233 ASN B CA 1
ATOM 6651 C C . ASN B 1 233 ? 26.344 -4.031 18.375 1 67.5 233 ASN B C 1
ATOM 6653 O O . ASN B 1 233 ? 26.734 -4.426 19.469 1 67.5 233 ASN B O 1
ATOM 6657 N N . ALA B 1 234 ? 26.312 -2.805 17.969 1 63.03 234 ALA B N 1
ATOM 6658 C CA . ALA B 1 234 ? 26.328 -1.834 19.062 1 63.03 234 ALA B CA 1
ATOM 6659 C C . ALA B 1 234 ? 25.047 -1.894 19.875 1 63.03 234 ALA B C 1
ATOM 6661 O O . ALA B 1 234 ? 24.078 -2.541 19.469 1 63.03 234 ALA B O 1
ATOM 6662 N N . GLN B 1 235 ? 25.172 -1.547 21.062 1 59.66 235 GLN B N 1
ATOM 6663 C CA . GLN B 1 235 ? 24.016 -1.493 21.953 1 59.66 235 GLN B CA 1
ATOM 6664 C C . GLN B 1 235 ? 22.844 -0.775 21.281 1 59.66 235 GLN B C 1
ATOM 6666 O O . GLN B 1 235 ? 21.688 -1.118 21.516 1 59.66 235 GLN B O 1
ATOM 6671 N N . SER B 1 236 ? 23.344 0.164 20.422 1 68.44 236 SER B N 1
ATOM 6672 C CA . SER B 1 236 ? 22.328 0.928 19.703 1 68.44 236 SER B CA 1
ATOM 6673 C C . SER B 1 236 ? 22.578 0.901 18.188 1 68.44 236 SER B C 1
ATOM 6675 O O . SER B 1 236 ? 23.734 0.988 17.75 1 68.44 236 SER B O 1
ATOM 6677 N N . GLU B 1 237 ? 21.578 0.698 17.453 1 75.88 237 GLU B N 1
ATOM 6678 C CA . GLU B 1 237 ? 21.656 0.711 16 1 75.88 237 GLU B CA 1
ATOM 6679 C C . GLU B 1 237 ? 22.047 2.088 15.477 1 75.88 237 GLU B C 1
ATOM 6681 O O . GLU B 1 237 ? 22.406 2.236 14.305 1 75.88 237 GLU B O 1
ATOM 6686 N N . ARG B 1 238 ? 22.25 3.031 16.438 1 78.44 238 ARG B N 1
ATOM 6687 C CA . ARG B 1 238 ? 22.484 4.418 16.062 1 78.44 238 ARG B CA 1
ATOM 6688 C C . ARG B 1 238 ? 23.938 4.805 16.297 1 78.44 238 ARG B C 1
ATOM 6690 O O . ARG B 1 238 ? 24.312 5.965 16.109 1 78.44 238 ARG B O 1
ATOM 6697 N N . THR B 1 239 ? 24.688 3.908 16.641 1 87.81 239 THR B N 1
ATOM 6698 C CA . THR B 1 239 ? 26.078 4.289 16.922 1 87.81 239 THR B CA 1
ATOM 6699 C C . THR B 1 239 ? 26.922 4.281 15.656 1 87.81 239 THR B C 1
ATOM 6701 O O . THR B 1 239 ? 26.922 3.297 14.914 1 87.81 239 THR B O 1
ATOM 6704 N N . PHE B 1 240 ? 27.609 5.395 15.453 1 91.94 240 PHE B N 1
ATOM 6705 C CA . PHE B 1 240 ? 28.453 5.539 14.273 1 91.94 240 PHE B CA 1
ATOM 6706 C C . PHE B 1 240 ? 29.906 5.809 14.688 1 91.94 240 PHE B C 1
ATOM 6708 O O . PHE B 1 240 ? 30.156 6.246 15.812 1 91.94 240 PHE B O 1
ATOM 6715 N N . GLY B 1 241 ? 30.781 5.477 13.82 1 91.56 241 GLY B N 1
ATOM 6716 C CA . GLY B 1 241 ? 32.188 5.734 14.047 1 91.56 241 GLY B CA 1
ATOM 6717 C C . GLY B 1 241 ? 32.75 6.855 13.18 1 91.56 241 GLY B C 1
ATOM 6718 O O . GLY B 1 241 ? 32.5 6.883 11.969 1 91.56 241 GLY B O 1
ATOM 6719 N N . ALA B 1 242 ? 33.375 7.832 13.828 1 93.62 242 ALA B N 1
ATOM 6720 C CA . ALA B 1 242 ? 34.062 8.898 13.117 1 93.62 242 ALA B CA 1
ATOM 6721 C C . ALA B 1 242 ? 35.562 8.57 12.961 1 93.62 242 ALA B C 1
ATOM 6723 O O . ALA B 1 242 ? 36.25 8.328 13.953 1 93.62 242 ALA B O 1
ATOM 6724 N N . ALA B 1 243 ? 36 8.555 11.758 1 92.5 243 ALA B N 1
ATOM 6725 C CA . ALA B 1 243 ? 37.375 8.195 11.469 1 92.5 243 ALA B CA 1
ATOM 6726 C C . ALA B 1 243 ? 38.156 9.375 10.859 1 92.5 243 ALA B C 1
ATOM 6728 O O . ALA B 1 243 ? 37.594 10.109 10.031 1 92.5 243 ALA B O 1
ATOM 6729 N N . GLY B 1 244 ? 39.406 9.531 11.32 1 90.62 244 GLY B N 1
ATOM 6730 C CA . GLY B 1 244 ? 40.312 10.484 10.695 1 90.62 244 GLY B CA 1
ATOM 6731 C C . GLY B 1 244 ? 39.906 11.93 10.922 1 90.62 244 GLY B C 1
ATOM 6732 O O . GLY B 1 244 ? 40.219 12.797 10.102 1 90.62 244 GLY B O 1
ATOM 6733 N N . CYS B 1 245 ? 39.125 12.18 11.875 1 92.69 245 CYS B N 1
ATOM 6734 C CA . CYS B 1 245 ? 38.719 13.555 12.18 1 92.69 245 CYS B CA 1
ATOM 6735 C C . CYS B 1 245 ? 38.844 13.836 13.672 1 92.69 245 CYS B C 1
ATOM 6737 O O . CYS B 1 245 ? 39.062 12.914 14.461 1 92.69 245 CYS B O 1
ATOM 6739 N N . GLU B 1 246 ? 38.875 15.07 13.992 1 91.38 246 GLU B N 1
ATOM 6740 C CA . GLU B 1 246 ? 38.875 15.523 15.375 1 91.38 246 GLU B CA 1
ATOM 6741 C C . GLU B 1 246 ? 37.656 16.422 15.664 1 91.38 246 GLU B C 1
ATOM 6743 O O . GLU B 1 246 ? 37.281 17.234 14.82 1 91.38 246 GLU B O 1
ATOM 6748 N N . ILE B 1 247 ? 37.125 16.203 16.828 1 95.5 247 ILE B N 1
ATOM 6749 C CA . ILE B 1 247 ? 36.031 17.078 17.234 1 95.5 247 ILE B CA 1
ATOM 6750 C C . ILE B 1 247 ? 36.562 18.5 17.438 1 95.5 247 ILE B C 1
ATOM 6752 O O . ILE B 1 247 ? 37.562 18.719 18.141 1 95.5 247 ILE B O 1
ATOM 6756 N N . THR B 1 248 ? 35.938 19.406 16.875 1 96.62 248 THR B N 1
ATOM 6757 C CA . THR B 1 248 ? 36.375 20.781 16.922 1 96.62 248 THR B CA 1
ATOM 6758 C C . THR B 1 248 ? 36 21.438 18.25 1 96.62 248 THR B C 1
ATOM 6760 O O . THR B 1 248 ? 35.25 20.859 19.047 1 96.62 248 THR B O 1
ATOM 6763 N N . GLU B 1 249 ? 36.562 22.594 18.469 1 96.12 249 GLU B N 1
ATOM 6764 C CA . GLU B 1 249 ? 36.188 23.344 19.672 1 96.12 249 GLU B CA 1
ATOM 6765 C C . GLU B 1 249 ? 34.688 23.641 19.703 1 96.12 249 GLU B C 1
ATOM 6767 O O . GLU B 1 249 ? 34.062 23.5 20.734 1 96.12 249 GLU B O 1
ATOM 6772 N N . GLU B 1 250 ? 34.188 24.047 18.562 1 96.5 250 GLU B N 1
ATOM 6773 C CA . GLU B 1 250 ? 32.75 24.312 18.469 1 96.5 250 GLU B CA 1
ATOM 6774 C C . GLU B 1 250 ? 31.922 23.047 18.672 1 96.5 250 GLU B C 1
ATOM 6776 O O . GLU B 1 250 ? 30.812 23.094 19.203 1 96.5 250 GLU B O 1
ATOM 6781 N N . GLY B 1 251 ? 32.469 21.938 18.188 1 96.88 251 GLY B N 1
ATOM 6782 C CA . GLY B 1 251 ? 31.812 20.656 18.406 1 96.88 251 GLY B CA 1
ATOM 6783 C C . GLY B 1 251 ? 31.703 20.297 19.875 1 96.88 251 GLY B C 1
ATOM 6784 O O . GLY B 1 251 ? 30.672 19.812 20.328 1 96.88 251 GLY B O 1
ATOM 6785 N N . ILE B 1 252 ? 32.719 20.562 20.578 1 96.5 252 ILE B N 1
ATOM 6786 C CA . ILE B 1 252 ? 32.75 20.297 22.016 1 96.5 252 ILE B CA 1
ATOM 6787 C C . ILE B 1 252 ? 31.719 21.172 22.719 1 96.5 252 ILE B C 1
ATOM 6789 O O . ILE B 1 252 ? 30.969 20.703 23.578 1 96.5 252 ILE B O 1
ATOM 6793 N N . LYS B 1 253 ? 31.703 22.406 22.328 1 97.25 253 LYS B N 1
ATOM 6794 C CA . LYS B 1 253 ? 30.703 23.312 22.891 1 97.25 253 LYS B CA 1
ATOM 6795 C C . LYS B 1 253 ? 29.281 22.844 22.594 1 97.25 253 LYS B C 1
ATOM 6797 O O . LYS B 1 253 ? 28.406 22.938 23.453 1 97.25 253 LYS B O 1
ATOM 6802 N N . LEU B 1 254 ? 29.109 22.375 21.375 1 97.06 254 LEU B N 1
ATOM 6803 C CA . LEU B 1 254 ? 27.781 21.891 20.984 1 97.06 254 LEU B CA 1
ATOM 6804 C C . LEU B 1 254 ? 27.375 20.703 21.859 1 97.06 254 LEU B C 1
ATOM 6806 O O . LEU B 1 254 ? 26.203 20.578 22.234 1 97.06 254 LEU B O 1
ATOM 6810 N N . ASN B 1 255 ? 28.297 19.828 22.141 1 96.19 255 ASN B N 1
ATOM 6811 C CA . ASN B 1 255 ? 28 18.703 23.031 1 96.19 255 ASN B CA 1
ATOM 6812 C C . ASN B 1 255 ? 27.422 19.172 24.359 1 96.19 255 ASN B C 1
ATOM 6814 O O . ASN B 1 255 ? 26.453 18.594 24.859 1 96.19 255 ASN B O 1
ATOM 6818 N N . ASN B 1 256 ? 27.984 20.156 24.828 1 95.56 256 ASN B N 1
ATOM 6819 C CA . ASN B 1 256 ? 27.5 20.719 26.094 1 95.56 256 ASN B CA 1
ATOM 6820 C C . ASN B 1 256 ? 26.141 21.375 25.938 1 95.56 256 ASN B C 1
ATOM 6822 O O . ASN B 1 256 ? 25.281 21.25 26.797 1 95.56 256 ASN B O 1
ATOM 6826 N N . GLU B 1 257 ? 26 22.078 24.859 1 94.94 257 GLU B N 1
ATOM 6827 C CA . GLU B 1 257 ? 24.75 22.766 24.562 1 94.94 257 GLU B CA 1
ATOM 6828 C C . GLU B 1 257 ? 23.594 21.766 24.438 1 94.94 257 GLU B C 1
ATOM 6830 O O . GLU B 1 257 ? 22.469 22.047 24.891 1 94.94 257 GLU B O 1
ATOM 6835 N N . MET B 1 258 ? 23.875 20.641 23.875 1 94.19 258 MET B N 1
ATOM 6836 C CA . MET B 1 258 ? 22.844 19.641 23.609 1 94.19 258 MET B CA 1
ATOM 6837 C C . MET B 1 258 ? 22.422 18.922 24.891 1 94.19 258 MET B C 1
ATOM 6839 O O . MET B 1 258 ? 21.297 18.453 25 1 94.19 258 MET B O 1
ATOM 6843 N N . GLY B 1 259 ? 23.297 18.844 25.828 1 90.38 259 GLY B N 1
ATOM 6844 C CA . GLY B 1 259 ? 22.953 18.188 27.078 1 90.38 259 GLY B CA 1
ATOM 6845 C C . GLY B 1 259 ? 22.516 16.75 26.906 1 90.38 259 GLY B C 1
ATOM 6846 O O . GLY B 1 259 ? 23.266 15.914 26.391 1 90.38 259 GLY B O 1
ATOM 6847 N N . ARG B 1 260 ? 21.188 16.516 27.156 1 87.06 260 ARG B N 1
ATOM 6848 C CA . ARG B 1 260 ? 20.672 15.164 27.094 1 87.06 260 ARG B CA 1
ATOM 6849 C C . ARG B 1 260 ? 19.984 14.891 25.766 1 87.06 260 ARG B C 1
ATOM 6851 O O . ARG B 1 260 ? 19.594 13.758 25.484 1 87.06 260 ARG B O 1
ATOM 6858 N N . GLU B 1 261 ? 19.844 15.969 25.016 1 89.81 261 GLU B N 1
ATOM 6859 C CA . GLU B 1 261 ? 19.203 15.781 23.719 1 89.81 261 GLU B CA 1
ATOM 6860 C C . GLU B 1 261 ? 20.094 15.023 22.75 1 89.81 261 GLU B C 1
ATOM 6862 O O . GLU B 1 261 ? 21.297 15.297 22.672 1 89.81 261 GLU B O 1
ATOM 6867 N N . ARG B 1 262 ? 19.5 14.148 22.109 1 88.31 262 ARG B N 1
ATOM 6868 C CA . ARG B 1 262 ? 20.25 13.281 21.203 1 88.31 262 ARG B CA 1
ATOM 6869 C C . ARG B 1 262 ? 20.453 13.961 19.859 1 88.31 262 ARG B C 1
ATOM 6871 O O . ARG B 1 262 ? 19.562 14.633 19.344 1 88.31 262 ARG B O 1
ATOM 6878 N N . PHE B 1 263 ? 21.578 13.797 19.266 1 92.44 263 PHE B N 1
ATOM 6879 C CA . PHE B 1 263 ? 21.953 14.18 17.906 1 92.44 263 PHE B CA 1
ATOM 6880 C C . PHE B 1 263 ? 23.125 13.359 17.406 1 92.44 263 PHE B C 1
ATOM 6882 O O . PHE B 1 263 ? 23.562 12.414 18.078 1 92.44 263 PHE B O 1
ATOM 6889 N N . LEU B 1 264 ? 23.578 13.547 16.25 1 94.44 264 LEU B N 1
ATOM 6890 C CA . LEU B 1 264 ? 24.609 12.695 15.68 1 94.44 264 LEU B CA 1
ATOM 6891 C C . LEU B 1 264 ? 25.859 12.695 16.562 1 94.44 264 LEU B C 1
ATOM 6893 O O . LEU B 1 264 ? 26.531 11.672 16.703 1 94.44 264 LEU B O 1
ATOM 6897 N N . GLY B 1 265 ? 26.172 13.812 17.172 1 92.88 265 GLY B N 1
ATOM 6898 C CA . GLY B 1 265 ? 27.328 13.898 18.031 1 92.88 265 GLY B CA 1
ATOM 6899 C C . GLY B 1 265 ? 27.297 12.906 19.188 1 92.88 265 GLY B C 1
ATOM 6900 O O . GLY B 1 265 ? 28.312 12.289 19.516 1 92.88 265 GLY B O 1
ATOM 6901 N N . THR B 1 266 ? 26.172 12.742 19.766 1 89.94 266 THR B N 1
ATOM 6902 C CA . THR B 1 266 ? 26.016 11.812 20.875 1 89.94 266 THR B CA 1
ATOM 6903 C C . THR B 1 266 ? 26.094 10.367 20.375 1 89.94 266 THR B C 1
ATOM 6905 O O . THR B 1 266 ? 26.375 9.453 21.156 1 89.94 266 THR B O 1
ATOM 6908 N N . ASP B 1 267 ? 25.828 10.195 19.109 1 89.62 267 ASP B N 1
ATOM 6909 C CA . ASP B 1 267 ? 25.781 8.852 18.531 1 89.62 267 ASP B CA 1
ATOM 6910 C C . ASP B 1 267 ? 27.109 8.492 17.859 1 89.62 267 ASP B C 1
ATOM 6912 O O . ASP B 1 267 ? 27.203 7.473 17.172 1 89.62 267 ASP B O 1
ATOM 6916 N N . THR B 1 268 ? 28.047 9.32 17.984 1 92.19 268 THR B N 1
ATOM 6917 C CA . THR B 1 268 ? 29.297 9.117 17.266 1 92.19 268 THR B CA 1
ATOM 6918 C C . THR B 1 268 ? 30.438 8.836 18.25 1 92.19 268 THR B C 1
ATOM 6920 O O . THR B 1 268 ? 30.578 9.523 19.266 1 92.19 268 THR B O 1
ATOM 6923 N N . VAL B 1 269 ? 31.188 7.844 17.953 1 90.12 269 VAL B N 1
ATOM 6924 C CA . VAL B 1 269 ? 32.375 7.516 18.734 1 90.12 269 VAL B CA 1
ATOM 6925 C C . VAL B 1 269 ? 33.625 7.535 17.828 1 90.12 269 VAL B C 1
ATOM 6927 O O . VAL B 1 269 ? 33.5 7.387 16.609 1 90.12 269 VAL B O 1
ATOM 6930 N N . GLY B 1 270 ? 34.719 7.785 18.453 1 87.25 270 GLY B N 1
ATOM 6931 C CA . GLY B 1 270 ? 35.969 7.719 17.688 1 87.25 270 GLY B CA 1
ATOM 6932 C C . GLY B 1 270 ? 36.375 6.305 17.312 1 87.25 270 GLY B C 1
ATOM 6933 O O . GLY B 1 270 ? 36.156 5.371 18.094 1 87.25 270 GLY B O 1
ATOM 6934 N N . VAL B 1 271 ? 36.812 6.203 16.094 1 83.31 271 VAL B N 1
ATOM 6935 C CA . VAL B 1 271 ? 37.25 4.898 15.641 1 83.31 271 VAL B CA 1
ATOM 6936 C C . VAL B 1 271 ? 38.781 4.863 15.641 1 83.31 271 VAL B C 1
ATOM 6938 O O . VAL B 1 271 ? 39.438 5.832 15.242 1 83.31 271 VAL B O 1
ATOM 6941 N N . ALA B 1 272 ? 39.312 3.729 16.172 1 77.88 272 ALA B N 1
ATOM 6942 C CA . ALA B 1 272 ? 40.75 3.531 16.172 1 77.88 272 ALA B CA 1
ATOM 6943 C C . ALA B 1 272 ? 41.281 3.408 14.75 1 77.88 272 ALA B C 1
ATOM 6945 O O . ALA B 1 272 ? 40.562 3.012 13.836 1 77.88 272 ALA B O 1
ATOM 6946 N N . GLN B 1 273 ? 42.5 3.826 14.57 1 75.75 273 GLN B N 1
ATOM 6947 C CA . GLN B 1 273 ? 43.125 3.842 13.258 1 75.75 273 GLN B CA 1
ATOM 6948 C C . GLN B 1 273 ? 43.094 2.463 12.602 1 75.75 273 GLN B C 1
ATOM 6950 O O . GLN B 1 273 ? 42.938 2.352 11.383 1 75.75 273 GLN B O 1
ATOM 6955 N N . GLU B 1 274 ? 43.125 1.387 13.344 1 71.5 274 GLU B N 1
ATOM 6956 C CA . GLU B 1 274 ? 43.125 0.022 12.828 1 71.5 274 GLU B CA 1
ATOM 6957 C C . GLU B 1 274 ? 41.781 -0.366 12.258 1 71.5 274 GLU B C 1
ATOM 6959 O O . GLU B 1 274 ? 41.688 -1.262 11.414 1 71.5 274 GLU B O 1
ATOM 6964 N N . ASN B 1 275 ? 40.781 0.34 12.641 1 72.38 275 ASN B N 1
ATOM 6965 C CA . ASN B 1 275 ? 39.406 -0.015 12.242 1 72.38 275 ASN B CA 1
ATOM 6966 C C . ASN B 1 275 ? 38.812 1.049 11.336 1 72.38 275 ASN B C 1
ATOM 6968 O O . ASN B 1 275 ? 37.594 1.083 11.148 1 72.38 275 ASN B O 1
ATOM 6972 N N . ASP B 1 276 ? 39.656 1.882 10.836 1 78.75 276 ASP B N 1
ATOM 6973 C CA . ASP B 1 276 ? 39.125 3.031 10.109 1 78.75 276 ASP B CA 1
ATOM 6974 C C . ASP B 1 276 ? 38.938 2.701 8.633 1 78.75 276 ASP B C 1
ATOM 6976 O O . ASP B 1 276 ? 38.406 3.529 7.875 1 78.75 276 ASP B O 1
ATOM 6980 N N . GLN B 1 277 ? 39.156 1.496 8.297 1 80.5 277 GLN B N 1
ATOM 6981 C CA . GLN B 1 277 ? 39.031 1.142 6.887 1 80.5 277 GLN B CA 1
ATOM 6982 C C . GLN B 1 277 ? 37.594 0.885 6.492 1 80.5 277 GLN B C 1
ATOM 6984 O O . GLN B 1 277 ? 36.812 0.282 7.254 1 80.5 277 GLN B O 1
ATOM 6989 N N . CYS B 1 278 ? 37.188 1.533 5.359 1 84.62 278 CYS B N 1
ATOM 6990 C CA . CYS B 1 278 ? 35.875 1.265 4.777 1 84.62 278 CYS B CA 1
ATOM 6991 C C . CYS B 1 278 ? 35.906 0 3.928 1 84.62 278 CYS B C 1
ATOM 6993 O O . CYS B 1 278 ? 36.5 -0.009 2.84 1 84.62 278 CYS B O 1
ATOM 6995 N N . LYS B 1 279 ? 35.25 -1.007 4.418 1 81.69 279 LYS B N 1
ATOM 6996 C CA . LYS B 1 279 ? 35.188 -2.25 3.656 1 81.69 279 LYS B CA 1
ATOM 6997 C C . LYS B 1 279 ? 34.125 -2.146 2.545 1 81.69 279 LYS B C 1
ATOM 6999 O O . LYS B 1 279 ? 34.281 -2.777 1.495 1 81.69 279 LYS B O 1
ATOM 7004 N N . GLU B 1 280 ? 33.094 -1.446 2.791 1 86.69 280 GLU B N 1
ATOM 7005 C CA . GLU B 1 280 ? 32.031 -1.205 1.821 1 86.69 280 GLU B CA 1
ATOM 7006 C C . GLU B 1 280 ? 31.516 0.224 1.924 1 86.69 280 GLU B C 1
ATOM 7008 O O . GLU B 1 280 ? 31.297 0.735 3.025 1 86.69 280 GLU B O 1
ATOM 7013 N N . ARG B 1 281 ? 31.438 0.883 0.718 1 90.19 281 ARG B N 1
ATOM 7014 C CA . ARG B 1 281 ? 30.844 2.211 0.648 1 90.19 281 ARG B CA 1
ATOM 7015 C C . ARG B 1 281 ? 29.406 2.139 0.13 1 90.19 281 ARG B C 1
ATOM 7017 O O . ARG B 1 281 ? 29.125 1.432 -0.84 1 90.19 281 ARG B O 1
ATOM 7024 N N . ILE B 1 282 ? 28.562 2.76 0.813 1 93.25 282 ILE B N 1
ATOM 7025 C CA . ILE B 1 282 ? 27.203 2.855 0.323 1 93.25 282 ILE B CA 1
ATOM 7026 C C . ILE B 1 282 ? 27.078 4.016 -0.665 1 93.25 282 ILE B C 1
ATOM 7028 O O . ILE B 1 282 ? 27.125 5.184 -0.269 1 93.25 282 ILE B O 1
ATOM 7032 N N . GLU B 1 283 ? 26.891 3.742 -1.935 1 92.06 283 GLU B N 1
ATOM 7033 C CA . GLU B 1 283 ? 26.969 4.73 -3.004 1 92.06 283 GLU B CA 1
ATOM 7034 C C . GLU B 1 283 ? 25.625 5.402 -3.238 1 92.06 283 GLU B C 1
ATOM 7036 O O . GLU B 1 283 ? 25.078 5.352 -4.344 1 92.06 283 GLU B O 1
ATOM 7041 N N . ARG B 1 284 ? 25.125 6.047 -2.301 1 94.38 284 ARG B N 1
ATOM 7042 C CA . ARG B 1 284 ? 23.906 6.836 -2.307 1 94.38 284 ARG B CA 1
ATOM 7043 C C . ARG B 1 284 ? 23.828 7.746 -1.086 1 94.38 284 ARG B C 1
ATOM 7045 O O . ARG B 1 284 ? 24.625 7.602 -0.151 1 94.38 284 ARG B O 1
ATOM 7052 N N . THR B 1 285 ? 23.016 8.719 -1.1 1 96.94 285 THR B N 1
ATOM 7053 C CA . THR B 1 285 ? 22.766 9.539 0.077 1 96.94 285 THR B CA 1
ATOM 7054 C C . THR B 1 285 ? 21.781 8.859 1.019 1 96.94 285 THR B C 1
ATOM 7056 O O . THR B 1 285 ? 20.703 8.422 0.591 1 96.94 285 THR B O 1
ATOM 7059 N N . LEU B 1 286 ? 22.234 8.734 2.24 1 97.88 286 LEU B N 1
ATOM 7060 C CA . LEU B 1 286 ? 21.359 8.133 3.236 1 97.88 286 LEU B CA 1
ATOM 7061 C C . LEU B 1 286 ? 20.641 9.211 4.043 1 97.88 286 LEU B C 1
ATOM 7063 O O . LEU B 1 286 ? 21.234 10.219 4.41 1 97.88 286 LEU B O 1
ATOM 7067 N N . LEU B 1 287 ? 19.359 9.102 4.172 1 97.94 287 LEU B N 1
ATOM 7068 C CA . LEU B 1 287 ? 18.562 9.922 5.078 1 97.94 287 LEU B CA 1
ATOM 7069 C C . LEU B 1 287 ? 18.172 9.133 6.328 1 97.94 287 LEU B C 1
ATOM 7071 O O . LEU B 1 287 ? 17.281 8.281 6.281 1 97.94 287 LEU B O 1
ATOM 7075 N N . ILE B 1 288 ? 18.859 9.406 7.379 1 96.56 288 ILE B N 1
ATOM 7076 C CA . ILE B 1 288 ? 18.719 8.641 8.617 1 96.56 288 ILE B CA 1
ATOM 7077 C C . ILE B 1 288 ? 17.656 9.281 9.508 1 96.56 288 ILE B C 1
ATOM 7079 O O . ILE B 1 288 ? 17.797 10.438 9.914 1 96.56 288 ILE B O 1
ATOM 7083 N N . ILE B 1 289 ? 16.656 8.547 9.852 1 95.06 289 ILE B N 1
ATOM 7084 C CA . ILE B 1 289 ? 15.492 9.055 10.57 1 95.06 289 ILE B CA 1
ATOM 7085 C C . ILE B 1 289 ? 15.211 8.18 11.789 1 95.06 289 ILE B C 1
ATOM 7087 O O . ILE B 1 289 ? 15.188 6.953 11.688 1 95.06 289 ILE B O 1
ATOM 7091 N N . GLY B 1 290 ? 15.102 8.797 12.938 1 93.31 290 GLY B N 1
ATOM 7092 C CA . GLY B 1 290 ? 14.523 8.164 14.109 1 93.31 290 GLY B CA 1
ATOM 7093 C C . GLY B 1 290 ? 13.062 8.508 14.32 1 93.31 290 GLY B C 1
ATOM 7094 O O . GLY B 1 290 ? 12.742 9.539 14.914 1 93.31 290 GLY B O 1
ATOM 7095 N N . ARG B 1 291 ? 12.156 7.613 13.914 1 92.44 291 ARG B N 1
ATOM 7096 C CA . ARG B 1 291 ? 10.727 7.895 13.961 1 92.44 291 ARG B CA 1
ATOM 7097 C C . ARG B 1 291 ? 10.203 7.812 15.391 1 92.44 291 ARG B C 1
ATOM 7099 O O . ARG B 1 291 ? 10.648 6.973 16.172 1 92.44 291 ARG B O 1
ATOM 7106 N N . GLN B 1 292 ? 9.203 8.617 15.594 1 91.38 292 GLN B N 1
ATOM 7107 C CA . GLN B 1 292 ? 8.586 8.648 16.922 1 91.38 292 GLN B CA 1
ATOM 7108 C C . GLN B 1 292 ? 7.449 7.641 17.016 1 91.38 292 GLN B C 1
ATOM 7110 O O . GLN B 1 292 ? 7.152 7.141 18.109 1 91.38 292 GLN B O 1
ATOM 7115 N N . ASP B 1 293 ? 6.785 7.461 15.922 1 92 293 ASP B N 1
ATOM 7116 C CA . ASP B 1 293 ? 5.586 6.633 15.961 1 92 293 ASP B CA 1
ATOM 7117 C C . ASP B 1 293 ? 5.355 5.922 14.633 1 92 293 ASP B C 1
ATOM 7119 O O . ASP B 1 293 ? 5.867 6.355 13.594 1 92 293 ASP B O 1
ATOM 7123 N N . GLN B 1 294 ? 4.703 4.805 14.727 1 89.38 294 GLN B N 1
ATOM 7124 C CA . GLN B 1 294 ? 4.398 4.047 13.516 1 89.38 294 GLN B CA 1
ATOM 7125 C C . GLN B 1 294 ? 2.898 3.805 13.383 1 89.38 294 GLN B C 1
ATOM 7127 O O . GLN B 1 294 ? 2.447 3.201 12.406 1 89.38 294 GLN B O 1
ATOM 7132 N N . TRP B 1 295 ? 2.1 4.324 14.328 1 88.12 295 TRP B N 1
ATOM 7133 C CA . TRP B 1 295 ? 0.686 3.963 14.328 1 88.12 295 TRP B CA 1
ATOM 7134 C C . TRP B 1 295 ? -0.192 5.207 14.414 1 88.12 295 TRP B C 1
ATOM 7136 O O . TRP B 1 295 ? -1.189 5.32 13.695 1 88.12 295 TRP B O 1
ATOM 7146 N N . ASN B 1 296 ? 0.164 6.188 15.25 1 92.81 296 ASN B N 1
ATOM 7147 C CA . ASN B 1 296 ? -0.63 7.395 15.461 1 92.81 296 ASN B CA 1
ATOM 7148 C C . ASN B 1 296 ? -0.416 8.406 14.336 1 92.81 296 ASN B C 1
ATOM 7150 O O . ASN B 1 296 ? 0.681 8.953 14.188 1 92.81 296 ASN B O 1
ATOM 7154 N N . PRO B 1 297 ? -1.466 8.758 13.586 1 95.62 297 PRO B N 1
ATOM 7155 C CA . PRO B 1 297 ? -1.291 9.625 12.414 1 95.62 297 PRO B CA 1
ATOM 7156 C C . PRO B 1 297 ? -0.728 11 12.773 1 95.62 297 PRO B C 1
ATOM 7158 O O . PRO B 1 297 ? -0.004 11.602 11.977 1 95.62 297 PRO B O 1
ATOM 7161 N N . PHE B 1 298 ? -1.012 11.523 13.938 1 95 298 PHE B N 1
ATOM 7162 C CA . PHE B 1 298 ? -0.497 12.836 14.312 1 95 298 PHE B CA 1
ATOM 7163 C C . PHE B 1 298 ? 1.016 12.789 14.5 1 95 298 PHE B C 1
ATOM 7165 O O . PHE B 1 298 ? 1.738 13.617 13.938 1 95 298 PHE B O 1
ATOM 7172 N N . HIS B 1 299 ? 1.487 11.828 15.234 1 95.06 299 HIS B N 1
ATOM 7173 C CA . HIS B 1 299 ? 2.92 11.711 15.484 1 95.06 299 HIS B CA 1
ATOM 7174 C C . HIS B 1 299 ? 3.672 11.328 14.219 1 95.06 299 HIS B C 1
ATOM 7176 O O . HIS B 1 299 ? 4.816 11.75 14.016 1 95.06 299 HIS B O 1
ATOM 7182 N N . VAL B 1 300 ? 3.049 10.555 13.375 1 95.81 300 VAL B N 1
ATOM 7183 C CA . VAL B 1 300 ? 3.654 10.258 12.086 1 95.81 300 VAL B CA 1
ATOM 7184 C C . VAL B 1 300 ? 3.758 11.539 11.258 1 95.81 300 VAL B C 1
ATOM 7186 O O . VAL B 1 300 ? 4.766 11.773 10.586 1 95.81 300 VAL B O 1
ATOM 7189 N N . ALA B 1 301 ? 2.701 12.375 11.312 1 96.56 301 ALA B N 1
ATOM 7190 C CA . ALA B 1 301 ? 2.764 13.656 10.617 1 96.56 301 ALA B CA 1
ATOM 7191 C C . ALA B 1 301 ? 3.93 14.5 11.125 1 96.56 301 ALA B C 1
ATOM 7193 O O . ALA B 1 301 ? 4.613 15.156 10.336 1 96.56 301 ALA B O 1
ATOM 7194 N N . GLU B 1 302 ? 4.129 14.438 12.398 1 95.75 302 GLU B N 1
ATOM 7195 C CA . GLU B 1 302 ? 5.273 15.156 12.961 1 95.75 302 GLU B CA 1
ATOM 7196 C C . GLU B 1 302 ? 6.586 14.633 12.391 1 95.75 302 GLU B C 1
ATOM 7198 O O . GLU B 1 302 ? 7.465 15.414 12.023 1 95.75 302 GLU B O 1
ATOM 7203 N N . ASP B 1 303 ? 6.734 13.312 12.281 1 96 303 ASP B N 1
ATOM 7204 C CA . ASP B 1 303 ? 7.918 12.703 11.688 1 96 303 ASP B CA 1
ATOM 7205 C C . ASP B 1 303 ? 8.094 13.141 10.242 1 96 303 ASP B C 1
ATOM 7207 O O . ASP B 1 303 ? 9.211 13.445 9.805 1 96 303 ASP B O 1
ATOM 7211 N N . LEU B 1 304 ? 7 13.156 9.547 1 97 304 LEU B N 1
ATOM 7212 C CA . LEU B 1 304 ? 7.02 13.492 8.133 1 97 304 LEU B CA 1
ATOM 7213 C C . LEU B 1 304 ? 7.441 14.945 7.922 1 97 304 LEU B C 1
ATOM 7215 O O . LEU B 1 304 ? 8.297 15.234 7.078 1 97 304 LEU B O 1
ATOM 7219 N N . ILE B 1 305 ? 6.902 15.859 8.68 1 97.19 305 ILE B N 1
ATOM 7220 C CA . ILE B 1 305 ? 7.223 17.281 8.562 1 97.19 305 ILE B CA 1
ATOM 7221 C C . ILE B 1 305 ? 8.672 17.516 8.984 1 97.19 305 ILE B C 1
ATOM 7223 O O . ILE B 1 305 ? 9.414 18.234 8.305 1 97.19 305 ILE B O 1
ATOM 7227 N N . THR B 1 306 ? 9.078 16.875 10.023 1 96.44 306 THR B N 1
ATOM 7228 C CA . THR B 1 306 ? 10.445 17.016 10.516 1 96.44 306 THR B CA 1
ATOM 7229 C C . THR B 1 306 ? 11.445 16.5 9.492 1 96.44 306 THR B C 1
ATOM 7231 O O . THR B 1 306 ? 12.539 17.047 9.352 1 96.44 306 THR B O 1
ATOM 7234 N N . THR B 1 307 ? 11.078 15.477 8.805 1 96.94 307 THR B N 1
ATOM 7235 C CA . THR B 1 307 ? 11.922 14.953 7.738 1 96.94 307 THR B CA 1
ATOM 7236 C C . THR B 1 307 ? 12.211 16.031 6.699 1 96.94 307 THR B C 1
ATOM 7238 O O . THR B 1 307 ? 13.359 16.219 6.293 1 96.94 307 THR B O 1
ATOM 7241 N N . LEU B 1 308 ? 11.234 16.812 6.305 1 97.06 308 LEU B N 1
ATOM 7242 C CA . LEU B 1 308 ? 11.445 17.875 5.332 1 97.06 308 LEU B CA 1
ATOM 7243 C C . LEU B 1 308 ? 12.32 18.969 5.918 1 97.06 308 LEU B C 1
ATOM 7245 O O . LEU B 1 308 ? 13.195 19.516 5.23 1 97.06 308 LEU B O 1
ATOM 7249 N N . VAL B 1 309 ? 12.102 19.281 7.156 1 96.69 309 VAL B N 1
ATOM 7250 C CA . VAL B 1 309 ? 12.938 20.297 7.801 1 96.69 309 VAL B CA 1
ATOM 7251 C C . VAL B 1 309 ? 14.406 19.891 7.719 1 96.69 309 VAL B C 1
ATOM 7253 O O . VAL B 1 309 ? 15.25 20.688 7.301 1 96.69 309 VAL B O 1
ATOM 7256 N N . SER B 1 310 ? 14.656 18.656 8.055 1 96.5 310 SER B N 1
ATOM 7257 C CA . SER B 1 310 ? 16.016 18.141 8.031 1 96.5 310 SER B CA 1
ATOM 7258 C C . SER B 1 310 ? 16.594 18.156 6.621 1 96.5 310 SER B C 1
ATOM 7260 O O . SER B 1 310 ? 17.766 18.5 6.43 1 96.5 310 SER B O 1
ATOM 7262 N N . VAL B 1 311 ? 15.781 17.797 5.703 1 97.56 311 VAL B N 1
ATOM 7263 C CA . VAL B 1 311 ? 16.203 17.781 4.309 1 97.56 311 VAL B CA 1
ATOM 7264 C C . VAL B 1 311 ? 16.547 19.188 3.844 1 97.56 311 VAL B C 1
ATOM 7266 O O . VAL B 1 311 ? 17.578 19.422 3.207 1 97.56 311 VAL B O 1
ATOM 7269 N N . PHE B 1 312 ? 15.703 20.188 4.148 1 98 312 PHE B N 1
ATOM 7270 C CA . PHE B 1 312 ? 15.914 21.547 3.697 1 98 312 PHE B CA 1
ATOM 7271 C C . PHE B 1 312 ? 17.188 22.141 4.309 1 98 312 PHE B C 1
ATOM 7273 O O . PHE B 1 312 ? 17.938 22.844 3.633 1 98 312 PHE B O 1
ATOM 7280 N N . ILE B 1 313 ? 17.422 21.812 5.543 1 97.75 313 ILE B N 1
ATOM 7281 C CA . ILE B 1 313 ? 18.641 22.266 6.191 1 97.75 313 ILE B CA 1
ATOM 7282 C C . ILE B 1 313 ? 19.859 21.609 5.527 1 97.75 313 ILE B C 1
ATOM 7284 O O . ILE B 1 313 ? 20.828 22.297 5.215 1 97.75 313 ILE B O 1
ATOM 7288 N N . ALA B 1 314 ? 19.766 20.344 5.281 1 98 314 ALA B N 1
ATOM 7289 C CA . ALA B 1 314 ? 20.859 19.594 4.688 1 98 314 ALA B CA 1
ATOM 7290 C C . ALA B 1 314 ? 21.188 20.109 3.291 1 98 314 ALA B C 1
ATOM 7292 O O . ALA B 1 314 ? 22.359 20.219 2.924 1 98 314 ALA B O 1
ATOM 7293 N N . VAL B 1 315 ? 20.156 20.375 2.527 1 97.19 315 VAL B N 1
ATOM 7294 C CA . VAL B 1 315 ? 20.359 20.812 1.149 1 97.19 315 VAL B CA 1
ATOM 7295 C C . VAL B 1 315 ? 21 22.188 1.134 1 97.19 315 VAL B C 1
ATOM 7297 O O . VAL B 1 315 ? 21.75 22.531 0.22 1 97.19 315 VAL B O 1
ATOM 7300 N N . GLN B 1 316 ? 20.734 23 2.117 1 97.19 316 GLN B N 1
ATOM 7301 C CA . GLN B 1 316 ? 21.422 24.281 2.223 1 97.19 316 GLN B CA 1
ATOM 7302 C C . GLN B 1 316 ? 22.891 24.094 2.582 1 97.19 316 GLN B C 1
ATOM 7304 O O . GLN B 1 316 ? 23.75 24.812 2.076 1 97.19 316 GLN B O 1
ATOM 7309 N N . THR B 1 317 ? 23.109 23.172 3.428 1 97.38 317 THR B N 1
ATOM 7310 C CA . THR B 1 317 ? 24.484 22.859 3.824 1 97.38 317 THR B CA 1
ATOM 7311 C C . THR B 1 317 ? 25.266 22.266 2.652 1 97.38 317 THR B C 1
ATOM 7313 O O . THR B 1 317 ? 26.438 22.594 2.451 1 97.38 317 THR B O 1
ATOM 7316 N N . ALA B 1 318 ? 24.641 21.422 1.937 1 97.38 318 ALA B N 1
ATOM 7317 C CA . ALA B 1 318 ? 25.266 20.734 0.799 1 97.38 318 ALA B CA 1
ATOM 7318 C C . ALA B 1 318 ? 24.281 20.656 -0.374 1 97.38 318 ALA B C 1
ATOM 7320 O O . ALA B 1 318 ? 23.688 19.594 -0.618 1 97.38 318 ALA B O 1
ATOM 7321 N N . PRO B 1 319 ? 24.219 21.656 -1.202 1 95.69 319 PRO B N 1
ATOM 7322 C CA . PRO B 1 319 ? 23.234 21.719 -2.289 1 95.69 319 PRO B CA 1
ATOM 7323 C C . PRO B 1 319 ? 23.422 20.609 -3.312 1 95.69 319 PRO B C 1
ATOM 7325 O O . PRO B 1 319 ? 22.469 20.188 -3.957 1 95.69 319 PRO B O 1
ATOM 7328 N N . ALA B 1 320 ? 24.578 20.047 -3.414 1 94.12 320 ALA B N 1
ATOM 7329 C CA . ALA B 1 320 ? 24.875 19.016 -4.406 1 94.12 320 ALA B CA 1
ATOM 7330 C C . ALA B 1 320 ? 24.109 17.719 -4.105 1 94.12 320 ALA B C 1
ATOM 7332 O O . ALA B 1 320 ? 23.969 16.875 -4.98 1 94.12 320 ALA B O 1
ATOM 7333 N N . LEU B 1 321 ? 23.609 17.625 -2.93 1 95.81 321 LEU B N 1
ATOM 7334 C CA . LEU B 1 321 ? 22.922 16.391 -2.518 1 95.81 321 LEU B CA 1
ATOM 7335 C C . LEU B 1 321 ? 21.625 16.203 -3.297 1 95.81 321 LEU B C 1
ATOM 7337 O O . LEU B 1 321 ? 21.109 15.094 -3.375 1 95.81 321 LEU B O 1
ATOM 7341 N N . ILE B 1 322 ? 21.016 17.266 -3.887 1 91.31 322 ILE B N 1
ATOM 7342 C CA . ILE B 1 322 ? 19.734 17.172 -4.555 1 91.31 322 ILE B CA 1
ATOM 7343 C C . ILE B 1 322 ? 19.844 16.297 -5.801 1 91.31 322 ILE B C 1
ATOM 7345 O O . ILE B 1 322 ? 18.844 15.82 -6.324 1 91.31 322 ILE B O 1
ATOM 7349 N N . GLU B 1 323 ? 21.078 16.078 -6.289 1 86.38 323 GLU B N 1
ATOM 7350 C CA . GLU B 1 323 ? 21.297 15.32 -7.516 1 86.38 323 GLU B CA 1
ATOM 7351 C C . GLU B 1 323 ? 21.562 13.852 -7.207 1 86.38 323 GLU B C 1
ATOM 7353 O O . GLU B 1 323 ? 21.75 13.047 -8.117 1 86.38 323 GLU B O 1
ATOM 7358 N N . SER B 1 324 ? 21.531 13.516 -6.016 1 90.06 324 SER B N 1
ATOM 7359 C CA . SER B 1 324 ? 21.859 12.141 -5.645 1 90.06 324 SER B CA 1
ATOM 7360 C C . SER B 1 324 ? 20.594 11.344 -5.352 1 90.06 324 SER B C 1
ATOM 7362 O O . SER B 1 324 ? 19.594 11.891 -4.887 1 90.06 324 SER B O 1
ATOM 7364 N N . ARG B 1 325 ? 20.672 9.984 -5.668 1 91.69 325 ARG B N 1
ATOM 7365 C CA . ARG B 1 325 ? 19.641 9.062 -5.211 1 91.69 325 ARG B CA 1
ATOM 7366 C C . ARG B 1 325 ? 19.688 8.898 -3.695 1 91.69 325 ARG B C 1
ATOM 7368 O O . ARG B 1 325 ? 20.75 9.008 -3.086 1 91.69 325 ARG B O 1
ATOM 7375 N N . VAL B 1 326 ? 18.516 8.688 -3.141 1 95.12 326 VAL B N 1
ATOM 7376 C CA . VAL B 1 326 ? 18.438 8.656 -1.685 1 95.12 326 VAL B CA 1
ATOM 7377 C C . VAL B 1 326 ? 17.891 7.305 -1.23 1 95.12 326 VAL B C 1
ATOM 7379 O O . VAL B 1 326 ? 17.094 6.68 -1.937 1 95.12 326 VAL B O 1
ATOM 7382 N N . GLN B 1 327 ? 18.359 6.816 -0.119 1 97.25 327 GLN B N 1
ATOM 7383 C CA . GLN B 1 327 ? 17.734 5.73 0.631 1 97.25 327 GLN B CA 1
ATOM 7384 C C . GLN B 1 327 ? 17.453 6.148 2.074 1 97.25 327 GLN B C 1
ATOM 7386 O O . GLN B 1 327 ? 18.328 6.719 2.736 1 97.25 327 GLN B O 1
ATOM 7391 N N . LEU B 1 328 ? 16.25 5.941 2.547 1 97.94 328 LEU B N 1
ATOM 7392 C CA . LEU B 1 328 ? 15.93 6.18 3.949 1 97.94 328 LEU B CA 1
ATOM 7393 C C . LEU B 1 328 ? 16.5 5.074 4.832 1 97.94 328 LEU B C 1
ATOM 7395 O O . LEU B 1 328 ? 16.578 3.918 4.414 1 97.94 328 LEU B O 1
ATOM 7399 N N . VAL B 1 329 ? 16.938 5.418 6.012 1 96.62 329 VAL B N 1
ATOM 7400 C CA . VAL B 1 329 ? 17.375 4.48 7.039 1 96.62 329 VAL B CA 1
ATOM 7401 C C . VAL B 1 329 ? 16.656 4.777 8.352 1 96.62 329 VAL B C 1
ATOM 7403 O O . VAL B 1 329 ? 16.703 5.906 8.844 1 96.62 329 VAL B O 1
ATOM 7406 N N . PHE B 1 330 ? 15.984 3.791 8.891 1 94.88 330 PHE B N 1
ATOM 7407 C CA . PHE B 1 330 ? 15.289 3.943 10.164 1 94.88 330 PHE B CA 1
ATOM 7408 C C . PHE B 1 330 ? 16.109 3.336 11.297 1 94.88 330 PHE B C 1
ATOM 7410 O O . PHE B 1 330 ? 16.531 2.182 11.219 1 94.88 330 PHE B O 1
ATOM 7417 N N . VAL B 1 331 ? 16.25 4.109 12.406 1 91.81 331 VAL B N 1
ATOM 7418 C CA . VAL B 1 331 ? 17.219 3.703 13.422 1 91.81 331 VAL B CA 1
ATOM 7419 C C . VAL B 1 331 ? 16.5 3.49 14.758 1 91.81 331 VAL B C 1
ATOM 7421 O O . VAL B 1 331 ? 17.141 3.258 15.781 1 91.81 331 VAL B O 1
ATOM 7424 N N . GLU B 1 332 ? 15.164 3.6 14.773 1 88.75 332 GLU B N 1
ATOM 7425 C CA . GLU B 1 332 ? 14.453 3.561 16.047 1 88.75 332 GLU B CA 1
ATOM 7426 C C . GLU B 1 332 ? 14.078 2.131 16.422 1 88.75 332 GLU B C 1
ATOM 7428 O O . GLU B 1 332 ? 13.695 1.866 17.578 1 88.75 332 GLU B O 1
ATOM 7433 N N . GLY B 1 333 ? 14.039 1.243 15.438 1 89.44 333 GLY B N 1
ATOM 7434 C CA . GLY B 1 333 ? 13.805 -0.153 15.766 1 89.44 333 GLY B CA 1
ATOM 7435 C C . GLY B 1 333 ? 12.469 -0.666 15.266 1 89.44 333 GLY B C 1
ATOM 7436 O O . GLY B 1 333 ? 12.172 -1.857 15.383 1 89.44 333 GLY B O 1
ATOM 7437 N N . PHE B 1 334 ? 11.602 0.172 14.641 1 90.19 334 PHE B N 1
ATOM 7438 C CA . PHE B 1 334 ? 10.336 -0.301 14.102 1 90.19 334 PHE B CA 1
ATOM 7439 C C . PHE B 1 334 ? 10.57 -1.204 12.891 1 90.19 334 PHE B C 1
ATOM 7441 O O . PHE B 1 334 ? 11.398 -0.902 12.039 1 90.19 334 PHE B O 1
ATOM 7448 N N . GLY B 1 335 ? 9.875 -2.336 12.82 1 87.75 335 GLY B N 1
ATOM 7449 C CA . GLY B 1 335 ? 9.891 -3.223 11.672 1 87.75 335 GLY B CA 1
ATOM 7450 C C . GLY B 1 335 ? 8.805 -2.916 10.664 1 87.75 335 GLY B C 1
ATOM 7451 O O . GLY B 1 335 ? 8.477 -1.751 10.43 1 87.75 335 GLY B O 1
ATOM 7452 N N . MET B 1 336 ? 8.391 -3.969 9.992 1 85.75 336 MET B N 1
ATOM 7453 C CA . MET B 1 336 ? 7.328 -3.811 9 1 85.75 336 MET B CA 1
ATOM 7454 C C . MET B 1 336 ? 5.961 -4.098 9.609 1 85.75 336 MET B C 1
ATOM 7456 O O . MET B 1 336 ? 4.953 -3.549 9.172 1 85.75 336 MET B O 1
ATOM 7460 N N . ASP B 1 337 ? 6.016 -4.805 10.625 1 82.88 337 ASP B N 1
ATOM 7461 C CA . ASP B 1 337 ? 4.762 -5.215 11.25 1 82.88 337 ASP B CA 1
ATOM 7462 C C . ASP B 1 337 ? 4.148 -4.07 12.055 1 82.88 337 ASP B C 1
ATOM 7464 O O . ASP B 1 337 ? 4.871 -3.289 12.68 1 82.88 337 ASP B O 1
ATOM 7468 N N . GLN B 1 338 ? 2.887 -3.871 11.984 1 77.62 338 GLN B N 1
ATOM 7469 C CA . GLN B 1 338 ? 2.127 -2.893 12.758 1 77.62 338 GLN B CA 1
ATOM 7470 C C . GLN B 1 338 ? 2.391 -1.475 12.258 1 77.62 338 GLN B C 1
ATOM 7472 O O . GLN B 1 338 ? 2.131 -0.503 12.977 1 77.62 338 GLN B O 1
ATOM 7477 N N . ASN B 1 339 ? 3.053 -1.431 11.172 1 78.62 339 ASN B N 1
ATOM 7478 C CA . ASN B 1 339 ? 3.326 -0.111 10.609 1 78.62 339 ASN B CA 1
ATOM 7479 C C . ASN B 1 339 ? 2.336 0.245 9.5 1 78.62 339 ASN B C 1
ATOM 7481 O O . ASN B 1 339 ? 2.461 -0.238 8.375 1 78.62 339 ASN B O 1
ATOM 7485 N N . HIS B 1 340 ? 1.553 1.215 9.812 1 86.75 340 HIS B N 1
ATOM 7486 C CA . HIS B 1 340 ? 0.466 1.549 8.898 1 86.75 340 HIS B CA 1
ATOM 7487 C C . HIS B 1 340 ? 0.917 2.566 7.852 1 86.75 340 HIS B C 1
ATOM 7489 O O . HIS B 1 340 ? 0.198 2.832 6.887 1 86.75 340 HIS B O 1
ATOM 7495 N N . PHE B 1 341 ? 2.117 3.076 8.016 1 92.69 341 PHE B N 1
ATOM 7496 C CA . PHE B 1 341 ? 2.561 4.109 7.09 1 92.69 341 PHE B CA 1
ATOM 7497 C C . PHE B 1 341 ? 3.729 3.617 6.246 1 92.69 341 PHE B C 1
ATOM 7499 O O . PHE B 1 341 ? 4.383 4.406 5.562 1 92.69 341 PHE B O 1
ATOM 7506 N N . THR B 1 342 ? 3.969 2.291 6.234 1 91.62 342 THR B N 1
ATOM 7507 C CA . THR B 1 342 ? 5.02 1.672 5.438 1 91.62 342 THR B CA 1
ATOM 7508 C C . THR B 1 342 ? 4.844 2.004 3.957 1 91.62 342 THR B C 1
ATOM 7510 O O . THR B 1 342 ? 5.805 2.375 3.281 1 91.62 342 THR B O 1
ATOM 7513 N N . PRO B 1 343 ? 3.621 1.976 3.459 1 89.12 343 PRO B N 1
ATOM 7514 C CA . PRO B 1 343 ? 3.473 2.279 2.033 1 89.12 343 PRO B CA 1
ATOM 7515 C C . PRO B 1 343 ? 3.908 3.701 1.685 1 89.12 343 PRO B C 1
ATOM 7517 O O . PRO B 1 343 ? 4.352 3.955 0.562 1 89.12 343 PRO B O 1
ATOM 7520 N N . LEU B 1 344 ? 3.775 4.559 2.602 1 93 344 LEU B N 1
ATOM 7521 C CA . LEU B 1 344 ? 4.176 5.941 2.367 1 93 344 LEU B CA 1
ATOM 7522 C C . LEU B 1 344 ? 5.695 6.078 2.379 1 93 344 LEU B C 1
ATOM 7524 O O . LEU B 1 344 ? 6.285 6.566 1.413 1 93 344 LEU B O 1
ATOM 7528 N N . TRP B 1 345 ? 6.328 5.582 3.393 1 95 345 TRP B N 1
ATOM 7529 C CA . TRP B 1 345 ? 7.777 5.676 3.545 1 95 345 TRP B CA 1
ATOM 7530 C C . TRP B 1 345 ? 8.492 4.957 2.402 1 95 345 TRP B C 1
ATOM 7532 O O . TRP B 1 345 ? 9.547 5.398 1.949 1 95 345 TRP B O 1
ATOM 7542 N N . ASP B 1 346 ? 7.898 3.902 1.884 1 91.94 346 ASP B N 1
ATOM 7543 C CA . ASP B 1 346 ? 8.539 3.061 0.878 1 91.94 346 ASP B CA 1
ATOM 7544 C C . ASP B 1 346 ? 8.453 3.697 -0.507 1 91.94 346 ASP B C 1
ATOM 7546 O O . ASP B 1 346 ? 9.094 3.234 -1.45 1 91.94 346 ASP B O 1
ATOM 7550 N N . ARG B 1 347 ? 7.762 4.777 -0.626 1 91.06 347 ARG B N 1
ATOM 7551 C CA . ARG B 1 347 ? 7.684 5.488 -1.897 1 91.06 347 ARG B CA 1
ATOM 7552 C C . ARG B 1 347 ? 8.711 6.613 -1.963 1 91.06 347 ARG B C 1
ATOM 7554 O O . ARG B 1 347 ? 8.891 7.238 -3.008 1 91.06 347 ARG B O 1
ATOM 7561 N N . MET B 1 348 ? 9.445 6.758 -0.842 1 92.94 348 MET B N 1
ATOM 7562 C CA . MET B 1 348 ? 10.5 7.766 -0.773 1 92.94 348 MET B CA 1
ATOM 7563 C C . MET B 1 348 ? 11.875 7.129 -0.954 1 92.94 348 MET B C 1
ATOM 7565 O O . MET B 1 348 ? 12.219 6.176 -0.252 1 92.94 348 MET B O 1
ATOM 7569 N N . GLY B 1 349 ? 12.656 7.688 -1.975 1 93.12 349 GLY B N 1
ATOM 7570 C CA . GLY B 1 349 ? 13.984 7.156 -2.229 1 93.12 349 GLY B CA 1
ATOM 7571 C C . GLY B 1 349 ? 14.016 6.117 -3.334 1 93.12 349 GLY B C 1
ATOM 7572 O O . GLY B 1 349 ? 12.977 5.562 -3.695 1 93.12 349 GLY B O 1
ATOM 7573 N N . ALA B 1 350 ? 15.18 5.875 -3.791 1 91.25 350 ALA B N 1
ATOM 7574 C CA . ALA B 1 350 ? 15.352 4.934 -4.895 1 91.25 350 ALA B CA 1
ATOM 7575 C C . ALA B 1 350 ? 15.258 3.492 -4.406 1 91.25 350 ALA B C 1
ATOM 7577 O O . ALA B 1 350 ? 14.859 2.6 -5.156 1 91.25 350 ALA B O 1
ATOM 7578 N N . TRP B 1 351 ? 15.602 3.25 -3.131 1 94.5 351 TRP B N 1
ATOM 7579 C CA . TRP B 1 351 ? 15.555 1.925 -2.521 1 94.5 351 TRP B CA 1
ATOM 7580 C C . TRP B 1 351 ? 14.523 1.875 -1.402 1 94.5 351 TRP B C 1
ATOM 7582 O O . TRP B 1 351 ? 14.133 2.912 -0.862 1 94.5 351 TRP B O 1
ATOM 7592 N N . ALA B 1 352 ? 14.07 0.673 -1.106 1 94.12 352 ALA B N 1
ATOM 7593 C CA . ALA B 1 352 ? 13.289 0.521 0.117 1 94.12 352 ALA B CA 1
ATOM 7594 C C . ALA B 1 352 ? 14.062 1.033 1.33 1 94.12 352 ALA B C 1
ATOM 7596 O O . ALA B 1 352 ? 15.281 0.873 1.409 1 94.12 352 ALA B O 1
ATOM 7597 N N . PRO B 1 353 ? 13.305 1.668 2.248 1 96.56 353 PRO B N 1
ATOM 7598 C CA . PRO B 1 353 ? 14.008 2.09 3.463 1 96.56 353 PRO B CA 1
ATOM 7599 C C . PRO B 1 353 ? 14.711 0.936 4.168 1 96.56 353 PRO B C 1
ATOM 7601 O O . PRO B 1 353 ? 14.172 -0.171 4.242 1 96.56 353 PRO B O 1
ATOM 7604 N N . ARG B 1 354 ? 15.914 1.203 4.555 1 95.81 354 ARG B N 1
ATOM 7605 C CA . ARG B 1 354 ? 16.625 0.219 5.367 1 95.81 354 ARG B CA 1
ATOM 7606 C C . ARG B 1 354 ? 16.188 0.287 6.824 1 95.81 354 ARG B C 1
ATOM 7608 O O . ARG B 1 354 ? 16.453 1.269 7.516 1 95.81 354 ARG B O 1
ATOM 7615 N N . ARG B 1 355 ? 15.484 -0.653 7.262 1 94.56 355 ARG B N 1
ATOM 7616 C CA . ARG B 1 355 ? 15.125 -0.799 8.672 1 94.56 355 ARG B CA 1
ATOM 7617 C C . ARG B 1 355 ? 16.172 -1.615 9.422 1 94.56 355 ARG B C 1
ATOM 7619 O O . ARG B 1 355 ? 16.266 -2.828 9.227 1 94.56 355 ARG B O 1
ATOM 7626 N N . LEU B 1 356 ? 16.891 -0.993 10.289 1 92.31 356 LEU B N 1
ATOM 7627 C CA . LEU B 1 356 ? 18.062 -1.624 10.883 1 92.31 356 LEU B CA 1
ATOM 7628 C C . LEU B 1 356 ? 17.656 -2.781 11.789 1 92.31 356 LEU B C 1
ATOM 7630 O O . LEU B 1 356 ? 18.453 -3.686 12.047 1 92.31 356 LEU B O 1
ATOM 7634 N N . SER B 1 357 ? 16.406 -2.824 12.234 1 88.06 357 SER B N 1
ATOM 7635 C CA . SER B 1 357 ? 15.906 -3.961 13 1 88.06 357 SER B CA 1
ATOM 7636 C C . SER B 1 357 ? 15.828 -5.215 12.141 1 88.06 357 SER B C 1
ATOM 7638 O O . SER B 1 357 ? 15.867 -6.336 12.656 1 88.06 357 SER B O 1
ATOM 7640 N N . LEU B 1 358 ? 15.758 -5.055 10.836 1 89.81 358 LEU B N 1
ATOM 7641 C CA . LEU B 1 358 ? 15.609 -6.164 9.898 1 89.81 358 LEU B CA 1
ATOM 7642 C C . LEU B 1 358 ? 16.859 -6.328 9.039 1 89.81 358 LEU B C 1
ATOM 7644 O O . LEU B 1 358 ? 17.141 -7.422 8.547 1 89.81 358 LEU B O 1
ATOM 7648 N N . ASP B 1 359 ? 17.562 -5.289 8.852 1 91.06 359 ASP B N 1
ATOM 7649 C CA . ASP B 1 359 ? 18.75 -5.242 8.016 1 91.06 359 ASP B CA 1
ATOM 7650 C C . ASP B 1 359 ? 19.859 -4.418 8.672 1 91.06 359 ASP B C 1
ATOM 7652 O O . ASP B 1 359 ? 20.156 -3.311 8.227 1 91.06 359 ASP B O 1
ATOM 7656 N N . PRO B 1 360 ? 20.484 -4.973 9.641 1 90.19 360 PRO B N 1
ATOM 7657 C CA . PRO B 1 360 ? 21.531 -4.242 10.375 1 90.19 360 PRO B CA 1
ATOM 7658 C C . PRO B 1 360 ? 22.766 -3.959 9.516 1 90.19 360 PRO B C 1
ATOM 7660 O O . PRO B 1 360 ? 22.938 -4.582 8.469 1 90.19 360 PRO B O 1
ATOM 7663 N N . TRP B 1 361 ? 23.578 -3.07 10.047 1 89.38 361 TRP B N 1
ATOM 7664 C CA . TRP B 1 361 ? 24.828 -2.73 9.359 1 89.38 361 TRP B CA 1
ATOM 7665 C C . TRP B 1 361 ? 25.812 -3.896 9.406 1 89.38 361 TRP B C 1
ATOM 7667 O O . TRP B 1 361 ? 25.797 -4.684 10.359 1 89.38 361 TRP B O 1
ATOM 7677 N N . ALA B 1 362 ? 26.578 -3.982 8.344 1 82.94 362 ALA B N 1
ATOM 7678 C CA . ALA B 1 362 ? 27.734 -4.871 8.375 1 82.94 362 ALA B CA 1
ATOM 7679 C C . ALA B 1 362 ? 28.984 -4.129 8.859 1 82.94 362 ALA B C 1
ATOM 7681 O O . ALA B 1 362 ? 29.078 -2.908 8.727 1 82.94 362 ALA B O 1
ATOM 7682 N N . GLU B 1 363 ? 29.859 -4.84 9.406 1 78.88 363 GLU B N 1
ATOM 7683 C CA . GLU B 1 363 ? 31.109 -4.234 9.867 1 78.88 363 GLU B CA 1
ATOM 7684 C C . GLU B 1 363 ? 31.891 -3.627 8.703 1 78.88 363 GLU B C 1
ATOM 7686 O O . GLU B 1 363 ? 32 -4.242 7.641 1 78.88 363 GLU B O 1
ATOM 7691 N N . GLY B 1 364 ? 32.344 -2.434 8.945 1 79.56 364 GLY B N 1
ATOM 7692 C CA . GLY B 1 364 ? 33.188 -1.791 7.949 1 79.56 364 GLY B CA 1
ATOM 7693 C C . GLY B 1 364 ? 32.406 -1.016 6.914 1 79.56 364 GLY B C 1
ATOM 7694 O O . GLY B 1 364 ? 32.969 -0.455 5.98 1 79.56 364 GLY B O 1
ATOM 7695 N N . THR B 1 365 ? 31.094 -0.966 7.078 1 89.81 365 THR B N 1
ATOM 7696 C CA . THR B 1 365 ? 30.281 -0.181 6.156 1 89.81 365 THR B CA 1
ATOM 7697 C C . THR B 1 365 ? 30.469 1.312 6.402 1 89.81 365 THR B C 1
ATOM 7699 O O . THR B 1 365 ? 30.469 1.766 7.547 1 89.81 365 THR B O 1
ATOM 7702 N N . CYS B 1 366 ? 30.734 2.037 5.332 1 92.62 366 CYS B N 1
ATOM 7703 C CA . CYS B 1 366 ? 30.906 3.484 5.406 1 92.62 366 CYS B CA 1
ATOM 7704 C C . CYS B 1 366 ? 29.75 4.203 4.719 1 92.62 366 CYS B C 1
ATOM 7706 O O . CYS B 1 366 ? 29.359 3.844 3.607 1 92.62 366 CYS B O 1
ATOM 7708 N N . LEU B 1 367 ? 29.25 5.176 5.363 1 95.19 367 LEU B N 1
ATOM 7709 C CA . LEU B 1 367 ? 28.219 6.035 4.773 1 95.19 367 LEU B CA 1
ATOM 7710 C C . LEU B 1 367 ? 28.859 7.148 3.951 1 95.19 367 LEU B C 1
ATOM 7712 O O . LEU B 1 367 ? 29.438 8.086 4.508 1 95.19 367 LEU B O 1
ATOM 7716 N N . THR B 1 368 ? 28.719 7.078 2.635 1 95.19 368 THR B N 1
ATOM 7717 C CA . THR B 1 368 ? 29.344 8.07 1.758 1 95.19 368 THR B CA 1
ATOM 7718 C C . THR B 1 368 ? 28.828 9.469 2.076 1 95.19 368 THR B C 1
ATOM 7720 O O . THR B 1 368 ? 29.609 10.383 2.342 1 95.19 368 THR B O 1
ATOM 7723 N N . ASN B 1 369 ? 27.594 9.656 2.023 1 97.44 369 ASN B N 1
ATOM 7724 C CA . ASN B 1 369 ? 26.891 10.867 2.453 1 97.44 369 ASN B CA 1
ATOM 7725 C C . ASN B 1 369 ? 25.625 10.523 3.252 1 97.44 369 ASN B C 1
ATOM 7727 O O . ASN B 1 369 ? 24.922 9.57 2.928 1 97.44 369 ASN B O 1
ATOM 7731 N N . ALA B 1 370 ? 25.438 11.258 4.336 1 98.06 370 ALA B N 1
ATOM 7732 C CA . ALA B 1 370 ? 24.25 10.984 5.141 1 98.06 370 ALA B CA 1
ATOM 7733 C C . ALA B 1 370 ? 23.672 12.266 5.719 1 98.06 370 ALA B C 1
ATOM 7735 O O . ALA B 1 370 ? 24.406 13.172 6.105 1 98.06 370 ALA B O 1
ATOM 7736 N N . ILE B 1 371 ? 22.391 12.375 5.645 1 98.25 371 ILE B N 1
ATOM 7737 C CA . ILE B 1 371 ? 21.609 13.383 6.352 1 98.25 371 ILE B CA 1
ATOM 7738 C C . ILE B 1 371 ? 21.031 12.789 7.633 1 98.25 371 ILE B C 1
ATOM 7740 O O . ILE B 1 371 ? 20.391 11.742 7.602 1 98.25 371 ILE B O 1
ATOM 7744 N N . HIS B 1 372 ? 21.328 13.391 8.711 1 96.5 372 HIS B N 1
ATOM 7745 C CA . HIS B 1 372 ? 20.859 12.891 10 1 96.5 372 HIS B CA 1
ATOM 7746 C C . HIS B 1 372 ? 19.734 13.758 10.555 1 96.5 372 HIS B C 1
ATOM 7748 O O . HIS B 1 372 ? 19.984 14.875 11.023 1 96.5 372 HIS B O 1
ATOM 7754 N N . SER B 1 373 ? 18.531 13.18 10.547 1 91.69 373 SER B N 1
ATOM 7755 C CA . SER B 1 373 ? 17.359 13.906 11.039 1 91.69 373 SER B CA 1
ATOM 7756 C C . SER B 1 373 ? 17.344 13.961 12.562 1 91.69 373 SER B C 1
ATOM 7758 O O . SER B 1 373 ? 18.094 13.242 13.219 1 91.69 373 SER B O 1
ATOM 7760 N N . VAL B 1 374 ? 16.625 14.914 13.039 1 83.88 374 VAL B N 1
ATOM 7761 C CA . VAL B 1 374 ? 16.469 15.023 14.484 1 83.88 374 VAL B CA 1
ATOM 7762 C C . VAL B 1 374 ? 15.195 14.297 14.922 1 83.88 374 VAL B C 1
ATOM 7764 O O . VAL B 1 374 ? 14.305 14.047 14.102 1 83.88 374 VAL B O 1
ATOM 7767 N N . GLY B 1 375 ? 15.219 13.664 16.016 1 69.5 375 GLY B N 1
ATOM 7768 C CA . GLY B 1 375 ? 14.008 13.023 16.5 1 69.5 375 GLY B CA 1
ATOM 7769 C C . GLY B 1 375 ? 12.828 13.969 16.594 1 69.5 375 GLY B C 1
ATOM 7770 O O . GLY B 1 375 ? 13.008 15.188 16.625 1 69.5 375 GLY B O 1
ATOM 7771 N N . ALA B 1 376 ? 11.641 13.469 16.391 1 58.69 376 ALA B N 1
ATOM 7772 C CA . ALA B 1 376 ? 10.414 14.273 16.391 1 58.69 376 ALA B CA 1
ATOM 7773 C C . ALA B 1 376 ? 10.094 14.773 17.797 1 58.69 376 ALA B C 1
ATOM 7775 O O . ALA B 1 376 ? 8.922 14.852 18.188 1 58.69 376 ALA B O 1
ATOM 7776 N N . GLY B 1 377 ? 11.102 15 18.672 1 63.03 377 GLY B N 1
ATOM 7777 C CA . GLY B 1 377 ? 10.648 15.625 19.906 1 63.03 377 GLY B CA 1
ATOM 7778 C C . GLY B 1 377 ? 9.781 16.844 19.672 1 63.03 377 GLY B C 1
ATOM 7779 O O . GLY B 1 377 ? 8.555 16.734 19.578 1 63.03 377 GLY B O 1
ATOM 7780 N N . ALA B 1 378 ? 10.398 17.938 19.234 1 77.06 378 ALA B N 1
ATOM 7781 C CA . ALA B 1 378 ? 9.617 19.109 18.844 1 77.06 378 ALA B CA 1
ATOM 7782 C C . ALA B 1 378 ? 9.484 19.188 17.328 1 77.06 378 ALA B C 1
ATOM 7784 O O . ALA B 1 378 ? 10.461 19.016 16.609 1 77.06 378 ALA B O 1
ATOM 7785 N N . SER B 1 379 ? 8.266 19.141 16.875 1 88.75 379 SER B N 1
ATOM 7786 C CA . SER B 1 379 ? 7.938 19.359 15.461 1 88.75 379 SER B CA 1
ATOM 7787 C C . SER B 1 379 ? 7.348 20.75 15.242 1 88.75 379 SER B C 1
ATOM 7789 O O . SER B 1 379 ? 7.109 21.484 16.188 1 88.75 379 SER B O 1
ATOM 7791 N N . LEU B 1 380 ? 7.254 21.109 14.008 1 92.38 380 LEU B N 1
ATOM 7792 C CA . LEU B 1 380 ? 6.641 22.391 13.688 1 92.38 380 LEU B CA 1
ATOM 7793 C C . LEU B 1 380 ? 5.219 22.469 14.242 1 92.38 380 LEU B C 1
ATOM 7795 O O . LEU B 1 380 ? 4.695 23.562 14.469 1 92.38 380 LEU B O 1
ATOM 7799 N N . LEU B 1 381 ? 4.668 21.297 14.492 1 91.38 381 LEU B N 1
ATOM 7800 C CA . LEU B 1 381 ? 3.289 21.266 14.969 1 91.38 381 LEU B CA 1
ATOM 7801 C C . LEU B 1 381 ? 3.229 21.5 16.484 1 91.38 381 LEU B C 1
ATOM 7803 O O . LEU B 1 381 ? 2.18 21.875 17.016 1 91.38 381 LEU B O 1
ATOM 7807 N N . SER B 1 382 ? 4.402 21.344 17.156 1 88.44 382 SER B N 1
ATOM 7808 C CA . SER B 1 382 ? 4.359 21.406 18.609 1 88.44 382 SER B CA 1
ATOM 7809 C C . SER B 1 382 ? 5.371 22.406 19.156 1 88.44 382 SER B C 1
ATOM 7811 O O . SER B 1 382 ? 5.348 22.734 20.344 1 88.44 382 SER B O 1
ATOM 7813 N N . ALA B 1 383 ? 6.176 22.922 18.328 1 87.25 383 ALA B N 1
ATOM 7814 C CA . ALA B 1 383 ? 7.32 23.719 18.766 1 87.25 383 ALA B CA 1
ATOM 7815 C C . ALA B 1 383 ? 6.863 25.031 19.406 1 87.25 383 ALA B C 1
ATOM 7817 O O . ALA B 1 383 ? 7.492 25.531 20.344 1 87.25 383 ALA B O 1
ATOM 7818 N N . MET B 1 384 ? 5.82 25.609 18.891 1 81.69 384 MET B N 1
ATOM 7819 C CA . MET B 1 384 ? 5.359 26.906 19.391 1 81.69 384 MET B CA 1
ATOM 7820 C C . MET B 1 384 ? 4.445 26.734 20.594 1 81.69 384 MET B C 1
ATOM 7822 O O . MET B 1 384 ? 3.887 27.703 21.109 1 81.69 384 MET B O 1
ATOM 7826 N N . GLY B 1 385 ? 4.336 25.516 21.062 1 79.81 385 GLY B N 1
ATOM 7827 C CA . GLY B 1 385 ? 3.479 25.234 22.203 1 79.81 385 GLY B CA 1
ATOM 7828 C C . GLY B 1 385 ? 2.1 24.734 21.797 1 79.81 385 GLY B C 1
ATOM 7829 O O . GLY B 1 385 ? 1.431 25.359 20.969 1 79.81 385 GLY B O 1
ATOM 7830 N N . VAL B 1 386 ? 1.7 23.719 22.391 1 76.69 386 VAL B N 1
ATOM 7831 C CA . VAL B 1 386 ? 0.425 23.109 22.016 1 76.69 386 VAL B CA 1
ATOM 7832 C C . VAL B 1 386 ? -0.697 23.719 22.859 1 76.69 386 VAL B C 1
ATOM 7834 O O . VAL B 1 386 ? -1.875 23.438 22.625 1 76.69 386 VAL B O 1
ATOM 7837 N N . GLY B 1 387 ? -0.322 24.641 23.766 1 81.75 387 GLY B N 1
ATOM 7838 C CA . GLY B 1 387 ? -1.312 25.25 24.641 1 81.75 387 GLY B CA 1
ATOM 7839 C C . GLY B 1 387 ? -1.677 26.672 24.234 1 81.75 387 GLY B C 1
ATOM 7840 O O . GLY B 1 387 ? -2.492 27.312 24.906 1 81.75 387 GLY B O 1
ATOM 7841 N N . THR B 1 388 ? -1.072 27.094 23.219 1 86.06 388 THR B N 1
ATOM 7842 C CA . THR B 1 388 ? -1.357 28.453 22.75 1 86.06 388 THR B CA 1
ATOM 7843 C C . THR B 1 388 ? -1.786 28.438 21.281 1 86.06 388 THR B C 1
ATOM 7845 O O . THR B 1 388 ? -1.155 27.781 20.453 1 86.06 388 THR B O 1
ATOM 7848 N N . SER B 1 389 ? -2.828 29.141 21.094 1 90.62 389 SER B N 1
ATOM 7849 C CA . SER B 1 389 ? -3.355 29.234 19.734 1 90.62 389 SER B CA 1
ATOM 7850 C C . SER B 1 389 ? -2.51 30.172 18.875 1 90.62 389 SER B C 1
ATOM 7852 O O . SER B 1 389 ? -1.964 31.172 19.375 1 90.62 389 SER B O 1
ATOM 7854 N N . TYR B 1 390 ? -2.314 29.812 17.594 1 89.5 390 TYR B N 1
ATOM 7855 C CA . TYR B 1 390 ? -1.743 30.734 16.609 1 89.5 390 TYR B CA 1
ATOM 7856 C C . TYR B 1 390 ? -2.322 30.469 15.227 1 89.5 390 TYR B C 1
ATOM 7858 O O . TYR B 1 390 ? -3.023 29.484 15.016 1 89.5 390 TYR B O 1
ATOM 7866 N N . SER B 1 391 ? -2.094 31.391 14.273 1 90.88 391 SER B N 1
ATOM 7867 C CA . SER B 1 391 ? -2.674 31.281 12.938 1 90.88 391 SER B CA 1
ATOM 7868 C C . SER B 1 391 ? -1.593 31.328 11.867 1 90.88 391 SER B C 1
ATOM 7870 O O . SER B 1 391 ? -1.86 31.719 10.727 1 90.88 391 SER B O 1
ATOM 7872 N N . CYS B 1 392 ? -0.4 30.953 12.211 1 94.62 392 CYS B N 1
ATOM 7873 C CA . CYS B 1 392 ? 0.722 31.047 11.281 1 94.62 392 CYS B CA 1
ATOM 7874 C C . CYS B 1 392 ? 0.619 30 10.18 1 94.62 392 CYS B C 1
ATOM 7876 O O . CYS B 1 392 ? 0.388 28.828 10.453 1 94.62 392 CYS B O 1
ATOM 7878 N N . ALA B 1 393 ? 0.718 30.453 8.945 1 97 393 ALA B N 1
ATOM 7879 C CA . ALA B 1 393 ? 0.944 29.5 7.855 1 97 393 ALA B CA 1
ATOM 7880 C C . ALA B 1 393 ? 2.402 29.047 7.809 1 97 393 ALA B C 1
ATOM 7882 O O . ALA B 1 393 ? 3.309 29.844 8.07 1 97 393 ALA B O 1
ATOM 7883 N N . SER B 1 394 ? 2.617 27.828 7.551 1 98.31 394 SER B N 1
ATOM 7884 C CA . SER B 1 394 ? 3.967 27.281 7.434 1 98.31 394 SER B CA 1
ATOM 7885 C C . SER B 1 394 ? 4.242 26.797 6.016 1 98.31 394 SER B C 1
ATOM 7887 O O . SER B 1 394 ? 3.621 25.828 5.551 1 98.31 394 SER B O 1
ATOM 7889 N N . THR B 1 395 ? 5.238 27.375 5.324 1 97.75 395 THR B N 1
ATOM 7890 C CA . THR B 1 395 ? 5.57 26.938 3.971 1 97.75 395 THR B CA 1
ATOM 7891 C C . THR B 1 395 ? 6.152 25.516 3.984 1 97.75 395 THR B C 1
ATOM 7893 O O . THR B 1 395 ? 6.074 24.797 2.988 1 97.75 395 THR B O 1
ATOM 7896 N N . ILE B 1 396 ? 6.699 25.094 5.117 1 98.25 396 ILE B N 1
ATOM 7897 C CA . ILE B 1 396 ? 7.281 23.75 5.211 1 98.25 396 ILE B CA 1
ATOM 7898 C C . ILE B 1 396 ? 6.172 22.719 5.379 1 98.25 396 ILE B C 1
ATOM 7900 O O . ILE B 1 396 ? 6.16 21.703 4.688 1 98.25 396 ILE B O 1
ATOM 7904 N N . THR B 1 397 ? 5.246 22.969 6.328 1 98.19 397 THR B N 1
ATOM 7905 C CA . THR B 1 397 ? 4.129 22.047 6.512 1 98.19 397 THR B CA 1
ATOM 7906 C C . THR B 1 397 ? 3.283 21.969 5.242 1 98.19 397 THR B C 1
ATOM 7908 O O . THR B 1 397 ? 2.811 20.891 4.871 1 98.19 397 THR B O 1
ATOM 7911 N N . TRP B 1 398 ? 3.125 23.156 4.59 1 97.56 398 TRP B N 1
ATOM 7912 C CA . TRP B 1 398 ? 2.453 23.234 3.297 1 97.56 398 TRP B CA 1
ATOM 7913 C C . TRP B 1 398 ? 3.146 22.344 2.27 1 97.56 398 TRP B C 1
ATOM 7915 O O . TRP B 1 398 ? 2.494 21.562 1.572 1 97.56 398 TRP B O 1
ATOM 7925 N N . ALA B 1 399 ? 4.426 22.406 2.174 1 96.5 399 ALA B N 1
ATOM 7926 C CA . ALA B 1 399 ? 5.227 21.594 1.259 1 96.5 399 ALA B CA 1
ATOM 7927 C C . ALA B 1 399 ? 5.137 20.125 1.61 1 96.5 399 ALA B C 1
ATOM 7929 O O . ALA B 1 399 ? 5.062 19.266 0.722 1 96.5 399 ALA B O 1
ATOM 7930 N N . ALA B 1 400 ? 5.16 19.859 2.896 1 98.12 400 ALA B N 1
ATOM 7931 C CA . ALA B 1 400 ? 5.027 18.469 3.338 1 98.12 400 ALA B CA 1
ATOM 7932 C C . ALA B 1 400 ? 3.713 17.859 2.857 1 98.12 400 ALA B C 1
ATOM 7934 O O . ALA B 1 400 ? 3.689 16.75 2.324 1 98.12 400 ALA B O 1
ATOM 7935 N N . ALA B 1 401 ? 2.666 18.578 3.045 1 97.81 401 ALA B N 1
ATOM 7936 C CA . ALA B 1 401 ? 1.367 18.109 2.574 1 97.81 401 ALA B CA 1
ATOM 7937 C C . ALA B 1 401 ? 1.405 17.797 1.082 1 97.81 401 ALA B C 1
ATOM 7939 O O . ALA B 1 401 ? 1.049 16.688 0.663 1 97.81 401 ALA B O 1
ATOM 7940 N N . HIS B 1 402 ? 1.934 18.75 0.289 1 93.56 402 HIS B N 1
ATOM 7941 C CA . HIS B 1 402 ? 2.021 18.562 -1.154 1 93.56 402 HIS B CA 1
ATOM 7942 C C . HIS B 1 402 ? 2.869 17.344 -1.502 1 93.56 402 HIS B C 1
ATOM 7944 O O . HIS B 1 402 ? 2.484 16.531 -2.35 1 93.56 402 HIS B O 1
ATOM 7950 N N . TYR B 1 403 ? 3.998 17.25 -0.911 1 93.75 403 TYR B N 1
ATOM 7951 C CA . TYR B 1 403 ? 4.938 16.188 -1.263 1 93.75 403 TYR B CA 1
ATOM 7952 C C . TYR B 1 403 ? 4.336 14.82 -0.998 1 93.75 403 TYR B C 1
ATOM 7954 O O . TYR B 1 403 ? 4.367 13.945 -1.865 1 93.75 403 TYR B O 1
ATOM 7962 N N . TYR B 1 404 ? 3.797 14.648 0.225 1 95.56 404 TYR B N 1
ATOM 7963 C CA . TYR B 1 404 ? 3.314 13.32 0.591 1 95.56 404 TYR B CA 1
ATOM 7964 C C . TYR B 1 404 ? 2.027 12.984 -0.152 1 95.56 404 TYR B C 1
ATOM 7966 O O . TYR B 1 404 ? 1.771 11.82 -0.469 1 95.56 404 TYR B O 1
ATOM 7974 N N . ARG B 1 405 ? 1.178 13.984 -0.455 1 93.75 405 ARG B N 1
ATOM 7975 C CA . ARG B 1 405 ? 0.04 13.773 -1.346 1 93.75 405 ARG B CA 1
ATOM 7976 C C . ARG B 1 405 ? 0.499 13.312 -2.723 1 93.75 405 ARG B C 1
ATOM 7978 O O . ARG B 1 405 ? -0.063 12.367 -3.283 1 93.75 405 ARG B O 1
ATOM 7985 N N . HIS B 1 406 ? 1.561 13.906 -3.23 1 88.31 406 HIS B N 1
ATOM 7986 C CA . HIS B 1 406 ? 2.064 13.617 -4.566 1 88.31 406 HIS B CA 1
ATOM 7987 C C . HIS B 1 406 ? 2.52 12.164 -4.684 1 88.31 406 HIS B C 1
ATOM 7989 O O . HIS B 1 406 ? 2.365 11.547 -5.734 1 88.31 406 HIS B O 1
ATOM 7995 N N . LEU B 1 407 ? 3 11.586 -3.611 1 89.31 407 LEU B N 1
ATOM 7996 C CA . LEU B 1 407 ? 3.455 10.195 -3.607 1 89.31 407 LEU B CA 1
ATOM 7997 C C . LEU B 1 407 ? 2.301 9.242 -3.902 1 89.31 407 LEU B C 1
ATOM 7999 O O . LEU B 1 407 ? 2.521 8.086 -4.266 1 89.31 407 LEU B O 1
ATOM 8003 N N . PHE B 1 408 ? 1.063 9.695 -3.691 1 88.38 408 PHE B N 1
ATOM 8004 C CA . PHE B 1 408 ? -0.113 8.867 -3.914 1 88.38 408 PHE B CA 1
ATOM 8005 C C . PHE B 1 408 ? -0.939 9.398 -5.082 1 88.38 408 PHE B C 1
ATOM 8007 O O . PHE B 1 408 ? -2.139 9.125 -5.172 1 88.38 408 PHE B O 1
ATOM 8014 N N . GLY B 1 409 ? -0.319 10.203 -5.922 1 82.5 409 GLY B N 1
ATOM 8015 C CA . GLY B 1 409 ? -0.936 10.648 -7.16 1 82.5 409 GLY B CA 1
ATOM 8016 C C . GLY B 1 409 ? -1.792 11.891 -6.98 1 82.5 409 GLY B C 1
ATOM 8017 O O . GLY B 1 409 ? -2.48 12.312 -7.91 1 82.5 409 GLY B O 1
ATOM 8018 N N . LEU B 1 410 ? -1.837 12.5 -5.832 1 87.69 410 LEU B N 1
ATOM 8019 C CA . LEU B 1 410 ? -2.578 13.734 -5.566 1 87.69 410 LEU B CA 1
ATOM 8020 C C . LEU B 1 410 ? -1.688 14.953 -5.746 1 87.69 410 LEU B C 1
ATOM 8022 O O . LEU B 1 410 ? -1.056 15.414 -4.793 1 87.69 410 LEU B O 1
ATOM 8026 N N . LEU B 1 411 ? -1.666 15.477 -6.891 1 82 411 LEU B N 1
ATOM 8027 C CA . LEU B 1 411 ? -0.821 16.625 -7.215 1 82 411 LEU B CA 1
ATOM 8028 C C . LEU B 1 411 ? -1.359 17.891 -6.574 1 82 411 LEU B C 1
ATOM 8030 O O . LEU B 1 411 ? -2.561 18.016 -6.32 1 82 411 LEU B O 1
ATOM 8034 N N . PRO B 1 412 ? -0.448 18.781 -6.301 1 82.75 412 PRO B N 1
ATOM 8035 C CA . PRO B 1 412 ? -0.951 20.094 -5.863 1 82.75 412 PRO B CA 1
ATOM 8036 C C . PRO B 1 412 ? -2.008 20.656 -6.805 1 82.75 412 PRO B C 1
ATOM 8038 O O . PRO B 1 412 ? -1.861 20.578 -8.023 1 82.75 412 PRO B O 1
ATOM 8041 N N . PRO B 1 413 ? -3.059 21.141 -6.266 1 75.94 413 PRO B N 1
ATOM 8042 C CA . PRO B 1 413 ? -4.141 21.656 -7.105 1 75.94 413 PRO B CA 1
ATOM 8043 C C . PRO B 1 413 ? -3.654 22.703 -8.109 1 75.94 413 PRO B C 1
ATOM 8045 O O . PRO B 1 413 ? -4.18 22.781 -9.219 1 75.94 413 PRO B O 1
ATOM 8048 N N . SER B 1 414 ? -2.662 23.453 -7.801 1 73.88 414 SER B N 1
ATOM 8049 C CA . SER B 1 414 ? -2.137 24.484 -8.688 1 73.88 414 SER B CA 1
ATOM 8050 C C . SER B 1 414 ? -1.442 23.859 -9.898 1 73.88 414 SER B C 1
ATOM 8052 O O . SER B 1 414 ? -1.178 24.547 -10.891 1 73.88 414 SER B O 1
ATOM 8054 N N . LEU B 1 415 ? -1.116 22.578 -9.773 1 71.12 415 LEU B N 1
ATOM 8055 C CA . LEU B 1 415 ? -0.425 21.891 -10.867 1 71.12 415 LEU B CA 1
ATOM 8056 C C . LEU B 1 415 ? -1.395 21.031 -11.672 1 71.12 415 LEU B C 1
ATOM 8058 O O . LEU B 1 415 ? -1.066 20.594 -12.781 1 71.12 415 LEU B O 1
ATOM 8062 N N . SER B 1 416 ? -2.475 20.797 -11.125 1 65.62 416 SER B N 1
ATOM 8063 C CA . SER B 1 416 ? -3.363 19.828 -11.758 1 65.62 416 SER B CA 1
ATOM 8064 C C . SER B 1 416 ? -4.547 20.5 -12.43 1 65.62 416 SER B C 1
ATOM 8066 O O . SER B 1 416 ? -5.176 19.938 -13.32 1 65.62 416 SER B O 1
ATOM 8068 N N . LEU B 1 417 ? -4.84 21.734 -12.047 1 63.88 417 LEU B N 1
ATOM 8069 C CA . LEU B 1 417 ? -5.992 22.438 -12.594 1 63.88 417 LEU B CA 1
ATOM 8070 C C . LEU B 1 417 ? -5.672 23.016 -13.961 1 63.88 417 LEU B C 1
ATOM 8072 O O . LEU B 1 417 ? -4.535 23.422 -14.227 1 63.88 417 LEU B O 1
ATOM 8076 N N . PRO B 1 418 ? -6.656 22.891 -14.781 1 54.62 418 PRO B N 1
ATOM 8077 C CA . PRO B 1 418 ? -6.477 23.531 -16.094 1 54.62 418 PRO B CA 1
ATOM 8078 C C . PRO B 1 418 ? -6.18 25.016 -15.984 1 54.62 418 PRO B C 1
ATOM 8080 O O . PRO B 1 418 ? -6.535 25.656 -14.984 1 54.62 418 PRO B O 1
ATOM 8083 N N . ALA B 1 419 ? -5.473 25.5 -16.953 1 51.62 419 ALA B N 1
ATOM 8084 C CA . ALA B 1 419 ? -4.957 26.859 -16.984 1 51.62 419 ALA B CA 1
ATOM 8085 C C . ALA B 1 419 ? -6.062 27.875 -16.703 1 51.62 419 ALA B C 1
ATOM 8087 O O . ALA B 1 419 ? -5.84 28.859 -15.992 1 51.62 419 ALA B O 1
ATOM 8088 N N . ASN B 1 420 ? -7.223 27.578 -17.234 1 52.22 420 ASN B N 1
ATOM 8089 C CA . ASN B 1 420 ? -8.32 28.516 -17.062 1 52.22 420 ASN B CA 1
ATOM 8090 C C . ASN B 1 420 ? -8.781 28.609 -15.617 1 52.22 420 ASN B C 1
ATOM 8092 O O . ASN B 1 420 ? -9.367 29.609 -15.203 1 52.22 420 ASN B O 1
ATOM 8096 N N . LEU B 1 421 ? -8.422 27.625 -14.922 1 54.66 421 LEU B N 1
ATOM 8097 C CA . LEU B 1 421 ? -8.852 27.609 -13.531 1 54.66 421 LEU B CA 1
ATOM 8098 C C . LEU B 1 421 ? -7.727 28.062 -12.602 1 54.66 421 LEU B C 1
ATOM 8100 O O . LEU B 1 421 ? -7.977 28.438 -11.461 1 54.66 421 LEU B O 1
ATOM 8104 N N . LEU B 1 422 ? -6.562 27.984 -13.094 1 55.25 422 LEU B N 1
ATOM 8105 C CA . LEU B 1 422 ? -5.398 28.312 -12.273 1 55.25 422 LEU B CA 1
ATOM 8106 C C . LEU B 1 422 ? -5.418 29.781 -11.875 1 55.25 422 LEU B C 1
ATOM 8108 O O . LEU B 1 422 ? -5.047 30.125 -10.75 1 55.25 422 LEU B O 1
ATOM 8112 N N . GLU B 1 423 ? -5.836 30.594 -12.812 1 52.34 423 GLU B N 1
ATOM 8113 C CA . GLU B 1 423 ? -5.898 32.031 -12.5 1 52.34 423 GLU B CA 1
ATOM 8114 C C . GLU B 1 423 ? -6.867 32.281 -11.352 1 52.34 423 GLU B C 1
ATOM 8116 O O . GLU B 1 423 ? -6.551 33.031 -10.43 1 52.34 423 GLU B O 1
ATOM 8121 N N . SER B 1 424 ? -7.992 31.688 -11.547 1 54.09 424 SER B N 1
ATOM 8122 C CA . SER B 1 424 ? -8.992 31.859 -10.5 1 54.09 424 SER B CA 1
ATOM 8123 C C . SER B 1 424 ? -8.508 31.281 -9.172 1 54.09 424 SER B C 1
ATOM 8125 O O . SER B 1 424 ? -8.727 31.875 -8.109 1 54.09 424 SER B O 1
ATOM 8127 N N . TYR B 1 425 ? -7.82 30.234 -9.352 1 56.44 425 TYR B N 1
ATOM 8128 C CA . TYR B 1 425 ? -7.324 29.562 -8.156 1 56.44 425 TYR B CA 1
ATOM 8129 C C . TYR B 1 425 ? -6.336 30.453 -7.406 1 56.44 425 TYR B C 1
ATOM 8131 O O . TYR B 1 425 ? -6.395 30.547 -6.176 1 56.44 425 TYR B O 1
ATOM 8139 N N . HIS B 1 426 ? -5.57 31.141 -8.172 1 52.94 426 HIS B N 1
ATOM 8140 C CA . HIS B 1 426 ? -4.543 31.984 -7.555 1 52.94 426 HIS B CA 1
ATOM 8141 C C . HIS B 1 426 ? -5.129 33.281 -7.043 1 52.94 426 HIS B C 1
ATOM 8143 O O . HIS B 1 426 ? -4.566 33.906 -6.141 1 52.94 426 HIS B O 1
ATOM 8149 N N . ALA B 1 427 ? -6.188 33.688 -7.75 1 52.03 427 ALA B N 1
ATOM 8150 C CA . ALA B 1 427 ? -6.82 34.938 -7.309 1 52.03 427 ALA B CA 1
ATOM 8151 C C . ALA B 1 427 ? -7.785 34.656 -6.156 1 52.03 427 ALA B C 1
ATOM 8153 O O . ALA B 1 427 ? -8.68 35.469 -5.895 1 52.03 427 ALA B O 1
ATOM 8154 N N . ASN B 1 428 ? -7.508 33.688 -5.508 1 56.38 428 ASN B N 1
ATOM 8155 C CA . ASN B 1 428 ? -8.32 33.25 -4.375 1 56.38 428 ASN B CA 1
ATOM 8156 C C . ASN B 1 428 ? -9.781 33.031 -4.777 1 56.38 428 ASN B C 1
ATOM 8158 O O . ASN B 1 428 ? -10.688 33.219 -3.967 1 56.38 428 ASN B O 1
ATOM 8162 N N . GLU B 1 429 ? -9.898 32.875 -6.145 1 61.31 429 GLU B N 1
ATOM 8163 C CA . GLU B 1 429 ? -11.211 32.438 -6.609 1 61.31 429 GLU B CA 1
ATOM 8164 C C . GLU B 1 429 ? -11.25 30.938 -6.836 1 61.31 429 GLU B C 1
ATOM 8166 O O . GLU B 1 429 ? -10.453 30.406 -7.609 1 61.31 429 GLU B O 1
ATOM 8171 N N . ARG B 1 430 ? -11.789 30.266 -5.898 1 70.5 430 ARG B N 1
ATOM 8172 C CA . ARG B 1 430 ? -11.836 28.812 -6.004 1 70.5 430 ARG B CA 1
ATOM 8173 C C . ARG B 1 430 ? -12.836 28.375 -7.074 1 70.5 430 ARG B C 1
ATOM 8175 O O . ARG B 1 430 ? -13.945 28.891 -7.145 1 70.5 430 ARG B O 1
ATOM 8182 N N . PRO B 1 431 ? -12.297 27.562 -7.895 1 74.19 431 PRO B N 1
ATOM 8183 C CA . PRO B 1 431 ? -13.25 27.031 -8.867 1 74.19 431 PRO B CA 1
ATOM 8184 C C . PRO B 1 431 ? -14.398 26.25 -8.219 1 74.19 431 PRO B C 1
ATOM 8186 O O . PRO B 1 431 ? -14.266 25.797 -7.082 1 74.19 431 PRO B O 1
ATOM 8189 N N . ARG B 1 432 ? -15.453 26.344 -8.984 1 81.88 432 ARG B N 1
ATOM 8190 C CA . ARG B 1 432 ? -16.578 25.484 -8.586 1 81.88 432 ARG B CA 1
ATOM 8191 C C . ARG B 1 432 ? -16.141 24.031 -8.461 1 81.88 432 ARG B C 1
ATOM 8193 O O . ARG B 1 432 ? -15.453 23.516 -9.336 1 81.88 432 ARG B O 1
ATOM 8200 N N . ARG B 1 433 ? -16.375 23.422 -7.312 1 87.44 433 ARG B N 1
ATOM 8201 C CA . ARG B 1 433 ? -15.922 22.062 -7.059 1 87.44 433 ARG B CA 1
ATOM 8202 C C . ARG B 1 433 ? -16.938 21.297 -6.215 1 87.44 433 ARG B C 1
ATOM 8204 O O . ARG B 1 433 ? -17.688 21.891 -5.449 1 87.44 433 ARG B O 1
ATOM 8211 N N . PRO B 1 434 ? -16.922 19.984 -6.371 1 92.5 434 PRO B N 1
ATOM 8212 C CA . PRO B 1 434 ? -17.75 19.188 -5.465 1 92.5 434 PRO B CA 1
ATOM 8213 C C . PRO B 1 434 ? -17.422 19.406 -3.994 1 92.5 434 PRO B C 1
ATOM 8215 O O . PRO B 1 434 ? -16.281 19.75 -3.668 1 92.5 434 PRO B O 1
ATOM 8218 N N . ILE B 1 435 ? -18.391 19.312 -3.18 1 95.88 435 ILE B N 1
ATOM 8219 C CA . ILE B 1 435 ? -18.172 19.422 -1.74 1 95.88 435 ILE B CA 1
ATOM 8220 C C . ILE B 1 435 ? -18.203 18.031 -1.103 1 95.88 435 ILE B C 1
ATOM 8222 O O . ILE B 1 435 ? -19.266 17.406 -1.014 1 95.88 435 ILE B O 1
ATOM 8226 N N . ASN B 1 436 ? -17.062 17.516 -0.729 1 97.62 436 ASN B N 1
ATOM 8227 C CA . ASN B 1 436 ? -16.891 16.219 -0.084 1 97.62 436 ASN B CA 1
ATOM 8228 C C . ASN B 1 436 ? -16.797 16.359 1.433 1 97.62 436 ASN B C 1
ATOM 8230 O O . ASN B 1 436 ? -15.82 16.891 1.953 1 97.62 436 ASN B O 1
ATOM 8234 N N . VAL B 1 437 ? -17.812 15.898 2.164 1 98.62 437 VAL B N 1
ATOM 8235 C CA . VAL B 1 437 ? -17.828 15.906 3.623 1 98.62 437 VAL B CA 1
ATOM 8236 C C . VAL B 1 437 ? -17.391 14.547 4.156 1 98.62 437 VAL B C 1
ATOM 8238 O O . VAL B 1 437 ? -18.031 13.531 3.904 1 98.62 437 VAL B O 1
ATOM 8241 N N . LEU B 1 438 ? -16.297 14.5 4.801 1 98.69 438 LEU B N 1
ATOM 8242 C CA . LEU B 1 438 ? -15.766 13.266 5.371 1 98.69 438 LEU B CA 1
ATOM 8243 C C . LEU B 1 438 ? -15.891 13.273 6.891 1 98.69 438 LEU B C 1
ATOM 8245 O O . LEU B 1 438 ? -15.398 14.195 7.551 1 98.69 438 LEU B O 1
ATOM 8249 N N . TRP B 1 439 ? -16.578 12.359 7.453 1 98.62 439 TRP B N 1
ATOM 8250 C CA . TRP B 1 439 ? -16.578 12.078 8.891 1 98.62 439 TRP B CA 1
ATOM 8251 C C . TRP B 1 439 ? -15.516 11.031 9.227 1 98.62 439 TRP B C 1
ATOM 8253 O O . TRP B 1 439 ? -15.578 9.898 8.742 1 98.62 439 TRP B O 1
ATOM 8263 N N . LEU B 1 440 ? -14.516 11.398 10 1 97.81 440 LEU B N 1
ATOM 8264 C CA . LEU B 1 440 ? -13.523 10.453 10.484 1 97.81 440 LEU B CA 1
ATOM 8265 C C . LEU B 1 440 ? -13.961 9.836 11.812 1 97.81 440 LEU B C 1
ATOM 8267 O O . LEU B 1 440 ? -13.945 10.508 12.844 1 97.81 440 LEU B O 1
ATOM 8271 N N . SER B 1 441 ? -14.266 8.586 11.766 1 97 441 SER B N 1
ATOM 8272 C CA . SER B 1 441 ? -14.82 7.871 12.914 1 97 441 SER B CA 1
ATOM 8273 C C . SER B 1 441 ? -13.719 7.207 13.734 1 97 441 SER B C 1
ATOM 8275 O O . SER B 1 441 ? -12.68 6.82 13.188 1 97 441 SER B O 1
ATOM 8277 N N . ARG B 1 442 ? -13.922 7.098 15.031 1 94.75 442 ARG B N 1
ATOM 8278 C CA . ARG B 1 442 ? -13.055 6.301 15.891 1 94.75 442 ARG B CA 1
ATOM 8279 C C . ARG B 1 442 ? -13.82 5.156 16.531 1 94.75 442 ARG B C 1
ATOM 8281 O O . ARG B 1 442 ? -13.328 4.512 17.469 1 94.75 442 ARG B O 1
ATOM 8288 N N . ALA B 1 443 ? -15.031 4.914 16.094 1 94.06 443 ALA B N 1
ATOM 8289 C CA . ALA B 1 443 ? -15.945 3.98 16.734 1 94.06 443 ALA B CA 1
ATOM 8290 C C . ALA B 1 443 ? -15.375 2.566 16.75 1 94.06 443 ALA B C 1
ATOM 8292 O O . ALA B 1 443 ? -15.406 1.882 17.781 1 94.06 443 ALA B O 1
ATOM 8293 N N . LYS B 1 444 ? -14.875 2.139 15.641 1 93.06 444 LYS B N 1
ATOM 8294 C CA . LYS B 1 444 ? -14.375 0.771 15.555 1 93.06 444 LYS B CA 1
ATOM 8295 C C . LYS B 1 444 ? -13.086 0.605 16.359 1 93.06 444 LYS B C 1
ATOM 8297 O O . LYS B 1 444 ? -12.828 -0.46 16.922 1 93.06 444 LYS B O 1
ATOM 8302 N N . LEU B 1 445 ? -12.242 1.614 16.344 1 92.19 445 LEU B N 1
ATOM 8303 C CA . LEU B 1 445 ? -11.062 1.605 17.203 1 92.19 445 LEU B CA 1
ATOM 8304 C C . LEU B 1 445 ? -11.445 1.478 18.672 1 92.19 445 LEU B C 1
ATOM 8306 O O . LEU B 1 445 ? -10.828 0.71 19.406 1 92.19 445 LEU B O 1
ATOM 8310 N N . ASP B 1 446 ? -12.406 2.264 19.062 1 94.19 446 ASP B N 1
ATOM 8311 C CA . ASP B 1 446 ? -12.859 2.25 20.438 1 94.19 446 ASP B CA 1
ATOM 8312 C C . ASP B 1 446 ? -13.461 0.896 20.812 1 94.19 446 ASP B C 1
ATOM 8314 O O . ASP B 1 446 ? -13.195 0.371 21.906 1 94.19 446 ASP B O 1
ATOM 8318 N N . ASP B 1 447 ? -14.219 0.334 19.922 1 91.56 447 ASP B N 1
ATOM 8319 C CA . ASP B 1 447 ? -14.781 -0.995 20.156 1 91.56 447 ASP B CA 1
ATOM 8320 C C . ASP B 1 447 ? -13.672 -2.033 20.344 1 91.56 447 ASP B C 1
ATOM 8322 O O . ASP B 1 447 ? -13.742 -2.867 21.25 1 91.56 447 ASP B O 1
ATOM 8326 N N . TYR B 1 448 ? -12.727 -1.978 19.453 1 89.94 448 TYR B N 1
ATOM 8327 C CA . TYR B 1 448 ? -11.586 -2.891 19.531 1 89.94 448 TYR B CA 1
ATOM 8328 C C . TYR B 1 448 ? -10.852 -2.727 20.859 1 89.94 448 TYR B C 1
ATOM 8330 O O . TYR B 1 448 ? -10.508 -3.715 21.516 1 89.94 448 TYR B O 1
ATOM 8338 N N . ALA B 1 449 ? -10.602 -1.488 21.234 1 92.38 449 ALA B N 1
ATOM 8339 C CA . ALA B 1 449 ? -9.883 -1.204 22.484 1 92.38 449 ALA B CA 1
ATOM 8340 C C . ALA B 1 449 ? -10.641 -1.737 23.688 1 92.38 449 ALA B C 1
ATOM 8342 O O . ALA B 1 449 ? -10.039 -2.287 24.625 1 92.38 449 ALA B O 1
ATOM 8343 N N . GLN B 1 450 ? -11.914 -1.582 23.688 1 91.5 450 GLN B N 1
ATOM 8344 C CA . GLN B 1 450 ? -12.742 -2.059 24.797 1 91.5 450 GLN B CA 1
ATOM 8345 C C . GLN B 1 450 ? -12.695 -3.582 24.891 1 91.5 450 GLN B C 1
ATOM 8347 O O . GLN B 1 450 ? -12.617 -4.133 26 1 91.5 450 GLN B O 1
ATOM 8352 N N . LYS B 1 451 ? -12.672 -4.254 23.797 1 87.19 451 LYS B N 1
ATOM 8353 C CA . LYS B 1 451 ? -12.711 -5.711 23.75 1 87.19 451 LYS B CA 1
ATOM 8354 C C . LYS B 1 451 ? -11.344 -6.312 24.062 1 87.19 451 LYS B C 1
ATOM 8356 O O . LYS B 1 451 ? -11.242 -7.488 24.422 1 87.19 451 LYS B O 1
ATOM 8361 N N . HIS B 1 452 ? -10.305 -5.566 23.891 1 87 452 HIS B N 1
ATOM 8362 C CA . HIS B 1 452 ? -8.969 -6.117 24.047 1 87 452 HIS B CA 1
ATOM 8363 C C . HIS B 1 452 ? -8.258 -5.508 25.25 1 87 452 HIS B C 1
ATOM 8365 O O . HIS B 1 452 ? -7.031 -5.469 25.312 1 87 452 HIS B O 1
ATOM 8371 N N . ASN B 1 453 ? -8.898 -4.984 26.141 1 89.62 453 ASN B N 1
ATOM 8372 C CA . ASN B 1 453 ? -8.43 -4.449 27.422 1 89.62 453 ASN B CA 1
ATOM 8373 C C . ASN B 1 453 ? -7.43 -3.318 27.219 1 89.62 453 ASN B C 1
ATOM 8375 O O . ASN B 1 453 ? -6.418 -3.248 27.922 1 89.62 453 ASN B O 1
ATOM 8379 N N . ASP B 1 454 ? -7.586 -2.535 26.219 1 90.38 454 ASP B N 1
ATOM 8380 C CA . ASP B 1 454 ? -6.789 -1.349 25.922 1 90.38 454 ASP B CA 1
ATOM 8381 C C . ASP B 1 454 ? -7.637 -0.081 26.031 1 90.38 454 ASP B C 1
ATOM 8383 O O . ASP B 1 454 ? -7.492 0.835 25.219 1 90.38 454 ASP B O 1
ATOM 8387 N N . TRP B 1 455 ? -8.586 -0.096 27 1 92.5 455 TRP B N 1
ATOM 8388 C CA . TRP B 1 455 ? -9.5 1.027 27.172 1 92.5 455 TRP B CA 1
ATOM 8389 C C . TRP B 1 455 ? -9.023 1.939 28.297 1 92.5 455 TRP B C 1
ATOM 8391 O O . TRP B 1 455 ? -8.945 1.52 29.469 1 92.5 455 TRP B O 1
ATOM 8401 N N . SER B 1 456 ? -8.57 3.129 28 1 91.5 456 SER B N 1
ATOM 8402 C CA . SER B 1 456 ? -8.07 4.098 28.969 1 91.5 456 SER B CA 1
ATOM 8403 C C . SER B 1 456 ? -9.078 5.219 29.203 1 91.5 456 SER B C 1
ATOM 8405 O O . SER B 1 456 ? -10.055 5.348 28.453 1 91.5 456 SER B O 1
ATOM 8407 N N . ASN B 1 457 ? -8.82 5.957 30.281 1 90.12 457 ASN B N 1
ATOM 8408 C CA . ASN B 1 457 ? -9.641 7.133 30.531 1 90.12 457 ASN B CA 1
ATOM 8409 C C . ASN B 1 457 ? -9.562 8.133 29.391 1 90.12 457 ASN B C 1
ATOM 8411 O O . ASN B 1 457 ? -10.562 8.766 29.047 1 90.12 457 ASN B O 1
ATOM 8415 N N . TRP B 1 458 ? -8.406 8.25 28.859 1 88.56 458 TRP B N 1
ATOM 8416 C CA . TRP B 1 458 ? -8.188 9.172 27.75 1 88.56 458 TRP B CA 1
ATOM 8417 C C . TRP B 1 458 ? -9.039 8.781 26.547 1 88.56 458 TRP B C 1
ATOM 8419 O O . TRP B 1 458 ? -9.602 9.648 25.859 1 88.56 458 TRP B O 1
ATOM 8429 N N . ARG B 1 459 ? -9.195 7.52 26.25 1 91 459 ARG B N 1
ATOM 8430 C CA . ARG B 1 459 ? -10.047 7.043 25.156 1 91 459 ARG B CA 1
ATOM 8431 C C . ARG B 1 459 ? -11.516 7.25 25.5 1 91 459 ARG B C 1
ATOM 8433 O O . ARG B 1 459 ? -12.305 7.66 24.641 1 91 459 ARG B O 1
ATOM 8440 N N . ASP B 1 460 ? -11.828 7 26.719 1 92.12 460 ASP B N 1
ATOM 8441 C CA . ASP B 1 460 ? -13.219 7.043 27.156 1 92.12 460 ASP B CA 1
ATOM 8442 C C . ASP B 1 460 ? -13.797 8.445 27 1 92.12 460 ASP B C 1
ATOM 8444 O O . ASP B 1 460 ? -14.898 8.617 26.484 1 92.12 460 ASP B O 1
ATOM 8448 N N . VAL B 1 461 ? -13.094 9.453 27.391 1 91.06 461 VAL B N 1
ATOM 8449 C CA . VAL B 1 461 ? -13.617 10.82 27.438 1 91.06 461 VAL B CA 1
ATOM 8450 C C . VAL B 1 461 ? -13.82 11.328 26 1 91.06 461 VAL B C 1
ATOM 8452 O O . VAL B 1 461 ? -14.609 12.25 25.781 1 91.06 461 VAL B O 1
ATOM 8455 N N . ARG B 1 462 ? -13.164 10.734 25.031 1 91.75 462 ARG B N 1
ATOM 8456 C CA . ARG B 1 462 ? -13.234 11.219 23.656 1 91.75 462 ARG B CA 1
ATOM 8457 C C . ARG B 1 462 ? -14.18 10.367 22.828 1 91.75 462 ARG B C 1
ATOM 8459 O O . ARG B 1 462 ? -14.414 10.664 21.656 1 91.75 462 ARG B O 1
ATOM 8466 N N . HIS B 1 463 ? -14.75 9.328 23.406 1 93.62 463 HIS B N 1
ATOM 8467 C CA . HIS B 1 463 ? -15.68 8.453 22.703 1 93.62 463 HIS B CA 1
ATOM 8468 C C . HIS B 1 463 ? -17.047 9.102 22.562 1 93.62 463 HIS B C 1
ATOM 8470 O O . HIS B 1 463 ? -17.656 9.523 23.547 1 93.62 463 HIS B O 1
ATOM 8476 N N . ILE B 1 464 ? -17.516 9.211 21.344 1 95.31 464 ILE B N 1
ATOM 8477 C CA . ILE B 1 464 ? -18.859 9.734 21.078 1 95.31 464 ILE B CA 1
ATOM 8478 C C . ILE B 1 464 ? -19.891 8.617 21.25 1 95.31 464 ILE B C 1
ATOM 8480 O O . ILE B 1 464 ? -19.844 7.613 20.531 1 95.31 464 ILE B O 1
ATOM 8484 N N . LEU B 1 465 ? -20.875 8.797 22.094 1 95.88 465 LEU B N 1
ATOM 8485 C CA . LEU B 1 465 ? -21.812 7.754 22.5 1 95.88 465 LEU B CA 1
ATOM 8486 C C . LEU B 1 465 ? -22.906 7.566 21.438 1 95.88 465 LEU B C 1
ATOM 8488 O O . LEU B 1 465 ? -23.438 6.465 21.281 1 95.88 465 LEU B O 1
ATOM 8492 N N . ASN B 1 466 ? -23.312 8.633 20.797 1 97.25 466 ASN B N 1
ATOM 8493 C CA . ASN B 1 466 ? -24.422 8.555 19.844 1 97.25 466 ASN B CA 1
ATOM 8494 C C . ASN B 1 466 ? -23.953 8.859 18.422 1 97.25 466 ASN B C 1
ATOM 8496 O O . ASN B 1 466 ? -24.609 9.609 17.703 1 97.25 466 ASN B O 1
ATOM 8500 N N . GLU B 1 467 ? -22.75 8.266 17.969 1 96.62 467 GLU B N 1
ATOM 8501 C CA . GLU B 1 467 ? -22.188 8.492 16.641 1 96.62 467 GLU B CA 1
ATOM 8502 C C . GLU B 1 467 ? -23.156 8.07 15.539 1 96.62 467 GLU B C 1
ATOM 8504 O O . GLU B 1 467 ? -23.312 8.773 14.539 1 96.62 467 GLU B O 1
ATOM 8509 N N . PRO B 1 468 ? -23.859 6.914 15.68 1 95 468 PRO B N 1
ATOM 8510 C CA . PRO B 1 468 ? -24.812 6.543 14.625 1 95 468 PRO B CA 1
ATOM 8511 C C . PRO B 1 468 ? -25.875 7.617 14.383 1 95 468 PRO B C 1
ATOM 8513 O O . PRO B 1 468 ? -26.25 7.855 13.234 1 95 468 PRO B O 1
ATOM 8516 N N . GLU B 1 469 ? -26.312 8.266 15.438 1 97.44 469 GLU B N 1
ATOM 8517 C CA . GLU B 1 469 ? -27.281 9.344 15.297 1 97.44 469 GLU B CA 1
ATOM 8518 C C . GLU B 1 469 ? -26.688 10.531 14.539 1 97.44 469 GLU B C 1
ATOM 8520 O O . GLU B 1 469 ? -27.359 11.148 13.711 1 97.44 469 GLU B O 1
ATOM 8525 N N . LEU B 1 470 ? -25.469 10.852 14.867 1 97.94 470 LEU B N 1
ATOM 8526 C CA . LEU B 1 470 ? -24.781 11.945 14.203 1 97.94 470 LEU B CA 1
ATOM 8527 C C . LEU B 1 470 ? -24.641 11.664 12.711 1 97.94 470 LEU B C 1
ATOM 8529 O O . LEU B 1 470 ? -24.922 12.531 11.883 1 97.94 470 LEU B O 1
ATOM 8533 N N . ILE B 1 471 ? -24.219 10.438 12.359 1 97.38 471 ILE B N 1
ATOM 8534 C CA . ILE B 1 471 ? -24.031 10.047 10.969 1 97.38 471 ILE B CA 1
ATOM 8535 C C . ILE B 1 471 ? -25.359 10.094 10.234 1 97.38 471 ILE B C 1
ATOM 8537 O O . ILE B 1 471 ? -25.453 10.609 9.109 1 97.38 471 ILE B O 1
ATOM 8541 N N . GLN B 1 472 ? -26.375 9.578 10.859 1 96.5 472 GLN B N 1
ATOM 8542 C CA . GLN B 1 472 ? -27.703 9.617 10.258 1 96.5 472 GLN B CA 1
ATOM 8543 C C . GLN B 1 472 ? -28.172 11.055 10.039 1 96.5 472 GLN B C 1
ATOM 8545 O O . GLN B 1 472 ? -28.797 11.359 9.023 1 96.5 472 GLN B O 1
ATOM 8550 N N . LYS B 1 473 ? -27.875 11.914 11.031 1 97.75 473 LYS B N 1
ATOM 8551 C CA . LYS B 1 473 ? -28.203 13.336 10.906 1 97.75 473 LYS B CA 1
ATOM 8552 C C . LYS B 1 473 ? -27.531 13.953 9.688 1 97.75 473 LYS B C 1
ATOM 8554 O O . LYS B 1 473 ? -28.156 14.664 8.914 1 97.75 473 LYS B O 1
ATOM 8559 N N . PHE B 1 474 ? -26.219 13.68 9.484 1 97.88 474 PHE B N 1
ATOM 8560 C CA . PHE B 1 474 ? -25.484 14.188 8.32 1 97.88 474 PHE B CA 1
ATOM 8561 C C . PHE B 1 474 ? -26.141 13.703 7.027 1 97.88 474 PHE B C 1
ATOM 8563 O O . PHE B 1 474 ? -26.438 14.508 6.141 1 97.88 474 PHE B O 1
ATOM 8570 N N . LYS B 1 475 ? -26.422 12.422 6.922 1 96.12 475 LYS B N 1
ATOM 8571 C CA . LYS B 1 475 ? -26.953 11.828 5.699 1 96.12 475 LYS B CA 1
ATOM 8572 C C . LYS B 1 475 ? -28.328 12.398 5.355 1 96.12 475 LYS B C 1
ATOM 8574 O O . LYS B 1 475 ? -28.562 12.812 4.219 1 96.12 475 LYS B O 1
ATOM 8579 N N . SER B 1 476 ? -29.234 12.492 6.344 1 95.62 476 SER B N 1
ATOM 8580 C CA . SER B 1 476 ? -30.594 12.961 6.105 1 95.62 476 SER B CA 1
ATOM 8581 C C . SER B 1 476 ? -30.625 14.445 5.758 1 95.62 476 SER B C 1
ATOM 8583 O O . SER B 1 476 ? -31.312 14.859 4.824 1 95.62 476 SER B O 1
ATOM 8585 N N . GLU B 1 477 ? -29.859 15.25 6.531 1 95.62 477 GLU B N 1
ATOM 8586 C CA . GLU B 1 477 ? -29.859 16.703 6.32 1 95.62 477 GLU B CA 1
ATOM 8587 C C . GLU B 1 477 ? -29.203 17.062 4.992 1 95.62 477 GLU B C 1
ATOM 8589 O O . GLU B 1 477 ? -29.609 18 4.324 1 95.62 477 GLU B O 1
ATOM 8594 N N . LEU B 1 478 ? -28.141 16.359 4.598 1 95.31 478 LEU B N 1
ATOM 8595 C CA . LEU B 1 478 ? -27.5 16.625 3.318 1 95.31 478 LEU B CA 1
ATOM 8596 C C . LEU B 1 478 ? -28.422 16.266 2.158 1 95.31 478 LEU B C 1
ATOM 8598 O O . LEU B 1 478 ? -28.453 16.969 1.152 1 95.31 478 LEU B O 1
ATOM 8602 N N . SER B 1 479 ? -29.078 15.117 2.291 1 93.06 479 SER B N 1
ATOM 8603 C CA . SER B 1 479 ? -30.062 14.727 1.281 1 93.06 479 SER B CA 1
ATOM 8604 C C . SER B 1 479 ? -31.172 15.773 1.152 1 93.06 479 SER B C 1
ATOM 8606 O O . SER B 1 479 ? -31.547 16.156 0.041 1 93.06 479 SER B O 1
ATOM 8608 N N . ASP B 1 480 ? -31.641 16.266 2.287 1 91.81 480 ASP B N 1
ATOM 8609 C CA . ASP B 1 480 ? -32.719 17.266 2.311 1 91.81 480 ASP B CA 1
ATOM 8610 C C . ASP B 1 480 ? -32.219 18.594 1.735 1 91.81 480 ASP B C 1
ATOM 8612 O O . ASP B 1 480 ? -33 19.312 1.094 1 91.81 480 ASP B O 1
ATOM 8616 N N . LEU B 1 481 ? -31.016 18.922 2.062 1 90.94 481 LEU B N 1
ATOM 8617 C CA . LEU B 1 481 ? -30.422 20.156 1.58 1 90.94 481 LEU B CA 1
ATOM 8618 C C . LEU B 1 481 ? -30.516 20.25 0.061 1 90.94 481 LEU B C 1
ATOM 8620 O O . LEU B 1 481 ? -30.75 21.344 -0.485 1 90.94 481 LEU B O 1
ATOM 8624 N N . CYS B 1 482 ? -30.375 19.188 -0.697 1 89.94 482 CYS B N 1
ATOM 8625 C CA . CYS B 1 482 ? -30.328 19.203 -2.154 1 89.94 482 CYS B CA 1
ATOM 8626 C C . CYS B 1 482 ? -31.703 18.891 -2.748 1 89.94 482 CYS B C 1
ATOM 8628 O O . CYS B 1 482 ? -31.906 19.031 -3.957 1 89.94 482 CYS B O 1
ATOM 8630 N N . ARG B 1 483 ? -32.625 18.359 -2.037 1 83.06 483 ARG B N 1
ATOM 8631 C CA . ARG B 1 483 ? -33.938 18.062 -2.533 1 83.06 483 ARG B CA 1
ATOM 8632 C C . ARG B 1 483 ? -34.781 19.328 -2.639 1 83.06 483 ARG B C 1
ATOM 8634 O O . ARG B 1 483 ? -35.625 19.453 -3.523 1 83.06 483 ARG B O 1
ATOM 8641 N N . ASP B 1 484 ? -34.562 20.25 -1.682 1 68.81 484 ASP B N 1
ATOM 8642 C CA . ASP B 1 484 ? -35.438 21.422 -1.545 1 68.81 484 ASP B CA 1
ATOM 8643 C C . ASP B 1 484 ? -34.969 22.562 -2.455 1 68.81 484 ASP B C 1
ATOM 8645 O O . ASP B 1 484 ? -33.812 23.016 -2.352 1 68.81 484 ASP B O 1
ATOM 8649 N N . PRO B 1 485 ? -35.781 23.016 -3.51 1 58.22 485 PRO B N 1
ATOM 8650 C CA . PRO B 1 485 ? -35.438 24.109 -4.422 1 58.22 485 PRO B CA 1
ATOM 8651 C C . PRO B 1 485 ? -35.062 25.391 -3.688 1 58.22 485 PRO B C 1
ATOM 8653 O O . PRO B 1 485 ? -34.406 26.266 -4.262 1 58.22 485 PRO B O 1
ATOM 8656 N N . THR B 1 486 ? -35.594 25.625 -2.465 1 55.72 486 THR B N 1
ATOM 8657 C CA . THR B 1 486 ? -35.312 26.859 -1.732 1 55.72 486 THR B CA 1
ATOM 8658 C C . THR B 1 486 ? -33.844 26.969 -1.378 1 55.72 486 THR B C 1
ATOM 8660 O O . THR B 1 486 ? -33.312 28.062 -1.24 1 55.72 486 THR B O 1
ATOM 8663 N N . ASN B 1 487 ? -33.219 25.781 -1.203 1 56.38 487 ASN B N 1
ATOM 8664 C CA . ASN B 1 487 ? -31.828 25.75 -0.756 1 56.38 487 ASN B CA 1
ATOM 8665 C C . ASN B 1 487 ? -30.875 26.078 -1.895 1 56.38 487 ASN B C 1
ATOM 8667 O O . ASN B 1 487 ? -29.656 25.906 -1.753 1 56.38 487 ASN B O 1
ATOM 8671 N N . SER B 1 488 ? -31.578 26.484 -2.848 1 59.97 488 SER B N 1
ATOM 8672 C CA . SER B 1 488 ? -30.891 26.781 -4.102 1 59.97 488 SER B CA 1
ATOM 8673 C C . SER B 1 488 ? -30.078 28.062 -3.996 1 59.97 488 SER B C 1
ATOM 8675 O O . SER B 1 488 ? -29.203 28.328 -4.828 1 59.97 488 SER B O 1
ATOM 8677 N N . ALA B 1 489 ? -30.312 28.828 -2.842 1 68.81 489 ALA B N 1
ATOM 8678 C CA . ALA B 1 489 ? -29.609 30.109 -2.842 1 68.81 489 ALA B CA 1
ATOM 8679 C C . ALA B 1 489 ? -28.109 29.891 -2.639 1 68.81 489 ALA B C 1
ATOM 8681 O O . ALA B 1 489 ? -27.281 30.609 -3.219 1 68.81 489 ALA B O 1
ATOM 8682 N N . ASP B 1 490 ? -27.812 28.859 -1.822 1 78.12 490 ASP B N 1
ATOM 8683 C CA . ASP B 1 490 ? -26.406 28.609 -1.537 1 78.12 490 ASP B CA 1
ATOM 8684 C C . ASP B 1 490 ? -25.703 28.016 -2.746 1 78.12 490 ASP B C 1
ATOM 8686 O O . ASP B 1 490 ? -24.484 28.172 -2.904 1 78.12 490 ASP B O 1
ATOM 8690 N N . PHE B 1 491 ? -26.484 27.391 -3.561 1 84.25 491 PHE B N 1
ATOM 8691 C CA . PHE B 1 491 ? -25.859 26.625 -4.625 1 84.25 491 PHE B CA 1
ATOM 8692 C C . PHE B 1 491 ? -26.141 27.234 -5.988 1 84.25 491 PHE B C 1
ATOM 8694 O O . PHE B 1 491 ? -25.812 26.656 -7.023 1 84.25 491 PHE B O 1
ATOM 8701 N N . GLY B 1 492 ? -26.75 28.422 -5.984 1 78.38 492 GLY B N 1
ATOM 8702 C CA . GLY B 1 492 ? -27.031 29.125 -7.223 1 78.38 492 GLY B CA 1
ATOM 8703 C C . GLY B 1 492 ? -28.141 28.5 -8.023 1 78.38 492 GLY B C 1
ATOM 8704 O O . GLY B 1 492 ? -29.016 27.812 -7.469 1 78.38 492 GLY B O 1
ATOM 8705 N N . GLN B 1 493 ? -28.047 28.672 -9.344 1 76.5 493 GLN B N 1
ATOM 8706 C CA . GLN B 1 493 ? -29.141 28.266 -10.227 1 76.5 493 GLN B CA 1
ATOM 8707 C C . GLN B 1 493 ? -29.062 26.766 -10.539 1 76.5 493 GLN B C 1
ATOM 8709 O O . GLN B 1 493 ? -30.078 26.141 -10.852 1 76.5 493 GLN B O 1
ATOM 8714 N N . THR B 1 494 ? -27.859 26.234 -10.375 1 83.75 494 THR B N 1
ATOM 8715 C CA . THR B 1 494 ? -27.672 24.844 -10.773 1 83.75 494 THR B CA 1
ATOM 8716 C C . THR B 1 494 ? -28.172 23.891 -9.695 1 83.75 494 THR B C 1
ATOM 8718 O O . THR B 1 494 ? -28.453 22.719 -9.961 1 83.75 494 THR B O 1
ATOM 8721 N N . GLY B 1 495 ? -28.266 24.438 -8.453 1 88.56 495 GLY B N 1
ATOM 8722 C CA . GLY B 1 495 ? -28.641 23.578 -7.34 1 88.56 495 GLY B CA 1
ATOM 8723 C C . GLY B 1 495 ? -27.562 22.562 -6.988 1 88.56 495 GLY B C 1
ATOM 8724 O O . GLY B 1 495 ? -26.375 22.781 -7.281 1 88.56 495 GLY B O 1
ATOM 8725 N N . CYS B 1 496 ? -28.031 21.484 -6.156 1 92 496 CYS B N 1
ATOM 8726 C CA . CYS B 1 496 ? -27.062 20.469 -5.742 1 92 496 CYS B CA 1
ATOM 8727 C C . CYS B 1 496 ? -27.656 19.078 -5.812 1 92 496 CYS B C 1
ATOM 8729 O O . CYS B 1 496 ? -28.875 18.922 -5.934 1 92 496 CYS B O 1
ATOM 8731 N N . ILE B 1 497 ? -26.812 18.094 -5.957 1 91.69 497 ILE B N 1
ATOM 8732 C CA . ILE B 1 497 ? -27.172 16.688 -5.879 1 91.69 497 ILE B CA 1
ATOM 8733 C C . ILE B 1 497 ? -26.406 16.016 -4.75 1 91.69 497 ILE B C 1
ATOM 8735 O O . ILE B 1 497 ? -25.203 16.281 -4.559 1 91.69 497 ILE B O 1
ATOM 8739 N N . TYR B 1 498 ? -27.156 15.312 -3.941 1 94.12 498 TYR B N 1
ATOM 8740 C CA . TYR B 1 498 ? -26.531 14.602 -2.832 1 94.12 498 TYR B CA 1
ATOM 8741 C C . TYR B 1 498 ? -26.109 13.203 -3.258 1 94.12 498 TYR B C 1
ATOM 8743 O O . TYR B 1 498 ? -26.875 12.469 -3.873 1 94.12 498 TYR B O 1
ATOM 8751 N N . GLU B 1 499 ? -24.828 12.781 -2.99 1 93.88 499 GLU B N 1
ATOM 8752 C CA . GLU B 1 499 ? -24.281 11.453 -3.236 1 93.88 499 GLU B CA 1
ATOM 8753 C C . GLU B 1 499 ? -23.734 10.836 -1.954 1 93.88 499 GLU B C 1
ATOM 8755 O O . GLU B 1 499 ? -22.844 11.414 -1.319 1 93.88 499 GLU B O 1
ATOM 8760 N N . ASP B 1 500 ? -24.25 9.727 -1.52 1 94.56 500 ASP B N 1
ATOM 8761 C CA . ASP B 1 500 ? -23.734 9 -0.361 1 94.56 500 ASP B CA 1
ATOM 8762 C C . ASP B 1 500 ? -22.609 8.055 -0.761 1 94.56 500 ASP B C 1
ATOM 8764 O O . ASP B 1 500 ? -22.844 6.906 -1.136 1 94.56 500 ASP B O 1
ATOM 8768 N N . ALA B 1 501 ? -21.406 8.5 -0.6 1 93.88 501 ALA B N 1
ATOM 8769 C CA . ALA B 1 501 ? -20.25 7.734 -1.031 1 93.88 501 ALA B CA 1
ATOM 8770 C C . ALA B 1 501 ? -19.953 6.582 -0.072 1 93.88 501 ALA B C 1
ATOM 8772 O O . ALA B 1 501 ? -19.156 5.703 -0.374 1 93.88 501 ALA B O 1
ATOM 8773 N N . THR B 1 502 ? -20.656 6.566 1.075 1 93.25 502 THR B N 1
ATOM 8774 C CA . THR B 1 502 ? -20.547 5.402 1.949 1 93.25 502 THR B CA 1
ATOM 8775 C C . THR B 1 502 ? -21.203 4.184 1.301 1 93.25 502 THR B C 1
ATOM 8777 O O . THR B 1 502 ? -20.766 3.049 1.534 1 93.25 502 THR B O 1
ATOM 8780 N N . GLU B 1 503 ? -22.172 4.473 0.466 1 90.44 503 GLU B N 1
ATOM 8781 C CA . GLU B 1 503 ? -22.922 3.412 -0.198 1 90.44 503 GLU B CA 1
ATOM 8782 C C . GLU B 1 503 ? -22.359 3.121 -1.586 1 90.44 503 GLU B C 1
ATOM 8784 O O . GLU B 1 503 ? -22.406 1.98 -2.053 1 90.44 503 GLU B O 1
ATOM 8789 N N . ILE B 1 504 ? -21.906 4.188 -2.219 1 90.19 504 ILE B N 1
ATOM 8790 C CA . ILE B 1 504 ? -21.281 4.07 -3.531 1 90.19 504 ILE B CA 1
ATOM 8791 C C . ILE B 1 504 ? -19.938 4.773 -3.521 1 90.19 504 ILE B C 1
ATOM 8793 O O . ILE B 1 504 ? -19.812 5.922 -3.957 1 90.19 504 ILE B O 1
ATOM 8797 N N . PRO B 1 505 ? -18.906 4.074 -3.127 1 90.5 505 PRO B N 1
ATOM 8798 C CA . PRO B 1 505 ? -17.625 4.711 -2.846 1 90.5 505 PRO B CA 1
ATOM 8799 C C . PRO B 1 505 ? -17.016 5.375 -4.078 1 90.5 505 PRO B C 1
ATOM 8801 O O . PRO B 1 505 ? -16.297 6.375 -3.955 1 90.5 505 PRO B O 1
ATOM 8804 N N . GLU B 1 506 ? -17.328 4.918 -5.309 1 83.94 506 GLU B N 1
ATOM 8805 C CA . GLU B 1 506 ? -16.734 5.453 -6.535 1 83.94 506 GLU B CA 1
ATOM 8806 C C . GLU B 1 506 ? -17.156 6.906 -6.758 1 83.94 506 GLU B C 1
ATOM 8808 O O . GLU B 1 506 ? -16.453 7.664 -7.43 1 83.94 506 GLU B O 1
ATOM 8813 N N . ASN B 1 507 ? -18.219 7.301 -6.121 1 88.12 507 ASN B N 1
ATOM 8814 C CA . ASN B 1 507 ? -18.719 8.656 -6.297 1 88.12 507 ASN B CA 1
ATOM 8815 C C . ASN B 1 507 ? -17.797 9.688 -5.664 1 88.12 507 ASN B C 1
ATOM 8817 O O . ASN B 1 507 ? -17.859 10.875 -6.008 1 88.12 507 ASN B O 1
ATOM 8821 N N . TRP B 1 508 ? -16.984 9.25 -4.762 1 92.81 508 TRP B N 1
ATOM 8822 C CA . TRP B 1 508 ? -16.188 10.164 -3.965 1 92.81 508 TRP B CA 1
ATOM 8823 C C . TRP B 1 508 ? -15.273 11.008 -4.855 1 92.81 508 TRP B C 1
ATOM 8825 O O . TRP B 1 508 ? -15 12.172 -4.551 1 92.81 508 TRP B O 1
ATOM 8835 N N . SER B 1 509 ? -14.836 10.406 -5.965 1 86.25 509 SER B N 1
ATOM 8836 C CA . SER B 1 509 ? -13.891 11.125 -6.816 1 86.25 509 SER B CA 1
ATOM 8837 C C . SER B 1 509 ? -14.32 11.07 -8.281 1 86.25 509 SER B C 1
ATOM 8839 O O . SER B 1 509 ? -13.523 11.383 -9.172 1 86.25 509 SER B O 1
ATOM 8841 N N . PHE B 1 510 ? -15.539 10.688 -8.445 1 78.19 510 PHE B N 1
ATOM 8842 C CA . PHE B 1 510 ? -16.016 10.516 -9.805 1 78.19 510 PHE B CA 1
ATOM 8843 C C . PHE B 1 510 ? -16.016 11.844 -10.562 1 78.19 510 PHE B C 1
ATOM 8845 O O . PHE B 1 510 ? -15.492 11.922 -11.672 1 78.19 510 PHE B O 1
ATOM 8852 N N . THR B 1 511 ? -16.625 12.852 -9.945 1 74.88 511 THR B N 1
ATOM 8853 C CA . THR B 1 511 ? -16.609 14.195 -10.516 1 74.88 511 THR B CA 1
ATOM 8854 C C . THR B 1 511 ? -15.547 15.055 -9.828 1 74.88 511 THR B C 1
ATOM 8856 O O . THR B 1 511 ? -15.469 15.094 -8.594 1 74.88 511 THR B O 1
ATOM 8859 N N . SER B 1 512 ? -14.68 15.617 -10.648 1 80.44 512 SER B N 1
ATOM 8860 C CA . SER B 1 512 ? -13.617 16.5 -10.156 1 80.44 512 SER B CA 1
ATOM 8861 C C . SER B 1 512 ? -13.859 17.938 -10.578 1 80.44 512 SER B C 1
ATOM 8863 O O . SER B 1 512 ? -14.75 18.219 -11.375 1 80.44 512 SER B O 1
ATOM 8865 N N . PRO B 1 513 ? -13.148 18.859 -9.914 1 76.5 513 PRO B N 1
ATOM 8866 C CA . PRO B 1 513 ? -13.297 20.25 -10.352 1 76.5 513 PRO B CA 1
ATOM 8867 C C . PRO B 1 513 ? -13.062 20.406 -11.852 1 76.5 513 PRO B C 1
ATOM 8869 O O . PRO B 1 513 ? -13.672 21.281 -12.484 1 76.5 513 PRO B O 1
ATOM 8872 N N . GLU B 1 514 ? -12.312 19.531 -12.391 1 71.06 514 GLU B N 1
ATOM 8873 C CA . GLU B 1 514 ? -11.961 19.625 -13.805 1 71.06 514 GLU B CA 1
ATOM 8874 C C . GLU B 1 514 ? -13.094 19.125 -14.688 1 71.06 514 GLU B C 1
ATOM 8876 O O . GLU B 1 514 ? -13.266 19.594 -15.82 1 71.06 514 GLU B O 1
ATOM 8881 N N . THR B 1 515 ? -13.906 18.266 -14.109 1 78.62 515 THR B N 1
ATOM 8882 C CA . THR B 1 515 ? -14.914 17.609 -14.938 1 78.62 515 THR B CA 1
ATOM 8883 C C . THR B 1 515 ? -16.312 18.172 -14.625 1 78.62 515 THR B C 1
ATOM 8885 O O . THR B 1 515 ? -17.266 17.906 -15.359 1 78.62 515 THR B O 1
ATOM 8888 N N . LEU B 1 516 ? -16.391 18.953 -13.57 1 85.25 516 LEU B N 1
ATOM 8889 C CA . LEU B 1 516 ? -17.672 19.562 -13.195 1 85.25 516 LEU B CA 1
ATOM 8890 C C . LEU B 1 516 ? -18.031 20.688 -14.156 1 85.25 516 LEU B C 1
ATOM 8892 O O . LEU B 1 516 ? -17.359 21.719 -14.211 1 85.25 516 LEU B O 1
ATOM 8896 N N . ARG B 1 517 ? -19.156 20.562 -14.953 1 82.31 517 ARG B N 1
ATOM 8897 C CA . ARG B 1 517 ? -19.609 21.562 -15.914 1 82.31 517 ARG B CA 1
ATOM 8898 C C . ARG B 1 517 ? -20.359 22.688 -15.219 1 82.31 517 ARG B C 1
ATOM 8900 O O . ARG B 1 517 ? -20.922 22.5 -14.141 1 82.31 517 ARG B O 1
ATOM 8907 N N . GLU B 1 518 ? -20.406 23.75 -15.734 1 79.75 518 GLU B N 1
ATOM 8908 C CA . GLU B 1 518 ? -20.984 24.953 -15.156 1 79.75 518 GLU B CA 1
ATOM 8909 C C . GLU B 1 518 ? -22.469 24.781 -14.867 1 79.75 518 GLU B C 1
ATOM 8911 O O . GLU B 1 518 ? -22.969 25.281 -13.859 1 79.75 518 GLU B O 1
ATOM 8916 N N . ASN B 1 519 ? -23.109 24 -15.672 1 85.25 519 ASN B N 1
ATOM 8917 C CA . ASN B 1 519 ? -24.562 23.891 -15.531 1 85.25 519 ASN B CA 1
ATOM 8918 C C . ASN B 1 519 ? -24.953 22.625 -14.781 1 85.25 519 ASN B C 1
ATOM 8920 O O . ASN B 1 519 ? -26.141 22.359 -14.562 1 85.25 519 ASN B O 1
ATOM 8924 N N . ASP B 1 520 ? -24.031 21.906 -14.344 1 87.75 520 ASP B N 1
ATOM 8925 C CA . ASP B 1 520 ? -24.312 20.688 -13.57 1 87.75 520 ASP B CA 1
ATOM 8926 C C . ASP B 1 520 ? -24.609 21.031 -12.117 1 87.75 520 ASP B C 1
ATOM 8928 O O . ASP B 1 520 ? -24.062 21.984 -11.562 1 87.75 520 ASP B O 1
ATOM 8932 N N . PRO B 1 521 ? -25.547 20.297 -11.578 1 89.94 521 PRO B N 1
ATOM 8933 C CA . PRO B 1 521 ? -25.719 20.484 -10.133 1 89.94 521 PRO B CA 1
ATOM 8934 C C . PRO B 1 521 ? -24.453 20.188 -9.344 1 89.94 521 PRO B C 1
ATOM 8936 O O . PRO B 1 521 ? -23.672 19.297 -9.719 1 89.94 521 PRO B O 1
ATOM 8939 N N . LEU B 1 522 ? -24.297 20.922 -8.328 1 91.56 522 LEU B N 1
ATOM 8940 C CA . LEU B 1 522 ? -23.109 20.75 -7.488 1 91.56 522 LEU B CA 1
ATOM 8941 C C . LEU B 1 522 ? -23.203 19.469 -6.68 1 91.56 522 LEU B C 1
ATOM 8943 O O . LEU B 1 522 ? -24.125 19.297 -5.867 1 91.56 522 LEU B O 1
ATOM 8947 N N . PRO B 1 523 ? -22.312 18.547 -6.848 1 93.62 523 PRO B N 1
ATOM 8948 C CA . PRO B 1 523 ? -22.328 17.344 -6.012 1 93.62 523 PRO B CA 1
ATOM 8949 C C . PRO B 1 523 ? -21.922 17.625 -4.562 1 93.62 523 PRO B C 1
ATOM 8951 O O . PRO B 1 523 ? -20.891 18.266 -4.316 1 93.62 523 PRO B O 1
ATOM 8954 N N . ILE B 1 524 ? -22.75 17.281 -3.645 1 95.81 524 ILE B N 1
ATOM 8955 C CA . ILE B 1 524 ? -22.422 17.219 -2.225 1 95.81 524 ILE B CA 1
ATOM 8956 C C . ILE B 1 524 ? -22.359 15.758 -1.775 1 95.81 524 ILE B C 1
ATOM 8958 O O . ILE B 1 524 ? -23.344 15.031 -1.871 1 95.81 524 ILE B O 1
ATOM 8962 N N . ARG B 1 525 ? -21.219 15.359 -1.319 1 97.06 525 ARG B N 1
ATOM 8963 C CA . ARG B 1 525 ? -20.969 13.945 -1.036 1 97.06 525 ARG B CA 1
ATOM 8964 C C . ARG B 1 525 ? -20.656 13.734 0.441 1 97.06 525 ARG B C 1
ATOM 8966 O O . ARG B 1 525 ? -20.078 14.609 1.096 1 97.06 525 ARG B O 1
ATOM 8973 N N . PHE B 1 526 ? -21.094 12.602 0.943 1 97.88 526 PHE B N 1
ATOM 8974 C CA . PHE B 1 526 ? -20.812 12.242 2.326 1 97.88 526 PHE B CA 1
ATOM 8975 C C . PHE B 1 526 ? -20.109 10.891 2.398 1 97.88 526 PHE B C 1
ATOM 8977 O O . PHE B 1 526 ? -20.453 9.969 1.654 1 97.88 526 PHE B O 1
ATOM 8984 N N . MET B 1 527 ? -19.094 10.766 3.25 1 97.56 527 MET B N 1
ATOM 8985 C CA . MET B 1 527 ? -18.406 9.523 3.555 1 97.56 527 MET B CA 1
ATOM 8986 C C . MET B 1 527 ? -18.062 9.438 5.039 1 97.56 527 MET B C 1
ATOM 8988 O O . MET B 1 527 ? -17.641 10.43 5.641 1 97.56 527 MET B O 1
ATOM 8992 N N . SER B 1 528 ? -18.375 8.328 5.645 1 97.12 528 SER B N 1
ATOM 8993 C CA . SER B 1 528 ? -17.859 8.016 6.973 1 97.12 528 SER B CA 1
ATOM 8994 C C . SER B 1 528 ? -16.719 7.016 6.902 1 97.12 528 SER B C 1
ATOM 8996 O O . SER B 1 528 ? -16.891 5.898 6.418 1 97.12 528 SER B O 1
ATOM 8998 N N . LEU B 1 529 ? -15.578 7.398 7.391 1 96.69 529 LEU B N 1
ATOM 8999 C CA . LEU B 1 529 ? -14.375 6.574 7.316 1 96.69 529 LEU B CA 1
ATOM 9000 C C . LEU B 1 529 ? -13.805 6.316 8.703 1 96.69 529 LEU B C 1
ATOM 9002 O O . LEU B 1 529 ? -13.633 7.246 9.492 1 96.69 529 LEU B O 1
ATOM 9006 N N . ASP B 1 530 ? -13.609 5.066 9.039 1 96.19 530 ASP B N 1
ATOM 9007 C CA . ASP B 1 530 ? -12.82 4.688 10.203 1 96.19 530 ASP B CA 1
ATOM 9008 C C . ASP B 1 530 ? -11.445 4.18 9.797 1 96.19 530 ASP B C 1
ATOM 9010 O O . ASP B 1 530 ? -11.312 3.074 9.266 1 96.19 530 ASP B O 1
ATOM 9014 N N . PRO B 1 531 ? -10.391 4.957 10.062 1 94.62 531 PRO B N 1
ATOM 9015 C CA . PRO B 1 531 ? -9.055 4.605 9.57 1 94.62 531 PRO B CA 1
ATOM 9016 C C . PRO B 1 531 ? -8.586 3.242 10.07 1 94.62 531 PRO B C 1
ATOM 9018 O O . PRO B 1 531 ? -7.75 2.598 9.43 1 94.62 531 PRO B O 1
ATOM 9021 N N . THR B 1 532 ? -9.117 2.734 11.117 1 91.62 532 THR B N 1
ATOM 9022 C CA . THR B 1 532 ? -8.68 1.49 11.742 1 91.62 532 THR B CA 1
ATOM 9023 C C . THR B 1 532 ? -8.859 0.313 10.789 1 91.62 532 THR B C 1
ATOM 9025 O O . THR B 1 532 ? -8.125 -0.674 10.867 1 91.62 532 THR B O 1
ATOM 9028 N N . VAL B 1 533 ? -9.805 0.445 9.859 1 92.88 533 VAL B N 1
ATOM 9029 C CA . VAL B 1 533 ? -10.133 -0.727 9.055 1 92.88 533 VAL B CA 1
ATOM 9030 C C . VAL B 1 533 ? -9.789 -0.465 7.594 1 92.88 533 VAL B C 1
ATOM 9032 O O . VAL B 1 533 ? -10.297 -1.148 6.699 1 92.88 533 VAL B O 1
ATOM 9035 N N . HIS B 1 534 ? -9.008 0.539 7.324 1 92.38 534 HIS B N 1
ATOM 9036 C CA . HIS B 1 534 ? -8.641 0.886 5.957 1 92.38 534 HIS B CA 1
ATOM 9037 C C . HIS B 1 534 ? -7.125 0.922 5.789 1 92.38 534 HIS B C 1
ATOM 9039 O O . HIS B 1 534 ? -6.41 1.387 6.676 1 92.38 534 HIS B O 1
ATOM 9045 N N . ALA B 1 535 ? -6.664 0.376 4.645 1 91 535 ALA B N 1
ATOM 9046 C CA . ALA B 1 535 ? -5.266 0.577 4.277 1 91 535 ALA B CA 1
ATOM 9047 C C . ALA B 1 535 ? -4.957 2.059 4.086 1 91 535 ALA B C 1
ATOM 9049 O O . ALA B 1 535 ? -5.863 2.867 3.879 1 91 535 ALA B O 1
ATOM 9050 N N . LEU B 1 536 ? -3.734 2.428 4.219 1 92.44 536 LEU B N 1
ATOM 9051 C CA . LEU B 1 536 ? -3.324 3.828 4.18 1 92.44 536 LEU B CA 1
ATOM 9052 C C . LEU B 1 536 ? -3.729 4.473 2.857 1 92.44 536 LEU B C 1
ATOM 9054 O O . LEU B 1 536 ? -4.152 5.633 2.832 1 92.44 536 LEU B O 1
ATOM 9058 N N . GLU B 1 537 ? -3.611 3.736 1.767 1 90.44 537 GLU B N 1
ATOM 9059 C CA . GLU B 1 537 ? -3.953 4.281 0.457 1 90.44 537 GLU B CA 1
ATOM 9060 C C . GLU B 1 537 ? -5.402 4.754 0.418 1 90.44 537 GLU B C 1
ATOM 9062 O O . GLU B 1 537 ? -5.703 5.801 -0.159 1 90.44 537 GLU B O 1
ATOM 9067 N N . ASN B 1 538 ? -6.301 4.004 1.057 1 92.06 538 ASN B N 1
ATOM 9068 C CA . ASN B 1 538 ? -7.703 4.395 1.154 1 92.06 538 ASN B CA 1
ATOM 9069 C C . ASN B 1 538 ? -7.875 5.66 1.99 1 92.06 538 ASN B C 1
ATOM 9071 O O . ASN B 1 538 ? -8.617 6.566 1.604 1 92.06 538 ASN B O 1
ATOM 9075 N N . GLN B 1 539 ? -7.203 5.684 3.035 1 95.5 539 GLN B N 1
ATOM 9076 C CA . GLN B 1 539 ? -7.301 6.836 3.924 1 95.5 539 GLN B CA 1
ATOM 9077 C C . GLN B 1 539 ? -6.871 8.117 3.215 1 95.5 539 GLN B C 1
ATOM 9079 O O . GLN B 1 539 ? -7.578 9.125 3.26 1 95.5 539 GLN B O 1
ATOM 9084 N N . ILE B 1 540 ? -5.734 8 2.527 1 95.06 540 ILE B N 1
ATOM 9085 C CA . ILE B 1 540 ? -5.188 9.164 1.838 1 95.06 540 ILE B CA 1
ATOM 9086 C C . ILE B 1 540 ? -6.109 9.562 0.685 1 95.06 540 ILE B C 1
ATOM 9088 O O . ILE B 1 540 ? -6.309 10.75 0.422 1 95.06 540 ILE B O 1
ATOM 9092 N N . HIS B 1 541 ? -6.684 8.578 -0.017 1 92.94 541 HIS B N 1
ATOM 9093 C CA . HIS B 1 541 ? -7.625 8.859 -1.095 1 92.94 541 HIS B CA 1
ATOM 9094 C C . HIS B 1 541 ? -8.828 9.648 -0.587 1 92.94 541 HIS B C 1
ATOM 9096 O O . HIS B 1 541 ? -9.172 10.695 -1.147 1 92.94 541 HIS B O 1
ATOM 9102 N N . TYR B 1 542 ? -9.438 9.211 0.479 1 96.19 542 TYR B N 1
ATOM 9103 C CA . TYR B 1 542 ? -10.656 9.844 0.969 1 96.19 542 TYR B CA 1
ATOM 9104 C C . TYR B 1 542 ? -10.352 11.195 1.599 1 96.19 542 TYR B C 1
ATOM 9106 O O . TYR B 1 542 ? -11.008 12.195 1.293 1 96.19 542 TYR B O 1
ATOM 9114 N N . VAL B 1 543 ? -9.32 11.273 2.365 1 97.56 543 VAL B N 1
ATOM 9115 C CA . VAL B 1 543 ? -8.969 12.539 2.994 1 97.56 543 VAL B CA 1
ATOM 9116 C C . VAL B 1 543 ? -8.461 13.523 1.938 1 97.56 543 VAL B C 1
ATOM 9118 O O . VAL B 1 543 ? -8.82 14.703 1.952 1 97.56 543 VAL B O 1
ATOM 9121 N N . GLY B 1 544 ? -7.707 13.016 1.049 1 95.56 544 GLY B N 1
ATOM 9122 C CA . GLY B 1 544 ? -7.078 13.852 0.036 1 95.56 544 GLY B CA 1
ATOM 9123 C C . GLY B 1 544 ? -8.078 14.523 -0.888 1 95.56 544 GLY B C 1
ATOM 9124 O O . GLY B 1 544 ? -7.766 15.531 -1.518 1 95.56 544 GLY B O 1
ATOM 9125 N N . HIS B 1 545 ? -9.258 14.008 -0.972 1 93.88 545 HIS B N 1
ATOM 9126 C CA . HIS B 1 545 ? -10.297 14.562 -1.832 1 93.88 545 HIS B CA 1
ATOM 9127 C C . HIS B 1 545 ? -11.367 15.266 -1.013 1 93.88 545 HIS B C 1
ATOM 9129 O O . HIS B 1 545 ? -12.375 15.719 -1.562 1 93.88 545 HIS B O 1
ATOM 9135 N N . SER B 1 546 ? -11.141 15.359 0.247 1 96.62 546 SER B N 1
ATOM 9136 C CA . SER B 1 546 ? -12.141 15.961 1.126 1 96.62 546 SER B CA 1
ATOM 9137 C C . SER B 1 546 ? -12.078 17.484 1.065 1 96.62 546 SER B C 1
ATOM 9139 O O . SER B 1 546 ? -11 18.062 0.927 1 96.62 546 SER B O 1
ATOM 9141 N N . THR B 1 547 ? -13.297 18.125 1.167 1 96.19 547 THR B N 1
ATOM 9142 C CA . THR B 1 547 ? -13.422 19.562 1.301 1 96.19 547 THR B CA 1
ATOM 9143 C C . THR B 1 547 ? -13.656 19.953 2.758 1 96.19 547 THR B C 1
ATOM 9145 O O . THR B 1 547 ? -13.148 20.984 3.219 1 96.19 547 THR B O 1
ATOM 9148 N N . ILE B 1 548 ? -14.43 19.203 3.408 1 98.44 548 ILE B N 1
ATOM 9149 C CA . ILE B 1 548 ? -14.727 19.422 4.82 1 98.44 548 ILE B CA 1
ATOM 9150 C C . ILE B 1 548 ? -14.469 18.125 5.602 1 98.44 548 ILE B C 1
ATOM 9152 O O . ILE B 1 548 ? -15.047 17.078 5.289 1 98.44 548 ILE B O 1
ATOM 9156 N N . LEU B 1 549 ? -13.578 18.172 6.496 1 98.75 549 LEU B N 1
ATOM 9157 C CA . LEU B 1 549 ? -13.227 17.062 7.379 1 98.75 549 LEU B CA 1
ATOM 9158 C C . LEU B 1 549 ? -13.773 17.281 8.781 1 98.75 549 LEU B C 1
ATOM 9160 O O . LEU B 1 549 ? -13.492 18.312 9.406 1 98.75 549 LEU B O 1
ATOM 9164 N N . VAL B 1 550 ? -14.609 16.438 9.305 1 98.69 550 VAL B N 1
ATOM 9165 C CA . VAL B 1 550 ? -15.203 16.516 10.641 1 98.69 550 VAL B CA 1
ATOM 9166 C C . VAL B 1 550 ? -14.773 15.312 11.477 1 98.69 550 VAL B C 1
ATOM 9168 O O . VAL B 1 550 ? -14.82 14.172 11.008 1 98.69 550 VAL B O 1
ATOM 9171 N N . SER B 1 551 ? -14.312 15.5 12.609 1 97.81 551 SER B N 1
ATOM 9172 C CA . SER B 1 551 ? -13.906 14.398 13.477 1 97.81 551 SER B CA 1
ATOM 9173 C C . SER B 1 551 ? -13.797 14.844 14.93 1 97.81 551 SER B C 1
ATOM 9175 O O . SER B 1 551 ? -13.703 16.031 15.211 1 97.81 551 SER B O 1
ATOM 9177 N N . SER B 1 552 ? -13.883 13.906 15.875 1 95.75 552 SER B N 1
ATOM 9178 C CA . SER B 1 552 ? -13.508 14.172 17.266 1 95.75 552 SER B CA 1
ATOM 9179 C C . SER B 1 552 ? -12 14.336 17.406 1 95.75 552 SER B C 1
ATOM 9181 O O . SER B 1 552 ? -11.234 13.797 16.609 1 95.75 552 SER B O 1
ATOM 9183 N N . HIS B 1 553 ? -11.625 15.133 18.391 1 95.19 553 HIS B N 1
ATOM 9184 C CA . HIS B 1 553 ? -10.211 15.273 18.703 1 95.19 553 HIS B CA 1
ATOM 9185 C C . HIS B 1 553 ? -9.547 13.906 18.875 1 95.19 553 HIS B C 1
ATOM 9187 O O . HIS B 1 553 ? -9.992 13.102 19.703 1 95.19 553 HIS B O 1
ATOM 9193 N N . GLY B 1 554 ? -8.477 13.656 18.141 1 94 554 GLY B N 1
ATOM 9194 C CA . GLY B 1 554 ? -7.73 12.414 18.219 1 94 554 GLY B CA 1
ATOM 9195 C C . GLY B 1 554 ? -6.691 12.266 17.125 1 94 554 GLY B C 1
ATOM 9196 O O . GLY B 1 554 ? -6.672 13.047 16.172 1 94 554 GLY B O 1
ATOM 9197 N N . GLY B 1 555 ? -5.879 11.289 17.297 1 93.94 555 GLY B N 1
ATOM 9198 C CA . GLY B 1 555 ? -4.742 11.07 16.422 1 93.94 555 GLY B CA 1
ATOM 9199 C C . GLY B 1 555 ? -5.125 10.977 14.953 1 93.94 555 GLY B C 1
ATOM 9200 O O . GLY B 1 555 ? -4.352 11.367 14.078 1 93.94 555 GLY B O 1
ATOM 9201 N N . ALA B 1 556 ? -6.352 10.539 14.633 1 95.62 556 ALA B N 1
ATOM 9202 C CA . ALA B 1 556 ? -6.797 10.367 13.25 1 95.62 556 ALA B CA 1
ATOM 9203 C C . ALA B 1 556 ? -6.789 11.703 12.508 1 95.62 556 ALA B C 1
ATOM 9205 O O . ALA B 1 556 ? -6.633 11.742 11.289 1 95.62 556 ALA B O 1
ATOM 9206 N N . LEU B 1 557 ? -6.93 12.781 13.234 1 97.38 557 LEU B N 1
ATOM 9207 C CA . LEU B 1 557 ? -6.938 14.094 12.609 1 97.38 557 LEU B CA 1
ATOM 9208 C C . LEU B 1 557 ? -5.562 14.438 12.047 1 97.38 557 LEU B C 1
ATOM 9210 O O . LEU B 1 557 ? -5.422 15.375 11.258 1 97.38 557 LEU B O 1
ATOM 9214 N N . GLY B 1 558 ? -4.535 13.609 12.438 1 97.25 558 GLY B N 1
ATOM 9215 C CA . GLY B 1 558 ? -3.244 13.75 11.781 1 97.25 558 GLY B CA 1
ATOM 9216 C C . GLY B 1 558 ? -3.311 13.523 10.281 1 97.25 558 GLY B C 1
ATOM 9217 O O . GLY B 1 558 ? -2.479 14.039 9.531 1 97.25 558 GLY B O 1
ATOM 9218 N N . LEU B 1 559 ? -4.324 12.828 9.836 1 98 559 LEU B N 1
ATOM 9219 C CA . LEU B 1 559 ? -4.527 12.562 8.414 1 98 559 LEU B CA 1
ATOM 9220 C C . LEU B 1 559 ? -4.863 13.844 7.664 1 98 559 LEU B C 1
ATOM 9222 O O . LEU B 1 559 ? -4.801 13.883 6.434 1 98 559 LEU B O 1
ATOM 9226 N N . SER B 1 560 ? -5.156 14.953 8.398 1 98.25 560 SER B N 1
ATOM 9227 C CA . SER B 1 560 ? -5.477 16.219 7.742 1 98.25 560 SER B CA 1
ATOM 9228 C C . SER B 1 560 ? -4.273 16.766 6.984 1 98.25 560 SER B C 1
ATOM 9230 O O . SER B 1 560 ? -4.41 17.672 6.168 1 98.25 560 SER B O 1
ATOM 9232 N N . LEU B 1 561 ? -3.098 16.172 7.27 1 98.06 561 LEU B N 1
ATOM 9233 C CA . LEU B 1 561 ? -1.928 16.531 6.477 1 98.06 561 LEU B CA 1
ATOM 9234 C C . LEU B 1 561 ? -2.168 16.25 4.996 1 98.06 561 LEU B C 1
ATOM 9236 O O . LEU B 1 561 ? -1.525 16.844 4.133 1 98.06 561 LEU B O 1
ATOM 9240 N N . PHE B 1 562 ? -3.129 15.391 4.668 1 97.62 562 PHE B N 1
ATOM 9241 C CA . PHE B 1 562 ? -3.344 14.961 3.291 1 97.62 562 PHE B CA 1
ATOM 9242 C C . PHE B 1 562 ? -4.484 15.742 2.654 1 97.62 562 PHE B C 1
ATOM 9244 O O . PHE B 1 562 ? -4.867 15.477 1.513 1 97.62 562 PHE B O 1
ATOM 9251 N N . LEU B 1 563 ? -5.082 16.703 3.367 1 97.5 563 LEU B N 1
ATOM 9252 C CA . LEU B 1 563 ? -5.977 17.656 2.734 1 97.5 563 LEU B CA 1
ATOM 9253 C C . LEU B 1 563 ? -5.219 18.547 1.755 1 97.5 563 LEU B C 1
ATOM 9255 O O . LEU B 1 563 ? -4.039 18.844 1.966 1 97.5 563 LEU B O 1
ATOM 9259 N N . PRO B 1 564 ? -5.859 18.906 0.719 1 92.5 564 PRO B N 1
ATOM 9260 C CA . PRO B 1 564 ? -5.172 19.859 -0.156 1 92.5 564 PRO B CA 1
ATOM 9261 C C . PRO B 1 564 ? -4.934 21.219 0.514 1 92.5 564 PRO B C 1
ATOM 9263 O O . PRO B 1 564 ? -5.887 21.891 0.907 1 92.5 564 PRO B O 1
ATOM 9266 N N . PRO B 1 565 ? -3.688 21.562 0.612 1 94.56 565 PRO B N 1
ATOM 9267 C CA . PRO B 1 565 ? -3.395 22.797 1.327 1 94.56 565 PRO B CA 1
ATOM 9268 C C . PRO B 1 565 ? -4.168 24 0.775 1 94.56 565 PRO B C 1
ATOM 9270 O O . PRO B 1 565 ? -4.285 24.156 -0.443 1 94.56 565 PRO B O 1
ATOM 9273 N N . GLY B 1 566 ? -4.723 24.734 1.708 1 91.19 566 GLY B N 1
ATOM 9274 C CA . GLY B 1 566 ? -5.43 25.953 1.377 1 91.19 566 GLY B CA 1
ATOM 9275 C C . GLY B 1 566 ? -6.883 25.734 1.007 1 91.19 566 GLY B C 1
ATOM 9276 O O . GLY B 1 566 ? -7.656 26.688 0.879 1 91.19 566 GLY B O 1
ATOM 9277 N N . ASP B 1 567 ? -7.301 24.5 0.92 1 88.94 567 ASP B N 1
ATOM 9278 C CA . ASP B 1 567 ? -8.625 24.25 0.357 1 88.94 567 ASP B CA 1
ATOM 9279 C C . ASP B 1 567 ? -9.477 23.438 1.322 1 88.94 567 ASP B C 1
ATOM 9281 O O . ASP B 1 567 ? -10.656 23.172 1.05 1 88.94 567 ASP B O 1
ATOM 9285 N N . GLY B 1 568 ? -8.945 23.078 2.344 1 94.31 568 GLY B N 1
ATOM 9286 C CA . GLY B 1 568 ? -9.664 22.219 3.275 1 94.31 568 GLY B CA 1
ATOM 9287 C C . GLY B 1 568 ? -10.336 23 4.395 1 94.31 568 GLY B C 1
ATOM 9288 O O . GLY B 1 568 ? -10 24.156 4.652 1 94.31 568 GLY B O 1
ATOM 9289 N N . THR B 1 569 ? -11.383 22.453 4.969 1 97.75 569 THR B N 1
ATOM 9290 C CA . THR B 1 569 ? -12.039 22.906 6.188 1 97.75 569 THR B CA 1
ATOM 9291 C C . THR B 1 569 ? -12.055 21.797 7.238 1 97.75 569 THR B C 1
ATOM 9293 O O . THR B 1 569 ? -12.477 20.672 6.961 1 97.75 569 THR B O 1
ATOM 9296 N N . LEU B 1 570 ? -11.57 22.125 8.414 1 98.31 570 LEU B N 1
ATOM 9297 C CA . LEU B 1 570 ? -11.539 21.156 9.5 1 98.31 570 LEU B CA 1
ATOM 9298 C C . LEU B 1 570 ? -12.492 21.578 10.625 1 98.31 570 LEU B C 1
ATOM 9300 O O . LEU B 1 570 ? -12.383 22.688 11.156 1 98.31 570 LEU B O 1
ATOM 9304 N N . ILE B 1 571 ? -13.453 20.766 10.93 1 98.62 571 ILE B N 1
ATOM 9305 C CA . ILE B 1 571 ? -14.312 20.922 12.102 1 98.62 571 ILE B CA 1
ATOM 9306 C C . ILE B 1 571 ? -13.922 19.906 13.164 1 98.62 571 ILE B C 1
ATOM 9308 O O . ILE B 1 571 ? -14.156 18.703 13 1 98.62 571 ILE B O 1
ATOM 9312 N N . GLU B 1 572 ? -13.336 20.359 14.203 1 97.88 572 GLU B N 1
ATOM 9313 C CA . GLU B 1 572 ? -12.891 19.484 15.289 1 97.88 572 GLU B CA 1
ATOM 9314 C C . GLU B 1 572 ? -13.891 19.5 16.438 1 97.88 572 GLU B C 1
ATOM 9316 O O . GLU B 1 572 ? -14.219 20.562 16.969 1 97.88 572 GLU B O 1
ATOM 9321 N N . LEU B 1 573 ? -14.367 18.344 16.844 1 97.38 573 LEU B N 1
ATOM 9322 C CA . LEU B 1 573 ? -15.211 18.188 18.016 1 97.38 573 LEU B CA 1
ATOM 9323 C C . LEU B 1 573 ? -14.375 17.938 19.266 1 97.38 573 LEU B C 1
ATOM 9325 O O . LEU B 1 573 ? -13.656 16.938 19.344 1 97.38 573 LEU B O 1
ATOM 9329 N N . GLN B 1 574 ? -14.516 18.812 20.266 1 95.38 574 GLN B N 1
ATOM 9330 C CA . GLN B 1 574 ? -13.695 18.688 21.469 1 95.38 574 GLN B CA 1
ATOM 9331 C C . GLN B 1 574 ? -14.57 18.562 22.703 1 95.38 574 GLN B C 1
ATOM 9333 O O . GLN B 1 574 ? -15.492 19.359 22.906 1 95.38 574 GLN B O 1
ATOM 9338 N N . VAL B 1 575 ? -14.266 17.594 23.453 1 93.5 575 VAL B N 1
ATOM 9339 C CA . VAL B 1 575 ? -14.852 17.5 24.781 1 93.5 575 VAL B CA 1
ATOM 9340 C C . VAL B 1 575 ? -14.078 18.406 25.75 1 93.5 575 VAL B C 1
ATOM 9342 O O . VAL B 1 575 ? -12.969 18.844 25.438 1 93.5 575 VAL B O 1
ATOM 9345 N N . GLU B 1 576 ? -14.586 18.625 26.859 1 89.56 576 GLU B N 1
ATOM 9346 C CA . GLU B 1 576 ? -14 19.547 27.812 1 89.56 576 GLU B CA 1
ATOM 9347 C C . GLU B 1 576 ? -12.617 19.078 28.25 1 89.56 576 GLU B C 1
ATOM 9349 O O . GLU B 1 576 ? -11.719 19.891 28.469 1 89.56 576 GLU B O 1
ATOM 9354 N N . ASN B 1 577 ? -12.414 17.844 28.344 1 86.38 577 ASN B N 1
ATOM 9355 C CA . ASN B 1 577 ? -11.172 17.266 28.859 1 86.38 577 ASN B CA 1
ATOM 9356 C C . ASN B 1 577 ? -10 17.516 27.906 1 86.38 577 ASN B C 1
ATOM 9358 O O . ASN B 1 577 ? -8.844 17.359 28.297 1 86.38 577 ASN B O 1
ATOM 9362 N N . VAL B 1 578 ? -10.32 17.906 26.734 1 84.69 578 VAL B N 1
ATOM 9363 C CA . VAL B 1 578 ? -9.25 18.109 25.75 1 84.69 578 VAL B CA 1
ATOM 9364 C C . VAL B 1 578 ? -9.141 19.578 25.406 1 84.69 578 VAL B C 1
ATOM 9366 O O . VAL B 1 578 ? -8.297 19.969 24.594 1 84.69 578 VAL B O 1
ATOM 9369 N N . ALA B 1 579 ? -9.859 20.312 26.078 1 81.44 579 ALA B N 1
ATOM 9370 C CA . ALA B 1 579 ? -9.844 21.75 25.797 1 81.44 579 ALA B CA 1
ATOM 9371 C C . ALA B 1 579 ? -8.461 22.344 26.016 1 81.44 579 ALA B C 1
ATOM 9373 O O . ALA B 1 579 ? -7.766 21.969 26.969 1 81.44 579 ALA B O 1
ATOM 9374 N N . GLY B 1 580 ? -8.016 23.141 25.125 1 79.81 580 GLY B N 1
ATOM 9375 C CA . GLY B 1 580 ? -6.711 23.766 25.234 1 79.81 580 GLY B CA 1
ATOM 9376 C C . GLY B 1 580 ? -5.637 23.078 24.422 1 79.81 580 GLY B C 1
ATOM 9377 O O . GLY B 1 580 ? -4.5 23.547 24.359 1 79.81 580 GLY B O 1
ATOM 9378 N N . ASN B 1 581 ? -5.969 22.031 23.844 1 86.31 581 ASN B N 1
ATOM 9379 C CA . ASN B 1 581 ? -5.066 21.359 22.922 1 86.31 581 ASN B CA 1
ATOM 9380 C C . ASN B 1 581 ? -5.219 21.875 21.5 1 86.31 581 ASN B C 1
ATOM 9382 O O . ASN B 1 581 ? -6.234 21.625 20.844 1 86.31 581 ASN B O 1
ATOM 9386 N N . TYR B 1 582 ? -4.23 22.516 20.984 1 91.38 582 TYR B N 1
ATOM 9387 C CA . TYR B 1 582 ? -4.375 23.234 19.734 1 91.38 582 TYR B CA 1
ATOM 9388 C C . TYR B 1 582 ? -3.643 22.516 18.609 1 91.38 582 TYR B C 1
ATOM 9390 O O . TYR B 1 582 ? -3.32 23.125 17.578 1 91.38 582 TYR B O 1
ATOM 9398 N N . HIS B 1 583 ? -3.352 21.266 18.75 1 91.38 583 HIS B N 1
ATOM 9399 C CA . HIS B 1 583 ? -2.611 20.469 17.781 1 91.38 583 HIS B CA 1
ATOM 9400 C C . HIS B 1 583 ? -3.227 20.594 16.391 1 91.38 583 HIS B C 1
ATOM 9402 O O . HIS B 1 583 ? -2.529 20.922 15.422 1 91.38 583 HIS B O 1
ATOM 9408 N N . PHE B 1 584 ? -4.473 20.438 16.328 1 95.44 584 PHE B N 1
ATOM 9409 C CA . PHE B 1 584 ? -5.094 20.312 15.016 1 95.44 584 PHE B CA 1
ATOM 9410 C C . PHE B 1 584 ? -5.508 21.672 14.469 1 95.44 584 PHE B C 1
ATOM 9412 O O . PHE B 1 584 ? -5.652 21.844 13.258 1 95.44 584 PHE B O 1
ATOM 9419 N N . GLU B 1 585 ? -5.684 22.672 15.375 1 95.38 585 GLU B N 1
ATOM 9420 C CA . GLU B 1 585 ? -5.746 24.047 14.891 1 95.38 585 GLU B CA 1
ATOM 9421 C C . GLU B 1 585 ? -4.449 24.453 14.203 1 95.38 585 GLU B C 1
ATOM 9423 O O . GLU B 1 585 ? -4.473 25.047 13.117 1 95.38 585 GLU B O 1
ATOM 9428 N N . HIS B 1 586 ? -3.346 24.141 14.883 1 95.06 586 HIS B N 1
ATOM 9429 C CA . HIS B 1 586 ? -2.041 24.453 14.312 1 95.06 586 HIS B CA 1
ATOM 9430 C C . HIS B 1 586 ? -1.858 23.812 12.945 1 95.06 586 HIS B C 1
ATOM 9432 O O . HIS B 1 586 ? -1.445 24.469 11.992 1 95.06 586 HIS B O 1
ATOM 9438 N N . MET B 1 587 ? -2.174 22.562 12.867 1 96.06 587 MET B N 1
ATOM 9439 C CA . MET B 1 587 ? -2.014 21.844 11.609 1 96.06 587 MET B CA 1
ATOM 9440 C C . MET B 1 587 ? -2.871 22.469 10.516 1 96.06 587 MET B C 1
ATOM 9442 O O . MET B 1 587 ? -2.41 22.641 9.391 1 96.06 587 MET B O 1
ATOM 9446 N N . ALA B 1 588 ? -4.121 22.797 10.836 1 97.5 588 ALA B N 1
ATOM 9447 C CA . ALA B 1 588 ? -5.031 23.406 9.875 1 97.5 588 ALA B CA 1
ATOM 9448 C C . ALA B 1 588 ? -4.504 24.766 9.406 1 97.5 588 ALA B C 1
ATOM 9450 O O . ALA B 1 588 ? -4.426 25.031 8.203 1 97.5 588 ALA B O 1
ATOM 9451 N N . LYS B 1 589 ? -4.105 25.578 10.32 1 96.62 589 LYS B N 1
ATOM 9452 C CA . LYS B 1 589 ? -3.652 26.938 10.008 1 96.62 589 LYS B CA 1
ATOM 9453 C C . LYS B 1 589 ? -2.33 26.906 9.242 1 96.62 589 LYS B C 1
ATOM 9455 O O . LYS B 1 589 ? -2.131 27.688 8.312 1 96.62 589 LYS B O 1
ATOM 9460 N N . GLU B 1 590 ? -1.452 26.016 9.656 1 97.62 590 GLU B N 1
ATOM 9461 C CA . GLU B 1 590 ? -0.173 25.891 8.961 1 97.62 590 GLU B CA 1
ATOM 9462 C C . GLU B 1 590 ? -0.375 25.531 7.496 1 97.62 590 GLU B C 1
ATOM 9464 O O . GLU B 1 590 ? 0.428 25.906 6.637 1 97.62 590 GLU B O 1
ATOM 9469 N N . CYS B 1 591 ? -1.43 24.797 7.215 1 97.5 591 CYS B N 1
ATOM 9470 C CA . CYS B 1 591 ? -1.708 24.375 5.848 1 97.5 591 CYS B CA 1
ATOM 9471 C C . CYS B 1 591 ? -2.734 25.297 5.191 1 97.5 591 CYS B C 1
ATOM 9473 O O . CYS B 1 591 ? -3.205 25.016 4.086 1 97.5 591 CYS B O 1
ATOM 9475 N N . GLY B 1 592 ? -3.16 26.344 5.91 1 96 592 GLY B N 1
ATOM 9476 C CA . GLY B 1 592 ? -4.059 27.344 5.344 1 96 592 GLY B CA 1
ATOM 9477 C C . GLY B 1 592 ? -5.496 26.859 5.258 1 96 592 GLY B C 1
ATOM 9478 O O . GLY B 1 592 ? -6.266 27.344 4.418 1 96 592 GLY B O 1
ATOM 9479 N N . HIS B 1 593 ? -5.875 25.906 6.039 1 96.69 593 HIS B N 1
ATOM 9480 C CA . HIS B 1 593 ? -7.246 25.406 6.047 1 96.69 593 HIS B CA 1
ATOM 9481 C C . HIS B 1 593 ? -8.141 26.281 6.918 1 96.69 593 HIS B C 1
ATOM 9483 O O . HIS B 1 593 ? -7.664 26.969 7.816 1 96.69 593 HIS B O 1
ATOM 9489 N N . ASN B 1 594 ? -9.422 26.281 6.578 1 96.31 594 ASN B N 1
ATOM 9490 C CA . ASN B 1 594 ? -10.398 26.75 7.555 1 96.31 594 ASN B CA 1
ATOM 9491 C C . ASN B 1 594 ? -10.492 25.812 8.75 1 96.31 594 ASN B C 1
ATOM 9493 O O . ASN B 1 594 ? -10.344 24.594 8.602 1 96.31 594 ASN B O 1
ATOM 9497 N N . TYR B 1 595 ? -10.711 26.422 9.93 1 97.25 595 TYR B N 1
ATOM 9498 C CA . TYR B 1 595 ? -10.742 25.594 11.141 1 97.25 595 TYR B CA 1
ATOM 9499 C C . TYR B 1 595 ? -11.844 26.078 12.078 1 97.25 595 TYR B C 1
ATOM 9501 O O . TYR B 1 595 ? -12.047 27.281 12.258 1 97.25 595 TYR B O 1
ATOM 9509 N N . GLU B 1 596 ? -12.602 25.203 12.617 1 97.69 596 GLU B N 1
ATOM 9510 C CA . GLU B 1 596 ? -13.586 25.469 13.656 1 97.69 596 GLU B CA 1
ATOM 9511 C C . GLU B 1 596 ? -13.555 24.406 14.742 1 97.69 596 GLU B C 1
ATOM 9513 O O . GLU B 1 596 ? -13.508 23.203 14.438 1 97.69 596 GLU B O 1
ATOM 9518 N N . VAL B 1 597 ? -13.523 24.797 15.961 1 96.31 597 VAL B N 1
ATOM 9519 C CA . VAL B 1 597 ? -13.648 23.875 17.094 1 96.31 597 VAL B CA 1
ATOM 9520 C C . VAL B 1 597 ? -15.07 23.938 17.656 1 96.31 597 VAL B C 1
ATOM 9522 O O . VAL B 1 597 ? -15.625 25.031 17.828 1 96.31 597 VAL B O 1
ATOM 9525 N N . LEU B 1 598 ? -15.703 22.844 17.828 1 96.75 598 LEU B N 1
ATOM 9526 C CA . LEU B 1 598 ? -17 22.719 18.484 1 96.75 598 LEU B CA 1
ATOM 9527 C C . LEU B 1 598 ? -16.859 22.016 19.828 1 96.75 598 LEU B C 1
ATOM 9529 O O . LEU B 1 598 ? -16.375 20.875 19.891 1 96.75 598 LEU B O 1
ATOM 9533 N N . HIS B 1 599 ? -17.234 22.75 20.859 1 95.75 599 HIS B N 1
ATOM 9534 C CA . HIS B 1 599 ? -17.266 22.109 22.172 1 95.75 599 HIS B CA 1
ATOM 9535 C C . HIS B 1 599 ? -18.5 21.219 22.328 1 95.75 599 HIS B C 1
ATOM 9537 O O . HIS B 1 599 ? -19.625 21.688 22.172 1 95.75 599 HIS B O 1
ATOM 9543 N N . ILE B 1 600 ? -18.172 19.953 22.625 1 95.62 600 ILE B N 1
ATOM 9544 C CA . ILE B 1 600 ? -19.281 19 22.672 1 95.62 600 ILE B CA 1
ATOM 9545 C C . ILE B 1 600 ? -19.203 18.188 23.953 1 95.62 600 ILE B C 1
ATOM 9547 O O . ILE B 1 600 ? -18.188 18.219 24.656 1 95.62 600 ILE B O 1
ATOM 9551 N N . ASN B 1 601 ? -20.359 17.516 24.297 1 94.44 601 ASN B N 1
ATOM 9552 C CA . ASN B 1 601 ? -20.359 16.406 25.25 1 94.44 601 ASN B CA 1
ATOM 9553 C C . ASN B 1 601 ? -20.219 15.062 24.547 1 94.44 601 ASN B C 1
ATOM 9555 O O . ASN B 1 601 ? -20.234 15 23.312 1 94.44 601 ASN B O 1
ATOM 9559 N N . ARG B 1 602 ? -20.047 14.047 25.359 1 93.38 602 ARG B N 1
ATOM 9560 C CA . ARG B 1 602 ? -19.906 12.711 24.781 1 93.38 602 ARG B CA 1
ATOM 9561 C C . ARG B 1 602 ? -21.156 12.32 24 1 93.38 602 ARG B C 1
ATOM 9563 O O . ARG B 1 602 ? -21.062 11.648 22.969 1 93.38 602 ARG B O 1
ATOM 9570 N N . GLU B 1 603 ? -22.25 12.648 24.594 1 96.38 603 GLU B N 1
ATOM 9571 C CA . GLU B 1 603 ? -23.484 12.617 23.812 1 96.38 603 GLU B CA 1
ATOM 9572 C C . GLU B 1 603 ? -23.656 13.906 23.016 1 96.38 603 GLU B C 1
ATOM 9574 O O . GLU B 1 603 ? -24.125 14.914 23.547 1 96.38 603 GLU B O 1
ATOM 9579 N N . VAL B 1 604 ? -23.328 13.867 21.75 1 96.56 604 VAL B N 1
ATOM 9580 C CA . VAL B 1 604 ? -23.172 15.07 20.938 1 96.56 604 VAL B CA 1
ATOM 9581 C C . VAL B 1 604 ? -24.547 15.625 20.578 1 96.56 604 VAL B C 1
ATOM 9583 O O . VAL B 1 604 ? -25.484 14.867 20.312 1 96.56 604 VAL B O 1
ATOM 9586 N N . ASP B 1 605 ? -24.688 16.906 20.719 1 97.94 605 ASP B N 1
ATOM 9587 C CA . ASP B 1 605 ? -25.828 17.594 20.109 1 97.94 605 ASP B CA 1
ATOM 9588 C C . ASP B 1 605 ? -25.719 17.609 18.594 1 97.94 605 ASP B C 1
ATOM 9590 O O . ASP B 1 605 ? -25.047 18.453 18.016 1 97.94 605 ASP B O 1
ATOM 9594 N N . VAL B 1 606 ? -26.422 16.719 17.953 1 98.19 606 VAL B N 1
ATOM 9595 C CA . VAL B 1 606 ? -26.266 16.484 16.516 1 98.19 606 VAL B CA 1
ATOM 9596 C C . VAL B 1 606 ? -26.719 17.734 15.742 1 98.19 606 VAL B C 1
ATOM 9598 O O . VAL B 1 606 ? -26.203 18 14.656 1 98.19 606 VAL B O 1
ATOM 9601 N N . ASP B 1 607 ? -27.656 18.5 16.312 1 98 607 ASP B N 1
ATOM 9602 C CA . ASP B 1 607 ? -28.125 19.703 15.641 1 98 607 ASP B CA 1
ATOM 9603 C C . ASP B 1 607 ? -27.047 20.797 15.648 1 98 607 ASP B C 1
ATOM 9605 O O . ASP B 1 607 ? -26.906 21.547 14.688 1 98 607 ASP B O 1
ATOM 9609 N N . GLN B 1 608 ? -26.375 20.812 16.719 1 97.94 608 GLN B N 1
ATOM 9610 C CA . GLN B 1 608 ? -25.266 21.75 16.812 1 97.94 608 GLN B CA 1
ATOM 9611 C C . GLN B 1 608 ? -24.203 21.469 15.75 1 97.94 608 GLN B C 1
ATOM 9613 O O . GLN B 1 608 ? -23.719 22.391 15.078 1 97.94 608 GLN B O 1
ATOM 9618 N N . VAL B 1 609 ? -23.812 20.25 15.672 1 98.38 609 VAL B N 1
ATOM 9619 C CA . VAL B 1 609 ? -22.766 19.859 14.727 1 98.38 609 VAL B CA 1
ATOM 9620 C C . VAL B 1 609 ? -23.25 20.078 13.297 1 98.38 609 VAL B C 1
ATOM 9622 O O . VAL B 1 609 ? -22.5 20.578 12.445 1 98.38 609 VAL B O 1
ATOM 9625 N N . TRP B 1 610 ? -24.5 19.75 13.039 1 98.06 610 TRP B N 1
ATOM 9626 C CA . TRP B 1 610 ? -25.062 19.953 11.711 1 98.06 610 TRP B CA 1
ATOM 9627 C C . TRP B 1 610 ? -25.078 21.438 11.344 1 98.06 610 TRP B C 1
ATOM 9629 O O . TRP B 1 610 ? -24.766 21.812 10.211 1 98.06 610 TRP B O 1
ATOM 9639 N N . ALA B 1 611 ? -25.484 22.266 12.258 1 97.94 611 ALA B N 1
ATOM 9640 C CA . ALA B 1 611 ? -25.547 23.703 11.992 1 97.94 611 ALA B CA 1
ATOM 9641 C C . ALA B 1 611 ? -24.188 24.234 11.539 1 97.94 611 ALA B C 1
ATOM 9643 O O . ALA B 1 611 ? -24.109 25.047 10.625 1 97.94 611 ALA B O 1
ATOM 9644 N N . SER B 1 612 ? -23.188 23.766 12.211 1 98.19 612 SER B N 1
ATOM 9645 C CA . SER B 1 612 ? -21.844 24.172 11.828 1 98.19 612 SER B CA 1
ATOM 9646 C C . SER B 1 612 ? -21.484 23.641 10.445 1 98.19 612 SER B C 1
ATOM 9648 O O . SER B 1 612 ? -20.969 24.375 9.602 1 98.19 612 SER B O 1
ATOM 9650 N N . LEU B 1 613 ? -21.719 22.328 10.203 1 98.25 613 LEU B N 1
ATOM 9651 C CA . LEU B 1 613 ? -21.438 21.719 8.906 1 98.25 613 LEU B CA 1
ATOM 9652 C C . LEU B 1 613 ? -22.188 22.453 7.793 1 98.25 613 LEU B C 1
ATOM 9654 O O . LEU B 1 613 ? -21.609 22.75 6.742 1 98.25 613 LEU B O 1
ATOM 9658 N N . ARG B 1 614 ? -23.438 22.75 8.023 1 96.44 614 ARG B N 1
ATOM 9659 C CA . ARG B 1 614 ? -24.266 23.438 7.043 1 96.44 614 ARG B CA 1
ATOM 9660 C C . ARG B 1 614 ? -23.672 24.812 6.699 1 96.44 614 ARG B C 1
ATOM 9662 O O . ARG B 1 614 ? -23.656 25.203 5.531 1 96.44 614 ARG B O 1
ATOM 9669 N N . LYS B 1 615 ? -23.297 25.484 7.723 1 96.44 615 LYS B N 1
ATOM 9670 C CA . LYS B 1 615 ? -22.672 26.797 7.527 1 96.44 615 LYS B CA 1
ATOM 9671 C C . LYS B 1 615 ? -21.453 26.688 6.629 1 96.44 615 LYS B C 1
ATOM 9673 O O . LYS B 1 615 ? -21.281 27.469 5.695 1 96.44 615 LYS B O 1
ATOM 9678 N N . TRP B 1 616 ? -20.625 25.734 6.852 1 96.94 616 TRP B N 1
ATOM 9679 C CA . TRP B 1 616 ? -19.391 25.578 6.09 1 96.94 616 TRP B CA 1
ATOM 9680 C C . TRP B 1 616 ? -19.688 25.109 4.668 1 96.94 616 TRP B C 1
ATOM 9682 O O . TRP B 1 616 ? -18.984 25.484 3.729 1 96.94 616 TRP B O 1
ATOM 9692 N N . ILE B 1 617 ? -20.641 24.219 4.5 1 96.19 617 ILE B N 1
ATOM 9693 C CA . ILE B 1 617 ? -21.047 23.828 3.154 1 96.19 617 ILE B CA 1
ATOM 9694 C C . ILE B 1 617 ? -21.438 25.062 2.352 1 96.19 617 ILE B C 1
ATOM 9696 O O . ILE B 1 617 ? -21.016 25.219 1.2 1 96.19 617 ILE B O 1
ATOM 9700 N N . GLY B 1 618 ? -22.219 25.938 2.973 1 92.62 618 GLY B N 1
ATOM 9701 C CA . GLY B 1 618 ? -22.594 27.188 2.32 1 92.62 618 GLY B CA 1
ATOM 9702 C C . GLY B 1 618 ? -21.406 28.047 1.966 1 92.62 618 GLY B C 1
ATOM 9703 O O . GLY B 1 618 ? -21.344 28.609 0.865 1 92.62 618 GLY B O 1
ATOM 9704 N N . ASN B 1 619 ? -20.516 28.156 2.912 1 92.75 619 ASN B N 1
ATOM 9705 C CA . ASN B 1 619 ? -19.312 28.969 2.688 1 92.75 619 ASN B CA 1
ATOM 9706 C C . ASN B 1 619 ? -18.484 28.438 1.533 1 92.75 619 ASN B C 1
ATOM 9708 O O . ASN B 1 619 ? -17.984 29.203 0.709 1 92.75 619 ASN B O 1
ATOM 9712 N N . VAL B 1 620 ? -18.312 27.094 1.499 1 91.75 620 VAL B N 1
ATOM 9713 C CA . VAL B 1 620 ? -17.531 26.469 0.447 1 91.75 620 VAL B CA 1
ATOM 9714 C C . VAL B 1 620 ? -18.219 26.641 -0.899 1 91.75 620 VAL B C 1
ATOM 9716 O O . VAL B 1 620 ? -17.578 26.906 -1.913 1 91.75 620 VAL B O 1
ATOM 9719 N N . ALA B 1 621 ? -19.5 26.453 -0.921 1 89.25 621 ALA B N 1
ATOM 9720 C CA . ALA B 1 621 ? -20.281 26.594 -2.152 1 89.25 621 ALA B CA 1
ATOM 9721 C C . ALA B 1 621 ? -20.156 28 -2.717 1 89.25 621 ALA B C 1
ATOM 9723 O O . ALA B 1 621 ? -20.062 28.188 -3.932 1 89.25 621 ALA B O 1
ATOM 9724 N N . LYS B 1 622 ? -20.156 28.984 -1.901 1 83.62 622 LYS B N 1
ATOM 9725 C CA . LYS B 1 622 ? -20.109 30.375 -2.311 1 83.62 622 LYS B CA 1
ATOM 9726 C C . LYS B 1 622 ? -18.719 30.75 -2.814 1 83.62 622 LYS B C 1
ATOM 9728 O O . LYS B 1 622 ? -18.578 31.625 -3.674 1 83.62 622 LYS B O 1
ATOM 9733 N N . SER B 1 623 ? -17.75 30.141 -2.254 1 75.94 623 SER B N 1
ATOM 9734 C CA . SER B 1 623 ? -16.375 30.469 -2.635 1 75.94 623 SER B CA 1
ATOM 9735 C C . SER B 1 623 ? -16.047 29.922 -4.02 1 75.94 623 SER B C 1
ATOM 9737 O O . SER B 1 623 ? -15.086 30.375 -4.656 1 75.94 623 SER B O 1
ATOM 9739 N N . GLY B 1 624 ? -16.75 28.969 -4.473 1 67.88 624 GLY B N 1
ATOM 9740 C CA . GLY B 1 624 ? -16.547 28.438 -5.809 1 67.88 624 GLY B CA 1
ATOM 9741 C C . GLY B 1 624 ? -17.438 29.062 -6.852 1 67.88 624 GLY B C 1
ATOM 9742 O O . GLY B 1 624 ? -18.422 29.734 -6.512 1 67.88 624 GLY B O 1
#

Solvent-accessible surface area (backbone atoms only — not comparable to full-atom values): 66658 Å² total; per-residue (Å²): 130,86,74,80,75,80,76,76,78,80,76,86,71,84,73,81,81,78,75,77,75,78,71,73,84,75,82,71,81,75,82,71,78,79,71,60,67,72,64,52,56,63,56,56,58,58,59,53,55,61,58,49,54,60,49,46,54,48,32,70,76,40,59,84,36,67,61,44,58,47,58,64,65,62,70,74,67,83,73,85,75,83,87,60,70,70,50,58,60,36,54,50,48,52,49,51,36,47,52,39,53,69,52,32,60,76,83,23,49,62,35,19,38,75,47,35,34,31,37,46,60,32,35,49,53,43,40,30,55,49,27,45,52,53,43,58,58,67,66,57,52,30,65,88,28,62,49,26,67,54,38,42,48,26,20,51,75,34,47,37,36,29,24,37,28,86,88,56,63,58,81,60,63,77,79,59,87,62,72,61,84,65,66,63,77,76,67,49,70,62,76,70,54,71,81,60,66,67,38,11,35,33,37,32,22,33,33,63,72,19,82,88,35,49,74,52,77,62,71,46,38,36,32,38,36,22,36,35,28,45,45,49,91,42,100,40,83,58,38,31,26,41,20,65,43,46,73,30,72,65,26,53,51,44,53,61,68,35,62,87,50,76,38,63,72,79,29,45,39,81,42,56,82,90,66,46,60,67,74,39,73,45,63,40,33,33,41,36,37,42,63,76,44,52,72,46,37,36,50,35,43,33,36,54,40,41,46,51,54,36,49,56,34,42,36,70,59,29,60,74,54,38,79,38,47,26,28,35,31,37,51,62,56,66,67,74,58,60,35,62,52,49,75,60,55,47,26,39,14,52,38,58,42,41,32,40,66,58,54,58,69,52,75,31,29,19,38,35,26,33,38,37,41,56,53,46,79,67,22,91,62,42,39,83,40,43,72,49,87,68,66,42,27,16,35,49,53,29,17,38,23,39,51,60,28,31,68,53,42,43,59,48,65,78,64,67,46,56,71,84,46,36,54,35,44,54,68,72,32,42,62,57,53,57,42,28,40,34,36,50,46,58,62,52,51,51,52,45,24,59,76,65,76,61,66,46,72,76,56,54,65,59,44,60,74,48,51,71,58,39,53,49,48,52,54,53,51,48,45,50,50,33,68,40,75,81,55,17,72,50,45,44,92,46,24,41,40,59,44,58,22,69,73,41,46,69,60,67,66,63,64,38,53,86,67,54,54,88,75,45,48,41,43,38,33,40,36,74,43,47,64,83,63,42,59,51,70,55,48,46,52,55,38,39,59,30,32,33,42,36,32,55,67,53,47,71,60,27,51,58,50,33,26,45,69,56,58,25,30,39,40,36,37,34,34,75,92,53,62,65,63,30,49,64,52,35,51,28,21,20,28,46,24,47,72,47,79,42,84,39,54,43,66,57,59,51,65,60,55,44,52,53,51,51,52,49,51,39,52,55,45,59,51,49,139,81,80,82,78,85,78,84,80,83,79,86,74,84,73,82,72,83,74,80,74,78,73,78,82,79,76,78,75,73,79,75,78,72,84,47,69,67,58,53,52,56,52,51,56,50,50,52,54,50,40,51,59,45,29,57,48,33,30,70,75,44,54,85,41,76,64,32,58,55,55,64,60,56,59,72,64,72,68,85,69,91,76,74,71,70,58,59,59,44,54,48,49,53,48,50,35,49,53,39,54,69,52,32,60,74,85,25,48,62,36,20,40,76,45,36,35,31,38,45,59,33,35,49,53,43,40,30,55,50,25,44,51,53,43,57,57,65,68,58,50,31,64,90,28,63,51,26,68,53,38,42,48,26,21,50,75,33,47,38,35,28,24,35,26,88,88,55,62,58,82,59,61,76,76,59,86,64,69,67,78,64,67,64,73,74,67,45,70,58,76,69,50,72,78,60,70,66,37,12,34,32,37,32,22,33,33,63,73,19,81,87,33,48,74,52,78,64,70,47,39,36,32,37,36,23,37,34,28,43,45,48,91,42,99,40,84,57,38,30,26,41,21,65,43,46,73,31,74,65,26,54,51,46,53,61,67,34,64,86,50,76,40,66,74,78,29,45,42,81,43,55,81,90,66,47,59,68,74,38,73,44,64,41,34,33,41,35,37,40,63,76,46,53,70,46,37,36,50,34,43,33,34,54,41,41,48,50,52,37,48,56,35,43,36,69,58,30,60,73,55,37,79,38,47,26,28,36,32,40,52,64,56,66,66,73,58,60,35,61,52,50,74,60,56,47,28,39,13,52,38,57,42,41,33,40,65,59,54,59,67,53,74,30,29,20,38,35,26,33,39,37,41,58,55,46,77,69,18,91,63,43,39,82,40,40,73,48,86,66,67,42,28,14,34,48,51,29,17,39,24,38,51,62,28,31,66,52,42,42,58,47,65,76,66,65,46,55,66,84,43,36,52,36,45,53,68,72,33,41,62,57,52,56,44,26,38,33,38,51,46,58,63,52,53,50,51,45,22,59,77,64,77,61,66,48,71,74,56,55,64,58,45,59,74,48,50,70,58,39,52,51,49,52,54,53,52,47,44,50,50,36,68,42,76,79,53,18,71,49,43,44,92,44,24,40,40,61,43,59,22,68,75,40,47,70,59,65,67,64,64,37,54,86,68,56,53,88,75,46,50,40,44,38,31,39,36,73,44,47,62,82,64,44,59,52,70,56,48,46,51,57,39,38,60,27,32,33,42,37,32,55,68,52,46,70,59,27,50,57,51,34,26,46,67,56,59,24,32,39,40,37,36,34,35,76,91,52,63,64,61,30,50,65,52,36,50,28,22,19,26,46,25,47,72,45,79,40,84,39,56,44,68,56,59,50,66,59,55,44,52,53,51,52,51,49,52,39,53,55,44,59,50,50

Organism: NCBI:txid1296121

pLDDT: mean 78.19, std 25.44, range [16.73, 98.75]